Protein 3HQ2 (pdb70)

Nearest PDB structures (foldseek):
  3hq2-assembly1_B  TM=1.001E+00  e=7.309E-73  Bacillus subtilis
  7a03-assembly1_A  TM=9.175E-01  e=3.063E-41  Chitinophagaceae bacterium
  5wvu-assembly1_A  TM=9.139E-01  e=1.384E-40  Thermus thermophilus HB8
  1ka2-assembly1_A  TM=9.243E-01  e=6.573E-39  Pyrococcus furiosus
  5giv-assembly3_E  TM=9.239E-01  e=1.993E-38  Deinococcus radiodurans R1 = ATCC 13939 = DSM 20539

InterPro domains:
  IPR001333 Peptidase M32, carboxypeptidase Taq [PF02074] (12-495)
  IPR001333 Peptidase M32, carboxypeptidase Taq [PIRSF006615] (5-499)
  IPR001333 Peptidase M32, carboxypeptidase Taq [PR00998] (148-168)
  IPR001333 Peptidase M32, carboxypeptidase Taq [PR00998] (228-244)
  IPR001333 Peptidase M32, carboxypeptidase Taq [PR00998] (245-264)
  IPR001333 Peptidase M32, carboxypeptidase Taq [PR00998] (265-284)
  IPR001333 Peptidase M32, carboxypeptidase Taq [PR00998] (292-308)
  IPR001333 Peptidase M32, carboxypeptidase Taq [PR00998] (333-352)
  IPR001333 Peptidase M32, carboxypeptidase Taq [PR00998] (379-396)
  IPR001333 Peptidase M32, carboxypeptidase Taq [PR00998] (402-423)
  IPR001333 Peptidase M32, carboxypeptidase Taq [PR00998] (447-465)
  IPR001333 Peptidase M32, carboxypeptidase Taq [PS52034] (3-496)
  IPR001333 Peptidase M32, carboxypeptidase Taq [PTHR34217] (5-500)

B-factor: mean 33.8, std 14.16, range [1.0, 84.7]

Foldseek 3Di:
DLLVVQLVLFLVLLLLLLVLLCLLVCLFFDPDVVCQLVSLLSNLVSVLVSLCSLQPPSNVVSLVVCVVVPVVDDLVSNLQSVLSVVSNVLSNLPDSVLSSVLSSLLSNLLSQLVVCLVVLHVVSNLVSLQVLLVSVLVSLVSRDDDDASLQSQLCVFANPDDPVNVVVVVVVLLVLQQVLQVVLVPFPLQQDQPLQQDFFDQVLLVVVLVVVLVLQPFDPQQEEEGEGPQWAWADSFLSYIYTYAHADRRGSLRRNLSSQLRSQLRLQLNQAACVCTSGDQSAFLGLLLSLLRSCLRSPVQVLPLLLCLQPVVVSCVSPVVSCPPPDSVSVSLNSQRAAQDQALSRHHLSCNSLLLVLLVVLLSCSSVVNDHSVCSQVSFQVSSCVRRVGGDPTCSSTVSRDSCSSNSNRSSSVSNVSSLQLNLLLVVQLCVVPVCVSVCSNVSNCPSVSVLCSVLGRHRRNSAHPQRSSCVRRVDGGDSVSSSCVSSVVSVVSGD/DVLLCVQLVLLLVLLQLLLVLLVLLVCLFFDDDPVCLLVSLLSNLVSVLVSLCSLQPVSNVVSLVVCVVVVVVDDLVSNLQSVLSVCSNVLSNLDDSVLSSVLSSLLSVLLSQLLVCLVVLHLVSNLVSLQVLLVSLLVSLVSRDDDDASLVSQLCVFANPDDPVNVVVVLVVLLVQQQVLQVLLVPFPLQFDQPLQQAFQDPVLLVVVLVVVLVLQDQDVQQEDEGEGPQWAWADSFLSYIYTYAHDDRRHSLRRNLSSLLNSQLRLLLNQAAPVCTSGPQSAFLGLLQSLLRSCLRSPVQVLDLLLCQVPVVVVCVSPVVRCPPPDSVSVSLNQQRAAQDLALSRHHLSLNSLLLVLLLVLLSCSNNVNDDSVCSQVSFQVSSCVRRVDGDPTSSSTPSVDSCSSSSNRSNSVSNVSSLLLNLLLVVLVCVVVVCVSVCSNVSHNPVVSVLCSVLGRHCRNSDHQQCSSCVRNVDGRDNVRSSCVNSVVSVVSTD

CATH classification: 1.10.1370.30

Organism: Bacillus subtilis (strain 168) (NCBI:txid224308)

Radius of gyration: 31.44 Å; Cα contacts (8 Å, |Δi|>4): 1556; chains: 2; bounding box: 56×84×92 Å

Structure (mmCIF, N/CA/C/O backbone):
data_3HQ2
#
_entry.id   3HQ2
#
_cell.length_a   88.957
_cell.length_b   149.002
_cell.length_c   217.840
_cell.angle_alpha   90.00
_cell.angle_beta   90.00
_cell.angle_gamma   90.00
#
_symmetry.space_group_name_H-M   'I 2 2 2'
#
loop_
_entity.id
_entity.type
_entity.pdbx_description
1 polymer 'Bacillus subtilis M32 carboxypeptidase'
2 non-polymer 'ZINC ION'
3 non-polymer 'PHOSPHATE ION'
4 non-polymer 'CHLORIDE ION'
5 non-polymer 'FLUORIDE ION'
6 water water
#
loop_
_atom_site.group_PDB
_atom_site.id
_atom_site.type_symbol
_atom_site.label_atom_id
_atom_site.label_alt_id
_atom_site.label_comp_id
_atom_site.label_asym_id
_atom_site.label_entity_id
_atom_site.label_seq_id
_atom_site.pdbx_PDB_ins_code
_atom_site.Cartn_x
_atom_site.Cartn_y
_atom_site.Cartn_z
_atom_site.occupancy
_atom_site.B_iso_or_equiv
_atom_site.auth_seq_id
_atom_site.auth_comp_id
_atom_site.auth_asym_id
_atom_site.auth_atom_id
_atom_site.pdbx_PDB_model_num
ATOM 1 N N . THR A 1 5 ? -35.386 209.530 -64.452 1.00 48.67 5 THR A N 1
ATOM 2 C CA . THR A 1 5 ? -34.730 210.664 -63.744 1.00 50.52 5 THR A CA 1
ATOM 3 C C . THR A 1 5 ? -33.468 211.118 -64.474 1.00 50.32 5 THR A C 1
ATOM 4 O O . THR A 1 5 ? -32.995 212.230 -64.260 1.00 51.04 5 THR A O 1
ATOM 8 N N . TYR A 1 6 ? -32.914 210.270 -65.332 1.00 50.00 6 TYR A N 1
ATOM 9 C CA . TYR A 1 6 ? -31.713 210.664 -66.065 1.00 49.93 6 TYR A CA 1
ATOM 10 C C . TYR A 1 6 ? -32.029 211.790 -67.041 1.00 49.67 6 TYR A C 1
ATOM 11 O O . TYR A 1 6 ? -31.339 212.803 -67.073 1.00 50.46 6 TYR A O 1
ATOM 20 N N . GLU A 1 7 ? -33.070 211.607 -67.842 1.00 49.09 7 GLU A N 1
ATOM 21 C CA . GLU A 1 7 ? -33.451 212.611 -68.822 1.00 48.98 7 GLU A CA 1
ATOM 22 C C . GLU A 1 7 ? -33.746 213.950 -68.148 1.00 48.51 7 GLU A C 1
ATOM 23 O O . GLU A 1 7 ? -33.465 215.017 -68.706 1.00 48.75 7 GLU A O 1
ATOM 29 N N . LYS A 1 8 ? -34.310 213.893 -66.945 1.00 45.94 8 LYS A N 1
ATOM 30 C CA . LYS A 1 8 ? -34.644 215.107 -66.211 1.00 43.01 8 LYS A CA 1
ATOM 31 C C . LYS A 1 8 ? -33.383 215.831 -65.749 1.00 40.48 8 LYS A C 1
ATOM 32 O O . LYS A 1 8 ? -33.245 217.039 -65.926 1.00 40.28 8 LYS A O 1
ATOM 38 N N . GLU A 1 9 ? -32.470 215.079 -65.154 1.00 37.45 9 GLU A N 1
ATOM 39 C CA . GLU A 1 9 ? -31.220 215.629 -64.666 1.00 35.60 9 GLU A CA 1
ATOM 40 C C . GLU A 1 9 ? -30.444 216.232 -65.822 1.00 35.89 9 GLU A C 1
ATOM 41 O O . GLU A 1 9 ? -29.697 217.196 -65.652 1.00 36.84 9 GLU A O 1
ATOM 47 N N . PHE A 1 10 ? -30.618 215.650 -67.002 1.00 35.12 10 PHE A N 1
ATOM 48 C CA . PHE A 1 10 ? -29.923 216.121 -68.187 1.00 33.37 10 PHE A CA 1
ATOM 49 C C . PHE A 1 10 ? -30.418 217.497 -68.576 1.00 33.77 10 PHE A C 1
ATOM 50 O O . PHE A 1 10 ? -29.637 218.436 -68.683 1.00 33.59 10 PHE A O 1
ATOM 58 N N . PHE A 1 11 ? -31.721 217.620 -68.795 1.00 34.72 11 PHE A N 1
ATOM 59 C CA . PHE A 1 11 ? -32.295 218.906 -69.177 1.00 34.90 11 PHE A CA 1
ATOM 60 C C . PHE A 1 11 ? -32.100 219.965 -68.083 1.00 34.13 11 PHE A C 1
ATOM 61 O O . PHE A 1 11 ? -32.081 221.172 -68.367 1.00 33.61 11 PHE A O 1
ATOM 69 N N . ASP A 1 12 ? -31.911 219.501 -66.847 1.00 32.89 12 ASP A N 1
ATOM 70 C CA . ASP A 1 12 ? -31.708 220.387 -65.703 1.00 32.40 12 ASP A CA 1
ATOM 71 C C . ASP A 1 12 ? -30.331 221.058 -65.785 1.00 30.70 12 ASP A C 1
ATOM 72 O O . ASP A 1 12 ? -30.143 222.200 -65.347 1.00 32.34 12 ASP A O 1
ATOM 77 N N . LEU A 1 13 ? -29.381 220.343 -66.376 1.00 28.22 13 LEU A N 1
ATOM 78 C CA . LEU A 1 13 ? -28.042 220.863 -66.594 1.00 25.65 13 LEU A CA 1
ATOM 79 C C . LEU A 1 13 ? -28.125 221.875 -67.730 1.00 25.58 13 LEU A C 1
ATOM 80 O O . LEU A 1 13 ? -27.507 222.927 -67.670 1.00 26.13 13 LEU A O 1
ATOM 85 N N . LEU A 1 14 ? -28.928 221.577 -68.745 1.00 26.03 14 LEU A N 1
ATOM 86 C CA . LEU A 1 14 ? -29.068 222.496 -69.865 1.00 28.05 14 LEU A CA 1
ATOM 87 C C . LEU A 1 14 ? -29.734 223.791 -69.428 1.00 29.50 14 LEU A C 1
ATOM 88 O O . LEU A 1 14 ? -29.340 224.867 -69.874 1.00 29.64 14 LEU A O 1
ATOM 93 N N . LYS A 1 15 ? -30.741 223.698 -68.559 1.00 29.83 15 LYS A N 1
ATOM 94 C CA . LYS A 1 15 ? -31.421 224.902 -68.098 1.00 29.93 15 LYS A CA 1
ATOM 95 C C . LYS A 1 15 ? -30.471 225.697 -67.217 1.00 30.11 15 LYS A C 1
ATOM 96 O O . LYS A 1 15 ? -30.545 226.930 -67.146 1.00 30.83 15 LYS A O 1
ATOM 102 N N . ARG A 1 16 ? -29.572 224.981 -66.552 1.00 28.60 16 ARG A N 1
ATOM 103 C CA . ARG A 1 16 ? -28.595 225.617 -65.690 1.00 27.00 16 ARG A CA 1
ATOM 104 C C . ARG A 1 16 ? -27.636 226.402 -66.574 1.00 26.22 16 ARG A C 1
ATOM 105 O O . ARG A 1 16 ? -27.160 227.466 -66.195 1.00 25.62 16 ARG A O 1
ATOM 113 N N . ILE A 1 17 ? -27.366 225.876 -67.764 1.00 25.42 17 ILE A N 1
ATOM 114 C CA . ILE A 1 17 ? -26.481 226.547 -68.707 1.00 25.86 17 ILE A CA 1
ATOM 115 C C . ILE A 1 17 ? -27.197 227.758 -69.292 1.00 27.35 17 ILE A C 1
ATOM 116 O O . ILE A 1 17 ? -26.598 228.815 -69.503 1.00 27.25 17 ILE A O 1
ATOM 121 N N . SER A 1 18 ? -28.490 227.595 -69.539 1.00 28.36 18 SER A N 1
ATOM 122 C CA . SER A 1 18 ? -29.297 228.656 -70.109 1.00 29.08 18 SER A CA 1
ATOM 123 C C . SER A 1 18 ? -29.293 229.932 -69.270 1.00 27.57 18 SER A C 1
ATOM 124 O O . SER A 1 18 ? -29.345 231.034 -69.817 1.00 27.91 18 SER A O 1
ATOM 127 N N . HIS A 1 19 ? -29.237 229.795 -67.949 1.00 25.31 19 HIS A N 1
ATOM 128 C CA . HIS A 1 19 ? -29.216 230.972 -67.088 1.00 24.53 19 HIS A CA 1
ATOM 129 C C . HIS A 1 19 ? -27.846 231.642 -67.076 1.00 24.04 19 HIS A C 1
ATOM 130 O O . HIS A 1 19 ? -27.732 232.832 -66.798 1.00 23.23 19 HIS A O 1
ATOM 137 N N . TYR A 1 20 ? -26.807 230.869 -67.373 1.00 24.15 20 TYR A N 1
ATOM 138 C CA . TYR A 1 20 ? -25.450 231.399 -67.409 1.00 22.94 20 TYR A CA 1
ATOM 139 C C . TYR A 1 20 ? -25.286 232.160 -68.708 1.00 22.57 20 TYR A C 1
ATOM 140 O O . TYR A 1 20 ? -24.530 233.133 -68.788 1.00 22.66 20 TYR A O 1
ATOM 149 N N . SER A 1 21 ? -26.002 231.703 -69.730 1.00 21.02 21 SER A N 1
ATOM 150 C CA . SER A 1 21 ? -25.950 232.340 -71.032 1.00 19.84 21 SER A CA 1
ATOM 151 C C . SER A 1 21 ? -26.577 233.723 -70.978 1.00 18.75 21 SER A C 1
ATOM 152 O O . SER A 1 21 ? -26.065 234.666 -71.583 1.00 17.99 21 SER A O 1
ATOM 155 N N . GLU A 1 22 ? -27.689 233.843 -70.259 1.00 17.19 22 GLU A N 1
ATOM 156 C CA . GLU A 1 22 ? -28.345 235.130 -70.132 1.00 16.82 22 GLU A CA 1
ATOM 157 C C . GLU A 1 22 ? -27.352 236.080 -69.504 1.00 16.46 22 GLU A C 1
ATOM 158 O O . GLU A 1 22 ? -27.093 237.170 -70.019 1.00 17.23 22 GLU A O 1
ATOM 164 N N . ALA A 1 23 ? -26.783 235.651 -68.387 1.00 14.88 23 ALA A N 1
ATOM 165 C CA . ALA A 1 23 ? -25.811 236.462 -67.693 1.00 13.29 23 ALA A CA 1
ATOM 166 C C . ALA A 1 23 ? -24.711 236.880 -68.666 1.00 15.17 23 ALA A C 1
ATOM 167 O O . ALA A 1 23 ? -24.369 238.060 -68.755 1.00 18.16 23 ALA A O 1
ATOM 169 N N . VAL A 1 24 ? -24.170 235.928 -69.418 1.00 14.28 24 VAL A N 1
ATOM 170 C CA . VAL A 1 24 ? -23.106 236.260 -70.358 1.00 13.55 24 VAL A CA 1
ATOM 171 C C . VAL A 1 24 ? -23.577 237.222 -71.437 1.00 12.66 24 VAL A C 1
ATOM 172 O O . VAL A 1 24 ? -22.921 238.224 -71.715 1.00 12.68 24 VAL A O 1
ATOM 176 N N . ALA A 1 25 ? -24.712 236.905 -72.048 1.00 13.16 25 ALA A N 1
ATOM 177 C CA . ALA A 1 25 ? -25.270 237.737 -73.103 1.00 13.43 25 ALA A CA 1
ATOM 178 C C . ALA A 1 25 ? -25.423 239.170 -72.618 1.00 14.79 25 ALA A C 1
ATOM 179 O O . ALA A 1 25 ? -25.001 240.115 -73.294 1.00 15.48 25 ALA A O 1
ATOM 181 N N . LEU A 1 26 ? -26.026 239.323 -71.438 1.00 14.27 26 LEU A N 1
ATOM 182 C CA . LEU A 1 26 ? -26.231 240.640 -70.844 1.00 11.73 26 LEU A CA 1
ATOM 183 C C . LEU A 1 26 ? -24.908 241.367 -70.638 1.00 11.92 26 LEU A C 1
ATOM 184 O O . LEU A 1 26 ? -24.783 242.525 -71.008 1.00 12.97 26 LEU A O 1
ATOM 189 N N . MET A 1 27 ? -23.920 240.694 -70.054 1.00 13.11 27 MET A N 1
ATOM 190 C CA . MET A 1 27 ? -22.626 241.332 -69.835 1.00 15.36 27 MET A CA 1
ATOM 191 C C . MET A 1 27 ? -22.034 241.776 -71.159 1.00 16.40 27 MET A C 1
ATOM 192 O O . MET A 1 27 ? -21.365 242.809 -71.233 1.00 16.76 27 MET A O 1
ATOM 197 N N . HIS A 1 28 ? -22.283 241.007 -72.215 1.00 15.93 28 HIS A N 1
ATOM 198 C CA . HIS A 1 28 ? -21.768 241.412 -73.510 1.00 16.44 28 HIS A CA 1
ATOM 199 C C . HIS A 1 28 ? -22.554 242.628 -74.004 1.00 13.71 28 HIS A C 1
ATOM 200 O O . HIS A 1 28 ? -21.967 243.655 -74.311 1.00 11.88 28 HIS A O 1
ATOM 207 N N . TRP A 1 29 ? -23.875 242.510 -74.072 1.00 11.50 29 TRP A N 1
ATOM 208 C CA . TRP A 1 29 ? -24.717 243.615 -74.516 1.00 13.97 29 TRP A CA 1
ATOM 209 C C . TRP A 1 29 ? -24.411 244.906 -73.727 1.00 16.78 29 TRP A C 1
ATOM 210 O O . TRP A 1 29 ? -24.300 246.002 -74.305 1.00 17.78 29 TRP A O 1
ATOM 221 N N . ASP A 1 30 ? -24.280 244.778 -72.408 1.00 14.95 30 ASP A N 1
ATOM 222 C CA . ASP A 1 30 ? -24.016 245.939 -71.584 1.00 14.59 30 ASP A CA 1
ATOM 223 C C . ASP A 1 30 ? -22.694 246.618 -71.943 1.00 14.10 30 ASP A C 1
ATOM 224 O O . ASP A 1 30 ? -22.604 247.846 -71.942 1.00 14.34 30 ASP A O 1
ATOM 229 N N . SER A 1 31 ? -21.677 245.824 -72.257 1.00 12.37 31 SER A N 1
ATOM 230 C CA . SER A 1 31 ? -20.377 246.371 -72.613 1.00 11.37 31 SER A CA 1
ATOM 231 C C . SER A 1 31 ? -20.412 247.110 -73.936 1.00 12.61 31 SER A C 1
ATOM 232 O O . SER A 1 31 ? -19.468 247.827 -74.266 1.00 14.41 31 SER A O 1
ATOM 235 N N . ARG A 1 32 ? -21.490 246.940 -74.697 1.00 13.47 32 ARG A N 1
ATOM 236 C CA . ARG A 1 32 ? -21.602 247.602 -75.994 1.00 16.98 32 ARG A CA 1
ATOM 237 C C . ARG A 1 32 ? -22.601 248.755 -75.956 1.00 17.94 32 ARG A C 1
ATOM 238 O O . ARG A 1 32 ? -22.822 249.436 -76.961 1.00 18.36 32 ARG A O 1
ATOM 246 N N . THR A 1 33 ? -23.187 248.981 -74.789 1.00 17.55 33 THR A N 1
ATOM 247 C CA . THR A 1 33 ? -24.191 250.011 -74.649 1.00 18.04 33 THR A CA 1
ATOM 248 C C . THR A 1 33 ? -24.019 250.952 -73.462 1.00 19.68 33 THR A C 1
ATOM 249 O O . THR A 1 33 ? -25.001 251.490 -72.957 1.00 21.19 33 THR A O 1
ATOM 253 N N . GLY A 1 34 ? -22.793 251.156 -72.998 1.00 19.91 34 GLY A N 1
ATOM 254 C CA . GLY A 1 34 ? -22.623 252.070 -71.887 1.00 19.87 34 GLY A CA 1
ATOM 255 C C . GLY A 1 34 ? -21.638 251.725 -70.791 1.00 21.37 34 GLY A C 1
ATOM 256 O O . GLY A 1 34 ? -21.016 252.632 -70.247 1.00 24.49 34 GLY A O 1
ATOM 257 N N . ALA A 1 35 ? -21.492 250.445 -70.456 1.00 19.80 35 ALA A N 1
ATOM 258 C CA . ALA A 1 35 ? -20.578 250.031 -69.396 1.00 18.67 35 ALA A CA 1
ATOM 259 C C . ALA A 1 35 ? -19.349 250.936 -69.291 1.00 18.75 35 ALA A C 1
ATOM 260 O O . ALA A 1 35 ? -18.701 251.235 -70.295 1.00 17.96 35 ALA A O 1
ATOM 262 N N . PRO A 1 36 ? -19.024 251.395 -68.069 1.00 18.48 36 PRO A N 1
ATOM 263 C CA . PRO A 1 36 ? -17.878 252.269 -67.794 1.00 19.69 36 PRO A CA 1
ATOM 264 C C . PRO A 1 36 ? -16.562 251.604 -68.194 1.00 21.80 36 PRO A C 1
ATOM 265 O O . PRO A 1 36 ? -16.360 250.408 -67.952 1.00 21.76 36 PRO A O 1
ATOM 269 N N . LYS A 1 37 ? -15.658 252.382 -68.781 1.00 23.18 37 LYS A N 1
ATOM 270 C CA . LYS A 1 37 ? -14.385 251.832 -69.223 1.00 24.50 37 LYS A CA 1
ATOM 271 C C . LYS A 1 37 ? -13.456 251.371 -68.102 1.00 22.78 37 LYS A C 1
ATOM 272 O O . LYS A 1 37 ? -12.474 250.694 -68.366 1.00 25.16 37 LYS A O 1
ATOM 278 N N . ASN A 1 38 ? -13.747 251.725 -66.858 1.00 21.22 38 ASN A N 1
ATOM 279 C CA . ASN A 1 38 ? -12.879 251.302 -65.760 1.00 19.68 38 ASN A CA 1
ATOM 280 C C . ASN A 1 38 ? -13.246 249.949 -65.176 1.00 19.90 38 ASN A C 1
ATOM 281 O O . ASN A 1 38 ? -12.501 249.394 -64.375 1.00 20.43 38 ASN A O 1
ATOM 286 N N . GLY A 1 39 ? -14.402 249.427 -65.562 1.00 19.33 39 GLY A N 1
ATOM 287 C CA . GLY A 1 39 ? -14.826 248.142 -65.052 1.00 19.13 39 GLY A CA 1
ATOM 288 C C . GLY A 1 39 ? -14.562 247.172 -66.166 1.00 20.44 39 GLY A C 1
ATOM 289 O O . GLY A 1 39 ? -14.965 246.011 -66.126 1.00 21.99 39 GLY A O 1
ATOM 290 N N . SER A 1 40 ? -13.869 247.684 -67.173 1.00 20.37 40 SER A N 1
ATOM 291 C CA . SER A 1 40 ? -13.510 246.929 -68.359 1.00 20.06 40 SER A CA 1
ATOM 292 C C . SER A 1 40 ? -12.823 245.604 -68.057 1.00 20.43 40 SER A C 1
ATOM 293 O O . SER A 1 40 ? -13.267 244.556 -68.509 1.00 19.20 40 SER A O 1
ATOM 296 N N . GLU A 1 41 ? -11.749 245.656 -67.278 1.00 23.39 41 GLU A N 1
ATOM 297 C CA . GLU A 1 41 ? -10.983 244.462 -66.943 1.00 25.86 41 GLU A CA 1
ATOM 298 C C . GLU A 1 41 ? -11.761 243.390 -66.178 1.00 26.03 41 GLU A C 1
ATOM 299 O O . GLU A 1 41 ? -11.752 242.215 -66.553 1.00 24.53 41 GLU A O 1
ATOM 305 N N . ASP A 1 42 ? -12.420 243.787 -65.097 1.00 26.69 42 ASP A N 1
ATOM 306 C CA . ASP A 1 42 ? -13.184 242.832 -64.312 1.00 27.44 42 ASP A CA 1
ATOM 307 C C . ASP A 1 42 ? -14.367 242.301 -65.102 1.00 25.97 42 ASP A C 1
ATOM 308 O O . ASP A 1 42 ? -14.792 241.162 -64.915 1.00 25.38 42 ASP A O 1
ATOM 313 N N . ARG A 1 43 ? -14.902 243.132 -65.987 1.00 23.84 43 ARG A N 1
ATOM 314 C CA . ARG A 1 43 ? -16.020 242.710 -66.809 1.00 21.57 43 ARG A CA 1
ATOM 315 C C . ARG A 1 43 ? -15.550 241.509 -67.636 1.00 20.92 43 ARG A C 1
ATOM 316 O O . ARG A 1 43 ? -16.240 240.490 -67.717 1.00 20.86 43 ARG A O 1
ATOM 324 N N . ALA A 1 44 ? -14.362 241.621 -68.224 1.00 18.98 44 ALA A N 1
ATOM 325 C CA . ALA A 1 44 ? -13.809 240.535 -69.024 1.00 18.56 44 ALA A CA 1
ATOM 326 C C . ALA A 1 44 ? -13.720 239.250 -68.202 1.00 18.92 44 ALA A C 1
ATOM 327 O O . ALA A 1 44 ? -14.080 238.174 -68.670 1.00 18.82 44 ALA A O 1
ATOM 329 N N . GLU A 1 45 ? -13.239 239.379 -66.974 1.00 19.74 45 GLU A N 1
ATOM 330 C CA . GLU A 1 45 ? -13.095 238.254 -66.067 1.00 21.23 45 GLU A CA 1
ATOM 331 C C . GLU A 1 45 ? -14.427 237.564 -65.780 1.00 21.60 45 GLU A C 1
ATOM 332 O O . GLU A 1 45 ? -14.507 236.338 -65.789 1.00 23.26 45 GLU A O 1
ATOM 338 N N . SER A 1 46 ? -15.466 238.348 -65.503 1.00 20.02 46 SER A N 1
ATOM 339 C CA . SER A 1 46 ? -16.779 237.787 -65.194 1.00 19.43 46 SER A CA 1
ATOM 340 C C . SER A 1 46 ? -17.369 237.029 -66.374 1.00 19.57 46 SER A C 1
ATOM 341 O O . SER A 1 46 ? -18.012 235.996 -66.194 1.00 18.95 46 SER A O 1
ATOM 344 N N . ILE A 1 47 ? -17.174 237.560 -67.576 1.00 18.99 47 ILE A N 1
ATOM 345 C CA . ILE A 1 47 ? -17.658 236.895 -68.768 1.00 20.45 47 ILE A CA 1
ATOM 346 C C . ILE A 1 47 ? -16.883 235.576 -68.856 1.00 20.97 47 ILE A C 1
ATOM 347 O O . ILE A 1 47 ? -17.452 234.509 -69.123 1.00 21.30 47 ILE A O 1
ATOM 352 N N . GLY A 1 48 ? -15.582 235.658 -68.603 1.00 19.09 48 GLY A N 1
ATOM 353 C CA . GLY A 1 48 ? -14.746 234.477 -68.647 1.00 18.04 48 GLY A CA 1
ATOM 354 C C . GLY A 1 48 ? -15.186 233.429 -67.650 1.00 17.60 48 GLY A C 1
ATOM 355 O O . GLY A 1 48 ? -15.291 232.256 -67.987 1.00 17.59 48 GLY A O 1
ATOM 356 N N . GLN A 1 49 ? -15.441 233.842 -66.414 1.00 17.35 49 GLN A N 1
ATOM 357 C CA . GLN A 1 49 ? -15.868 232.900 -65.386 1.00 16.83 49 GLN A CA 1
ATOM 358 C C . GLN A 1 49 ? -17.190 232.277 -65.783 1.00 17.92 49 GLN A C 1
ATOM 359 O O . GLN A 1 49 ? -17.336 231.052 -65.787 1.00 18.37 49 GLN A O 1
ATOM 365 N N . LEU A 1 50 ? -18.152 233.124 -66.131 1.00 17.79 50 LEU A N 1
ATOM 366 C CA . LEU A 1 50 ? -19.453 232.627 -66.523 1.00 17.96 50 LEU A CA 1
ATOM 367 C C . LEU A 1 50 ? -19.425 231.779 -67.779 1.00 18.59 50 LEU A C 1
ATOM 368 O O . LEU A 1 50 ? -20.194 230.826 -67.896 1.00 17.62 50 LEU A O 1
ATOM 373 N N . SER A 1 51 ? -18.551 232.122 -68.720 1.00 19.36 51 SER A N 1
ATOM 374 C CA . SER A 1 51 ? -18.442 231.347 -69.952 1.00 19.28 51 SER A CA 1
ATOM 375 C C . SER A 1 51 ? -17.817 229.991 -69.649 1.00 19.98 51 SER A C 1
ATOM 376 O O . SER A 1 51 ? -18.251 228.965 -70.173 1.00 21.20 51 SER A O 1
ATOM 379 N N . THR A 1 52 ? -16.795 229.992 -68.799 1.00 19.59 52 THR A N 1
ATOM 380 C CA . THR A 1 52 ? -16.120 228.762 -68.432 1.00 19.68 52 THR A CA 1
ATOM 381 C C . THR A 1 52 ? -17.045 227.949 -67.544 1.00 20.93 52 THR A C 1
ATOM 382 O O . THR A 1 52 ? -16.923 226.732 -67.441 1.00 20.74 52 THR A O 1
ATOM 386 N N . ASP A 1 53 ? -17.981 228.626 -66.897 1.00 21.94 53 ASP A N 1
ATOM 387 C CA . ASP A 1 53 ? -18.926 227.917 -66.052 1.00 23.67 53 ASP A CA 1
ATOM 388 C C . ASP A 1 53 ? -19.842 227.060 -66.919 1.00 22.09 53 ASP A C 1
ATOM 389 O O . ASP A 1 53 ? -20.252 225.972 -66.514 1.00 21.72 53 ASP A O 1
ATOM 394 N N . ILE A 1 54 ? -20.145 227.558 -68.116 1.00 21.27 54 ILE A N 1
ATOM 395 C CA . ILE A 1 54 ? -21.010 226.862 -69.061 1.00 21.15 54 ILE A CA 1
ATOM 396 C C . ILE A 1 54 ? -20.227 225.734 -69.697 1.00 22.50 54 ILE A C 1
ATOM 397 O O . ILE A 1 54 ? -20.748 224.639 -69.924 1.00 22.32 54 ILE A O 1
ATOM 402 N N . PHE A 1 55 ? -18.963 226.023 -69.981 1.00 23.78 55 PHE A N 1
ATOM 403 C CA . PHE A 1 55 ? -18.052 225.070 -70.592 1.00 24.47 55 PHE A CA 1
ATOM 404 C C . PHE A 1 55 ? -17.921 223.843 -69.701 1.00 26.03 55 PHE A C 1
ATOM 405 O O . PHE A 1 55 ? -18.026 222.708 -70.162 1.00 26.44 55 PHE A O 1
ATOM 413 N N . ASN A 1 56 ? -17.701 224.083 -68.414 1.00 27.02 56 ASN A N 1
ATOM 414 C CA . ASN A 1 56 ? -17.539 223.007 -67.455 1.00 27.65 56 ASN A CA 1
ATOM 415 C C . ASN A 1 56 ? -18.734 222.100 -67.298 1.00 27.52 56 ASN A C 1
ATOM 416 O O . ASN A 1 56 ? -18.581 220.931 -66.967 1.00 29.25 56 ASN A O 1
ATOM 421 N N . ILE A 1 57 ? -19.927 222.618 -67.531 1.00 26.64 57 ILE A N 1
ATOM 422 C CA . ILE A 1 57 ? -21.096 221.774 -67.406 1.00 27.32 57 ILE A CA 1
ATOM 423 C C . ILE A 1 57 ? -21.167 220.894 -68.634 1.00 28.07 57 ILE A C 1
ATOM 424 O O . ILE A 1 57 ? -21.604 219.748 -68.571 1.00 28.76 57 ILE A O 1
ATOM 429 N N . GLN A 1 58 ? -20.718 221.434 -69.757 1.00 28.49 58 GLN A N 1
ATOM 430 C CA . GLN A 1 58 ? -20.746 220.693 -71.004 1.00 29.31 58 GLN A CA 1
ATOM 431 C C . GLN A 1 58 ? -19.614 219.670 -71.095 1.00 30.91 58 GLN A C 1
ATOM 432 O O . GLN A 1 58 ? -19.704 218.703 -71.852 1.00 31.45 58 GLN A O 1
ATOM 438 N N . THR A 1 59 ? -18.568 219.873 -70.301 1.00 31.83 59 THR A N 1
ATOM 439 C CA . THR A 1 59 ? -17.414 218.991 -70.313 1.00 33.30 59 THR A CA 1
ATOM 440 C C . THR A 1 59 ? -17.298 218.120 -69.064 1.00 34.96 59 THR A C 1
ATOM 441 O O . THR A 1 59 ? -16.407 217.271 -68.976 1.00 35.28 59 THR A O 1
ATOM 445 N N . SER A 1 60 ? -18.195 218.327 -68.101 1.00 36.37 60 SER A N 1
ATOM 446 C CA . SER A 1 60 ? -18.175 217.571 -66.847 1.00 36.42 60 SER A CA 1
ATOM 447 C C . SER A 1 60 ? -18.319 216.069 -67.063 1.00 37.00 60 SER A C 1
ATOM 448 O O . SER A 1 60 ? -18.894 215.628 -68.053 1.00 36.87 60 SER A O 1
ATOM 451 N N . ASP A 1 61 ? -17.802 215.281 -66.125 1.00 37.81 61 ASP A N 1
ATOM 452 C CA . ASP A 1 61 ? -17.890 213.838 -66.249 1.00 37.97 61 ASP A CA 1
ATOM 453 C C . ASP A 1 61 ? -19.312 213.339 -66.080 1.00 37.59 61 ASP A C 1
ATOM 454 O O . ASP A 1 61 ? -19.710 212.375 -66.730 1.00 38.36 61 ASP A O 1
ATOM 459 N N . ARG A 1 62 ? -20.083 213.991 -65.217 1.00 37.07 62 ARG A N 1
ATOM 460 C CA . ARG A 1 62 ? -21.468 213.582 -65.012 1.00 36.77 62 ARG A CA 1
ATOM 461 C C . ARG A 1 62 ? -22.294 213.817 -66.271 1.00 36.75 62 ARG A C 1
ATOM 462 O O . ARG A 1 62 ? -23.204 213.044 -66.578 1.00 36.62 62 ARG A O 1
ATOM 470 N N . MET A 1 63 ? -21.990 214.896 -66.990 1.00 36.12 63 MET A N 1
ATOM 471 C CA . MET A 1 63 ? -22.706 215.202 -68.221 1.00 35.21 63 MET A CA 1
ATOM 472 C C . MET A 1 63 ? -22.445 214.064 -69.201 1.00 35.60 63 MET A C 1
ATOM 473 O O . MET A 1 63 ? -23.375 213.541 -69.813 1.00 36.14 63 MET A O 1
ATOM 478 N N . LYS A 1 64 ? -21.182 213.668 -69.326 1.00 35.66 64 LYS A N 1
ATOM 479 C CA . LYS A 1 64 ? -20.812 212.587 -70.225 1.00 36.59 64 LYS A CA 1
ATOM 480 C C . LYS A 1 64 ? -21.518 211.291 -69.841 1.00 36.90 64 LYS A C 1
ATOM 481 O O . LYS A 1 64 ? -21.925 210.525 -70.712 1.00 36.49 64 LYS A O 1
ATOM 487 N N . GLU A 1 65 ? -21.669 211.047 -68.542 1.00 37.44 65 GLU A N 1
ATOM 488 C CA . GLU A 1 65 ? -22.354 209.843 -68.079 1.00 38.04 65 GLU A CA 1
ATOM 489 C C . GLU A 1 65 ? -23.805 209.902 -68.537 1.00 38.27 65 GLU A C 1
ATOM 490 O O . GLU A 1 65 ? -24.309 208.963 -69.142 1.00 39.63 65 GLU A O 1
ATOM 496 N N . LEU A 1 66 ? -24.473 211.014 -68.254 1.00 39.20 66 LEU A N 1
ATOM 497 C CA . LEU A 1 66 ? -25.866 211.194 -68.652 1.00 39.28 66 LEU A CA 1
ATOM 498 C C . LEU A 1 66 ? -26.009 211.028 -70.162 1.00 39.90 66 LEU A C 1
ATOM 499 O O . LEU A 1 66 ? -26.981 210.448 -70.645 1.00 39.32 66 LEU A O 1
ATOM 504 N N . ILE A 1 67 ? -25.026 211.539 -70.899 1.00 40.47 67 ILE A N 1
ATOM 505 C CA . ILE A 1 67 ? -25.017 211.453 -72.356 1.00 40.78 67 ILE A CA 1
ATOM 506 C C . ILE A 1 67 ? -25.118 209.998 -72.811 1.00 40.56 67 ILE A C 1
ATOM 507 O O . ILE A 1 67 ? -26.005 209.632 -73.583 1.00 39.61 67 ILE A O 1
ATOM 512 N N . ASP A 1 68 ? -24.192 209.180 -72.322 1.00 41.05 68 ASP A N 1
ATOM 513 C CA . ASP A 1 68 ? -24.127 207.760 -72.667 1.00 41.10 68 ASP A CA 1
ATOM 514 C C . ASP A 1 68 ? -25.356 206.956 -72.249 1.00 40.95 68 ASP A C 1
ATOM 515 O O . ASP A 1 68 ? -25.877 206.157 -73.030 1.00 40.74 68 ASP A O 1
ATOM 520 N N . VAL A 1 69 ? -25.815 207.167 -71.020 1.00 39.99 69 VAL A N 1
ATOM 521 C CA . VAL A 1 69 ? -26.980 206.461 -70.510 1.00 39.62 69 VAL A CA 1
ATOM 522 C C . VAL A 1 69 ? -28.238 206.742 -71.328 1.00 39.42 69 VAL A C 1
ATOM 523 O O . VAL A 1 69 ? -29.119 205.892 -71.437 1.00 39.38 69 VAL A O 1
ATOM 527 N N . LEU A 1 70 ? -28.323 207.932 -71.904 1.00 39.55 70 LEU A N 1
ATOM 528 C CA . LEU A 1 70 ? -29.482 208.275 -72.710 1.00 40.40 70 LEU A CA 1
ATOM 529 C C . LEU A 1 70 ? -29.354 207.743 -74.132 1.00 40.99 70 LEU A C 1
ATOM 530 O O . LEU A 1 70 ? -30.346 207.559 -74.831 1.00 37.91 70 LEU A O 1
ATOM 535 N N . TYR A 1 71 ? -28.124 207.496 -74.558 1.00 44.72 71 TYR A N 1
ATOM 536 C CA . TYR A 1 71 ? -27.902 206.962 -75.890 1.00 49.88 71 TYR A CA 1
ATOM 537 C C . TYR A 1 71 ? -28.300 205.489 -75.917 1.00 52.16 71 TYR A C 1
ATOM 538 O O . TYR A 1 71 ? -28.980 205.039 -76.840 1.00 52.49 71 TYR A O 1
ATOM 547 N N . GLU A 1 72 ? -27.881 204.738 -74.902 1.00 54.14 72 GLU A N 1
ATOM 548 C CA . GLU A 1 72 ? -28.238 203.329 -74.827 1.00 54.92 72 GLU A CA 1
ATOM 549 C C . GLU A 1 72 ? -29.754 203.317 -74.924 1.00 55.87 72 GLU A C 1
ATOM 550 O O . GLU A 1 72 ? -30.328 202.676 -75.798 1.00 57.37 72 GLU A O 1
ATOM 556 N N . ARG A 1 73 ? -30.387 204.070 -74.032 1.00 56.69 73 ARG A N 1
ATOM 557 C CA . ARG A 1 73 ? -31.842 204.170 -73.958 1.00 57.77 73 ARG A CA 1
ATOM 558 C C . ARG A 1 73 ? -32.444 205.007 -75.091 1.00 57.65 73 ARG A C 1
ATOM 559 O O . ARG A 1 73 ? -33.611 205.385 -75.032 1.00 57.52 73 ARG A O 1
ATOM 567 N N . PHE A 1 74 ? -31.658 205.268 -76.130 1.00 58.19 74 PHE A N 1
ATOM 568 C CA . PHE A 1 74 ? -32.094 206.096 -77.256 1.00 60.17 74 PHE A CA 1
ATOM 569 C C . PHE A 1 74 ? -33.530 205.960 -77.778 1.00 61.95 74 PHE A C 1
ATOM 570 O O . PHE A 1 74 ? -34.351 206.858 -77.594 1.00 62.66 74 PHE A O 1
ATOM 578 N N . ASP A 1 75 ? -33.826 204.851 -78.446 1.00 63.73 75 ASP A N 1
ATOM 579 C CA . ASP A 1 75 ? -35.151 204.624 -79.020 1.00 65.73 75 ASP A CA 1
ATOM 580 C C . ASP A 1 75 ? -36.359 205.011 -78.177 1.00 65.61 75 ASP A C 1
ATOM 581 O O . ASP A 1 75 ? -37.458 205.157 -78.713 1.00 66.16 75 ASP A O 1
ATOM 586 N N . ASP A 1 76 ? -36.177 205.169 -76.872 1.00 65.01 76 ASP A N 1
ATOM 587 C CA . ASP A 1 76 ? -37.298 205.539 -76.014 1.00 64.72 76 ASP A CA 1
ATOM 588 C C . ASP A 1 76 ? -37.381 207.027 -75.740 1.00 62.57 76 ASP A C 1
ATOM 589 O O . ASP A 1 76 ? -38.346 207.505 -75.144 1.00 63.19 76 ASP A O 1
ATOM 594 N N . LEU A 1 77 ? -36.370 207.761 -76.179 1.00 59.68 77 LEU A N 1
ATOM 595 C CA . LEU A 1 77 ? -36.348 209.198 -75.978 1.00 56.55 77 LEU A CA 1
ATOM 596 C C . LEU A 1 77 ? -37.190 209.881 -77.037 1.00 53.82 77 LEU A C 1
ATOM 597 O O . LEU A 1 77 ? -37.401 209.344 -78.124 1.00 53.05 77 LEU A O 1
ATOM 602 N N . SER A 1 78 ? -37.676 211.069 -76.709 1.00 50.81 78 SER A N 1
ATOM 603 C CA . SER A 1 78 ? -38.491 211.827 -77.638 1.00 47.64 78 SER A CA 1
ATOM 604 C C . SER A 1 78 ? -37.608 212.443 -78.715 1.00 44.98 78 SER A C 1
ATOM 605 O O . SER A 1 78 ? -36.384 212.475 -78.592 1.00 43.44 78 SER A O 1
ATOM 608 N N . GLU A 1 79 ? -38.235 212.924 -79.778 1.00 43.05 79 GLU A N 1
ATOM 609 C CA . GLU A 1 79 ? -37.500 213.546 -80.860 1.00 41.26 79 GLU A CA 1
ATOM 610 C C . GLU A 1 79 ? -36.632 214.672 -80.331 1.00 40.17 79 GLU A C 1
ATOM 611 O O . GLU A 1 79 ? -35.451 214.757 -80.663 1.00 39.02 79 GLU A O 1
ATOM 617 N N . ASP A 1 80 ? -37.218 215.535 -79.505 1.00 39.55 80 ASP A N 1
ATOM 618 C CA . ASP A 1 80 ? -36.476 216.647 -78.921 1.00 37.92 80 ASP A CA 1
ATOM 619 C C . ASP A 1 80 ? -35.300 216.122 -78.105 1.00 37.62 80 ASP A C 1
ATOM 620 O O . ASP A 1 80 ? -34.144 216.483 -78.357 1.00 38.00 80 ASP A O 1
ATOM 625 N N . THR A 1 81 ? -35.590 215.255 -77.142 1.00 36.16 81 THR A N 1
ATOM 626 C CA . THR A 1 81 ? -34.539 214.697 -76.304 1.00 35.63 81 THR A CA 1
ATOM 627 C C . THR A 1 81 ? -33.435 214.057 -77.142 1.00 35.41 81 THR A C 1
ATOM 628 O O . THR A 1 81 ? -32.258 214.261 -76.872 1.00 35.31 81 THR A O 1
ATOM 632 N N . LYS A 1 82 ? -33.801 213.284 -78.159 1.00 35.84 82 LYS A N 1
ATOM 633 C CA . LYS A 1 82 ? -32.784 212.662 -79.007 1.00 36.47 82 LYS A CA 1
ATOM 634 C C . LYS A 1 82 ? -31.810 213.727 -79.520 1.00 35.33 82 LYS A C 1
ATOM 635 O O . LYS A 1 82 ? -30.598 213.627 -79.314 1.00 35.09 82 LYS A O 1
ATOM 641 N N . LYS A 1 83 ? -32.360 214.741 -80.189 1.00 34.08 83 LYS A N 1
ATOM 642 C CA . LYS A 1 83 ? -31.575 215.826 -80.762 1.00 31.88 83 LYS A CA 1
ATOM 643 C C . LYS A 1 83 ? -30.856 216.618 -79.687 1.00 32.26 83 LYS A C 1
ATOM 644 O O . LYS A 1 83 ? -29.748 217.102 -79.908 1.00 34.02 83 LYS A O 1
ATOM 650 N N . ALA A 1 84 ? -31.477 216.758 -78.523 1.00 30.70 84 ALA A N 1
ATOM 651 C CA . ALA A 1 84 ? -30.842 217.491 -77.436 1.00 30.12 84 ALA A CA 1
ATOM 652 C C . ALA A 1 84 ? -29.546 216.792 -77.045 1.00 30.03 84 ALA A C 1
ATOM 653 O O . ALA A 1 84 ? -28.520 217.431 -76.841 1.00 30.36 84 ALA A O 1
ATOM 655 N N . VAL A 1 85 ? -29.603 215.469 -76.951 1.00 31.01 85 VAL A N 1
ATOM 656 C CA . VAL A 1 85 ? -28.446 214.670 -76.577 1.00 31.24 85 VAL A CA 1
ATOM 657 C C . VAL A 1 85 ? -27.392 214.612 -77.681 1.00 31.41 85 VAL A C 1
ATOM 658 O O . VAL A 1 85 ? -26.189 214.610 -77.397 1.00 30.01 85 VAL A O 1
ATOM 662 N N . GLU A 1 86 ? -27.831 214.565 -78.936 1.00 31.39 86 GLU A N 1
ATOM 663 C CA . GLU A 1 86 ? -26.879 214.522 -80.041 1.00 34.05 86 GLU A CA 1
ATOM 664 C C . GLU A 1 86 ? -26.044 215.787 -80.026 1.00 33.36 86 GLU A C 1
ATOM 665 O O . GLU A 1 86 ? -24.849 215.773 -80.334 1.00 33.23 86 GLU A O 1
ATOM 671 N N . LEU A 1 87 ? -26.694 216.887 -79.669 1.00 32.65 87 LEU A N 1
ATOM 672 C CA . LEU A 1 87 ? -26.044 218.183 -79.621 1.00 31.24 87 LEU A CA 1
ATOM 673 C C . LEU A 1 87 ? -25.122 218.263 -78.413 1.00 30.74 87 LEU A C 1
ATOM 674 O O . LEU A 1 87 ? -24.009 218.794 -78.496 1.00 29.56 87 LEU A O 1
ATOM 679 N N . ALA A 1 88 ? -25.592 217.719 -77.295 1.00 30.15 88 ALA A N 1
ATOM 680 C CA . ALA A 1 88 ? -24.822 217.703 -76.059 1.00 30.91 88 ALA A CA 1
ATOM 681 C C . ALA A 1 88 ? -23.562 216.870 -76.245 1.00 31.82 88 ALA A C 1
ATOM 682 O O . ALA A 1 88 ? -22.492 217.213 -75.731 1.00 30.87 88 ALA A O 1
ATOM 684 N N . LYS A 1 89 ? -23.702 215.773 -76.988 1.00 32.97 89 LYS A N 1
ATOM 685 C CA . LYS A 1 89 ? -22.589 214.879 -77.260 1.00 34.03 89 LYS A CA 1
ATOM 686 C C . LYS A 1 89 ? -21.587 215.536 -78.194 1.00 34.20 89 LYS A C 1
ATOM 687 O O . LYS A 1 89 ? -20.383 215.348 -78.048 1.00 32.98 89 LYS A O 1
ATOM 693 N N . LYS A 1 90 ? -22.076 216.312 -79.154 1.00 36.92 90 LYS A N 1
ATOM 694 C CA . LYS A 1 90 ? -21.177 216.989 -80.086 1.00 39.84 90 LYS A CA 1
ATOM 695 C C . LYS A 1 90 ? -20.338 218.019 -79.350 1.00 39.51 90 LYS A C 1
ATOM 696 O O . LYS A 1 90 ? -19.124 218.088 -79.535 1.00 39.28 90 LYS A O 1
ATOM 702 N N . GLU A 1 91 ? -20.994 218.819 -78.517 1.00 40.27 91 GLU A N 1
ATOM 703 C CA . GLU A 1 91 ? -20.299 219.845 -77.760 1.00 41.24 91 GLU A CA 1
ATOM 704 C C . GLU A 1 91 ? -19.403 219.226 -76.698 1.00 40.18 91 GLU A C 1
ATOM 705 O O . GLU A 1 91 ? -18.347 219.773 -76.383 1.00 40.35 91 GLU A O 1
ATOM 711 N N . TYR A 1 92 ? -19.797 218.080 -76.154 1.00 39.24 92 TYR A N 1
ATOM 712 C CA . TYR A 1 92 ? -18.946 217.439 -75.160 1.00 39.00 92 TYR A CA 1
ATOM 713 C C . TYR A 1 92 ? -17.658 217.014 -75.845 1.00 38.77 92 TYR A C 1
ATOM 714 O O . TYR A 1 92 ? -16.562 217.335 -75.393 1.00 38.49 92 TYR A O 1
ATOM 723 N N . GLU A 1 93 ? -17.804 216.277 -76.940 1.00 39.69 93 GLU A N 1
ATOM 724 C CA . GLU A 1 93 ? -16.660 215.794 -77.691 1.00 40.67 93 GLU A CA 1
ATOM 725 C C . GLU A 1 93 ? -15.803 216.927 -78.215 1.00 40.08 93 GLU A C 1
ATOM 726 O O . GLU A 1 93 ? -14.580 216.847 -78.191 1.00 40.39 93 GLU A O 1
ATOM 732 N N . GLU A 1 94 ? -16.447 217.987 -78.682 1.00 40.45 94 GLU A N 1
ATOM 733 C CA . GLU A 1 94 ? -15.732 219.133 -79.219 1.00 42.25 94 GLU A CA 1
ATOM 734 C C . GLU A 1 94 ? -14.972 219.914 -78.150 1.00 41.69 94 GLU A C 1
ATOM 735 O O . GLU A 1 94 ? -13.773 220.136 -78.275 1.00 41.09 94 GLU A O 1
ATOM 741 N N . ASN A 1 95 ? -15.666 220.332 -77.098 1.00 41.13 95 ASN A N 1
ATOM 742 C CA . ASN A 1 95 ? -15.029 221.100 -76.033 1.00 40.46 95 ASN A CA 1
ATOM 743 C C . ASN A 1 95 ? -14.021 220.306 -75.212 1.00 39.63 95 ASN A C 1
ATOM 744 O O . ASN A 1 95 ? -13.068 220.869 -74.667 1.00 39.94 95 ASN A O 1
ATOM 749 N N . LYS A 1 96 ? -14.228 218.999 -75.121 1.00 38.76 96 LYS A N 1
ATOM 750 C CA . LYS A 1 96 ? -13.329 218.153 -74.349 1.00 37.74 96 LYS A CA 1
ATOM 751 C C . LYS A 1 96 ? -11.914 218.196 -74.926 1.00 36.08 96 LYS A C 1
ATOM 752 O O . LYS A 1 96 ? -10.944 217.877 -74.238 1.00 33.98 96 LYS A O 1
ATOM 758 N N . LYS A 1 97 ? -11.799 218.592 -76.190 1.00 35.38 97 LYS A N 1
ATOM 759 C CA . LYS A 1 97 ? -10.490 218.676 -76.834 1.00 35.53 97 LYS A CA 1
ATOM 760 C C . LYS A 1 97 ? -9.755 219.952 -76.443 1.00 34.58 97 LYS A C 1
ATOM 761 O O . LYS A 1 97 ? -8.582 220.122 -76.772 1.00 34.21 97 LYS A O 1
ATOM 767 N N . ILE A 1 98 ? -10.440 220.853 -75.750 1.00 34.53 98 ILE A N 1
ATOM 768 C CA . ILE A 1 98 ? -9.813 222.103 -75.354 1.00 35.02 98 ILE A CA 1
ATOM 769 C C . ILE A 1 98 ? -9.587 222.203 -73.860 1.00 35.89 98 ILE A C 1
ATOM 770 O O . ILE A 1 98 ? -10.501 221.980 -73.062 1.00 36.83 98 ILE A O 1
ATOM 775 N N . PRO A 1 99 ? -8.348 222.532 -73.461 1.00 36.57 99 PRO A N 1
ATOM 776 C CA . PRO A 1 99 ? -7.951 222.674 -72.054 1.00 36.86 99 PRO A CA 1
ATOM 777 C C . PRO A 1 99 ? -8.741 223.804 -71.406 1.00 36.32 99 PRO A C 1
ATOM 778 O O . PRO A 1 99 ? -8.699 224.948 -71.869 1.00 36.53 99 PRO A O 1
ATOM 782 N N . GLU A 1 100 ? -9.459 223.490 -70.337 1.00 35.44 100 GLU A N 1
ATOM 783 C CA . GLU A 1 100 ? -10.254 224.503 -69.664 1.00 35.18 100 GLU A CA 1
ATOM 784 C C . GLU A 1 100 ? -9.497 225.800 -69.403 1.00 34.75 100 GLU A C 1
ATOM 785 O O . GLU A 1 100 ? -9.925 226.869 -69.826 1.00 34.63 100 GLU A O 1
ATOM 791 N N . ALA A 1 101 ? -8.371 225.717 -68.712 1.00 35.31 101 ALA A N 1
ATOM 792 C CA . ALA A 1 101 ? -7.607 226.921 -68.430 1.00 35.54 101 ALA A CA 1
ATOM 793 C C . ALA A 1 101 ? -7.468 227.776 -69.682 1.00 35.81 101 ALA A C 1
ATOM 794 O O . ALA A 1 101 ? -7.471 229.002 -69.599 1.00 36.38 101 ALA A O 1
ATOM 796 N N . GLU A 1 102 ? -7.359 227.131 -70.842 1.00 35.91 102 GLU A N 1
ATOM 797 C CA . GLU A 1 102 ? -7.201 227.859 -72.099 1.00 36.05 102 GLU A CA 1
ATOM 798 C C . GLU A 1 102 ? -8.467 228.499 -72.647 1.00 33.64 102 GLU A C 1
ATOM 799 O O . GLU A 1 102 ? -8.412 229.592 -73.202 1.00 33.57 102 GLU A O 1
ATOM 805 N N . TYR A 1 103 ? -9.601 227.822 -72.516 1.00 31.54 103 TYR A N 1
ATOM 806 C CA . TYR A 1 103 ? -10.857 228.389 -72.997 1.00 30.11 103 TYR A CA 1
ATOM 807 C C . TYR A 1 103 ? -11.172 229.622 -72.143 1.00 30.12 103 TYR A C 1
ATOM 808 O O . TYR A 1 103 ? -11.637 230.643 -72.644 1.00 29.29 103 TYR A O 1
ATOM 817 N N . LYS A 1 104 ? -10.883 229.521 -70.851 1.00 30.97 104 LYS A N 1
ATOM 818 C CA . LYS A 1 104 ? -11.130 230.611 -69.929 1.00 31.73 104 LYS A CA 1
ATOM 819 C C . LYS A 1 104 ? -10.327 231.846 -70.291 1.00 32.75 104 LYS A C 1
ATOM 820 O O . LYS A 1 104 ? -10.887 232.935 -70.398 1.00 33.78 104 LYS A O 1
ATOM 826 N N . GLU A 1 105 ? -9.019 231.697 -70.479 1.00 33.14 105 GLU A N 1
ATOM 827 C CA . GLU A 1 105 ? -8.221 232.865 -70.819 1.00 34.58 105 GLU A CA 1
ATOM 828 C C . GLU A 1 105 ? -8.553 233.358 -72.226 1.00 33.46 105 GLU A C 1
ATOM 829 O O . GLU A 1 105 ? -8.379 234.543 -72.545 1.00 33.48 105 GLU A O 1
ATOM 835 N N . TYR A 1 106 ? -9.071 232.458 -73.056 1.00 31.32 106 TYR A N 1
ATOM 836 C CA . TYR A 1 106 ? -9.452 232.837 -74.406 1.00 28.81 106 TYR A CA 1
ATOM 837 C C . TYR A 1 106 ? -10.711 233.709 -74.343 1.00 27.75 106 TYR A C 1
ATOM 838 O O . TYR A 1 106 ? -10.798 234.742 -75.011 1.00 26.37 106 TYR A O 1
ATOM 847 N N . VAL A 1 107 ? -11.688 233.294 -73.540 1.00 25.66 107 VAL A N 1
ATOM 848 C CA . VAL A 1 107 ? -12.911 234.072 -73.415 1.00 24.84 107 VAL A CA 1
ATOM 849 C C . VAL A 1 107 ? -12.581 235.468 -72.883 1.00 24.98 107 VAL A C 1
ATOM 850 O O . VAL A 1 107 ? -13.092 236.468 -73.396 1.00 25.49 107 VAL A O 1
ATOM 854 N N . ILE A 1 108 ? -11.719 235.528 -71.866 1.00 23.61 108 ILE A N 1
ATOM 855 C CA . ILE A 1 108 ? -11.317 236.800 -71.268 1.00 20.76 108 ILE A CA 1
ATOM 856 C C . ILE A 1 108 ? -10.616 237.668 -72.297 1.00 20.95 108 ILE A C 1
ATOM 857 O O . ILE A 1 108 ? -10.777 238.887 -72.308 1.00 20.51 108 ILE A O 1
ATOM 862 N N . LEU A 1 109 ? -9.839 237.036 -73.167 1.00 21.17 109 LEU A N 1
ATOM 863 C CA . LEU A 1 109 ? -9.132 237.777 -74.201 1.00 22.53 109 LEU A CA 1
ATOM 864 C C . LEU A 1 109 ? -10.093 238.421 -7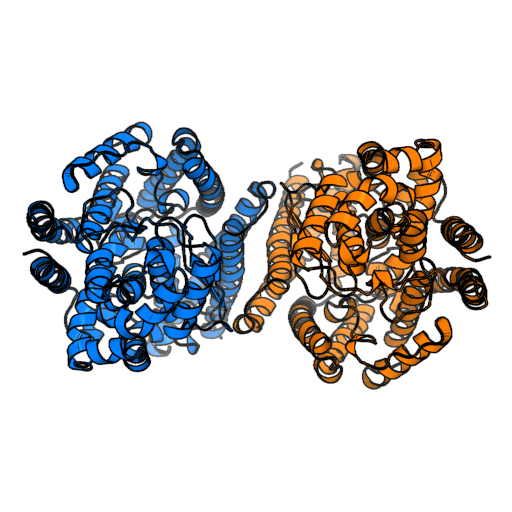5.198 1.00 22.91 109 LEU A C 1
ATOM 865 O O . LEU A 1 109 ? -9.877 239.548 -75.623 1.00 21.96 109 LEU A O 1
ATOM 870 N N . CYS A 1 110 ? -11.150 237.703 -75.572 1.00 24.52 110 CYS A N 1
ATOM 871 C CA . CYS A 1 110 ? -12.123 238.227 -76.534 1.00 25.28 110 CYS A CA 1
ATOM 872 C C . CYS A 1 110 ? -12.852 239.426 -75.958 1.00 24.85 110 CYS A C 1
ATOM 873 O O . CYS A 1 110 ? -13.111 240.406 -76.659 1.00 23.67 110 CYS A O 1
ATOM 876 N N . SER A 1 111 ? -13.182 239.337 -74.675 1.00 24.24 111 SER A N 1
ATOM 877 C CA . SER A 1 111 ? -13.887 240.406 -73.994 1.00 24.93 111 SER A CA 1
ATOM 878 C C . SER A 1 111 ? -13.031 241.665 -73.928 1.00 24.59 111 SER A C 1
ATOM 879 O O . SER A 1 111 ? -13.511 242.770 -74.186 1.00 24.55 111 SER A O 1
ATOM 882 N N . LYS A 1 112 ? -11.760 241.490 -73.585 1.00 24.83 112 LYS A N 1
ATOM 883 C CA . LYS A 1 112 ? -10.824 242.607 -73.500 1.00 24.83 112 LYS A CA 1
ATOM 884 C C . LYS A 1 112 ? -10.467 243.113 -74.891 1.00 23.91 112 LYS A C 1
ATOM 885 O O . LYS A 1 112 ? -10.325 244.314 -75.110 1.00 25.54 112 LYS A O 1
ATOM 891 N N . ALA A 1 113 ? -10.317 242.183 -75.826 1.00 22.62 113 ALA A N 1
ATOM 892 C CA . ALA A 1 113 ? -9.957 242.515 -77.193 1.00 21.58 113 ALA A CA 1
ATOM 893 C C . ALA A 1 113 ? -11.045 243.309 -77.897 1.00 22.03 113 ALA A C 1
ATOM 894 O O . ALA A 1 113 ? -10.757 244.220 -78.670 1.00 20.78 113 ALA A O 1
ATOM 896 N N . GLU A 1 114 ? -12.298 242.964 -77.638 1.00 23.05 114 GLU A N 1
ATOM 897 C CA . GLU A 1 114 ? -13.389 243.681 -78.270 1.00 23.88 114 GLU A CA 1
ATOM 898 C C . GLU A 1 114 ? -13.456 245.096 -77.734 1.00 24.54 114 GLU A C 1
ATOM 899 O O . GLU A 1 114 ? -13.803 246.024 -78.461 1.00 23.39 114 GLU A O 1
ATOM 905 N N . THR A 1 115 ? -13.136 245.257 -76.453 1.00 26.01 115 THR A N 1
ATOM 906 C CA . THR A 1 115 ? -13.149 246.578 -75.846 1.00 27.72 115 THR A CA 1
ATOM 907 C C . THR A 1 115 ? -12.060 247.393 -76.528 1.00 27.98 115 THR A C 1
ATOM 908 O O . THR A 1 115 ? -12.309 248.496 -77.007 1.00 29.16 115 THR A O 1
ATOM 912 N N . ALA A 1 116 ? -10.856 246.834 -76.588 1.00 28.44 116 ALA A N 1
ATOM 913 C CA . ALA A 1 116 ? -9.729 247.500 -77.238 1.00 29.74 116 ALA A CA 1
ATOM 914 C C . ALA A 1 116 ? -10.029 247.787 -78.708 1.00 31.06 116 ALA A C 1
ATOM 915 O O . ALA A 1 116 ? -9.528 248.756 -79.276 1.00 31.97 116 ALA A O 1
ATOM 917 N N . TRP A 1 117 ? -10.846 246.936 -79.323 1.00 31.99 117 TRP A N 1
ATOM 918 C CA . TRP A 1 117 ? -11.197 247.101 -80.724 1.00 31.35 117 TRP A CA 1
ATOM 919 C C . TRP A 1 117 ? -12.105 248.294 -80.976 1.00 32.42 117 TRP A C 1
ATOM 920 O O . TRP A 1 117 ? -11.902 249.027 -81.939 1.00 32.77 117 TRP A O 1
ATOM 931 N N . GLU A 1 118 ? -13.116 248.486 -80.135 1.00 33.38 118 GLU A N 1
ATOM 932 C CA . GLU A 1 118 ? -14.014 249.611 -80.330 1.00 35.46 118 GLU A CA 1
ATOM 933 C C . GLU A 1 118 ? -13.214 250.906 -80.345 1.00 37.43 118 GLU A C 1
ATOM 934 O O . GLU A 1 118 ? -13.468 251.793 -81.162 1.00 37.72 118 GLU A O 1
ATOM 940 N N . GLU A 1 119 ? -12.234 251.006 -79.452 1.00 38.91 119 GLU A N 1
ATOM 941 C CA . GLU A 1 119 ? -11.404 252.202 -79.370 1.00 40.66 119 GLU A CA 1
ATOM 942 C C . GLU A 1 119 ? -10.484 252.371 -80.577 1.00 40.43 119 GLU A C 1
ATOM 943 O O . GLU A 1 119 ? -10.317 253.480 -81.094 1.00 39.84 119 GLU A O 1
ATOM 949 N N . ALA A 1 120 ? -9.872 251.271 -81.003 1.00 39.48 120 ALA A N 1
ATOM 950 C CA . ALA A 1 120 ? -8.969 251.292 -82.144 1.00 39.53 120 ALA A CA 1
ATOM 951 C C . ALA A 1 120 ? -9.693 251.796 -83.388 1.00 41.07 120 ALA A C 1
ATOM 952 O O . ALA A 1 120 ? -9.176 252.635 -84.126 1.00 40.06 120 ALA A O 1
ATOM 954 N N . LYS A 1 121 ? -10.892 251.271 -83.621 1.00 43.19 121 LYS A N 1
ATOM 955 C CA . LYS A 1 121 ? -11.686 251.678 -84.771 1.00 44.50 121 LYS A CA 1
ATOM 956 C C . LYS A 1 121 ? -12.002 253.160 -84.629 1.00 45.87 121 LYS A C 1
ATOM 957 O O . LYS A 1 121 ? -11.879 253.919 -85.589 1.00 46.14 121 LYS A O 1
ATOM 963 N N . GLY A 1 122 ? -12.398 253.564 -83.421 1.00 46.72 122 GLY A N 1
ATOM 964 C CA . GLY A 1 122 ? -12.730 254.955 -83.160 1.00 47.72 122 GLY A CA 1
ATOM 965 C C . GLY A 1 122 ? -11.595 255.930 -83.425 1.00 49.25 122 GLY A C 1
ATOM 966 O O . GLY A 1 122 ? -11.817 257.034 -83.926 1.00 49.89 122 GLY A O 1
ATOM 967 N N . LYS A 1 123 ? -10.376 255.528 -83.083 1.00 49.92 123 LYS A N 1
ATOM 968 C CA . LYS A 1 123 ? -9.208 256.369 -83.296 1.00 50.92 123 LYS A CA 1
ATOM 969 C C . LYS A 1 123 ? -8.509 255.994 -84.595 1.00 51.52 123 LYS A C 1
ATOM 970 O O . LYS A 1 123 ? -7.430 256.499 -84.892 1.00 52.50 123 LYS A O 1
ATOM 976 N N . SER A 1 124 ? -9.131 255.102 -85.362 1.00 51.66 124 SER A N 1
ATOM 977 C CA . SER A 1 124 ? -8.582 254.632 -86.633 1.00 51.40 124 SER A CA 1
ATOM 978 C C . SER A 1 124 ? -7.118 254.232 -86.510 1.00 51.28 124 SER A C 1
ATOM 979 O O . SER A 1 124 ? -6.309 254.533 -87.382 1.00 51.63 124 SER A O 1
ATOM 982 N N . ASP A 1 125 ? -6.786 253.535 -85.432 1.00 51.61 125 ASP A N 1
ATOM 983 C CA . ASP A 1 125 ? -5.414 253.119 -85.191 1.00 51.90 125 ASP A CA 1
ATOM 984 C C . ASP A 1 125 ? -5.265 251.607 -85.025 1.00 50.67 125 ASP A C 1
ATOM 985 O O . ASP A 1 125 ? -5.629 251.042 -83.994 1.00 50.11 125 ASP A O 1
ATOM 990 N N . PHE A 1 126 ? -4.713 250.961 -86.048 1.00 49.54 126 PHE A N 1
ATOM 991 C CA . PHE A 1 126 ? -4.522 249.512 -86.039 1.00 49.06 126 PHE A CA 1
ATOM 992 C C . PHE A 1 126 ? -3.547 249.040 -84.965 1.00 49.11 126 PHE A C 1
ATOM 993 O O . PHE A 1 126 ? -3.724 247.969 -84.383 1.00 48.05 126 PHE A O 1
ATOM 1001 N N . SER A 1 127 ? -2.521 249.842 -84.702 1.00 50.39 127 SER A N 1
ATOM 1002 C CA . SER A 1 127 ? -1.505 249.473 -83.718 1.00 52.25 127 SER A CA 1
ATOM 1003 C C . SER A 1 127 ? -2.084 249.146 -82.348 1.00 52.34 127 SER A C 1
ATOM 1004 O O . SER A 1 127 ? -1.545 248.317 -81.613 1.00 52.33 127 SER A O 1
ATOM 1007 N N . LEU A 1 128 ? -3.188 249.798 -82.011 1.00 52.33 128 LEU A N 1
ATOM 1008 C CA . LEU A 1 128 ? -3.828 249.594 -80.722 1.00 52.32 128 LEU A CA 1
ATOM 1009 C C . LEU A 1 128 ? -4.503 248.226 -80.619 1.00 51.28 128 LEU A C 1
ATOM 1010 O O . LEU A 1 128 ? -4.497 247.598 -79.556 1.00 52.96 128 LEU A O 1
ATOM 1015 N N . PHE A 1 129 ? -5.072 247.768 -81.730 1.00 48.83 129 PHE A N 1
ATOM 1016 C CA . PHE A 1 129 ? -5.774 246.485 -81.789 1.00 45.53 129 PHE A CA 1
ATOM 1017 C C . PHE A 1 129 ? -4.850 245.330 -82.174 1.00 44.16 129 PHE A C 1
ATOM 1018 O O . PHE A 1 129 ? -5.146 244.162 -81.914 1.00 43.98 129 PHE A O 1
ATOM 1026 N N . SER A 1 130 ? -3.715 245.659 -82.771 1.00 42.82 130 SER A N 1
ATOM 1027 C CA . SER A 1 130 ? -2.788 244.634 -83.212 1.00 42.66 130 SER A CA 1
ATOM 1028 C C . SER A 1 130 ? -2.302 243.638 -82.145 1.00 41.69 130 SER A C 1
ATOM 1029 O O . SER A 1 130 ? -2.247 242.436 -82.397 1.00 40.97 130 SER A O 1
ATOM 1032 N N . PRO A 1 131 ? -1.935 244.121 -80.946 1.00 40.88 131 PRO A N 1
ATOM 1033 C CA . PRO A 1 131 ? -1.464 243.207 -79.897 1.00 39.83 131 PRO A CA 1
ATOM 1034 C C . PRO A 1 131 ? -2.482 242.122 -79.546 1.00 39.72 131 PRO A C 1
ATOM 1035 O O . PRO A 1 131 ? -2.120 241.028 -79.099 1.00 38.98 131 PRO A O 1
ATOM 1039 N N . TYR A 1 132 ? -3.758 242.436 -79.749 1.00 39.05 132 TYR A N 1
ATOM 1040 C CA . TYR A 1 132 ? -4.823 241.497 -79.438 1.00 38.22 132 TYR A CA 1
ATOM 1041 C C . TYR A 1 132 ? -5.063 240.545 -80.594 1.00 37.89 132 TYR A C 1
ATOM 1042 O O . TYR A 1 132 ? -5.114 239.328 -80.407 1.00 36.90 132 TYR A O 1
ATOM 1051 N N . LEU A 1 133 ? -5.201 241.108 -81.789 1.00 37.84 133 LEU A N 1
ATOM 1052 C CA . LEU A 1 133 ? -5.440 240.313 -82.985 1.00 38.72 133 LEU A CA 1
ATOM 1053 C C . LEU A 1 133 ? -4.362 239.247 -83.140 1.00 40.14 133 LEU A C 1
ATOM 1054 O O . LEU A 1 133 ? -4.552 238.239 -83.827 1.00 39.85 133 LEU A O 1
ATOM 1059 N N . GLU A 1 134 ? -3.231 239.486 -82.485 1.00 41.42 134 GLU A N 1
ATOM 1060 C CA . GLU A 1 134 ? -2.089 238.584 -82.511 1.00 41.73 134 GLU A CA 1
ATOM 1061 C C . GLU A 1 134 ? -2.369 237.373 -81.634 1.00 40.13 134 GLU A C 1
ATOM 1062 O O . GLU A 1 134 ? -2.085 236.236 -82.010 1.00 38.74 134 GLU A O 1
ATOM 1068 N N . GLN A 1 135 ? -2.928 237.637 -80.458 1.00 39.24 135 GLN A N 1
ATOM 1069 C CA . GLN A 1 135 ? -3.255 236.591 -79.499 1.00 39.07 135 GLN A CA 1
ATOM 1070 C C . GLN A 1 135 ? -4.479 235.790 -79.943 1.00 37.91 135 GLN A C 1
ATOM 1071 O O . GLN A 1 135 ? -4.494 234.562 -79.859 1.00 37.72 135 GLN A O 1
ATOM 1077 N N . LEU A 1 136 ? -5.507 236.487 -80.411 1.00 36.76 136 LEU A N 1
ATOM 1078 C CA . LEU A 1 136 ? -6.716 235.822 -80.874 1.00 34.81 136 LEU A CA 1
ATOM 1079 C C . LEU A 1 136 ? -6.352 234.781 -81.931 1.00 34.81 136 LEU A C 1
ATOM 1080 O O . LEU A 1 136 ? -6.681 233.603 -81.793 1.00 34.99 136 LEU A O 1
ATOM 1085 N N . ILE A 1 137 ? -5.657 235.223 -82.976 1.00 34.35 137 ILE A N 1
ATOM 1086 C CA . ILE A 1 137 ? -5.229 234.339 -84.060 1.00 32.57 137 ILE A CA 1
ATOM 1087 C C . ILE A 1 137 ? -4.416 233.160 -83.513 1.00 33.22 137 ILE A C 1
ATOM 1088 O O . ILE A 1 137 ? -4.620 232.009 -83.900 1.00 31.01 137 ILE A O 1
ATOM 1093 N N . GLU A 1 138 ? -3.506 233.452 -82.597 1.00 35.35 138 GLU A N 1
ATOM 1094 C CA . GLU A 1 138 ? -2.677 232.416 -82.017 1.00 38.58 138 GLU A CA 1
ATOM 1095 C C . GLU A 1 138 ? -3.514 231.331 -81.350 1.00 37.72 138 GLU A C 1
ATOM 1096 O O . GLU A 1 138 ? -3.354 230.135 -81.652 1.00 38.10 138 GLU A O 1
ATOM 1102 N N . PHE A 1 139 ? -4.398 231.735 -80.435 1.00 36.58 139 PHE A N 1
ATOM 1103 C CA . PHE A 1 139 ? -5.271 230.777 -79.729 1.00 34.95 139 PHE A CA 1
ATOM 1104 C C . PHE A 1 139 ? -5.982 229.835 -80.696 1.00 34.84 139 PHE A C 1
ATOM 1105 O O . PHE A 1 139 ? -6.026 228.639 -80.531 1.00 34.11 139 PHE A O 1
ATOM 1113 N N . ASN A 1 140 ? -6.612 230.436 -81.685 1.00 33.90 140 ASN A N 1
ATOM 1114 C CA . ASN A 1 140 ? -7.388 229.715 -82.705 1.00 32.31 140 ASN A CA 1
ATOM 1115 C C . ASN A 1 140 ? -6.519 228.780 -83.596 1.00 30.66 140 ASN A C 1
ATOM 1116 O O . ASN A 1 140 ? -6.924 227.667 -83.908 1.00 28.46 140 ASN A O 1
ATOM 1121 N N . LYS A 1 141 ? -5.316 229.197 -83.970 1.00 30.88 141 LYS A N 1
ATOM 1122 C CA . LYS A 1 141 ? -4.468 228.319 -84.766 1.00 30.92 141 LYS A CA 1
ATOM 1123 C C . LYS A 1 141 ? -4.295 227.101 -83.867 1.00 30.94 141 LYS A C 1
ATOM 1124 O O . LYS A 1 141 ? -4.424 225.962 -84.302 1.00 31.72 141 LYS A O 1
ATOM 1130 N N . ARG A 1 142 ? -4.031 227.370 -82.592 1.00 30.20 142 ARG A N 1
ATOM 1131 C CA . ARG A 1 142 ? -3.847 226.329 -81.589 1.00 30.83 142 ARG A CA 1
ATOM 1132 C C . ARG A 1 142 ? -5.121 225.495 -81.392 1.00 31.68 142 ARG A C 1
ATOM 1133 O O . ARG A 1 142 ? -5.041 224.295 -81.122 1.00 30.96 142 ARG A O 1
ATOM 1141 N N . PHE A 1 143 ? -6.292 226.124 -81.544 1.00 33.56 143 PHE A N 1
ATOM 1142 C CA . PHE A 1 143 ? -7.583 225.419 -81.395 1.00 34.16 143 PHE A CA 1
ATOM 1143 C C . PHE A 1 143 ? -7.815 224.469 -82.557 1.00 34.61 143 PHE A C 1
ATOM 1144 O O . PHE A 1 143 ? -8.383 223.381 -82.391 1.00 34.61 143 PHE A O 1
ATOM 1152 N N . ILE A 1 144 ? -7.391 224.900 -83.740 1.00 34.44 144 ILE A N 1
ATOM 1153 C CA . ILE A 1 144 ? -7.518 224.077 -84.930 1.00 34.83 144 ILE A CA 1
ATOM 1154 C C . ILE A 1 144 ? -6.750 222.790 -84.620 1.00 34.87 144 ILE A C 1
ATOM 1155 O O . ILE A 1 144 ? -7.203 221.687 -84.927 1.00 34.27 144 ILE A O 1
ATOM 1160 N N . THR A 1 145 ? -5.596 222.947 -83.981 1.00 34.86 145 THR A N 1
ATOM 1161 C CA . THR A 1 145 ? -4.766 221.813 -83.613 1.00 35.19 145 THR A CA 1
ATOM 1162 C C . THR A 1 145 ? -5.524 220.860 -82.706 1.00 36.26 145 THR A C 1
ATOM 1163 O O . THR A 1 145 ? -5.569 219.657 -82.956 1.00 36.90 145 THR A O 1
ATOM 1167 N N . TYR A 1 146 ? -6.110 221.401 -81.643 1.00 36.31 146 TYR A N 1
ATOM 1168 C CA . TYR A 1 146 ? -6.863 220.583 -80.701 1.00 36.61 146 TYR A CA 1
ATOM 1169 C C . TYR A 1 146 ? -8.028 219.852 -81.369 1.00 36.75 146 TYR A C 1
ATOM 1170 O O . TYR A 1 146 ? -8.135 218.634 -81.266 1.00 36.48 146 TYR A O 1
ATOM 1179 N N . TRP A 1 147 ? -8.898 220.595 -82.052 1.00 37.09 147 TRP A N 1
ATOM 1180 C CA . TRP A 1 147 ? -10.055 219.995 -82.717 1.00 38.55 147 TRP A CA 1
ATOM 1181 C C . TRP A 1 147 ? -9.662 219.057 -83.849 1.00 39.24 147 TRP A C 1
ATOM 1182 O O . TRP A 1 147 ? -10.237 217.977 -84.000 1.00 38.34 147 TRP A O 1
ATOM 1193 N N . GLY A 1 148 ? -8.688 219.489 -84.645 1.00 40.23 148 GLY A N 1
ATOM 1194 C CA . GLY A 1 148 ? -8.223 218.695 -85.765 1.00 40.53 148 GLY A CA 1
ATOM 1195 C C . GLY A 1 148 ? -9.013 218.979 -87.025 1.00 41.92 148 GLY A C 1
ATOM 1196 O O . GLY A 1 148 ? -10.094 219.562 -86.971 1.00 42.45 148 GLY A O 1
ATOM 1197 N N . TYR A 1 149 ? -8.472 218.564 -88.165 1.00 43.67 149 TYR A N 1
ATOM 1198 C CA . TYR A 1 149 ? -9.125 218.766 -89.449 1.00 44.57 149 TYR A CA 1
ATOM 1199 C C . TYR A 1 149 ? -8.675 217.718 -90.453 1.00 45.43 149 TYR A C 1
ATOM 1200 O O . TYR A 1 149 ? -7.803 216.905 -90.161 1.00 44.91 149 TYR A O 1
ATOM 1209 N N . GLN A 1 150 ? -9.275 217.749 -91.638 1.00 47.61 150 GLN A N 1
ATOM 1210 C CA . GLN A 1 150 ? -8.945 216.802 -92.696 1.00 48.55 150 GLN A CA 1
ATOM 1211 C C . GLN A 1 150 ? -8.164 217.454 -93.827 1.00 47.87 150 GLN A C 1
ATOM 1212 O O . GLN A 1 150 ? -6.966 217.219 -93.975 1.00 47.88 150 GLN A O 1
ATOM 1218 N N . GLU A 1 151 ? -8.850 218.275 -94.617 1.00 47.12 151 GLU A N 1
ATOM 1219 C CA . GLU A 1 151 ? -8.238 218.949 -95.755 1.00 47.07 151 GLU A CA 1
ATOM 1220 C C . GLU A 1 151 ? -7.480 220.225 -95.389 1.00 45.66 151 GLU A C 1
ATOM 1221 O O . GLU A 1 151 ? -6.255 220.225 -95.284 1.00 46.06 151 GLU A O 1
ATOM 1227 N N . HIS A 1 152 ? -8.213 221.317 -95.206 1.00 44.13 152 HIS A N 1
ATOM 1228 C CA . HIS A 1 152 ? -7.608 222.602 -94.865 1.00 40.71 152 HIS A CA 1
ATOM 1229 C C . HIS A 1 152 ? -7.732 222.875 -93.365 1.00 38.75 152 HIS A C 1
ATOM 1230 O O . HIS A 1 152 ? -8.744 222.538 -92.746 1.00 38.67 152 HIS A O 1
ATOM 1237 N N . PRO A 1 153 ? -6.698 223.478 -92.757 1.00 36.18 153 PRO A N 1
ATOM 1238 C CA . PRO A 1 153 ? -6.786 223.760 -91.326 1.00 35.83 153 PRO A CA 1
ATOM 1239 C C . PRO A 1 153 ? -7.963 224.683 -90.997 1.00 36.41 153 PRO A C 1
ATOM 1240 O O . PRO A 1 153 ? -8.571 224.563 -89.929 1.00 37.69 153 PRO A O 1
ATOM 1244 N N . TYR A 1 154 ? -8.288 225.587 -91.922 1.00 35.68 154 TYR A N 1
ATOM 1245 C CA . TYR A 1 154 ? -9.397 226.531 -91.746 1.00 34.51 154 TYR A CA 1
ATOM 1246 C C . TYR A 1 154 ? -10.737 225.805 -91.713 1.00 34.45 154 TYR A C 1
ATOM 1247 O O . TYR A 1 154 ? -11.751 226.383 -91.333 1.00 34.12 154 TYR A O 1
ATOM 1256 N N . ASP A 1 155 ? -10.743 224.540 -92.118 1.00 35.07 155 ASP A N 1
ATOM 1257 C CA . ASP A 1 155 ? -11.974 223.772 -92.126 1.00 36.08 155 ASP A CA 1
ATOM 1258 C C . ASP A 1 155 ? -12.503 223.549 -90.714 1.00 35.94 155 ASP A C 1
ATOM 1259 O O . ASP A 1 155 ? -13.717 223.459 -90.501 1.00 36.78 155 ASP A O 1
ATOM 1264 N N . ALA A 1 156 ? -11.590 223.484 -89.750 1.00 34.29 156 ALA A N 1
ATOM 1265 C CA . ALA A 1 156 ? -11.951 223.283 -88.350 1.00 32.63 156 ALA A CA 1
ATOM 1266 C C . ALA A 1 156 ? -12.741 224.474 -87.785 1.00 31.88 156 ALA A C 1
ATOM 1267 O O . ALA A 1 156 ? -13.632 224.304 -86.942 1.00 30.80 156 ALA A O 1
ATOM 1269 N N . LEU A 1 157 ? -12.405 225.675 -88.250 1.00 29.92 157 LEU A N 1
ATOM 1270 C CA . LEU A 1 157 ? -13.076 226.883 -87.800 1.00 29.40 157 LEU A CA 1
ATOM 1271 C C . LEU A 1 157 ? -14.386 227.076 -88.543 1.00 30.88 157 LEU A C 1
ATOM 1272 O O . LEU A 1 157 ? -15.372 227.535 -87.968 1.00 30.96 157 LEU A O 1
ATOM 1277 N N . LEU A 1 158 ? -14.391 226.733 -89.829 1.00 32.44 158 LEU A N 1
ATOM 1278 C CA . LEU A 1 158 ? -15.590 226.867 -90.647 1.00 32.84 158 LEU A CA 1
ATOM 1279 C C . LEU A 1 158 ? -16.660 225.917 -90.140 1.00 34.31 158 LEU A C 1
ATOM 1280 O O . LEU A 1 158 ? -17.856 226.184 -90.266 1.00 35.01 158 LEU A O 1
ATOM 1285 N N . ASP A 1 159 ? -16.217 224.810 -89.556 1.00 35.50 159 ASP A N 1
ATOM 1286 C CA . ASP A 1 159 ? -17.127 223.813 -89.017 1.00 37.67 159 ASP A CA 1
ATOM 1287 C C . ASP A 1 159 ? -17.832 224.292 -87.746 1.00 37.80 159 ASP A C 1
ATOM 1288 O O . ASP A 1 159 ? -18.893 223.784 -87.388 1.00 38.32 159 ASP A O 1
ATOM 1293 N N . LEU A 1 160 ? -17.236 225.267 -87.067 1.00 37.67 160 LEU A N 1
ATOM 1294 C CA . LEU A 1 160 ? -17.810 225.817 -85.841 1.00 37.53 160 LEU A CA 1
ATOM 1295 C C . LEU A 1 160 ? -19.136 226.523 -86.101 1.00 37.52 160 LEU A C 1
ATOM 1296 O O . LEU A 1 160 ? -20.005 226.579 -85.226 1.00 37.13 160 LEU A O 1
ATOM 1301 N N . PHE A 1 161 ? -19.291 227.050 -87.311 1.00 37.46 161 PHE A N 1
ATOM 1302 C CA . PHE A 1 161 ? -20.498 227.771 -87.670 1.00 38.02 161 PHE A CA 1
ATOM 1303 C C . PHE A 1 161 ? -21.366 227.066 -88.687 1.00 39.09 161 PHE A C 1
ATOM 1304 O O . PHE A 1 161 ? -22.587 227.062 -88.565 1.00 40.02 161 PHE A O 1
ATOM 1312 N N . GLU A 1 162 ? -20.743 226.477 -89.696 1.00 40.47 162 GLU A N 1
ATOM 1313 C CA . GLU A 1 162 ? -21.500 225.792 -90.727 1.00 42.22 162 GLU A CA 1
ATOM 1314 C C . GLU A 1 162 ? -21.064 224.356 -90.886 1.00 42.73 162 GLU A C 1
ATOM 1315 O O . GLU A 1 162 ? -20.411 224.006 -91.867 1.00 41.72 162 GLU A O 1
ATOM 1321 N N . PRO A 1 163 ? -21.422 223.500 -89.918 1.00 43.72 163 PRO A N 1
ATOM 1322 C CA . PRO A 1 163 ? -21.040 222.089 -89.993 1.00 44.30 163 PRO A CA 1
ATOM 1323 C C . PRO A 1 163 ? -21.311 221.545 -91.389 1.00 43.58 163 PRO A C 1
ATOM 1324 O O . PRO A 1 163 ? -22.437 221.632 -91.881 1.00 44.49 163 PRO A O 1
ATOM 1328 N N . GLY A 1 164 ? -20.271 221.010 -92.026 1.00 42.03 164 GLY A N 1
ATOM 1329 C CA . GLY A 1 164 ? -20.416 220.477 -93.367 1.00 40.90 164 GLY A CA 1
ATOM 1330 C C . GLY A 1 164 ? -19.789 221.357 -94.440 1.00 40.53 164 GLY A C 1
ATOM 1331 O O . GLY A 1 164 ? -19.641 220.933 -95.590 1.00 40.63 164 GLY A O 1
ATOM 1332 N N . VAL A 1 165 ? -19.421 222.582 -94.074 1.00 39.26 165 VAL A N 1
ATOM 1333 C CA . VAL A 1 165 ? -18.807 223.510 -95.021 1.00 37.59 165 VAL A CA 1
ATOM 1334 C C . VAL A 1 165 ? -17.293 223.540 -94.898 1.00 36.01 165 VAL A C 1
ATOM 1335 O O . VAL A 1 165 ? -16.749 223.693 -93.809 1.00 34.75 165 VAL A O 1
ATOM 1339 N N . THR A 1 166 ? -16.621 223.400 -96.035 1.00 35.52 166 THR A N 1
ATOM 1340 C CA . THR A 1 166 ? -15.167 223.373 -96.069 1.00 34.78 166 THR A CA 1
ATOM 1341 C C . THR A 1 166 ? -14.609 224.283 -97.142 1.00 35.19 166 THR A C 1
ATOM 1342 O O . THR A 1 166 ? -15.349 224.882 -97.921 1.00 35.84 166 THR A O 1
ATOM 1346 N N . VAL A 1 167 ? -13.286 224.361 -97.177 1.00 35.35 167 VAL A N 1
ATOM 1347 C CA . VAL A 1 167 ? -12.577 225.182 -98.137 1.00 35.12 167 VAL A CA 1
ATOM 1348 C C . VAL A 1 167 ? -12.874 224.704 -99.557 1.00 36.32 167 VAL A C 1
ATOM 1349 O O . VAL A 1 167 ? -13.097 225.509 -100.465 1.00 36.69 167 VAL A O 1
ATOM 1353 N N . LYS A 1 168 ? -12.885 223.390 -99.750 1.00 36.04 168 LYS A N 1
ATOM 1354 C CA . LYS A 1 168 ? -13.168 222.837 -101.064 1.00 35.80 168 LYS A CA 1
ATOM 1355 C C . LYS A 1 168 ? -14.524 223.359 -101.530 1.00 35.15 168 LYS A C 1
ATOM 1356 O O . LYS A 1 168 ? -14.644 223.920 -102.619 1.00 34.55 168 LYS A O 1
ATOM 1362 N N . VAL A 1 169 ? -15.532 223.183 -100.676 1.00 34.47 169 VAL A N 1
ATOM 1363 C CA . VAL A 1 169 ? -16.906 223.615 -100.940 1.00 32.24 169 VAL A CA 1
ATOM 1364 C C . VAL A 1 169 ? -17.032 225.112 -101.235 1.00 31.95 169 VAL A C 1
ATOM 1365 O O . VAL A 1 169 ? -17.622 225.506 -102.242 1.00 32.77 169 VAL A O 1
ATOM 1369 N N . LEU A 1 170 ? -16.485 225.944 -100.355 1.00 30.26 170 LEU A N 1
ATOM 1370 C CA . LEU A 1 170 ? -16.566 227.391 -100.533 1.00 30.70 170 LEU A CA 1
ATOM 1371 C C . LEU A 1 170 ? -15.783 227.946 -101.730 1.00 31.83 170 LEU A C 1
ATOM 1372 O O . LEU A 1 170 ? -16.247 228.868 -102.403 1.00 30.67 170 LEU A O 1
ATOM 1377 N N . ASP A 1 171 ? -14.600 227.403 -101.999 1.00 34.54 171 ASP A N 1
ATOM 1378 C CA . ASP A 1 171 ? -13.818 227.888 -103.135 1.00 37.79 171 ASP A CA 1
ATOM 1379 C C . ASP A 1 171 ? -14.650 227.814 -104.410 1.00 39.01 171 ASP A C 1
ATOM 1380 O O . ASP A 1 171 ? -14.763 228.789 -105.152 1.00 38.75 171 ASP A O 1
ATOM 1385 N N . GLN A 1 172 ? -15.222 226.640 -104.659 1.00 39.34 172 GLN A N 1
ATOM 1386 C CA . GLN A 1 172 ? -16.039 226.415 -105.841 1.00 40.69 172 GLN A CA 1
ATOM 1387 C C . GLN A 1 172 ? -17.238 227.339 -105.797 1.00 40.21 172 GLN A C 1
ATOM 1388 O O . GLN A 1 172 ? -17.571 228.017 -106.767 1.00 38.94 172 GLN A O 1
ATOM 1394 N N . LEU A 1 173 ? -17.872 227.348 -104.635 1.00 41.03 173 LEU A N 1
ATOM 1395 C CA . LEU A 1 173 ? -19.052 228.149 -104.367 1.00 40.03 173 LEU A CA 1
ATOM 1396 C C . LEU A 1 173 ? -18.844 229.644 -104.605 1.00 38.36 173 LEU A C 1
ATOM 1397 O O . LEU A 1 173 ? -19.692 230.304 -105.193 1.00 36.36 173 LEU A O 1
ATOM 1402 N N . PHE A 1 174 ? -17.720 230.178 -104.140 1.00 38.47 174 PHE A N 1
ATOM 1403 C CA . PHE A 1 174 ? -17.443 231.596 -104.312 1.00 40.00 174 PHE A CA 1
ATOM 1404 C C . PHE A 1 174 ? -16.961 231.864 -105.717 1.00 41.59 174 PHE A C 1
ATOM 1405 O O . PHE A 1 174 ? -17.181 232.942 -106.270 1.00 41.41 174 PHE A O 1
ATOM 1413 N N . ALA A 1 175 ? -16.302 230.863 -106.291 1.00 43.52 175 ALA A N 1
ATOM 1414 C CA . ALA A 1 175 ? -15.780 230.955 -107.646 1.00 43.47 175 ALA A CA 1
ATOM 1415 C C . ALA A 1 175 ? -16.897 231.378 -108.590 1.00 43.22 175 ALA A C 1
ATOM 1416 O O . ALA A 1 175 ? -16.734 232.297 -109.392 1.00 44.71 175 ALA A O 1
ATOM 1418 N N . GLU A 1 176 ? -18.036 230.705 -108.480 1.00 42.32 176 GLU A N 1
ATOM 1419 C CA . GLU A 1 176 ? -19.181 231.008 -109.322 1.00 42.03 176 GLU A CA 1
ATOM 1420 C C . GLU A 1 176 ? -19.684 232.420 -109.038 1.00 41.24 176 GLU A C 1
ATOM 1421 O O . GLU A 1 176 ? -20.165 233.108 -109.938 1.00 41.12 176 GLU A O 1
ATOM 1427 N N . LEU A 1 177 ? -19.561 232.861 -107.791 1.00 40.93 177 LEU A N 1
ATOM 1428 C CA . LEU A 1 177 ? -20.009 234.202 -107.441 1.00 41.62 177 LEU A CA 1
ATOM 1429 C C . LEU A 1 177 ? -19.165 235.267 -108.115 1.00 41.59 177 LEU A C 1
ATOM 1430 O O . LEU A 1 177 ? -19.695 236.115 -108.821 1.00 41.60 177 LEU A O 1
ATOM 1435 N N . LYS A 1 178 ? -17.854 235.227 -107.898 1.00 42.93 178 LYS A N 1
ATOM 1436 C CA . LYS A 1 178 ? -16.966 236.212 -108.508 1.00 45.03 178 LYS A CA 1
ATOM 1437 C C . LYS A 1 178 ? -17.301 236.339 -109.980 1.00 46.09 178 LYS A C 1
ATOM 1438 O O . LYS A 1 178 ? -17.505 237.441 -110.493 1.00 46.54 178 LYS A O 1
ATOM 1444 N N . GLU A 1 179 ? -17.359 235.189 -110.646 1.00 46.72 179 GLU A N 1
ATOM 1445 C CA . GLU A 1 179 ? -17.657 235.116 -112.067 1.00 47.70 179 GLU A CA 1
ATOM 1446 C C . GLU A 1 179 ? -18.955 235.799 -112.482 1.00 46.47 179 GLU A C 1
ATOM 1447 O O . GLU A 1 179 ? -19.024 236.388 -113.558 1.00 46.47 179 GLU A O 1
ATOM 1453 N N . ALA A 1 180 ? -19.979 235.727 -111.637 1.00 44.93 180 ALA A N 1
ATOM 1454 C CA . ALA A 1 180 ? -21.261 236.350 -111.954 1.00 43.81 180 ALA A CA 1
ATOM 1455 C C . ALA A 1 180 ? -21.331 237.821 -111.528 1.00 43.34 180 ALA A C 1
ATOM 1456 O O . ALA A 1 180 ? -21.922 238.647 -112.228 1.00 42.65 180 ALA A O 1
ATOM 1458 N N . ILE A 1 181 ? -20.717 238.150 -110.393 1.00 42.89 181 ILE A N 1
ATOM 1459 C CA . ILE A 1 181 ? -20.742 239.517 -109.881 1.00 42.77 181 ILE A CA 1
ATOM 1460 C C . ILE A 1 181 ? -19.770 240.453 -110.593 1.00 43.60 181 ILE A C 1
ATOM 1461 O O . ILE A 1 181 ? -20.177 241.430 -111.218 1.00 43.30 181 ILE A O 1
ATOM 1466 N N . ILE A 1 182 ? -18.482 240.151 -110.489 1.00 44.27 182 ILE A N 1
ATOM 1467 C CA . ILE A 1 182 ? -17.453 240.987 -111.089 1.00 45.76 182 ILE A CA 1
ATOM 1468 C C . ILE A 1 182 ? -17.768 241.573 -112.457 1.00 47.32 182 ILE A C 1
ATOM 1469 O O . ILE A 1 182 ? -17.581 242.767 -112.682 1.00 48.24 182 ILE A O 1
ATOM 1474 N N . PRO A 1 183 ? -18.233 240.748 -113.400 1.00 48.12 183 PRO A N 1
ATOM 1475 C CA . PRO A 1 183 ? -18.538 241.319 -114.712 1.00 48.29 183 PRO A CA 1
ATOM 1476 C C . PRO A 1 183 ? -19.804 242.162 -114.637 1.00 48.44 183 PRO A C 1
ATOM 1477 O O . PRO A 1 183 ? -19.926 243.195 -115.291 1.00 48.96 183 PRO A O 1
ATOM 1481 N N . LEU A 1 184 ? -20.737 241.710 -113.813 1.00 49.07 184 LEU A N 1
ATOM 1482 C CA . LEU A 1 184 ? -22.013 242.381 -113.637 1.00 50.00 184 LEU A CA 1
ATOM 1483 C C . LEU A 1 184 ? -21.829 243.771 -113.022 1.00 51.03 184 LEU A C 1
ATOM 1484 O O . LEU A 1 184 ? -22.604 244.686 -113.302 1.00 50.24 184 LEU A O 1
ATOM 1489 N N . VAL A 1 185 ? -20.803 243.935 -112.191 1.00 52.41 185 VAL A N 1
ATOM 1490 C CA . VAL A 1 185 ? -20.553 245.231 -111.571 1.00 53.89 185 VAL A CA 1
ATOM 1491 C C . VAL A 1 185 ? -19.898 246.151 -112.582 1.00 56.18 185 VAL A C 1
ATOM 1492 O O . VAL A 1 185 ? -20.254 247.322 -112.676 1.00 57.00 185 VAL A O 1
ATOM 1496 N N . LYS A 1 186 ? -18.937 245.620 -113.335 1.00 58.50 186 LYS A N 1
ATOM 1497 C CA . LYS A 1 186 ? -18.254 246.400 -114.365 1.00 60.75 186 LYS A CA 1
ATOM 1498 C C . LYS A 1 186 ? -19.329 247.132 -115.168 1.00 62.16 186 LYS A C 1
ATOM 1499 O O . LYS A 1 186 ? -19.252 248.344 -115.385 1.00 61.68 186 LYS A O 1
ATOM 1505 N N . GLN A 1 187 ? -20.334 246.374 -115.598 1.00 63.20 187 GLN A N 1
ATOM 1506 C CA . GLN A 1 187 ? -21.444 246.912 -116.370 1.00 64.97 187 GLN A CA 1
ATOM 1507 C C . GLN A 1 187 ? -22.121 248.057 -115.631 1.00 66.07 187 GLN A C 1
ATOM 1508 O O . GLN A 1 187 ? -22.279 249.147 -116.173 1.00 66.65 187 GLN A O 1
ATOM 1514 N N . VAL A 1 188 ? -22.526 247.799 -114.393 1.00 67.43 188 VAL A N 1
ATOM 1515 C CA . VAL A 1 188 ? -23.195 248.807 -113.579 1.00 68.13 188 VAL A CA 1
ATOM 1516 C C . VAL A 1 188 ? -22.304 250.021 -113.350 1.00 68.79 188 VAL A C 1
ATOM 1517 O O . VAL A 1 188 ? -22.790 251.149 -113.286 1.00 68.88 188 VAL A O 1
ATOM 1521 N N . THR A 1 189 ? -21.001 249.789 -113.225 1.00 69.43 189 THR A N 1
ATOM 1522 C CA . THR A 1 189 ? -20.059 250.879 -113.007 1.00 70.48 189 THR A CA 1
ATOM 1523 C C . THR A 1 189 ? -19.771 251.547 -114.345 1.00 71.57 189 THR A C 1
ATOM 1524 O O . THR A 1 189 ? -19.154 252.611 -114.408 1.00 72.30 189 THR A O 1
ATOM 1528 N N . ALA A 1 190 ? -20.234 250.915 -115.418 1.00 72.45 190 ALA A N 1
ATOM 1529 C CA . ALA A 1 190 ? -20.030 251.445 -116.757 1.00 73.40 190 ALA A CA 1
ATOM 1530 C C . ALA A 1 190 ? -21.359 251.669 -117.471 1.00 73.75 190 ALA A C 1
ATOM 1531 O O . ALA A 1 190 ? -21.742 250.896 -118.348 1.00 73.96 190 ALA A O 1
ATOM 1533 N N . SER A 1 191 ? -22.065 252.724 -117.082 1.00 74.20 191 SER A N 1
ATOM 1534 C CA . SER A 1 191 ? -23.344 253.054 -117.704 1.00 75.71 191 SER A CA 1
ATOM 1535 C C . SER A 1 191 ? -23.763 254.452 -117.275 1.00 76.76 191 SER A C 1
ATOM 1536 O O . SER A 1 191 ? -23.555 254.841 -116.128 1.00 77.18 191 SER A O 1
ATOM 1539 N N . GLY A 1 192 ? -24.346 255.207 -118.201 1.00 77.66 192 GLY A N 1
ATOM 1540 C CA . GLY A 1 192 ? -24.777 256.558 -117.889 1.00 78.71 192 GLY A CA 1
ATOM 1541 C C . GLY A 1 192 ? -26.134 256.543 -117.226 1.00 79.32 192 GLY A C 1
ATOM 1542 O O . GLY A 1 192 ? -26.882 257.521 -117.269 1.00 79.28 192 GLY A O 1
ATOM 1543 N N . ASN A 1 193 ? -26.446 255.417 -116.599 1.00 80.10 193 ASN A N 1
ATOM 1544 C CA . ASN A 1 193 ? -27.720 255.244 -115.927 1.00 80.81 193 ASN A CA 1
ATOM 1545 C C . ASN A 1 193 ? -27.622 255.525 -114.427 1.00 81.33 193 ASN A C 1
ATOM 1546 O O . ASN A 1 193 ? -28.609 255.383 -113.704 1.00 81.97 193 ASN A O 1
ATOM 1551 N N . LYS A 1 194 ? -26.437 255.921 -113.964 1.00 81.26 194 LYS A N 1
ATOM 1552 C CA . LYS A 1 194 ? -26.225 256.222 -112.548 1.00 80.78 194 LYS A CA 1
ATOM 1553 C C . LYS A 1 194 ? -27.368 257.052 -111.964 1.00 80.74 194 LYS A C 1
ATOM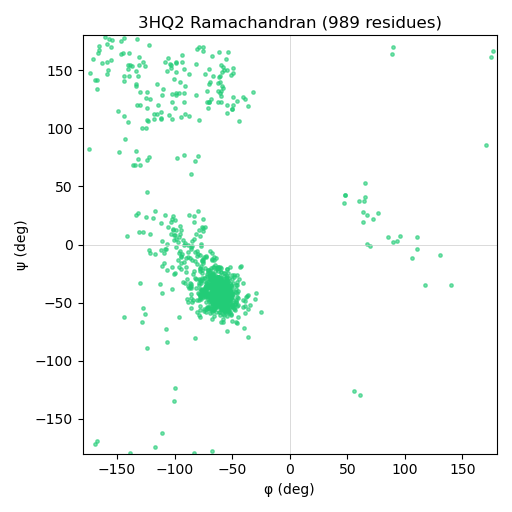 1554 O O . LYS A 1 194 ? -27.481 258.248 -112.238 1.00 81.04 194 LYS A O 1
ATOM 1560 N N . PRO A 1 195 ? -28.231 256.424 -111.149 1.00 79.92 195 PRO A N 1
ATOM 1561 C CA . PRO A 1 195 ? -29.354 257.144 -110.544 1.00 78.69 195 PRO A CA 1
ATOM 1562 C C . PRO A 1 195 ? -28.822 258.320 -109.741 1.00 77.75 195 PRO A C 1
ATOM 1563 O O . PRO A 1 195 ? -27.705 258.263 -109.225 1.00 77.95 195 PRO A O 1
ATOM 1567 N N . ASP A 1 196 ? -29.611 259.385 -109.639 1.00 76.44 196 ASP A N 1
ATOM 1568 C CA . ASP A 1 196 ? -29.197 260.554 -108.870 1.00 74.92 196 ASP A CA 1
ATOM 1569 C C . ASP A 1 196 ? -29.247 260.203 -107.381 1.00 73.79 196 ASP A C 1
ATOM 1570 O O . ASP A 1 196 ? -30.295 259.809 -106.864 1.00 74.03 196 ASP A O 1
ATOM 1575 N N . THR A 1 197 ? -28.117 260.339 -106.695 1.00 71.46 197 THR A N 1
ATOM 1576 C CA . THR A 1 197 ? -28.056 260.010 -105.277 1.00 69.12 197 THR A CA 1
ATOM 1577 C C . THR A 1 197 ? -27.560 261.178 -104.439 1.00 68.35 197 THR A C 1
ATOM 1578 O O . THR A 1 197 ? -26.715 261.008 -103.558 1.00 68.05 197 THR A O 1
ATOM 1582 N N . SER A 1 198 ? -28.100 262.362 -104.710 1.00 67.00 198 SER A N 1
ATOM 1583 C CA . SER A 1 198 ? -27.714 263.573 -103.992 1.00 64.93 198 SER A CA 1
ATOM 1584 C C . SER A 1 198 ? -28.466 263.736 -102.673 1.00 63.43 198 SER A C 1
ATOM 1585 O O . SER A 1 198 ? -27.868 264.014 -101.635 1.00 61.96 198 SER A O 1
ATOM 1588 N N . PHE A 1 199 ? -29.780 263.555 -102.728 1.00 62.59 199 PHE A N 1
ATOM 1589 C CA . PHE A 1 199 ? -30.632 263.694 -101.556 1.00 62.96 199 PHE A CA 1
ATOM 1590 C C . PHE A 1 199 ? -30.363 262.672 -100.456 1.00 62.59 199 PHE A C 1
ATOM 1591 O O . PHE A 1 199 ? -30.876 262.807 -99.347 1.00 62.45 199 PHE A O 1
ATOM 1599 N N . ILE A 1 200 ? -29.572 261.648 -100.758 1.00 62.03 200 ILE A N 1
ATOM 1600 C CA . ILE A 1 200 ? -29.268 260.615 -99.774 1.00 60.70 200 ILE A CA 1
ATOM 1601 C C . ILE A 1 200 ? -28.339 261.121 -98.689 1.00 59.72 200 ILE A C 1
ATOM 1602 O O . ILE A 1 200 ? -28.634 261.008 -97.501 1.00 60.80 200 ILE A O 1
ATOM 1607 N N . THR A 1 201 ? -27.212 261.678 -99.102 1.00 58.39 201 THR A N 1
ATOM 1608 C CA . THR A 1 201 ? -26.239 262.172 -98.150 1.00 58.23 201 THR A CA 1
ATOM 1609 C C . THR A 1 201 ? -26.613 263.488 -97.482 1.00 57.92 201 THR A C 1
ATOM 1610 O O . THR A 1 201 ? -25.779 264.105 -96.822 1.00 58.75 201 THR A O 1
ATOM 1614 N N . LYS A 1 202 ? -27.856 263.929 -97.643 1.00 57.41 202 LYS A N 1
ATOM 1615 C CA . LYS A 1 202 ? -28.276 265.171 -96.999 1.00 56.90 202 LYS A CA 1
ATOM 1616 C C . LYS A 1 202 ? -28.284 264.904 -95.502 1.00 55.96 202 LYS A C 1
ATOM 1617 O O . LYS A 1 202 ? -27.924 263.810 -95.058 1.00 56.22 202 LYS A O 1
ATOM 1623 N N . ALA A 1 203 ? -28.688 265.894 -94.721 1.00 54.14 203 ALA A N 1
ATOM 1624 C CA . ALA A 1 203 ? -28.720 265.715 -93.284 1.00 52.41 203 ALA A CA 1
ATOM 1625 C C . ALA A 1 203 ? -30.084 265.208 -92.848 1.00 51.20 203 ALA A C 1
ATOM 1626 O O . ALA A 1 203 ? -31.111 265.826 -93.129 1.00 51.39 203 ALA A O 1
ATOM 1628 N N . PHE A 1 204 ? -30.082 264.063 -92.175 1.00 49.51 204 PHE A N 1
ATOM 1629 C CA . PHE A 1 204 ? -31.305 263.453 -91.670 1.00 47.75 204 PHE A CA 1
ATOM 1630 C C . PHE A 1 204 ? -31.138 263.417 -90.150 1.00 46.98 204 PHE A C 1
ATOM 1631 O O . PHE A 1 204 ? -30.290 262.705 -89.618 1.00 45.90 204 PHE A O 1
ATOM 1639 N N . PRO A 1 205 ? -31.946 264.207 -89.435 1.00 47.08 205 PRO A N 1
ATOM 1640 C CA . PRO A 1 205 ? -31.908 264.300 -87.973 1.00 46.82 205 PRO A CA 1
ATOM 1641 C C . PRO A 1 205 ? -31.951 262.969 -87.231 1.00 46.35 205 PRO A C 1
ATOM 1642 O O . PRO A 1 205 ? -32.931 262.227 -87.303 1.00 45.82 205 PRO A O 1
ATOM 1646 N N . LYS A 1 206 ? -30.872 262.693 -86.503 1.00 46.23 206 LYS A N 1
ATOM 1647 C CA . LYS A 1 206 ? -30.722 261.468 -85.726 1.00 45.36 206 LYS A CA 1
ATOM 1648 C C . LYS A 1 206 ? -31.954 261.103 -84.920 1.00 44.49 206 LYS A C 1
ATOM 1649 O O . LYS A 1 206 ? -32.383 259.952 -84.906 1.00 43.94 206 LYS A O 1
ATOM 1655 N N . GLU A 1 207 ? -32.517 262.092 -84.243 1.00 44.46 207 GLU A N 1
ATOM 1656 C CA . GLU A 1 207 ? -33.676 261.859 -83.409 1.00 44.49 207 GLU A CA 1
ATOM 1657 C C . GLU A 1 207 ? -34.880 261.371 -84.194 1.00 43.33 207 GLU A C 1
ATOM 1658 O O . GLU A 1 207 ? -35.737 260.666 -83.659 1.00 43.06 207 GLU A O 1
ATOM 1664 N N . LYS A 1 208 ? -34.944 261.748 -85.465 1.00 42.60 208 LYS A N 1
ATOM 1665 C CA . LYS A 1 208 ? -36.049 261.331 -86.316 1.00 41.51 208 LYS A CA 1
ATOM 1666 C C . LYS A 1 208 ? -35.817 259.906 -86.795 1.00 40.76 208 LYS A C 1
ATOM 1667 O O . LYS A 1 208 ? -36.743 259.090 -86.826 1.00 40.58 208 LYS A O 1
ATOM 1673 N N . GLN A 1 209 ? -34.572 259.612 -87.162 1.00 39.08 209 GLN A N 1
ATOM 1674 C CA . GLN A 1 209 ? -34.214 258.281 -87.627 1.00 38.12 209 GLN A CA 1
ATOM 1675 C C . GLN A 1 209 ? -34.629 257.259 -86.580 1.00 36.99 209 GLN A C 1
ATOM 1676 O O . GLN A 1 209 ? -35.240 256.236 -86.894 1.00 37.65 209 GLN A O 1
ATOM 1682 N N . LYS A 1 210 ? -34.284 257.547 -85.331 1.00 35.51 210 LYS A N 1
ATOM 1683 C CA . LYS A 1 210 ? -34.599 256.661 -84.226 1.00 34.75 210 LYS A CA 1
ATOM 1684 C C . LYS A 1 210 ? -36.082 256.298 -84.219 1.00 34.55 210 LYS A C 1
ATOM 1685 O O . LYS A 1 210 ? -36.447 255.141 -83.994 1.00 33.83 210 LYS A O 1
ATOM 1691 N N . GLU A 1 211 ? -36.932 257.285 -84.478 1.00 34.32 211 GLU A N 1
ATOM 1692 C CA . GLU A 1 211 ? -38.368 257.058 -84.483 1.00 34.54 211 GLU A CA 1
ATOM 1693 C C . GLU A 1 211 ? -38.760 256.070 -85.556 1.00 33.70 211 GLU A C 1
ATOM 1694 O O . GLU A 1 211 ? -39.600 255.199 -85.328 1.00 33.34 211 GLU A O 1
ATOM 1700 N N . LEU A 1 212 ? -38.147 256.208 -86.728 1.00 33.52 212 LEU A N 1
ATOM 1701 C CA . LEU A 1 212 ? -38.436 255.316 -87.842 1.00 33.40 212 LEU A CA 1
ATOM 1702 C C . LEU A 1 212 ? -38.003 253.898 -87.539 1.00 31.86 212 LEU A C 1
ATOM 1703 O O . LEU A 1 212 ? -38.758 252.954 -87.756 1.00 31.62 212 LEU A O 1
ATOM 1708 N N . SER A 1 213 ? -36.783 253.747 -87.040 1.00 30.69 213 SER A N 1
ATOM 1709 C CA . SER A 1 213 ? -36.286 252.424 -86.710 1.00 29.53 213 SER A CA 1
ATOM 1710 C C . SER A 1 213 ? -37.233 251.736 -85.731 1.00 29.40 213 SER A C 1
ATOM 1711 O O . SER A 1 213 ? -37.493 250.540 -85.844 1.00 29.51 213 SER A O 1
ATOM 1714 N N . LEU A 1 214 ? -37.761 252.494 -84.777 1.00 29.11 214 LEU A N 1
ATOM 1715 C CA . LEU A 1 214 ? -38.693 251.926 -83.817 1.00 28.58 214 LEU A CA 1
ATOM 1716 C C . LEU A 1 214 ? -39.991 251.613 -84.544 1.00 29.88 214 LEU A C 1
ATOM 1717 O O . LEU A 1 214 ? -40.673 250.630 -84.240 1.00 30.56 214 LEU A O 1
ATOM 1722 N N . TYR A 1 215 ? -40.327 252.455 -85.516 1.00 30.62 215 TYR A N 1
ATOM 1723 C CA . TYR A 1 215 ? -41.546 252.265 -86.284 1.00 30.26 215 TYR A CA 1
ATOM 1724 C C . TYR A 1 215 ? -41.459 250.976 -87.103 1.00 29.02 215 TYR A C 1
ATOM 1725 O O . TYR A 1 215 ? -42.323 250.106 -86.998 1.00 27.02 215 TYR A O 1
ATOM 1734 N N . PHE A 1 216 ? -40.408 250.858 -87.909 1.00 27.53 216 PHE A N 1
ATOM 1735 C CA . PHE A 1 216 ? -40.204 249.677 -88.739 1.00 27.66 216 PHE A CA 1
ATOM 1736 C C . PHE A 1 216 ? -40.102 248.398 -87.917 1.00 27.30 216 PHE A C 1
ATOM 1737 O O . PHE A 1 216 ? -40.510 247.324 -88.369 1.00 27.26 216 PHE A O 1
ATOM 1745 N N . LEU A 1 217 ? -39.546 248.506 -86.716 1.00 25.60 217 LEU A N 1
ATOM 1746 C CA . LEU A 1 217 ? -39.418 247.343 -85.862 1.00 26.29 217 LEU A CA 1
ATOM 1747 C C . LEU A 1 217 ? -40.801 246.847 -85.479 1.00 27.42 217 LEU A C 1
ATOM 1748 O O . LEU A 1 217 ? -41.050 245.648 -85.453 1.00 27.61 217 LEU A O 1
ATOM 1753 N N . GLN A 1 218 ? -41.697 247.782 -85.185 1.00 29.41 218 GLN A N 1
ATOM 1754 C CA . GLN A 1 218 ? -43.065 247.456 -84.801 1.00 29.87 218 GLN A CA 1
ATOM 1755 C C . GLN A 1 218 ? -43.762 246.827 -86.006 1.00 29.41 218 GLN A C 1
ATOM 1756 O O . GLN A 1 218 ? -44.400 245.782 -85.898 1.00 29.39 218 GLN A O 1
ATOM 1762 N N . GLU A 1 219 ? -43.605 247.471 -87.158 1.00 29.24 219 GLU A N 1
ATOM 1763 C CA . GLU A 1 219 ? -44.204 247.030 -88.412 1.00 28.75 219 GLU A CA 1
ATOM 1764 C C . GLU A 1 219 ? -43.790 245.634 -88.841 1.00 27.60 219 GLU A C 1
ATOM 1765 O O . GLU A 1 219 ? -44.641 244.786 -89.116 1.00 27.81 219 GLU A O 1
ATOM 1771 N N . LEU A 1 220 ? -42.483 245.400 -88.905 1.00 25.84 220 LEU A N 1
ATOM 1772 C CA . LEU A 1 220 ? -41.966 244.109 -89.329 1.00 24.40 220 LEU A CA 1
ATOM 1773 C C . LEU A 1 220 ? -42.245 242.957 -88.366 1.00 26.13 220 LEU A C 1
ATOM 1774 O O . LEU A 1 220 ? -41.962 241.798 -88.691 1.00 28.76 220 LEU A O 1
ATOM 1779 N N . GLY A 1 221 ? -42.787 243.261 -87.187 1.00 24.26 221 GLY A N 1
ATOM 1780 C CA . GLY A 1 221 ? -43.117 242.196 -86.254 1.00 23.41 221 GLY A CA 1
ATOM 1781 C C . GLY A 1 221 ? -42.336 242.018 -84.965 1.00 23.14 221 GLY A C 1
ATOM 1782 O O . GLY A 1 221 ? -42.666 241.147 -84.166 1.00 24.26 221 GLY A O 1
ATOM 1783 N N . TYR A 1 222 ? -41.303 242.820 -84.756 1.00 23.01 222 TYR A N 1
ATOM 1784 C CA . TYR A 1 222 ? -40.501 242.724 -83.542 1.00 22.24 222 TYR A CA 1
ATOM 1785 C C . TYR A 1 222 ? -41.387 242.958 -82.323 1.00 22.16 222 TYR A C 1
ATOM 1786 O O . TYR A 1 222 ? -42.157 243.912 -82.287 1.00 22.31 222 TYR A O 1
ATOM 1795 N N . ASP A 1 223 ? -41.273 242.084 -81.326 1.00 22.30 223 ASP A N 1
ATOM 1796 C CA . ASP A 1 223 ? -42.066 242.179 -80.092 1.00 21.88 223 ASP A CA 1
ATOM 1797 C C . ASP A 1 223 ? -41.319 242.998 -79.043 1.00 21.83 223 ASP A C 1
ATOM 1798 O O . ASP A 1 223 ? -40.299 242.552 -78.520 1.00 21.93 223 ASP A O 1
ATOM 1803 N N . PHE A 1 224 ? -41.825 244.179 -78.706 1.00 21.95 224 PHE A N 1
ATOM 1804 C CA . PHE A 1 224 ? -41.144 245.001 -77.705 1.00 21.15 224 PHE A CA 1
ATOM 1805 C C . PHE A 1 224 ? -41.333 244.606 -76.248 1.00 21.97 224 PHE A C 1
ATOM 1806 O O . PHE A 1 224 ? -40.683 245.166 -75.368 1.00 24.10 224 PHE A O 1
ATOM 1814 N N . ASP A 1 225 ? -42.236 243.669 -75.985 1.00 21.60 225 ASP A N 1
ATOM 1815 C CA . ASP A 1 225 ? -42.446 243.206 -74.623 1.00 22.98 225 ASP A CA 1
ATOM 1816 C C . ASP A 1 225 ? -41.445 242.071 -74.436 1.00 22.40 225 ASP A C 1
ATOM 1817 O O . ASP A 1 225 ? -41.267 241.516 -73.345 1.00 20.86 225 ASP A O 1
ATOM 1822 N N . GLY A 1 226 ? -40.799 241.735 -75.544 1.00 21.99 226 GLY A N 1
ATOM 1823 C CA . GLY A 1 226 ? -39.812 240.678 -75.547 1.00 21.86 226 GLY A CA 1
ATOM 1824 C C . GLY A 1 226 ? -38.449 241.182 -76.003 1.00 22.11 226 GLY A C 1
ATOM 1825 O O . GLY A 1 226 ? -37.529 240.376 -76.210 1.00 21.90 226 GLY A O 1
ATOM 1826 N N . GLY A 1 227 ? -38.309 242.506 -76.150 1.00 19.52 227 GLY A N 1
ATOM 1827 C CA . GLY A 1 227 ? -37.042 243.086 -76.577 1.00 17.30 227 GLY A CA 1
ATOM 1828 C C . GLY A 1 227 ? -36.933 244.605 -76.465 1.00 17.64 227 GLY A C 1
ATOM 1829 O O . GLY A 1 227 ? -37.806 245.260 -75.900 1.00 18.81 227 GLY A O 1
ATOM 1830 N N . ARG A 1 228 ? -35.858 245.170 -77.010 1.00 16.10 228 ARG A N 1
ATOM 1831 C CA . ARG A 1 228 ? -35.629 246.611 -76.962 1.00 13.72 228 ARG A CA 1
ATOM 1832 C C . ARG A 1 228 ? -34.575 247.033 -77.981 1.00 13.73 228 ARG A C 1
ATOM 1833 O O . ARG A 1 228 ? -33.733 246.234 -78.388 1.00 15.78 228 ARG A O 1
ATOM 1841 N N . LEU A 1 229 ? -34.621 248.294 -78.386 1.00 12.58 229 LEU A N 1
ATOM 1842 C CA . LEU A 1 229 ? -33.675 248.825 -79.356 1.00 10.70 229 LEU A CA 1
ATOM 1843 C C . LEU A 1 229 ? -32.733 249.807 -78.667 1.00 11.83 229 LEU A C 1
ATOM 1844 O O . LEU A 1 229 ? -33.182 250.654 -77.902 1.00 13.18 229 LEU A O 1
ATOM 1849 N N . ASP A 1 230 ? -31.434 249.698 -78.930 1.00 11.76 230 ASP A N 1
ATOM 1850 C CA . ASP A 1 230 ? -30.454 250.599 -78.328 1.00 11.49 230 ASP A CA 1
ATOM 1851 C C . ASP A 1 230 ? -29.345 250.866 -79.351 1.00 12.75 230 ASP A C 1
ATOM 1852 O O . ASP A 1 230 ? -29.245 250.146 -80.342 1.00 13.56 230 ASP A O 1
ATOM 1857 N N . GLU A 1 231 ? -28.527 251.896 -79.123 1.00 14.64 231 GLU A N 1
ATOM 1858 C CA . GLU A 1 231 ? -27.436 252.250 -80.045 1.00 15.81 231 GLU A CA 1
ATOM 1859 C C . GLU A 1 231 ? -26.118 251.585 -79.691 1.00 16.85 231 GLU A C 1
ATOM 1860 O O . GLU A 1 231 ? -25.857 251.312 -78.519 1.00 15.32 231 GLU A O 1
ATOM 1866 N N . THR A 1 232 ? -25.293 251.343 -80.711 1.00 18.32 232 THR A N 1
ATOM 1867 C CA . THR A 1 232 ? -23.974 250.740 -80.541 1.00 21.75 232 THR A CA 1
ATOM 1868 C C . THR A 1 232 ? -23.090 251.138 -81.704 1.00 23.96 232 THR A C 1
ATOM 1869 O O . THR A 1 232 ? -23.552 251.723 -82.679 1.00 25.99 232 THR A O 1
ATOM 1873 N N . VAL A 1 233 ? -21.807 250.830 -81.584 1.00 26.37 233 VAL A N 1
ATOM 1874 C CA . VAL A 1 233 ? -20.842 251.120 -82.630 1.00 29.08 233 VAL A CA 1
ATOM 1875 C C . VAL A 1 233 ? -21.113 250.167 -83.794 1.00 29.74 233 VAL A C 1
ATOM 1876 O O . VAL A 1 233 ? -21.313 250.599 -84.932 1.00 29.61 233 VAL A O 1
ATOM 1880 N N . HIS A 1 234 ? -21.118 248.872 -83.486 1.00 29.32 234 HIS A N 1
ATOM 1881 C CA . HIS A 1 234 ? -21.359 247.828 -84.467 1.00 29.96 234 HIS A CA 1
ATOM 1882 C C . HIS A 1 234 ? -22.665 247.164 -84.062 1.00 28.34 234 HIS A C 1
ATOM 1883 O O . HIS A 1 234 ? -22.735 246.509 -83.019 1.00 28.88 234 HIS A O 1
ATOM 1890 N N . PRO A 1 235 ? -23.724 247.336 -84.877 1.00 26.86 235 PRO A N 1
ATOM 1891 C CA . PRO A 1 235 ? -25.055 246.763 -84.632 1.00 24.62 235 PRO A CA 1
ATOM 1892 C C . PRO A 1 235 ? -25.027 245.247 -84.535 1.00 22.78 235 PRO A C 1
ATOM 1893 O O . PRO A 1 235 ? -24.218 244.582 -85.180 1.00 23.11 235 PRO A O 1
ATOM 1897 N N . PHE A 1 236 ? -25.925 244.707 -83.727 1.00 20.15 236 PHE A N 1
ATOM 1898 C CA . PHE A 1 236 ? -26.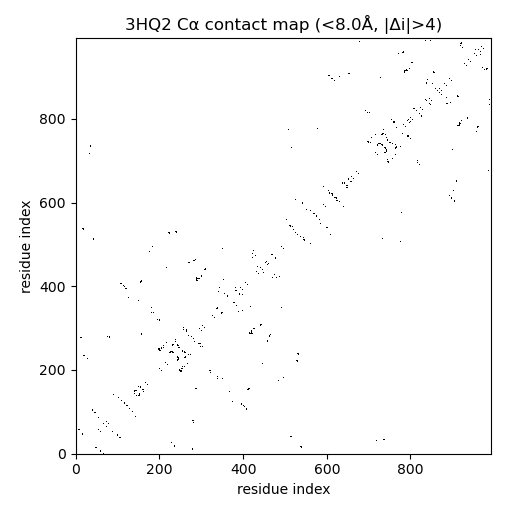000 243.274 -83.541 1.00 18.71 236 PHE A CA 1
ATOM 1899 C C . PHE A 1 236 ? -27.316 242.995 -82.861 1.00 17.75 236 PHE A C 1
ATOM 1900 O O . PHE A 1 236 ? -28.011 243.916 -82.453 1.00 19.16 236 PHE A O 1
ATOM 1908 N N . ALA A 1 237 ? -27.664 241.723 -82.762 1.00 16.30 237 ALA A N 1
ATOM 1909 C CA . ALA A 1 237 ? -28.888 241.315 -82.100 1.00 15.52 237 ALA A CA 1
ATOM 1910 C C . ALA A 1 237 ? -28.457 240.164 -81.207 1.00 15.36 237 ALA A C 1
ATOM 1911 O O . ALA A 1 237 ? -27.654 239.324 -81.613 1.00 17.61 237 ALA A O 1
ATOM 1913 N N . THR A 1 238 ? -28.973 240.127 -79.990 1.00 13.03 238 THR A N 1
ATOM 1914 C CA . THR A 1 238 ? -28.588 239.089 -79.065 1.00 12.47 238 THR A CA 1
ATOM 1915 C C . THR A 1 238 ? -29.770 238.562 -78.289 1.00 13.97 238 THR A C 1
ATOM 1916 O O . THR A 1 238 ? -30.761 239.258 -78.089 1.00 16.57 238 THR A O 1
ATOM 1920 N N . THR A 1 239 ? -29.652 237.321 -77.841 1.00 14.74 239 THR A N 1
ATOM 1921 C CA . THR A 1 239 ? -30.707 236.677 -77.084 1.00 14.11 239 THR A CA 1
ATOM 1922 C C . THR A 1 239 ? -30.260 236.463 -75.649 1.00 14.15 239 THR A C 1
ATOM 1923 O O . THR A 1 239 ? -29.390 235.630 -75.412 1.00 12.38 239 THR A O 1
ATOM 1927 N N . LEU A 1 240 ? -30.832 237.212 -74.701 1.00 14.40 240 LEU A N 1
ATOM 1928 C CA . LEU A 1 240 ? -30.484 237.029 -73.288 1.00 15.20 240 LEU A CA 1
ATOM 1929 C C . LEU A 1 240 ? -31.236 235.782 -72.834 1.00 15.15 240 LEU A C 1
ATOM 1930 O O . LEU A 1 240 ? -30.700 234.911 -72.156 1.00 14.08 240 LEU A O 1
ATOM 1935 N N . ASN A 1 241 ? -32.496 235.712 -73.224 1.00 16.07 241 ASN A N 1
ATOM 1936 C CA . ASN A 1 241 ? -33.321 234.549 -72.956 1.00 17.59 241 ASN A CA 1
ATOM 1937 C C . ASN A 1 241 ? -34.448 234.600 -73.980 1.00 18.09 241 ASN A C 1
ATOM 1938 O O . ASN A 1 241 ? -34.560 235.575 -74.726 1.00 18.72 241 ASN A O 1
ATOM 1943 N N . ARG A 1 242 ? -35.263 233.558 -74.047 1.00 17.99 242 ARG A N 1
ATOM 1944 C CA . ARG A 1 242 ? -36.326 233.509 -75.036 1.00 17.46 242 ARG A CA 1
ATOM 1945 C C . ARG A 1 242 ? -37.214 234.750 -75.065 1.00 17.94 242 ARG A C 1
ATOM 1946 O O . ARG A 1 242 ? -37.657 235.173 -76.131 1.00 18.09 242 ARG A O 1
ATOM 1954 N N . GLY A 1 243 ? -37.462 235.342 -73.901 1.00 18.30 243 GLY A N 1
ATOM 1955 C CA . GLY A 1 243 ? -38.296 236.530 -73.844 1.00 18.22 243 GLY A CA 1
ATOM 1956 C C . GLY A 1 243 ? -37.517 237.831 -73.752 1.00 18.56 243 GLY A C 1
ATOM 1957 O O . GLY A 1 243 ? -38.056 238.847 -73.318 1.00 18.70 243 GLY A O 1
ATOM 1958 N N . ASP A 1 244 ? -36.253 237.800 -74.167 1.00 18.58 244 ASP A N 1
ATOM 1959 C CA . ASP A 1 244 ? -35.387 238.972 -74.139 1.00 18.01 244 ASP A CA 1
ATOM 1960 C C . ASP A 1 244 ? -34.378 238.914 -75.292 1.00 16.75 244 ASP A C 1
ATOM 1961 O O . ASP A 1 244 ? -33.224 238.536 -75.096 1.00 17.75 244 ASP A O 1
ATOM 1966 N N . VAL A 1 245 ? -34.816 239.271 -76.493 1.00 14.38 245 VAL A N 1
ATOM 1967 C CA . VAL A 1 245 ? -33.934 239.282 -77.657 1.00 12.96 245 VAL A CA 1
ATOM 1968 C C . VAL A 1 245 ? -33.806 240.746 -77.985 1.00 13.41 245 VAL A C 1
ATOM 1969 O O . VAL A 1 245 ? -34.784 241.375 -78.370 1.00 14.73 245 VAL A O 1
ATOM 1973 N N . ARG A 1 246 ? -32.609 241.296 -77.839 1.00 13.99 246 ARG A N 1
ATOM 1974 C CA . ARG A 1 246 ? -32.406 242.719 -78.078 1.00 14.16 246 ARG A CA 1
ATOM 1975 C C . ARG A 1 246 ? -31.744 243.015 -79.403 1.00 14.66 246 ARG A C 1
ATOM 1976 O O . ARG A 1 246 ? -31.046 242.168 -79.946 1.00 16.38 246 ARG A O 1
ATOM 1984 N N . VAL A 1 247 ? -31.980 244.211 -79.932 1.00 14.66 247 VAL A N 1
ATOM 1985 C CA . VAL A 1 247 ? -31.355 244.620 -81.189 1.00 15.92 247 VAL A CA 1
ATOM 1986 C C . VAL A 1 247 ? -30.785 246.025 -81.043 1.00 18.58 247 VAL A C 1
ATOM 1987 O O . VAL A 1 247 ? -31.313 246.851 -80.287 1.00 20.70 247 VAL A O 1
ATOM 1991 N N . THR A 1 248 ? -29.707 246.299 -81.766 1.00 18.34 248 THR A N 1
ATOM 1992 C CA . THR A 1 248 ? -29.074 247.604 -81.695 1.00 18.46 248 THR A CA 1
ATOM 1993 C C . THR A 1 248 ? -28.850 248.116 -83.096 1.00 19.27 248 THR A C 1
ATOM 1994 O O . THR A 1 248 ? -28.858 247.347 -84.047 1.00 20.03 248 THR A O 1
ATOM 1998 N N . THR A 1 249 ? -28.645 249.418 -83.224 1.00 21.49 249 THR A N 1
ATOM 1999 C CA . THR A 1 249 ? -28.410 250.018 -84.532 1.00 22.62 249 THR A CA 1
ATOM 2000 C C . THR A 1 249 ? -27.453 251.201 -84.401 1.00 22.14 249 THR A C 1
ATOM 2001 O O . THR A 1 249 ? -27.064 251.563 -83.295 1.00 21.29 249 THR A O 1
ATOM 2005 N N . ARG A 1 250 ? -27.072 251.785 -85.530 1.00 23.66 250 ARG A N 1
ATOM 2006 C CA . ARG A 1 250 ? -26.155 252.923 -85.558 1.00 25.92 250 ARG A CA 1
ATOM 2007 C C . ARG A 1 250 ? -26.705 254.016 -86.471 1.00 26.84 250 ARG A C 1
ATOM 2008 O O . ARG A 1 250 ? -26.894 253.784 -87.664 1.00 27.52 250 ARG A O 1
ATOM 2016 N N . TYR A 1 251 ? -26.942 255.205 -85.915 1.00 28.26 251 TYR A N 1
ATOM 2017 C CA . TYR A 1 251 ? -27.487 256.335 -86.672 1.00 28.53 251 TYR A CA 1
ATOM 2018 C C . TYR A 1 251 ? -26.452 257.260 -87.281 1.00 31.05 251 TYR A C 1
ATOM 2019 O O . TYR A 1 251 ? -25.532 257.708 -86.606 1.00 31.90 251 TYR A O 1
ATOM 2028 N N . ASP A 1 252 ? -26.623 257.548 -88.567 1.00 34.42 252 ASP A N 1
ATOM 2029 C CA . ASP A 1 252 ? -25.745 258.456 -89.303 1.00 36.83 252 ASP A CA 1
ATOM 2030 C C . ASP A 1 252 ? -26.659 259.526 -89.890 1.00 38.13 252 ASP A C 1
ATOM 2031 O O . ASP A 1 252 ? -27.526 259.221 -90.697 1.00 38.45 252 ASP A O 1
ATOM 2036 N N . GLU A 1 253 ? -26.471 260.775 -89.488 1.00 40.91 253 GLU A N 1
ATOM 2037 C CA . GLU A 1 253 ? -27.321 261.851 -89.980 1.00 43.65 253 GLU A CA 1
ATOM 2038 C C . GLU A 1 253 ? -26.962 262.305 -91.384 1.00 44.10 253 GLU A C 1
ATOM 2039 O O . GLU A 1 253 ? -27.506 263.287 -91.881 1.00 44.81 253 GLU A O 1
ATOM 2045 N N . LYS A 1 254 ? -26.052 261.593 -92.030 1.00 44.90 254 LYS A N 1
ATOM 2046 C CA . LYS A 1 254 ? -25.645 261.964 -93.372 1.00 46.96 254 LYS A CA 1
ATOM 2047 C C . LYS A 1 254 ? -25.831 260.800 -94.334 1.00 45.94 254 LYS A C 1
ATOM 2048 O O . LYS A 1 254 ? -25.189 260.699 -95.387 1.00 45.72 254 LYS A O 1
ATOM 2054 N N . ASP A 1 255 ? -26.736 259.920 -93.926 1.00 43.89 255 ASP A N 1
ATOM 2055 C CA . ASP A 1 255 ? -27.110 258.745 -94.682 1.00 41.90 255 ASP A CA 1
ATOM 2056 C C . ASP A 1 255 ? -27.976 257.884 -93.791 1.00 39.87 255 ASP A C 1
ATOM 2057 O O . ASP A 1 255 ? -27.503 256.981 -93.103 1.00 39.28 255 ASP A O 1
ATOM 2062 N N . PHE A 1 256 ? -29.260 258.207 -93.812 1.00 37.96 256 PHE A N 1
ATOM 2063 C CA . PHE A 1 256 ? -30.269 257.518 -93.045 1.00 36.92 256 PHE A CA 1
ATOM 2064 C C . PHE A 1 256 ? -30.285 256.023 -93.352 1.00 37.42 256 PHE A C 1
ATOM 2065 O O . PHE A 1 256 ? -30.742 255.214 -92.538 1.00 38.24 256 PHE A O 1
ATOM 2073 N N . ARG A 1 257 ? -29.805 255.650 -94.537 1.00 36.49 257 ARG A N 1
ATOM 2074 C CA . ARG A 1 257 ? -29.789 254.239 -94.938 1.00 36.19 257 ARG A CA 1
ATOM 2075 C C . ARG A 1 257 ? -29.121 253.328 -93.914 1.00 36.01 257 ARG A C 1
ATOM 2076 O O . ARG A 1 257 ? -29.619 252.227 -93.643 1.00 36.76 257 ARG A O 1
ATOM 2084 N N . THR A 1 258 ? -28.003 253.787 -93.349 1.00 34.29 258 THR A N 1
ATOM 2085 C CA . THR A 1 258 ? -27.253 252.996 -92.382 1.00 32.02 258 THR A CA 1
ATOM 2086 C C . THR A 1 258 ? -28.061 252.487 -91.201 1.00 30.74 258 THR A C 1
ATOM 2087 O O . THR A 1 258 ? -27.911 251.337 -90.794 1.00 30.69 258 THR A O 1
ATOM 2091 N N . ALA A 1 259 ? -28.916 253.334 -90.650 1.00 29.25 259 ALA A N 1
ATOM 2092 C CA . ALA A 1 259 ? -29.716 252.924 -89.512 1.00 29.38 259 ALA A CA 1
ATOM 2093 C C . ALA A 1 259 ? -30.909 252.081 -89.939 1.00 30.40 259 ALA A C 1
ATOM 2094 O O . ALA A 1 259 ? -31.308 251.164 -89.226 1.00 32.05 259 ALA A O 1
ATOM 2096 N N . ILE A 1 260 ? -31.478 252.382 -91.102 1.00 31.51 260 ILE A N 1
ATOM 2097 C CA . ILE A 1 260 ? -32.643 251.644 -91.589 1.00 31.06 260 ILE A CA 1
ATOM 2098 C C . ILE A 1 260 ? -32.339 250.189 -91.900 1.00 31.10 260 ILE A C 1
ATOM 2099 O O . ILE A 1 260 ? -32.924 249.283 -91.305 1.00 30.13 260 ILE A O 1
ATOM 2104 N N . PHE A 1 261 ? -31.433 249.965 -92.846 1.00 30.55 261 PHE A N 1
ATOM 2105 C CA . PHE A 1 261 ? -31.086 248.605 -93.225 1.00 31.35 261 PHE A CA 1
ATOM 2106 C C . PHE A 1 261 ? -30.417 247.876 -92.075 1.00 31.41 261 PHE A C 1
ATOM 2107 O O . PHE A 1 261 ? -30.555 246.657 -91.939 1.00 32.43 261 PHE A O 1
ATOM 2115 N N . GLY A 1 262 ? -29.716 248.632 -91.234 1.00 30.33 262 GLY A N 1
ATOM 2116 C CA . GLY A 1 262 ? -29.073 248.038 -90.078 1.00 26.69 262 GLY A CA 1
ATOM 2117 C C . GLY A 1 262 ? -30.121 247.474 -89.131 1.00 24.10 262 GLY A C 1
ATOM 2118 O O . GLY A 1 262 ? -30.003 246.337 -88.690 1.00 24.68 262 GLY A O 1
ATOM 2119 N N . THR A 1 263 ? -31.151 248.257 -88.822 1.00 21.24 263 THR A N 1
ATOM 2120 C CA . THR A 1 263 ? -32.198 247.802 -87.923 1.00 20.29 263 THR A CA 1
ATOM 2121 C C . THR A 1 263 ? -32.965 246.647 -88.544 1.00 22.77 263 THR A C 1
ATOM 2122 O O . THR A 1 263 ? -33.086 245.583 -87.945 1.00 23.28 263 THR A O 1
ATOM 2126 N N . ILE A 1 264 ? -33.491 246.844 -89.746 1.00 24.81 264 ILE A N 1
ATOM 2127 C CA . ILE A 1 264 ? -34.230 245.768 -90.401 1.00 25.69 264 ILE A CA 1
ATOM 2128 C C . ILE A 1 264 ? -33.387 244.490 -90.427 1.00 26.65 264 ILE A C 1
ATOM 2129 O O . ILE A 1 264 ? -33.908 243.404 -90.175 1.00 28.67 264 ILE A O 1
ATOM 2134 N N . HIS A 1 265 ? -32.092 244.609 -90.719 1.00 25.15 265 HIS A N 1
ATOM 2135 C CA . HIS A 1 265 ? -31.237 243.429 -90.723 1.00 23.50 265 HIS A CA 1
ATOM 2136 C C . HIS A 1 265 ? -31.322 242.719 -89.375 1.00 23.23 265 HIS A C 1
ATOM 2137 O O . HIS A 1 265 ? -31.565 241.519 -89.317 1.00 24.52 265 HIS A O 1
ATOM 2144 N N . GLU A 1 266 ? -31.114 243.464 -88.294 1.00 21.79 266 GLU A N 1
ATOM 2145 C CA . GLU A 1 266 ? -31.154 242.886 -86.953 1.00 21.89 266 GLU A CA 1
ATOM 2146 C C . GLU A 1 266 ? -32.539 242.354 -86.614 1.00 22.03 266 GLU A C 1
ATOM 2147 O O . GLU A 1 266 ? -32.696 241.400 -85.839 1.00 21.59 266 GLU A O 1
ATOM 2153 N N . CYS A 1 267 ? -33.546 242.988 -87.199 1.00 22.03 267 CYS A N 1
ATOM 2154 C CA . CYS A 1 267 ? -34.922 242.599 -86.967 1.00 21.32 267 CYS A CA 1
ATOM 2155 C C . CYS A 1 267 ? -35.078 241.162 -87.418 1.00 21.35 267 CYS A C 1
ATOM 2156 O O . CYS A 1 267 ? -35.784 240.374 -86.792 1.00 20.77 267 CYS A O 1
ATOM 2159 N N . GLY A 1 268 ? -34.401 240.831 -88.513 1.00 21.09 268 GLY A N 1
ATOM 2160 C CA . GLY A 1 268 ? -34.450 239.482 -89.036 1.00 21.72 268 GLY A CA 1
ATOM 2161 C C . GLY A 1 268 ? -34.041 238.491 -87.964 1.00 21.63 268 GLY A C 1
ATOM 2162 O O . GLY A 1 268 ? -34.784 237.566 -87.640 1.00 22.89 268 GLY A O 1
ATOM 2163 N N . HIS A 1 269 ? -32.854 238.682 -87.406 1.00 21.01 269 HIS A N 1
ATOM 2164 C CA . HIS A 1 269 ? -32.379 237.798 -86.359 1.00 19.41 269 HIS A CA 1
ATOM 2165 C C . HIS A 1 269 ? -33.405 237.700 -85.250 1.00 18.44 269 HIS A C 1
ATOM 2166 O O . HIS A 1 269 ? -33.708 236.608 -84.774 1.00 16.91 269 HIS A O 1
ATOM 2173 N N . ALA A 1 270 ? -33.940 238.852 -84.855 1.00 17.91 270 ALA A N 1
ATOM 2174 C CA . ALA A 1 270 ? -34.921 238.931 -83.778 1.00 18.81 270 ALA A CA 1
ATOM 2175 C C . ALA A 1 270 ? -36.250 238.225 -84.075 1.00 18.88 270 ALA A C 1
ATOM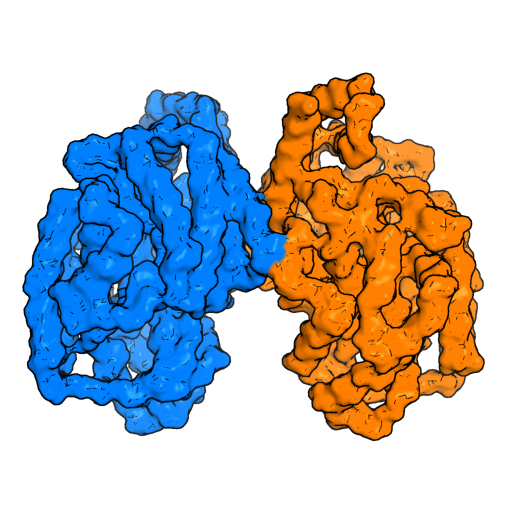 2176 O O . ALA A 1 270 ? -36.754 237.450 -83.255 1.00 18.31 270 ALA A O 1
ATOM 2178 N N . ILE A 1 271 ? -36.827 238.502 -85.236 1.00 18.21 271 ILE A N 1
ATOM 2179 C CA . ILE A 1 271 ? -38.086 237.875 -85.602 1.00 19.46 271 ILE A CA 1
ATOM 2180 C C . ILE A 1 271 ? -37.909 236.356 -85.536 1.00 20.83 271 ILE A C 1
ATOM 2181 O O . ILE A 1 271 ? -38.844 235.619 -85.204 1.00 22.28 271 ILE A O 1
ATOM 2186 N N . TYR A 1 272 ? -36.696 235.906 -85.849 1.00 19.02 272 TYR A N 1
ATOM 2187 C CA . TYR A 1 272 ? -36.331 234.495 -85.841 1.00 17.23 272 TYR A CA 1
ATOM 2188 C C . TYR A 1 272 ? -36.226 233.990 -84.396 1.00 18.35 272 TYR A C 1
ATOM 2189 O O . TYR A 1 272 ? -36.892 233.029 -84.009 1.00 18.77 272 TYR A O 1
ATOM 2198 N N . GLU A 1 273 ? -35.391 234.656 -83.603 1.00 19.28 273 GLU A N 1
ATOM 2199 C CA . GLU A 1 273 ? -35.184 234.287 -82.209 1.00 19.06 273 GLU A CA 1
ATOM 2200 C C . GLU A 1 273 ? -36.482 234.324 -81.421 1.00 19.35 273 GLU A C 1
ATOM 2201 O O . GLU A 1 273 ? -36.673 233.550 -80.484 1.00 20.99 273 GLU A O 1
ATOM 2207 N N . GLN A 1 274 ? -37.372 235.229 -81.804 1.00 18.55 274 GLN A N 1
ATOM 2208 C CA . GLN A 1 274 ? -38.639 235.385 -81.114 1.00 19.39 274 GLN A CA 1
ATOM 2209 C C . GLN A 1 274 ? -39.703 234.395 -81.574 1.00 19.70 274 GLN A C 1
ATOM 2210 O O . GLN A 1 274 ? -40.855 234.450 -81.131 1.00 19.56 274 GLN A O 1
ATOM 2216 N N . ASN A 1 275 ? -39.326 233.477 -82.452 1.00 19.91 275 ASN A N 1
ATOM 2217 C CA . ASN A 1 275 ? -40.303 232.532 -82.949 1.00 20.56 275 ASN A CA 1
ATOM 2218 C C . ASN A 1 275 ? -39.877 231.092 -82.906 1.00 20.84 275 ASN A C 1
ATOM 2219 O O . ASN A 1 275 ? -40.544 230.224 -83.469 1.00 22.17 275 ASN A O 1
ATOM 2224 N N . ILE A 1 276 ? -38.764 230.839 -82.230 1.00 20.33 276 ILE A N 1
ATOM 2225 C CA . ILE A 1 276 ? -38.284 229.481 -82.055 1.00 19.68 276 ILE A CA 1
ATOM 2226 C C . ILE A 1 276 ? -39.241 228.815 -81.058 1.00 20.71 276 ILE A C 1
ATOM 2227 O O . ILE A 1 276 ? -39.553 229.392 -80.014 1.00 19.74 276 ILE A O 1
ATOM 2232 N N . ASP A 1 277 ? -39.707 227.610 -81.376 1.00 21.34 277 ASP A N 1
ATOM 2233 C CA . ASP A 1 277 ? -40.637 226.898 -80.499 1.00 22.99 277 ASP A CA 1
ATOM 2234 C C . ASP A 1 277 ? -40.336 227.119 -79.018 1.00 23.56 277 ASP A C 1
ATOM 2235 O O . ASP A 1 277 ? -39.265 226.771 -78.528 1.00 23.32 277 ASP A O 1
ATOM 2240 N N . GLU A 1 278 ? -41.295 227.693 -78.306 1.00 24.69 278 GLU A N 1
ATOM 2241 C CA . GLU A 1 278 ? -41.124 227.947 -76.889 1.00 27.14 278 GLU A CA 1
ATOM 2242 C C . GLU A 1 278 ? -40.769 226.676 -76.113 1.00 27.05 278 GLU A C 1
ATOM 2243 O O . GLU A 1 278 ? -40.033 226.729 -75.137 1.00 28.70 278 GLU A O 1
ATOM 2249 N N . ALA A 1 279 ? -41.287 225.533 -76.547 1.00 26.23 279 ALA A N 1
ATOM 2250 C CA . ALA A 1 279 ? -41.006 224.264 -75.879 1.00 25.59 279 ALA A CA 1
ATOM 2251 C C . ALA A 1 279 ? -39.508 224.020 -75.739 1.00 26.05 279 ALA A C 1
ATOM 2252 O O . ALA A 1 279 ? -39.063 223.377 -74.787 1.00 26.43 279 ALA A O 1
ATOM 2254 N N . LEU A 1 280 ? -38.736 224.531 -76.694 1.00 24.86 280 LEU A N 1
ATOM 2255 C CA . LEU A 1 280 ? -37.288 224.367 -76.690 1.00 24.17 280 LEU A CA 1
ATOM 2256 C C . LEU A 1 280 ? -36.628 225.405 -75.775 1.00 24.92 280 LEU A C 1
ATOM 2257 O O . LEU A 1 280 ? -35.418 225.370 -75.545 1.00 24.40 280 LEU A O 1
ATOM 2262 N N . SER A 1 281 ? -37.429 226.330 -75.257 1.00 24.89 281 SER A N 1
ATOM 2263 C CA . SER A 1 281 ? -36.917 227.367 -74.371 1.00 23.96 281 SER A CA 1
ATOM 2264 C C . SER A 1 281 ? -36.163 226.735 -73.214 1.00 23.22 281 SER A C 1
ATOM 2265 O O . SER A 1 281 ? -36.462 225.623 -72.793 1.00 21.86 281 SER A O 1
ATOM 2268 N N . GLY A 1 282 ? -35.171 227.446 -72.703 1.00 23.61 282 GLY A N 1
ATOM 2269 C CA . GLY A 1 282 ? -34.411 226.912 -71.596 1.00 24.79 282 GLY A CA 1
ATOM 2270 C C . GLY A 1 282 ? -33.528 225.733 -71.965 1.00 25.81 282 GLY A C 1
ATOM 2271 O O . GLY A 1 282 ? -32.812 225.196 -71.113 1.00 26.13 282 GLY A O 1
ATOM 2272 N N . THR A 1 283 ? -33.566 225.302 -73.220 1.00 26.26 283 THR A N 1
ATOM 2273 C CA . THR A 1 283 ? -32.719 224.182 -73.580 1.00 28.08 283 THR A CA 1
ATOM 2274 C C . THR A 1 283 ? -31.560 224.466 -74.504 1.00 29.53 283 THR A C 1
ATOM 2275 O O . THR A 1 283 ? -31.115 225.594 -74.724 1.00 32.35 283 THR A O 1
ATOM 2279 N N . ASN A 1 284 ? -31.118 223.345 -75.036 1.00 29.60 284 ASN A N 1
ATOM 2280 C CA . ASN A 1 284 ? -30.019 223.137 -75.930 1.00 28.05 284 ASN A CA 1
ATOM 2281 C C . ASN A 1 284 ? -30.448 223.437 -77.369 1.00 27.67 284 ASN A C 1
ATOM 2282 O O . ASN A 1 284 ? -29.646 223.862 -78.200 1.00 26.04 284 ASN A O 1
ATOM 2287 N N . LEU A 1 285 ? -31.728 223.231 -77.649 1.00 27.01 285 LEU A N 1
ATOM 2288 C CA . LEU A 1 285 ? -32.253 223.414 -78.993 1.00 27.32 285 LEU A CA 1
ATOM 2289 C C . LEU A 1 285 ? -32.848 224.784 -79.314 1.00 27.66 285 LEU A C 1
ATOM 2290 O O . LEU A 1 285 ? -33.160 225.053 -80.474 1.00 26.96 285 LEU A O 1
ATOM 2295 N N . SER A 1 286 ? -32.997 225.643 -78.305 1.00 27.42 286 SER A N 1
ATOM 2296 C CA . SER A 1 286 ? -33.582 226.967 -78.515 1.00 26.49 286 SER A CA 1
ATOM 2297 C C . SER A 1 286 ? -32.576 227.991 -79.029 1.00 26.71 286 SER A C 1
ATOM 2298 O O . SER A 1 286 ? -32.175 228.919 -78.319 1.00 26.83 286 SER A O 1
ATOM 2301 N N . ASP A 1 287 ? -32.191 227.823 -80.286 1.00 27.10 287 ASP A N 1
ATOM 2302 C CA . ASP A 1 287 ? -31.230 228.712 -80.911 1.00 27.50 287 ASP A CA 1
ATOM 2303 C C . ASP A 1 287 ? -31.320 228.604 -82.441 1.00 25.41 287 ASP A C 1
ATOM 2304 O O . ASP A 1 287 ? -32.121 227.834 -82.966 1.00 25.59 287 ASP A O 1
ATOM 2309 N N . GLY A 1 288 ? -30.515 229.384 -83.152 1.00 22.81 288 GLY A N 1
ATOM 2310 C CA . GLY A 1 288 ? -30.539 229.326 -84.602 1.00 21.89 288 GLY A CA 1
ATOM 2311 C C . GLY A 1 288 ? -29.951 228.016 -85.092 1.00 20.45 288 GLY A C 1
ATOM 2312 O O . GLY A 1 288 ? -29.085 227.449 -84.433 1.00 20.85 288 GLY A O 1
ATOM 2313 N N . ALA A 1 289 ? -30.404 227.538 -86.246 1.00 19.31 289 ALA A N 1
ATOM 2314 C CA . ALA A 1 289 ? -29.919 226.279 -86.783 1.00 18.42 289 ALA A CA 1
ATOM 2315 C C . ALA A 1 289 ? -28.428 226.334 -87.089 1.00 19.55 289 ALA A C 1
ATOM 2316 O O . ALA A 1 289 ? -27.744 225.313 -87.053 1.00 20.35 289 ALA A O 1
ATOM 2318 N N . SER A 1 290 ? -27.934 227.532 -87.388 1.00 20.28 290 SER A N 1
ATOM 2319 C CA . SER A 1 290 ? -26.520 227.773 -87.697 1.00 19.90 290 SER A CA 1
ATOM 2320 C C . SER A 1 290 ? -26.393 229.243 -88.074 1.00 20.27 290 SER A C 1
ATOM 2321 O O . SER A 1 290 ? -27.401 229.905 -88.307 1.00 20.22 290 SER A O 1
ATOM 2324 N N . MET A 1 291 ? -25.174 229.767 -88.138 1.00 21.15 291 MET A N 1
ATOM 2325 C CA . MET A 1 291 ? -25.025 231.176 -88.484 1.00 23.07 291 MET A CA 1
ATOM 2326 C C . MET A 1 291 ? -25.591 231.505 -89.853 1.00 22.30 291 MET A C 1
ATOM 2327 O O . MET A 1 291 ? -26.183 232.566 -90.039 1.00 22.12 291 MET A O 1
ATOM 2332 N N . GLY A 1 292 ? -25.411 230.593 -90.806 1.00 21.00 292 GLY A N 1
ATOM 2333 C CA . GLY A 1 292 ? -25.918 230.815 -92.145 1.00 19.00 292 GLY A CA 1
ATOM 2334 C C . GLY A 1 292 ? -27.428 230.943 -92.163 1.00 18.66 292 GLY A C 1
ATOM 2335 O O . GLY A 1 292 ? -27.972 231.861 -92.780 1.00 18.96 292 GLY A O 1
ATOM 2336 N N . ILE A 1 293 ? -28.108 230.020 -91.487 1.00 17.60 293 ILE A N 1
ATOM 2337 C CA . ILE A 1 293 ? -29.562 230.031 -91.424 1.00 17.13 293 ILE A CA 1
ATOM 2338 C C . ILE A 1 293 ? -30.038 231.316 -90.746 1.00 18.15 293 ILE A C 1
ATOM 2339 O O . ILE A 1 293 ? -31.072 231.868 -91.102 1.00 18.42 293 ILE A O 1
ATOM 2344 N N . HIS A 1 294 ? -29.279 231.794 -89.769 1.00 18.17 294 HIS A N 1
ATOM 2345 C CA . HIS A 1 294 ? -29.643 233.019 -89.079 1.00 18.12 294 HIS A CA 1
ATOM 2346 C C . HIS A 1 294 ? -29.461 234.198 -90.034 1.00 18.11 294 HIS A C 1
ATOM 2347 O O . HIS A 1 294 ? -30.346 235.038 -90.171 1.00 17.06 294 HIS A O 1
ATOM 2354 N N . GLU A 1 295 ? -28.312 234.261 -90.696 1.00 18.47 295 GLU A N 1
ATOM 2355 C CA . GLU A 1 295 ? -28.059 235.343 -91.637 1.00 20.64 295 GLU A CA 1
ATOM 2356 C C . GLU A 1 295 ? -29.023 235.271 -92.825 1.00 21.17 295 GLU A C 1
ATOM 2357 O O . GLU A 1 295 ? -29.200 236.254 -93.563 1.00 21.52 295 GLU A O 1
ATOM 2363 N N . SER A 1 296 ? -29.648 234.112 -93.010 1.00 19.09 296 SER A N 1
ATOM 2364 C CA . SER A 1 296 ? -30.599 233.960 -94.097 1.00 18.63 296 SER A CA 1
ATOM 2365 C C . SER A 1 296 ? -31.847 234.766 -93.742 1.00 18.12 296 SER A C 1
ATOM 2366 O O . SER A 1 296 ? -32.468 235.374 -94.608 1.00 20.04 296 SER A O 1
ATOM 2369 N N . GLN A 1 297 ? -32.199 234.775 -92.460 1.00 16.90 297 GLN A N 1
ATOM 2370 C CA . GLN A 1 297 ? -33.364 235.513 -91.984 1.00 16.52 297 GLN A CA 1
ATOM 2371 C C . GLN A 1 297 ? -33.112 237.012 -91.905 1.00 16.03 297 GLN A C 1
ATOM 2372 O O . GLN A 1 297 ? -33.974 237.822 -92.236 1.00 15.85 297 GLN A O 1
ATOM 2378 N N . SER A 1 298 ? -31.930 237.391 -91.455 1.00 15.48 298 SER A N 1
ATOM 2379 C CA . SER A 1 298 ? -31.622 238.801 -91.367 1.00 14.74 298 SER A CA 1
ATOM 2380 C C . SER A 1 298 ? -31.536 239.380 -92.772 1.00 15.40 298 SER A C 1
ATOM 2381 O O . SER A 1 298 ? -32.043 240.472 -93.037 1.00 14.95 298 SER A O 1
ATOM 2384 N N . LEU A 1 299 ? -30.906 238.640 -93.679 1.00 15.91 299 LEU A N 1
ATOM 2385 C CA . LEU A 1 299 ? -30.754 239.115 -95.046 1.00 16.07 299 LEU A CA 1
ATOM 2386 C C . LEU A 1 299 ? -32.050 239.091 -95.821 1.00 16.01 299 LEU A C 1
ATOM 2387 O O . LEU A 1 299 ? -32.240 239.881 -96.751 1.00 15.25 299 LEU A O 1
ATOM 2392 N N . PHE A 1 300 ? -32.949 238.191 -95.437 1.00 16.52 300 PHE A N 1
ATOM 2393 C CA . PHE A 1 300 ? -34.235 238.110 -96.104 1.00 16.24 300 PHE A CA 1
ATOM 2394 C C . PHE A 1 300 ? -34.986 239.381 -95.737 1.00 17.60 300 PHE A C 1
ATOM 2395 O O . PHE A 1 300 ? -35.582 240.036 -96.596 1.00 19.74 300 PHE A O 1
ATOM 2403 N N . TYR A 1 301 ? -34.952 239.735 -94.455 1.00 16.67 301 TYR A N 1
ATOM 2404 C CA . TYR A 1 301 ? -35.614 240.946 -94.009 1.00 15.66 301 TYR A CA 1
ATOM 2405 C C . TYR A 1 301 ? -34.931 242.187 -94.560 1.00 16.65 301 TYR A C 1
ATOM 2406 O O . TYR A 1 301 ? -35.588 243.045 -95.138 1.00 18.09 301 TYR A O 1
ATOM 2415 N N . GLU A 1 302 ? -33.614 242.279 -94.412 1.00 17.00 302 GLU A N 1
ATOM 2416 C CA . GLU A 1 302 ? -32.903 243.449 -94.907 1.00 18.44 302 GLU A CA 1
ATOM 2417 C C . GLU A 1 302 ? -33.024 243.642 -96.415 1.00 20.34 302 GLU A C 1
ATOM 2418 O O . GLU A 1 302 ? -33.501 244.681 -96.867 1.00 20.84 302 GLU A O 1
ATOM 2424 N N . ASN A 1 303 ? -32.601 242.643 -97.188 1.00 22.23 303 ASN A N 1
ATOM 2425 C CA . ASN A 1 303 ? -32.637 242.737 -98.643 1.00 23.50 303 ASN A CA 1
ATOM 2426 C C . ASN A 1 303 ? -33.939 242.352 -99.333 1.00 24.63 303 ASN A C 1
ATOM 2427 O O . ASN A 1 303 ? -34.485 243.146 -100.098 1.00 26.18 303 ASN A O 1
ATOM 2432 N N . PHE A 1 304 ? -34.441 241.146 -99.078 1.00 23.73 304 PHE A N 1
ATOM 2433 C CA . PHE A 1 304 ? -35.660 240.708 -99.752 1.00 22.20 304 PHE A CA 1
ATOM 2434 C C . PHE A 1 304 ? -36.939 241.418 -99.356 1.00 21.64 304 PHE A C 1
ATOM 2435 O O . PHE A 1 304 ? -37.991 241.197 -99.952 1.00 22.41 304 PHE A O 1
ATOM 2443 N N . ILE A 1 305 ? -36.856 242.285 -98.361 1.00 20.32 305 ILE A N 1
ATOM 2444 C CA . ILE A 1 305 ? -38.027 243.050 -97.978 1.00 20.63 305 ILE A CA 1
ATOM 2445 C C . ILE A 1 305 ? -37.620 244.512 -97.980 1.00 22.21 305 ILE A C 1
ATOM 2446 O O . ILE A 1 305 ? -38.223 245.331 -98.663 1.00 22.91 305 ILE A O 1
ATOM 2451 N N . GLY A 1 306 ? -36.567 244.823 -97.234 1.00 23.05 306 GLY A N 1
ATOM 2452 C CA . GLY A 1 306 ? -36.094 246.189 -97.160 1.00 23.03 306 GLY A CA 1
ATOM 2453 C C . GLY A 1 306 ? -35.673 246.764 -98.494 1.00 22.98 306 GLY A C 1
ATOM 2454 O O . GLY A 1 306 ? -35.923 247.932 -98.768 1.00 23.40 306 GLY A O 1
ATOM 2455 N N . ARG A 1 307 ? -35.041 245.958 -99.335 1.00 22.94 307 ARG A N 1
ATOM 2456 C CA . ARG A 1 307 ? -34.598 246.465 -100.621 1.00 25.03 307 ARG A CA 1
ATOM 2457 C C . ARG A 1 307 ? -35.481 246.144 -101.821 1.00 26.48 307 ARG A C 1
ATOM 2458 O O . ARG A 1 307 ? -35.096 246.396 -102.960 1.00 26.70 307 ARG A O 1
ATOM 2466 N N . ASN A 1 308 ? -36.655 245.575 -101.572 1.00 27.52 308 ASN A N 1
ATOM 2467 C CA . ASN A 1 308 ? -37.595 245.295 -102.648 1.00 28.52 308 ASN A CA 1
ATOM 2468 C C . ASN A 1 308 ? -38.348 246.624 -102.719 1.00 30.37 308 ASN A C 1
ATOM 2469 O O . ASN A 1 308 ? -39.096 246.962 -101.799 1.00 31.22 308 ASN A O 1
ATOM 2474 N N . LYS A 1 309 ? -38.144 247.384 -103.791 1.00 31.97 309 LYS A N 1
ATOM 2475 C CA . LYS A 1 309 ? -38.768 248.703 -103.910 1.00 34.35 309 LYS A CA 1
ATOM 2476 C C . LYS A 1 309 ? -40.227 248.823 -103.495 1.00 35.29 309 LYS A C 1
ATOM 2477 O O . LYS A 1 309 ? -40.703 249.922 -103.212 1.00 35.42 309 LYS A O 1
ATOM 2483 N N . HIS A 1 310 ? -40.937 247.705 -103.441 1.00 36.52 310 HIS A N 1
ATOM 2484 C CA . HIS A 1 310 ? -42.340 247.739 -103.052 1.00 38.25 310 HIS A CA 1
ATOM 2485 C C . HIS A 1 310 ? -42.487 248.062 -101.572 1.00 37.51 310 HIS A C 1
ATOM 2486 O O . HIS A 1 310 ? -43.472 248.668 -101.149 1.00 37.52 310 HIS A O 1
ATOM 2493 N N . PHE A 1 311 ? -41.490 247.662 -100.793 1.00 36.16 311 PHE A N 1
ATOM 2494 C CA . PHE A 1 311 ? -41.490 247.899 -99.358 1.00 35.04 311 PHE A CA 1
ATOM 2495 C C . PHE A 1 311 ? -41.675 249.371 -99.021 1.00 34.39 311 PHE A C 1
ATOM 2496 O O . PHE A 1 311 ? -42.351 249.722 -98.056 1.00 34.26 311 PHE A O 1
ATOM 2504 N N . TRP A 1 312 ? -41.071 250.230 -99.827 1.00 33.91 312 TRP A N 1
ATOM 2505 C CA . TRP A 1 312 ? -41.133 251.653 -99.584 1.00 34.63 312 TRP A CA 1
ATOM 2506 C C . TRP A 1 312 ? -42.394 252.352 -100.027 1.00 36.35 312 TRP A C 1
ATOM 2507 O O . TRP A 1 312 ? -42.571 253.539 -99.771 1.00 37.44 312 TRP A O 1
ATOM 2518 N N . THR A 1 313 ? -43.275 251.623 -100.690 1.00 37.85 313 THR A N 1
ATOM 2519 C CA . THR A 1 313 ? -44.515 252.210 -101.159 1.00 38.53 313 THR A CA 1
ATOM 2520 C C . THR A 1 313 ? -45.382 252.698 -99.995 1.00 38.46 313 THR A C 1
ATOM 2521 O O . THR A 1 313 ? -45.826 253.853 -99.978 1.00 37.60 313 THR A O 1
ATOM 2525 N N . PRO A 1 314 ? -45.632 251.827 -99.002 1.00 38.04 314 PRO A N 1
ATOM 2526 C CA . PRO A 1 314 ? -46.457 252.244 -97.867 1.00 38.21 314 PRO A CA 1
ATOM 2527 C C . PRO A 1 314 ? -45.770 253.169 -96.868 1.00 39.20 314 PRO A C 1
ATOM 2528 O O . PRO A 1 314 ? -46.435 253.829 -96.069 1.00 39.15 314 PRO A O 1
ATOM 2532 N N . TYR A 1 315 ? -44.445 253.249 -96.928 1.00 40.35 315 TYR A N 1
ATOM 2533 C CA . TYR A 1 315 ? -43.718 254.071 -95.964 1.00 40.86 315 TYR A CA 1
ATOM 2534 C C . TYR A 1 315 ? -43.043 255.336 -96.476 1.00 41.35 315 TYR A C 1
ATOM 2535 O O . TYR A 1 315 ? -42.724 256.225 -95.687 1.00 41.45 315 TYR A O 1
ATOM 2544 N N . TYR A 1 316 ? -42.827 255.433 -97.781 1.00 42.69 316 TYR A N 1
ATOM 2545 C CA . TYR A 1 316 ? -42.159 256.609 -98.311 1.00 44.73 316 TYR A CA 1
ATOM 2546 C C . TYR A 1 316 ? -42.749 257.918 -97.794 1.00 46.05 316 TYR A C 1
ATOM 2547 O O . TYR A 1 316 ? -42.050 258.923 -97.699 1.00 44.89 316 TYR A O 1
ATOM 2556 N N . LYS A 1 317 ? -44.032 257.902 -97.452 1.00 49.19 317 LYS A N 1
ATOM 2557 C CA . LYS A 1 317 ? -44.687 259.099 -96.940 1.00 52.96 317 LYS A CA 1
ATOM 2558 C C . LYS A 1 317 ? -44.010 259.529 -95.647 1.00 53.80 317 LYS A C 1
ATOM 2559 O O . LYS A 1 317 ? -43.724 260.710 -95.446 1.00 54.42 317 LYS A O 1
ATOM 2565 N N . LYS A 1 318 ? -43.749 258.563 -94.774 1.00 54.64 318 LYS A N 1
ATOM 2566 C CA . LYS A 1 318 ? -43.113 258.856 -93.499 1.00 55.13 318 LYS A CA 1
ATOM 2567 C C . LYS A 1 318 ? -41.676 259.341 -93.619 1.00 55.43 318 LYS A C 1
ATOM 2568 O O . LYS A 1 318 ? -41.262 260.223 -92.871 1.00 55.84 318 LYS A O 1
ATOM 2574 N N . ILE A 1 319 ? -40.912 258.778 -94.548 1.00 55.89 319 ILE A N 1
ATOM 2575 C CA . ILE A 1 319 ? -39.528 259.209 -94.706 1.00 57.45 319 ILE A CA 1
ATOM 2576 C C . ILE A 1 319 ? -39.472 260.685 -95.106 1.00 59.51 319 ILE A C 1
ATOM 2577 O O . ILE A 1 319 ? -38.587 261.426 -94.670 1.00 60.75 319 ILE A O 1
ATOM 2582 N N . GLN A 1 320 ? -40.425 261.113 -95.930 1.00 60.68 320 GLN A N 1
ATOM 2583 C CA . GLN A 1 320 ? -40.473 262.500 -96.380 1.00 61.40 320 GLN A CA 1
ATOM 2584 C C . GLN A 1 320 ? -40.790 263.456 -95.234 1.00 61.65 320 GLN A C 1
ATOM 2585 O O . GLN A 1 320 ? -40.144 264.490 -95.076 1.00 61.59 320 GLN A O 1
ATOM 2591 N N . GLU A 1 321 ? -41.785 263.098 -94.434 1.00 61.78 321 GLU A N 1
ATOM 2592 C CA . GLU A 1 321 ? -42.203 263.923 -93.312 1.00 62.73 321 GLU A CA 1
ATOM 2593 C C . GLU A 1 321 ? -41.165 264.004 -92.188 1.00 62.77 321 GLU A C 1
ATOM 2594 O O . GLU A 1 321 ? -41.138 264.975 -91.432 1.00 62.91 321 GLU A O 1
ATOM 2600 N N . ALA A 1 322 ? -40.308 262.994 -92.082 1.00 62.09 322 ALA A N 1
ATOM 2601 C CA . ALA A 1 322 ? -39.280 262.990 -91.050 1.00 61.37 322 ALA A CA 1
ATOM 2602 C C . ALA A 1 322 ? -38.192 263.993 -91.401 1.00 61.97 322 ALA A C 1
ATOM 2603 O O . ALA A 1 322 ? -37.702 264.716 -90.535 1.00 63.06 322 ALA A O 1
ATOM 2605 N N . SER A 1 323 ? -37.813 264.031 -92.673 1.00 61.79 323 SER A N 1
ATOM 2606 C CA . SER A 1 323 ? -36.782 264.954 -93.138 1.00 62.07 323 SER A CA 1
ATOM 2607 C C . SER A 1 323 ? -37.295 265.580 -94.426 1.00 62.76 323 SER A C 1
ATOM 2608 O O . SER A 1 323 ? -36.768 265.322 -95.506 1.00 64.39 323 SER A O 1
ATOM 2611 N N . PRO A 1 324 ? -38.340 266.418 -94.324 1.00 62.79 324 PRO A N 1
ATOM 2612 C CA . PRO A 1 324 ? -38.972 267.105 -95.458 1.00 62.47 324 PRO A CA 1
ATOM 2613 C C . PRO A 1 324 ? -38.052 267.868 -96.417 1.00 62.46 324 PRO A C 1
ATOM 2614 O O . PRO A 1 324 ? -38.187 267.749 -97.636 1.00 62.68 324 PRO A O 1
ATOM 2618 N N . VAL A 1 325 ? -37.121 268.644 -95.873 1.00 62.27 325 VAL A N 1
ATOM 2619 C CA . VAL A 1 325 ? -36.197 269.415 -96.700 1.00 61.89 325 VAL A CA 1
ATOM 2620 C C . VAL A 1 325 ? -35.438 268.492 -97.656 1.00 62.87 325 VAL A C 1
ATOM 2621 O O . VAL A 1 325 ? -35.321 268.768 -98.850 1.00 62.28 325 VAL A O 1
ATOM 2625 N N . GLN A 1 326 ? -34.943 267.388 -97.099 1.00 64.15 326 GLN A N 1
ATOM 2626 C CA . GLN A 1 326 ? -34.150 266.381 -97.806 1.00 64.67 326 GLN A CA 1
ATOM 2627 C C . GLN A 1 326 ? -34.842 265.639 -98.948 1.00 64.85 326 GLN A C 1
ATOM 2628 O O . GLN A 1 326 ? -34.259 265.455 -100.016 1.00 64.57 326 GLN A O 1
ATOM 2634 N N . PHE A 1 327 ? -36.074 265.204 -98.725 1.00 65.18 327 PHE A N 1
ATOM 2635 C CA . PHE A 1 327 ? -36.797 264.476 -99.756 1.00 66.52 327 PHE A CA 1
ATOM 2636 C C . PHE A 1 327 ? -37.923 265.294 -100.375 1.00 67.42 327 PHE A C 1
ATOM 2637 O O . PHE A 1 327 ? -38.901 264.737 -100.886 1.00 67.13 327 PHE A O 1
ATOM 2645 N N . LYS A 1 328 ? -37.785 266.615 -100.331 1.00 68.17 328 LYS A N 1
ATOM 2646 C CA . LYS A 1 328 ? -38.798 267.497 -100.894 1.00 68.56 328 LYS A CA 1
ATOM 2647 C C . LYS A 1 328 ? -38.784 267.435 -102.421 1.00 68.74 328 LYS A C 1
ATOM 2648 O O . LYS A 1 328 ? -37.790 267.775 -103.067 1.00 68.24 328 LYS A O 1
ATOM 2654 N N . ASP A 1 329 ? -39.900 266.991 -102.987 1.00 69.02 329 ASP A N 1
ATOM 2655 C CA . ASP A 1 329 ? -40.049 266.861 -104.430 1.00 70.26 329 ASP A CA 1
ATOM 2656 C C . ASP A 1 329 ? -39.127 265.824 -105.064 1.00 69.81 329 ASP A C 1
ATOM 2657 O O . ASP A 1 329 ? -38.568 266.047 -106.137 1.00 69.35 329 ASP A O 1
ATOM 2662 N N . ILE A 1 330 ? -38.968 264.694 -104.382 1.00 69.65 330 ILE A N 1
ATOM 2663 C CA . ILE A 1 330 ? -38.163 263.580 -104.878 1.00 68.94 330 ILE A CA 1
ATOM 2664 C C . ILE A 1 330 ? -39.166 262.451 -105.109 1.00 68.73 330 ILE A C 1
ATOM 2665 O O . ILE A 1 330 ? -39.846 262.023 -104.180 1.00 69.02 330 ILE A O 1
ATOM 2670 N N . SER A 1 331 ? -39.271 261.982 -106.346 1.00 68.23 331 SER A N 1
ATOM 2671 C CA . SER A 1 331 ? -40.228 260.927 -106.665 1.00 68.06 331 SER A CA 1
ATOM 2672 C C . SER A 1 331 ? -39.960 259.628 -105.915 1.00 67.18 331 SER A C 1
ATOM 2673 O O . SER A 1 331 ? -38.809 259.258 -105.673 1.00 67.01 331 SER A O 1
ATOM 2676 N N . LEU A 1 332 ? -41.034 258.943 -105.538 1.00 65.52 332 LEU A N 1
ATOM 2677 C CA . LEU A 1 332 ? -40.899 257.674 -104.844 1.00 64.47 332 LEU A CA 1
ATOM 2678 C C . LEU A 1 332 ? -40.014 256.810 -105.723 1.00 64.94 332 LEU A C 1
ATOM 2679 O O . LEU A 1 332 ? -39.137 256.097 -105.240 1.00 65.44 332 LEU A O 1
ATOM 2684 N N . ASP A 1 333 ? -40.249 256.897 -107.027 1.00 65.38 333 ASP A N 1
ATOM 2685 C CA . ASP A 1 333 ? -39.486 256.137 -108.002 1.00 65.22 333 ASP A CA 1
ATOM 2686 C C . ASP A 1 333 ? -37.989 256.387 -107.830 1.00 63.81 333 ASP A C 1
ATOM 2687 O O . ASP A 1 333 ? -37.223 255.469 -107.545 1.00 63.24 333 ASP A O 1
ATOM 2692 N N . ASP A 1 334 ? -37.578 257.636 -108.000 1.00 62.58 334 ASP A N 1
ATOM 2693 C CA . ASP A 1 334 ? -36.171 257.989 -107.879 1.00 61.89 334 ASP A CA 1
ATOM 2694 C C . ASP A 1 334 ? -35.608 257.571 -106.529 1.00 60.08 334 ASP A C 1
ATOM 2695 O O . ASP A 1 334 ? -34.425 257.254 -106.416 1.00 60.09 334 ASP A O 1
ATOM 2700 N N . PHE A 1 335 ? -36.459 257.577 -105.506 1.00 57.78 335 PHE A N 1
ATOM 2701 C CA . PHE A 1 335 ? -36.043 257.191 -104.165 1.00 53.92 335 PHE A CA 1
ATOM 2702 C C . PHE A 1 335 ? -35.496 255.767 -104.186 1.00 52.09 335 PHE A C 1
ATOM 2703 O O . PHE A 1 335 ? -34.305 255.552 -103.966 1.00 51.74 335 PHE A O 1
ATOM 2711 N N . VAL A 1 336 ? -36.364 254.796 -104.460 1.00 49.91 336 VAL A N 1
ATOM 2712 C CA . VAL A 1 336 ? -35.940 253.400 -104.500 1.00 49.44 336 VAL A CA 1
ATOM 2713 C C . VAL A 1 336 ? -34.786 253.162 -105.468 1.00 49.90 336 VAL A C 1
ATOM 2714 O O . VAL A 1 336 ? -33.982 252.256 -105.271 1.00 50.23 336 VAL A O 1
ATOM 2718 N N . ARG A 1 337 ? -34.698 253.973 -106.514 1.00 50.81 337 ARG A N 1
ATOM 2719 C CA . ARG A 1 337 ? -33.624 253.822 -107.483 1.00 50.93 337 ARG A CA 1
ATOM 2720 C C . ARG A 1 337 ? -32.284 254.216 -106.878 1.00 49.48 337 ARG A C 1
ATOM 2721 O O . ARG A 1 337 ? -31.240 253.733 -107.308 1.00 50.08 337 ARG A O 1
ATOM 2729 N N . ALA A 1 338 ? -32.318 255.104 -105.890 1.00 47.87 338 ALA A N 1
ATOM 2730 C CA . ALA A 1 338 ? -31.104 255.568 -105.236 1.00 47.39 338 ALA A CA 1
ATOM 2731 C C . ALA A 1 338 ? -30.735 254.647 -104.091 1.00 47.48 338 ALA A C 1
ATOM 2732 O O . ALA A 1 338 ? -29.561 254.377 -103.838 1.00 47.31 338 ALA A O 1
ATOM 2734 N N . ILE A 1 339 ? -31.752 254.168 -103.392 1.00 47.48 339 ILE A N 1
ATOM 2735 C CA . ILE A 1 339 ? -31.542 253.266 -102.272 1.00 47.57 339 ILE A CA 1
ATOM 2736 C C . ILE A 1 339 ? -30.795 252.021 -102.715 1.00 47.56 339 ILE A C 1
ATOM 2737 O O . ILE A 1 339 ? -29.826 251.613 -102.079 1.00 48.46 339 ILE A O 1
ATOM 2742 N N . ASN A 1 340 ? -31.256 251.420 -103.806 1.00 46.55 340 ASN A N 1
ATOM 2743 C CA . ASN A 1 340 ? -30.634 250.214 -104.313 1.00 46.30 340 ASN A CA 1
ATOM 2744 C C . ASN A 1 340 ? -29.485 250.444 -105.265 1.00 45.62 340 ASN A C 1
ATOM 2745 O O . ASN A 1 340 ? -29.168 249.594 -106.084 1.00 46.46 340 ASN A O 1
ATOM 2750 N N . GLU A 1 341 ? -28.855 251.602 -105.137 1.00 44.71 341 GLU A N 1
ATOM 2751 C CA . GLU A 1 341 ? -27.720 251.976 -105.965 1.00 45.12 341 GLU A CA 1
ATOM 2752 C C . GLU A 1 341 ? -26.639 250.904 -105.857 1.00 45.21 341 GLU A C 1
ATOM 2753 O O . GLU A 1 341 ? -26.630 250.115 -104.916 1.00 46.46 341 GLU A O 1
ATOM 2759 N N . SER A 1 342 ? -25.739 250.852 -106.827 1.00 44.34 342 SER A N 1
ATOM 2760 C CA . SER A 1 342 ? -24.685 249.865 -106.773 1.00 43.38 342 SER A CA 1
ATOM 2761 C C . SER A 1 342 ? -23.388 250.464 -107.249 1.00 42.39 342 SER A C 1
ATOM 2762 O O . SER A 1 342 ? -23.175 250.685 -108.439 1.00 43.03 342 SER A O 1
ATOM 2765 N N . LYS A 1 343 ? -22.521 250.727 -106.289 1.00 41.19 343 LYS A N 1
ATOM 2766 C CA . LYS A 1 343 ? -21.222 251.306 -106.553 1.00 39.68 343 LYS A CA 1
ATOM 2767 C C . LYS A 1 343 ? -20.294 250.655 -105.558 1.00 38.72 343 LYS A C 1
ATOM 2768 O O . LYS A 1 343 ? -20.672 250.442 -104.407 1.00 39.14 343 LYS A O 1
ATOM 2774 N N . PRO A 1 344 ? -19.070 250.328 -105.976 1.00 38.18 344 PRO A N 1
ATOM 2775 C CA . PRO A 1 344 ? -18.126 249.698 -105.046 1.00 38.10 344 PRO A CA 1
ATOM 2776 C C . PRO A 1 344 ? -17.798 250.636 -103.873 1.00 37.16 344 PRO A C 1
ATOM 2777 O O . PRO A 1 344 ? -17.637 251.839 -104.064 1.00 37.09 344 PRO A O 1
ATOM 2781 N N . SER A 1 345 ? -17.728 250.089 -102.662 1.00 36.55 345 SER A N 1
ATOM 2782 C CA . SER A 1 345 ? -17.445 250.897 -101.478 1.00 35.24 345 SER A CA 1
ATOM 2783 C C . SER A 1 345 ? -16.590 250.147 -100.472 1.00 35.84 345 SER A C 1
ATOM 2784 O O . SER A 1 345 ? -16.279 248.966 -100.657 1.00 35.96 345 SER A O 1
ATOM 2787 N N . PHE A 1 346 ? -16.240 250.834 -99.389 1.00 35.11 346 PHE A N 1
ATOM 2788 C CA . PHE A 1 346 ? -15.385 250.261 -98.353 1.00 35.01 346 PHE A CA 1
ATOM 2789 C C . PHE A 1 346 ? -16.031 249.493 -97.205 1.00 34.71 346 PHE A C 1
ATOM 2790 O O . PHE A 1 346 ? -15.417 248.584 -96.651 1.00 33.01 346 PHE A O 1
ATOM 2798 N N . ILE A 1 347 ? -17.258 249.849 -96.844 1.00 35.24 347 ILE A N 1
ATOM 2799 C CA . ILE A 1 347 ? -17.906 249.195 -95.714 1.00 35.64 347 ILE A CA 1
ATOM 2800 C C . ILE A 1 347 ? -18.949 248.134 -96.019 1.00 35.18 347 ILE A C 1
ATOM 2801 O O . ILE A 1 347 ? -20.060 248.440 -96.447 1.00 36.17 347 ILE A O 1
ATOM 2806 N N . ARG A 1 348 ? -18.576 246.884 -95.765 1.00 33.77 348 ARG A N 1
ATOM 2807 C CA . ARG A 1 348 ? -19.440 245.734 -95.975 1.00 31.02 348 ARG A CA 1
ATOM 2808 C C . ARG A 1 348 ? -20.840 245.998 -95.444 1.00 29.96 348 ARG A C 1
ATOM 2809 O O . ARG A 1 348 ? -21.808 246.016 -96.196 1.00 32.24 348 ARG A O 1
ATOM 2817 N N . VAL A 1 349 ? -20.942 246.215 -94.142 1.00 27.99 349 VAL A N 1
ATOM 2818 C CA . VAL A 1 349 ? -22.227 246.466 -93.507 1.00 27.29 349 VAL A CA 1
ATOM 2819 C C . VAL A 1 349 ? -23.113 247.476 -94.237 1.00 25.98 349 VAL A C 1
ATOM 2820 O O . VAL A 1 349 ? -24.332 247.429 -94.119 1.00 25.83 349 VAL A O 1
ATOM 2824 N N . GLU A 1 350 ? -22.513 248.382 -94.997 1.00 25.95 350 GLU A N 1
ATOM 2825 C CA . GLU A 1 350 ? -23.297 249.392 -95.707 1.00 26.57 350 GLU A CA 1
ATOM 2826 C C . GLU A 1 350 ? -23.322 249.168 -97.215 1.00 25.32 350 GLU A C 1
ATOM 2827 O O . GLU A 1 350 ? -24.050 249.845 -97.938 1.00 25.66 350 GLU A O 1
ATOM 2833 N N . ALA A 1 351 ? -22.526 248.213 -97.679 1.00 24.88 351 ALA A N 1
ATOM 2834 C CA . ALA A 1 351 ? -22.425 247.905 -99.099 1.00 24.57 351 ALA A CA 1
ATOM 2835 C C . ALA A 1 351 ? -23.762 247.520 -99.693 1.00 25.28 351 ALA A C 1
ATOM 2836 O O . ALA A 1 351 ? -24.632 247.012 -98.987 1.00 27.14 351 ALA A O 1
ATOM 2838 N N . ASP A 1 352 ? -23.917 247.763 -100.993 1.00 25.40 352 ASP A N 1
ATOM 2839 C CA . ASP A 1 352 ? -25.149 247.428 -101.699 1.00 25.92 352 ASP A CA 1
ATOM 2840 C C . ASP A 1 352 ? -25.245 245.925 -101.945 1.00 25.87 352 ASP A C 1
ATOM 2841 O O . ASP A 1 352 ? -24.282 245.180 -101.738 1.00 24.07 352 ASP A O 1
ATOM 2846 N N . GLU A 1 353 ? -26.415 245.491 -102.400 1.00 26.56 353 GLU A N 1
ATOM 2847 C CA . GLU A 1 353 ? -26.652 244.081 -102.672 1.00 26.29 353 GLU A CA 1
ATOM 2848 C C . GLU A 1 353 ? -25.677 243.452 -103.648 1.00 27.34 353 GLU A C 1
ATOM 2849 O O . GLU A 1 353 ? -25.115 242.401 -103.358 1.00 29.74 353 GLU A O 1
ATOM 2855 N N . LEU A 1 354 ? -25.468 244.085 -104.799 1.00 26.36 354 LEU A N 1
ATOM 2856 C CA . LEU A 1 354 ? -24.575 243.512 -105.791 1.00 25.50 354 LEU A CA 1
ATOM 2857 C C . LEU A 1 354 ? -23.145 243.301 -105.322 1.00 25.78 354 LEU A C 1
ATOM 2858 O O . LEU A 1 354 ? -22.576 242.231 -105.544 1.00 24.90 354 LEU A O 1
ATOM 2863 N N . THR A 1 355 ? -22.570 244.308 -104.670 1.00 26.11 355 THR A N 1
ATOM 2864 C CA . THR A 1 355 ? -21.183 244.229 -104.204 1.00 25.44 355 THR A CA 1
ATOM 2865 C C . THR A 1 355 ? -20.975 243.561 -102.859 1.00 24.84 355 THR A C 1
ATOM 2866 O O . THR A 1 355 ? -19.843 243.235 -102.504 1.00 25.08 355 THR A O 1
ATOM 2870 N N . TYR A 1 356 ? -22.054 243.361 -102.109 1.00 23.94 356 TYR A N 1
ATOM 2871 C CA . TYR A 1 356 ? -21.953 242.741 -100.796 1.00 23.14 356 TYR A CA 1
ATOM 2872 C C . TYR A 1 356 ? -21.129 241.454 -100.763 1.00 23.18 356 TYR A C 1
ATOM 2873 O O . TYR A 1 356 ? -20.193 241.330 -99.980 1.00 24.24 356 TYR A O 1
ATOM 2882 N N . PRO A 1 357 ? -21.467 240.474 -101.610 1.00 22.19 357 PRO A N 1
ATOM 2883 C CA . PRO A 1 357 ? -20.710 239.220 -101.610 1.00 22.25 357 PRO A CA 1
ATOM 2884 C C . PRO A 1 357 ? -19.195 239.367 -101.732 1.00 21.72 357 PRO A C 1
ATOM 2885 O O . PRO A 1 357 ? -18.438 238.659 -101.067 1.00 20.76 357 PRO A O 1
ATOM 2889 N N . LEU A 1 358 ? -18.752 240.286 -102.576 1.00 21.47 358 LEU A N 1
ATOM 2890 C CA . LEU A 1 358 ? -17.324 240.485 -102.769 1.00 22.09 358 LEU A CA 1
ATOM 2891 C C . LEU A 1 358 ? -16.644 240.768 -101.441 1.00 22.81 358 LEU A C 1
ATOM 2892 O O . LEU A 1 358 ? -15.527 240.320 -101.193 1.00 21.95 358 LEU A O 1
ATOM 2897 N N . HIS A 1 359 ? -17.335 241.508 -100.583 1.00 24.73 359 HIS A N 1
ATOM 2898 C CA . HIS A 1 359 ? -16.811 241.843 -99.265 1.00 25.19 359 HIS A CA 1
ATOM 2899 C C . HIS A 1 359 ? -16.580 240.564 -98.455 1.00 26.21 359 HIS A C 1
ATOM 2900 O O . HIS A 1 359 ? -15.540 240.398 -97.817 1.00 26.65 359 HIS A O 1
ATOM 2907 N N . ILE A 1 360 ? -17.555 239.660 -98.481 1.00 25.91 360 ILE A N 1
ATOM 2908 C CA . ILE A 1 360 ? -17.433 238.416 -97.735 1.00 24.44 360 ILE A CA 1
ATOM 2909 C C . ILE A 1 360 ? -16.283 237.591 -98.260 1.00 24.00 360 ILE A C 1
ATOM 2910 O O . ILE A 1 360 ? -15.508 237.046 -97.489 1.00 24.98 360 ILE A O 1
ATOM 2915 N N . ILE A 1 361 ? -16.172 237.500 -99.576 1.00 24.35 361 ILE A N 1
ATOM 2916 C CA . ILE A 1 361 ? -15.111 236.711 -100.184 1.00 25.20 361 ILE A CA 1
ATOM 2917 C C . ILE A 1 361 ? -13.734 237.197 -99.766 1.00 24.14 361 ILE A C 1
ATOM 2918 O O . ILE A 1 361 ? -12.848 236.395 -99.458 1.00 23.81 361 ILE A O 1
ATOM 2923 N N . ILE A 1 362 ? -13.559 238.513 -99.755 1.00 22.94 362 ILE A N 1
ATOM 2924 C CA . ILE A 1 362 ? -12.287 239.103 -99.381 1.00 21.94 362 ILE A CA 1
ATOM 2925 C C . ILE A 1 362 ? -11.859 238.629 -97.997 1.00 22.60 362 ILE A C 1
ATOM 2926 O O . ILE A 1 362 ? -10.689 238.316 -97.773 1.00 23.68 362 ILE A O 1
ATOM 2931 N N . ARG A 1 363 ? -12.816 238.567 -97.077 1.00 23.33 363 ARG A N 1
ATOM 2932 C CA . ARG A 1 363 ? -12.555 238.136 -95.706 1.00 22.33 363 ARG A CA 1
ATOM 2933 C C . ARG A 1 363 ? -12.308 236.631 -95.662 1.00 23.10 363 ARG A C 1
ATOM 2934 O O . ARG A 1 363 ? -11.477 236.147 -94.892 1.00 22.92 363 ARG A O 1
ATOM 2942 N N . TYR A 1 364 ? -13.026 235.897 -96.502 1.00 23.74 364 TYR A N 1
ATOM 2943 C CA . TYR A 1 364 ? -12.864 234.456 -96.574 1.00 25.65 364 TYR A CA 1
ATOM 2944 C C . TYR A 1 364 ? -11.424 234.108 -96.924 1.00 27.55 364 TYR A C 1
ATOM 2945 O O . TYR A 1 364 ? -10.780 233.327 -96.223 1.00 29.17 364 TYR A O 1
ATOM 2954 N N . GLU A 1 365 ? -10.925 234.686 -98.013 1.00 28.06 365 GLU A N 1
ATOM 2955 C CA . GLU A 1 365 ? -9.563 234.418 -98.457 1.00 29.11 365 GLU A CA 1
ATOM 2956 C C . GLU A 1 365 ? -8.527 234.883 -97.461 1.00 27.14 365 GLU A C 1
ATOM 2957 O O . GLU A 1 365 ? -7.561 234.166 -97.189 1.00 26.60 365 GLU A O 1
ATOM 2963 N N . ILE A 1 366 ? -8.732 236.076 -96.911 1.00 25.31 366 ILE A N 1
ATOM 2964 C CA . ILE A 1 366 ? -7.806 236.608 -95.928 1.00 24.56 366 ILE A CA 1
ATOM 2965 C C . ILE A 1 366 ? -7.698 235.643 -94.751 1.00 25.49 366 ILE A C 1
ATOM 2966 O O . ILE A 1 366 ? -6.600 235.296 -94.327 1.00 24.79 366 ILE A O 1
ATOM 2971 N N . GLU A 1 367 ? -8.838 235.205 -94.228 1.00 26.56 367 GLU A N 1
ATOM 2972 C CA . GLU A 1 367 ? -8.835 234.271 -93.111 1.00 27.11 367 GLU A CA 1
ATOM 2973 C C . GLU A 1 367 ? -8.201 232.944 -93.504 1.00 28.24 367 GLU A C 1
ATOM 2974 O O . GLU A 1 367 ? -7.485 232.330 -92.712 1.00 29.32 367 GLU A O 1
ATOM 2980 N N . LYS A 1 368 ? -8.460 232.503 -94.731 1.00 29.93 368 LYS A N 1
ATOM 2981 C CA . LYS A 1 368 ? -7.906 231.241 -95.220 1.00 29.22 368 LYS A CA 1
ATOM 2982 C C . LYS A 1 368 ? -6.381 231.358 -95.217 1.00 28.37 368 LYS A C 1
ATOM 2983 O O . LYS A 1 368 ? -5.677 230.439 -94.810 1.00 25.85 368 LYS A O 1
ATOM 2989 N N . ALA A 1 369 ? -5.879 232.507 -95.656 1.00 28.59 369 ALA A N 1
ATOM 2990 C CA . ALA A 1 369 ? -4.445 232.742 -95.673 1.00 29.88 369 ALA A CA 1
ATOM 2991 C C . ALA A 1 369 ? -3.923 232.789 -94.236 1.00 31.76 369 ALA A C 1
ATOM 2992 O O . ALA A 1 369 ? -2.850 232.262 -93.940 1.00 32.66 369 ALA A O 1
ATOM 2994 N N . ILE A 1 370 ? -4.685 233.414 -93.342 1.00 31.87 370 ILE A N 1
ATOM 2995 C CA . ILE A 1 370 ? -4.278 233.522 -91.947 1.00 31.18 370 ILE A CA 1
ATOM 2996 C C . ILE A 1 370 ? -3.986 232.179 -91.299 1.00 33.83 370 ILE A C 1
ATOM 2997 O O . ILE A 1 370 ? -2.913 231.998 -90.715 1.00 35.67 370 ILE A O 1
ATOM 3002 N N . PHE A 1 371 ? -4.917 231.235 -91.411 1.00 34.58 371 PHE A N 1
ATOM 3003 C CA . PHE A 1 371 ? -4.737 229.941 -90.766 1.00 37.82 371 PHE A CA 1
ATOM 3004 C C . PHE A 1 371 ? -3.946 228.861 -91.487 1.00 40.30 371 PHE A C 1
ATOM 3005 O O . PHE A 1 371 ? -3.820 227.737 -91.001 1.00 40.20 371 PHE A O 1
ATOM 3013 N N . SER A 1 372 ? -3.419 229.205 -92.652 1.00 43.71 372 SER A N 1
ATOM 3014 C CA . SER A 1 372 ? -2.579 228.290 -93.409 1.00 46.40 372 SER A CA 1
ATOM 3015 C C . SER A 1 372 ? -1.204 228.960 -93.331 1.00 47.51 372 SER A C 1
ATOM 3016 O O . SER A 1 372 ? -0.294 228.686 -94.114 1.00 48.00 372 SER A O 1
ATOM 3019 N N . ASN A 1 373 ? -1.097 229.858 -92.350 1.00 48.65 373 ASN A N 1
ATOM 3020 C CA . ASN A 1 373 ? 0.111 230.619 -92.042 1.00 48.77 373 ASN A CA 1
ATOM 3021 C C . ASN A 1 373 ? 0.779 231.275 -93.239 1.00 47.72 373 ASN A C 1
ATOM 3022 O O . ASN A 1 373 ? 1.994 231.256 -93.342 1.00 47.29 373 ASN A O 1
ATOM 3027 N N . GLU A 1 374 ? -0.017 231.874 -94.124 1.00 48.86 374 GLU A N 1
ATOM 3028 C CA . GLU A 1 374 ? 0.506 232.538 -95.325 1.00 49.19 374 GLU A CA 1
ATOM 3029 C C . GLU A 1 374 ? 0.518 234.060 -95.197 1.00 48.48 374 GLU A C 1
ATOM 3030 O O . GLU A 1 374 ? 0.560 234.779 -96.199 1.00 47.95 374 GLU A O 1
ATOM 3036 N N . VAL A 1 375 ? 0.462 234.551 -93.969 1.00 47.71 375 VAL A N 1
ATOM 3037 C CA . VAL A 1 375 ? 0.482 235.985 -93.742 1.00 48.79 375 VAL A CA 1
ATOM 3038 C C . VAL A 1 375 ? 0.568 236.251 -92.251 1.00 50.48 375 VAL A C 1
ATOM 3039 O O . VAL A 1 375 ? 0.058 235.472 -91.445 1.00 50.92 375 VAL A O 1
ATOM 3043 N N . SER A 1 376 ? 1.231 237.343 -91.887 1.00 51.72 376 SER A N 1
ATOM 3044 C CA . SER A 1 376 ? 1.384 237.703 -90.486 1.00 52.50 376 SER A CA 1
ATOM 3045 C C . SER A 1 376 ? 0.473 238.878 -90.164 1.00 52.94 376 SER A C 1
ATOM 3046 O O . SER A 1 376 ? 0.045 239.602 -91.065 1.00 51.90 376 SER A O 1
ATOM 3049 N N . VAL A 1 377 ? 0.187 239.059 -88.875 1.00 53.80 377 VAL A N 1
ATOM 3050 C CA . VAL A 1 377 ? -0.666 240.149 -88.406 1.00 54.22 377 VAL A CA 1
ATOM 3051 C C . VAL A 1 377 ? -0.190 241.459 -89.011 1.00 55.27 377 VAL A C 1
ATOM 3052 O O . VAL A 1 377 ? -0.964 242.206 -89.606 1.00 55.82 377 VAL A O 1
ATOM 3056 N N . GLU A 1 378 ? 1.101 241.715 -88.858 1.00 56.68 378 GLU A N 1
ATOM 3057 C CA . GLU A 1 378 ? 1.736 242.919 -89.373 1.00 58.33 378 GLU A CA 1
ATOM 3058 C C . GLU A 1 378 ? 1.406 243.221 -90.843 1.00 56.99 378 GLU A C 1
ATOM 3059 O O . GLU A 1 378 ? 1.301 244.385 -91.239 1.00 56.89 378 GLU A O 1
ATOM 3065 N N . ASP A 1 379 ? 1.224 242.177 -91.644 1.00 55.71 379 ASP A N 1
ATOM 3066 C CA . ASP A 1 379 ? 0.950 242.352 -93.068 1.00 54.37 379 ASP A CA 1
ATOM 3067 C C . ASP A 1 379 ? -0.522 242.345 -93.481 1.00 52.48 379 ASP A C 1
ATOM 3068 O O . ASP A 1 379 ? -0.839 242.591 -94.649 1.00 51.65 379 ASP A O 1
ATOM 3073 N N . LEU A 1 380 ? -1.416 242.073 -92.532 1.00 49.94 380 LEU A N 1
ATOM 3074 C CA . LEU A 1 380 ? -2.848 242.023 -92.825 1.00 46.89 380 LEU A CA 1
ATOM 3075 C C . LEU A 1 380 ? -3.430 243.308 -93.403 1.00 45.41 380 LEU A C 1
ATOM 3076 O O . LEU A 1 380 ? -4.145 243.268 -94.402 1.00 45.16 380 LEU A O 1
ATOM 3081 N N . PRO A 1 381 ? -3.139 244.466 -92.790 1.00 43.97 381 PRO A N 1
ATOM 3082 C CA . PRO A 1 381 ? -3.708 245.697 -93.351 1.00 43.82 381 PRO A CA 1
ATOM 3083 C C . PRO A 1 381 ? -3.366 245.848 -94.833 1.00 44.12 381 PRO A C 1
ATOM 3084 O O . PRO A 1 381 ? -4.169 246.339 -95.633 1.00 44.46 381 PRO A O 1
ATOM 3088 N N . SER A 1 382 ? -2.169 245.403 -95.194 1.00 43.73 382 SER A N 1
ATOM 3089 C CA . SER A 1 382 ? -1.720 245.488 -96.566 1.00 42.51 382 SER A CA 1
ATOM 3090 C C . SER A 1 382 ? -2.563 244.554 -97.420 1.00 41.70 382 SER A C 1
ATOM 3091 O O . SER A 1 382 ? -3.299 244.997 -98.300 1.00 42.47 382 SER A O 1
ATOM 3094 N N . LEU A 1 383 ? -2.455 243.259 -97.149 1.00 39.92 383 LEU A N 1
ATOM 3095 C CA . LEU A 1 383 ? -3.217 242.255 -97.879 1.00 38.27 383 LEU A CA 1
ATOM 3096 C C . LEU A 1 383 ? -4.685 242.652 -97.996 1.00 38.79 383 LEU A C 1
ATOM 3097 O O . LEU A 1 383 ? -5.305 242.474 -99.046 1.00 38.53 383 LEU A O 1
ATOM 3102 N N . TRP A 1 384 ? -5.236 243.190 -96.911 1.00 38.72 384 TRP A N 1
ATOM 3103 C CA . TRP A 1 384 ? -6.633 243.598 -96.885 1.00 37.98 384 TRP A CA 1
ATOM 3104 C C . TRP A 1 384 ? -6.899 244.648 -97.940 1.00 39.80 384 TRP A C 1
ATOM 3105 O O . TRP A 1 384 ? -7.790 244.487 -98.777 1.00 40.65 384 TRP A O 1
ATOM 3116 N N . ASN A 1 385 ? -6.124 245.723 -97.905 1.00 41.15 385 ASN A N 1
ATOM 3117 C CA . ASN A 1 385 ? -6.293 246.801 -98.871 1.00 42.72 385 ASN A CA 1
ATOM 3118 C C . ASN A 1 385 ? -6.080 246.306 -100.305 1.00 42.57 385 ASN A C 1
ATOM 3119 O O . ASN A 1 385 ? -6.669 246.834 -101.250 1.00 41.22 385 ASN A O 1
ATOM 3124 N N . GLN A 1 386 ? -5.245 245.283 -100.456 1.00 43.09 386 GLN A N 1
ATOM 3125 C CA . GLN A 1 386 ? -4.980 244.723 -101.769 1.00 44.30 386 GLN A CA 1
ATOM 3126 C C . GLN A 1 386 ? -6.228 244.048 -102.320 1.00 44.73 386 GLN A C 1
ATOM 3127 O O . GLN A 1 386 ? -6.653 244.353 -103.432 1.00 44.93 386 GLN A O 1
ATOM 3133 N N . LYS A 1 387 ? -6.811 243.134 -101.542 1.00 44.97 387 LYS A N 1
ATOM 3134 C CA . LYS A 1 387 ? -8.022 242.423 -101.958 1.00 43.71 387 LYS A CA 1
ATOM 3135 C C . LYS A 1 387 ? -9.131 243.413 -102.310 1.00 44.09 387 LYS A C 1
ATOM 3136 O O . LYS A 1 387 ? -9.846 243.228 -103.297 1.00 43.76 387 LYS A O 1
ATOM 3142 N N . TYR A 1 388 ? -9.278 244.466 -101.507 1.00 43.94 388 TYR A N 1
ATOM 3143 C CA . TYR A 1 388 ? -10.310 245.453 -101.780 1.00 43.72 388 TYR A CA 1
ATOM 3144 C C . TYR A 1 388 ? -10.068 246.134 -103.111 1.00 44.67 388 TYR A C 1
ATOM 3145 O O . TYR A 1 388 ? -10.977 246.723 -103.693 1.00 44.94 388 TYR A O 1
ATOM 3154 N N . GLN A 1 389 ? -8.838 246.046 -103.596 1.00 45.89 389 GLN A N 1
ATOM 3155 C CA . GLN A 1 389 ? -8.500 246.623 -104.885 1.00 47.09 389 GLN A CA 1
ATOM 3156 C C . GLN A 1 389 ? -8.793 245.525 -105.901 1.00 47.82 389 GLN A C 1
ATOM 3157 O O . GLN A 1 389 ? -9.477 245.745 -106.897 1.00 48.67 389 GLN A O 1
ATOM 3163 N N . ASP A 1 390 ? -8.284 244.332 -105.614 1.00 48.27 390 ASP A N 1
ATOM 3164 C CA . ASP A 1 390 ? -8.468 243.166 -106.468 1.00 48.50 390 ASP A CA 1
ATOM 3165 C C . ASP A 1 390 ? -9.923 242.930 -106.856 1.00 47.99 390 ASP A C 1
ATOM 3166 O O . ASP A 1 390 ? -10.212 242.584 -107.999 1.00 49.16 390 ASP A O 1
ATOM 3171 N N . TYR A 1 391 ? -10.844 243.110 -105.915 1.00 45.84 391 TYR A N 1
ATOM 3172 C CA . TYR A 1 391 ? -12.243 242.862 -106.221 1.00 43.43 391 TYR A CA 1
ATOM 3173 C C . TYR A 1 391 ? -13.132 244.078 -106.380 1.00 42.46 391 TYR A C 1
ATOM 3174 O O . TYR A 1 391 ? -14.181 243.993 -107.009 1.00 42.62 391 TYR A O 1
ATOM 3183 N N . LEU A 1 392 ? -12.734 245.210 -105.822 1.00 41.45 392 LEU A N 1
ATOM 3184 C CA . LEU A 1 392 ? -13.585 246.386 -105.913 1.00 41.53 392 LEU A CA 1
ATOM 3185 C C . LEU A 1 392 ? -12.932 247.583 -106.582 1.00 42.21 392 LEU A C 1
ATOM 3186 O O . LEU A 1 392 ? -13.586 248.596 -106.838 1.00 40.35 392 LEU A O 1
ATOM 3191 N N . GLY A 1 393 ? -11.639 247.460 -106.862 1.00 43.57 393 GLY A N 1
ATOM 3192 C CA . GLY A 1 393 ? -10.919 248.528 -107.529 1.00 45.78 393 GLY A CA 1
ATOM 3193 C C . GLY A 1 393 ? -10.736 249.807 -106.743 1.00 47.38 393 GLY A C 1
ATOM 3194 O O . GLY A 1 393 ? -10.590 250.887 -107.319 1.00 48.58 393 GLY A O 1
ATOM 3195 N N . ILE A 1 394 ? -10.749 249.694 -105.423 1.00 47.90 394 ILE A N 1
ATOM 3196 C CA . ILE A 1 394 ? -10.557 250.855 -104.573 1.00 48.09 394 ILE A CA 1
ATOM 3197 C C . ILE A 1 394 ? -9.685 250.418 -103.409 1.00 49.76 394 ILE A C 1
ATOM 3198 O O . ILE A 1 394 ? -9.650 249.232 -103.065 1.00 49.93 394 ILE A O 1
ATOM 3203 N N . THR A 1 395 ? -8.967 251.369 -102.819 1.00 50.72 395 THR A N 1
ATOM 3204 C CA . THR A 1 395 ? -8.083 251.068 -101.696 1.00 50.65 395 THR A CA 1
ATOM 3205 C C . THR A 1 395 ? -8.429 251.925 -100.486 1.00 49.63 395 THR A C 1
ATOM 3206 O O . THR A 1 395 ? -8.576 253.142 -100.605 1.00 49.54 395 THR A O 1
ATOM 3210 N N . PRO A 1 396 ? -8.572 251.296 -99.304 1.00 49.41 396 PRO A N 1
ATOM 3211 C CA . PRO A 1 396 ? -8.902 252.003 -98.059 1.00 49.83 396 PRO A CA 1
ATOM 3212 C C . PRO A 1 396 ? -7.870 253.091 -97.723 1.00 50.11 396 PRO A C 1
ATOM 3213 O O . PRO A 1 396 ? -6.660 252.863 -97.812 1.00 50.08 396 PRO A O 1
ATOM 3217 N N . GLN A 1 397 ? -8.345 254.271 -97.339 1.00 49.55 397 GLN A N 1
ATOM 3218 C CA . GLN A 1 397 ? -7.437 255.360 -97.005 1.00 49.73 397 GLN A CA 1
ATOM 3219 C C . GLN A 1 397 ? -7.146 255.431 -95.516 1.00 48.96 397 GLN A C 1
ATOM 3220 O O . GLN A 1 397 ? -6.193 256.079 -95.088 1.00 48.60 397 GLN A O 1
ATOM 3226 N N . THR A 1 398 ? -7.971 254.744 -94.735 1.00 48.32 398 THR A N 1
ATOM 3227 C CA . THR A 1 398 ? -7.826 254.706 -93.286 1.00 47.14 398 THR A CA 1
ATOM 3228 C C . THR A 1 398 ? -8.101 253.281 -92.835 1.00 45.48 398 THR A C 1
ATOM 3229 O O . THR A 1 398 ? -8.937 252.604 -93.422 1.00 45.50 398 THR A O 1
ATOM 3233 N N . ASP A 1 399 ? -7.402 252.814 -91.807 1.00 43.81 399 ASP A N 1
ATOM 3234 C CA . ASP A 1 399 ? -7.643 251.457 -91.333 1.00 43.67 399 ASP A CA 1
ATOM 3235 C C . ASP A 1 399 ? -9.069 251.324 -90.803 1.00 43.26 399 ASP A C 1
ATOM 3236 O O . ASP A 1 399 ? -9.608 250.220 -90.711 1.00 42.29 399 ASP A O 1
ATOM 3241 N N . ALA A 1 400 ? -9.670 252.458 -90.450 1.00 42.93 400 ALA A N 1
ATOM 3242 C CA . ALA A 1 400 ? -11.030 252.470 -89.933 1.00 40.81 400 ALA A CA 1
ATOM 3243 C C . ALA A 1 400 ? -11.957 251.886 -90.980 1.00 40.44 400 ALA A C 1
ATOM 3244 O O . ALA A 1 400 ? -12.776 251.030 -90.670 1.00 40.92 400 ALA A O 1
ATOM 3246 N N . GLU A 1 401 ? -11.829 252.343 -92.221 1.00 40.59 401 GLU A N 1
ATOM 3247 C CA . GLU A 1 401 ? -12.672 251.830 -93.297 1.00 41.76 401 GLU A CA 1
ATOM 3248 C C . GLU A 1 401 ? -12.053 250.575 -93.890 1.00 39.67 401 GLU A C 1
ATOM 3249 O O . GLU A 1 401 ? -12.620 249.942 -94.773 1.00 39.45 401 GLU A O 1
ATOM 3255 N N . GLY A 1 402 ? -10.884 250.214 -93.381 1.00 39.05 402 GLY A N 1
ATOM 3256 C CA . GLY A 1 402 ? -10.199 249.035 -93.867 1.00 37.48 402 GLY A CA 1
ATOM 3257 C C . GLY A 1 402 ? -10.396 247.826 -92.972 1.00 36.84 402 GLY A C 1
ATOM 3258 O O . GLY A 1 402 ? -11.521 247.427 -92.689 1.00 36.74 402 GLY A O 1
ATOM 3259 N N . ILE A 1 403 ? -9.292 247.258 -92.503 1.00 35.42 403 ILE A N 1
ATOM 3260 C CA . ILE A 1 403 ? -9.337 246.067 -91.670 1.00 33.35 403 ILE A CA 1
ATOM 3261 C C . ILE A 1 403 ? -9.966 246.226 -90.276 1.00 33.61 403 ILE A C 1
ATOM 3262 O O . ILE A 1 403 ? -10.364 245.237 -89.662 1.00 33.70 403 ILE A O 1
ATOM 3267 N N . LEU A 1 404 ? -10.064 247.450 -89.766 1.00 33.33 404 LEU A N 1
ATOM 3268 C CA . LEU A 1 404 ? -10.675 247.652 -88.448 1.00 32.17 404 LEU A CA 1
ATOM 3269 C C . LEU A 1 404 ? -12.196 247.696 -88.565 1.00 31.43 404 LEU A C 1
ATOM 3270 O O . LEU A 1 404 ? -12.918 247.597 -87.574 1.00 31.79 404 LEU A O 1
ATOM 3275 N N . GLN A 1 405 ? -12.664 247.849 -89.796 1.00 30.60 405 GLN A N 1
ATOM 3276 C CA . GLN A 1 405 ? -14.083 247.918 -90.134 1.00 29.62 405 GLN A CA 1
ATOM 3277 C C . GLN A 1 405 ? -15.066 247.042 -89.337 1.00 28.28 405 GLN A C 1
ATOM 3278 O O . GLN A 1 405 ? -16.026 247.566 -88.772 1.00 27.99 405 GLN A O 1
ATOM 3284 N N . ASP A 1 406 ? -14.842 245.725 -89.302 1.00 26.74 406 ASP A N 1
ATOM 3285 C CA . ASP A 1 406 ? -15.733 244.807 -88.579 1.00 25.58 406 ASP A CA 1
ATOM 3286 C C . ASP A 1 406 ? -15.182 244.306 -87.249 1.00 25.61 406 ASP A C 1
ATOM 3287 O O . ASP A 1 406 ? -13.977 244.242 -87.045 1.00 26.38 406 ASP A O 1
ATOM 3292 N N . VAL A 1 407 ? -16.091 243.921 -86.360 1.00 26.54 407 VAL A N 1
ATOM 3293 C CA . VAL A 1 407 ? -15.754 243.457 -85.013 1.00 26.20 407 VAL A CA 1
ATOM 3294 C C . VAL A 1 407 ? -15.409 241.976 -84.873 1.00 27.14 407 VAL A C 1
ATOM 3295 O O . VAL A 1 407 ? -14.572 241.595 -84.049 1.00 27.68 407 VAL A O 1
ATOM 3299 N N . HIS A 1 408 ? -16.060 241.144 -85.671 1.00 26.69 408 HIS A N 1
ATOM 3300 C CA . HIS A 1 408 ? -15.857 239.706 -85.600 1.00 26.37 408 HIS A CA 1
ATOM 3301 C C . HIS A 1 408 ? -14.523 239.236 -85.049 1.00 26.54 408 HIS A C 1
ATOM 3302 O O . HIS A 1 408 ? -14.489 238.514 -84.052 1.00 27.99 408 HIS A O 1
ATOM 3309 N N . TRP A 1 409 ? -13.422 239.642 -85.663 1.00 25.81 409 TRP A N 1
ATOM 3310 C CA . TRP A 1 409 ? -12.129 239.193 -85.164 1.00 26.56 409 TRP A CA 1
ATOM 3311 C C . TRP A 1 409 ? -11.866 239.536 -83.694 1.00 25.59 409 TRP A C 1
ATOM 3312 O O . TRP A 1 409 ? -11.448 238.678 -82.911 1.00 24.61 409 TRP A O 1
ATOM 3323 N N . ALA A 1 410 ? -12.116 240.780 -83.313 1.00 24.22 410 ALA A N 1
ATOM 3324 C CA . ALA A 1 410 ? -11.899 241.179 -81.933 1.00 23.80 410 ALA A CA 1
ATOM 3325 C C . ALA A 1 410 ? -12.690 240.269 -81.016 1.00 23.19 410 ALA A C 1
ATOM 3326 O O . ALA A 1 410 ? -12.288 240.007 -79.889 1.00 22.01 410 ALA A O 1
ATOM 3328 N N . GLY A 1 411 ? -13.824 239.792 -81.518 1.00 23.88 411 GLY A N 1
ATOM 3329 C CA . GLY A 1 411 ? -14.674 238.917 -80.737 1.00 23.85 411 GLY A CA 1
ATOM 3330 C C . GLY A 1 411 ? -14.247 237.472 -80.831 1.00 24.33 411 GLY A C 1
ATOM 3331 O O . GLY A 1 411 ? -14.849 236.601 -80.214 1.00 24.13 411 GLY A O 1
ATOM 3332 N N . GLY A 1 412 ? -13.202 237.214 -81.606 1.00 26.19 412 GLY A N 1
ATOM 3333 C CA . GLY A 1 412 ? -12.716 235.849 -81.755 1.00 29.99 412 GLY A CA 1
ATOM 3334 C C . GLY A 1 412 ? -13.573 234.983 -82.669 1.00 31.06 412 GLY A C 1
ATOM 3335 O O . GLY A 1 412 ? -13.607 233.753 -82.533 1.00 29.94 412 GLY A O 1
ATOM 3336 N N . ASP A 1 413 ? -14.256 235.633 -83.610 1.00 31.30 413 ASP A N 1
ATOM 3337 C CA . ASP A 1 413 ? -15.131 234.948 -84.551 1.00 31.27 413 ASP A CA 1
ATOM 3338 C C . ASP A 1 413 ? -14.466 234.692 -85.899 1.00 29.88 413 ASP A C 1
ATOM 3339 O O . ASP A 1 413 ? -14.765 235.353 -86.892 1.00 28.91 413 ASP A O 1
ATOM 3344 N N . PHE A 1 414 ? -13.562 233.724 -85.934 1.00 28.80 414 PHE A N 1
ATOM 3345 C CA . PHE A 1 414 ? -12.880 233.394 -87.176 1.00 27.72 414 PHE A CA 1
ATOM 3346 C C . PHE A 1 414 ? -13.600 232.225 -87.818 1.00 27.72 414 PHE A C 1
ATOM 3347 O O . PHE A 1 414 ? -13.869 231.219 -87.160 1.00 28.85 414 PHE A O 1
ATOM 3355 N N . GLY A 1 415 ? -13.916 232.363 -89.100 1.00 25.98 415 GLY A N 1
ATOM 3356 C CA . GLY A 1 415 ? -14.599 231.299 -89.808 1.00 23.82 415 GLY A CA 1
ATOM 3357 C C . GLY A 1 415 ? -16.082 231.557 -89.813 1.00 22.35 415 GLY A C 1
ATOM 3358 O O . GLY A 1 415 ? -16.877 230.732 -90.247 1.00 24.25 415 GLY A O 1
ATOM 3359 N N . TYR A 1 416 ? -16.448 232.732 -89.336 1.00 20.23 416 TYR A N 1
ATOM 3360 C CA . TYR A 1 416 ? -17.836 233.132 -89.254 1.00 18.19 416 TYR A CA 1
ATOM 3361 C C . TYR A 1 416 ? -18.277 233.824 -90.523 1.00 17.69 416 TYR A C 1
ATOM 3362 O O . TYR A 1 416 ? -19.322 233.499 -91.058 1.00 18.82 416 TYR A O 1
ATOM 3371 N N . PHE A 1 417 ? -17.479 234.763 -91.020 1.00 17.59 417 PHE A N 1
ATOM 3372 C CA . PHE A 1 417 ? -17.860 235.522 -92.213 1.00 18.48 417 PHE A CA 1
ATOM 3373 C C . PHE A 1 417 ? -18.527 234.796 -93.369 1.00 19.26 417 PHE A C 1
ATOM 3374 O O . PHE A 1 417 ? -19.540 235.267 -93.882 1.00 19.23 417 PHE A O 1
ATOM 3382 N N . PRO A 1 418 ? -17.976 233.653 -93.808 1.00 20.48 418 PRO A N 1
ATOM 3383 C CA . PRO A 1 418 ? -18.613 232.944 -94.924 1.00 20.75 418 PRO A CA 1
ATOM 3384 C C . PRO A 1 418 ? -20.129 232.804 -94.748 1.00 21.59 418 PRO A C 1
ATOM 3385 O O . PRO A 1 418 ? -20.885 232.927 -95.717 1.00 21.83 418 PRO A O 1
ATOM 3389 N N . SER A 1 419 ? -20.566 232.570 -93.508 1.00 21.03 419 SER A N 1
ATOM 3390 C CA . SER A 1 419 ? -21.989 232.419 -93.192 1.00 19.76 419 SER A CA 1
ATOM 3391 C C . SER A 1 419 ? -22.884 233.538 -93.705 1.00 19.74 419 SER A C 1
ATOM 3392 O O . SER A 1 419 ? -24.097 233.368 -93.796 1.00 20.29 419 SER A O 1
ATOM 3395 N N . TYR A 1 420 ? -22.310 234.689 -94.025 1.00 19.80 420 TYR A N 1
ATOM 3396 C CA . TYR A 1 420 ? -23.133 235.766 -94.545 1.00 21.64 420 TYR A CA 1
ATOM 3397 C C . TYR A 1 420 ? -23.504 235.454 -95.988 1.00 21.68 420 TYR A C 1
ATOM 3398 O O . TYR A 1 420 ? -24.649 235.661 -96.400 1.00 20.91 420 TYR A O 1
ATOM 3407 N N . ALA A 1 421 ? -22.534 234.954 -96.753 1.00 20.70 421 ALA A N 1
ATOM 3408 C CA . ALA A 1 421 ? -22.779 234.591 -98.143 1.00 19.73 421 ALA A CA 1
ATOM 3409 C C . ALA A 1 421 ? -23.772 233.425 -98.174 1.00 20.33 421 ALA A C 1
ATOM 3410 O O . ALA A 1 421 ? -24.759 233.458 -98.911 1.00 21.16 421 ALA A O 1
ATOM 3412 N N . LEU A 1 422 ? -23.522 232.397 -97.368 1.00 18.95 422 LEU A N 1
ATOM 3413 C CA . LEU A 1 422 ? -24.431 231.261 -97.332 1.00 18.14 422 LEU A CA 1
ATOM 3414 C C . LEU A 1 422 ? -25.837 231.721 -96.949 1.00 18.13 422 LEU A C 1
ATOM 3415 O O . LEU A 1 422 ? -26.825 231.225 -97.484 1.00 18.85 422 LEU A O 1
ATOM 3420 N N . GLY A 1 423 ? -25.923 232.676 -96.028 1.00 17.09 423 GLY A N 1
ATOM 3421 C CA . GLY A 1 423 ? -27.219 233.177 -95.614 1.00 15.13 423 GLY A CA 1
ATOM 3422 C C . GLY A 1 423 ? -27.885 233.936 -96.743 1.00 14.50 423 GLY A C 1
ATOM 3423 O O . GLY A 1 423 ? -29.097 233.836 -96.947 1.00 12.57 423 GLY A O 1
ATOM 3424 N N . TYR A 1 424 ? -27.083 234.695 -97.481 1.00 14.84 424 TYR A N 1
ATOM 3425 C CA . TYR A 1 424 ? -27.583 235.478 -98.603 1.00 16.38 424 TYR A CA 1
ATOM 3426 C C . TYR A 1 424 ? -28.096 234.521 -99.686 1.00 17.81 424 TYR A C 1
ATOM 3427 O O . TYR A 1 424 ? -29.091 234.803 -100.350 1.00 18.94 424 TYR A O 1
ATOM 3436 N N . MET A 1 425 ? -27.424 233.384 -99.849 1.00 17.84 425 MET A N 1
ATOM 3437 C CA . MET A 1 425 ? -27.840 232.386 -100.826 1.00 18.62 425 MET A CA 1
ATOM 3438 C C . MET A 1 425 ? -29.111 231.708 -100.347 1.00 19.48 425 MET A C 1
ATOM 3439 O O . MET A 1 425 ? -30.035 231.465 -101.126 1.00 20.80 425 MET A O 1
ATOM 3444 N N . TYR A 1 426 ? -29.139 231.384 -99.058 1.00 20.06 426 TYR A N 1
ATOM 3445 C CA . TYR A 1 426 ? -30.293 230.743 -98.438 1.00 20.23 426 TYR A CA 1
ATOM 3446 C C . TYR A 1 426 ? -31.500 231.655 -98.592 1.00 20.41 426 TYR A C 1
ATOM 3447 O O . TYR A 1 426 ? -32.613 231.202 -98.864 1.00 19.25 426 TYR A O 1
ATOM 3456 N N . ALA A 1 427 ? -31.273 232.948 -98.407 1.00 21.64 427 ALA A N 1
ATOM 3457 C CA . ALA A 1 427 ? -32.349 233.922 -98.524 1.00 23.84 427 ALA A CA 1
ATOM 3458 C C . ALA A 1 427 ? -32.904 233.934 -99.951 1.00 23.92 427 ALA A C 1
ATOM 3459 O O . ALA A 1 427 ? -34.120 233.875 -100.161 1.00 24.32 427 ALA A O 1
ATOM 3461 N N . ALA A 1 428 ? -32.005 234.001 -100.925 1.00 22.89 428 ALA A N 1
ATOM 3462 C CA . ALA A 1 428 ? -32.400 234.023 -102.323 1.00 23.87 428 ALA A CA 1
ATOM 3463 C C . ALA A 1 428 ? -33.246 232.801 -102.673 1.00 24.55 428 ALA A C 1
ATOM 3464 O O . ALA A 1 428 ? -34.244 232.904 -103.395 1.00 22.35 428 ALA A O 1
ATOM 3466 N N . GLN A 1 429 ? -32.841 231.647 -102.154 1.00 25.16 429 GLN A N 1
ATOM 3467 C CA . GLN A 1 429 ? -33.559 230.413 -102.424 1.00 27.17 429 GLN A CA 1
ATOM 3468 C C . GLN A 1 429 ? -34.904 230.378 -101.710 1.00 28.06 429 GLN A C 1
ATOM 3469 O O . GLN A 1 429 ? -35.907 229.975 -102.295 1.00 29.75 429 GLN A O 1
ATOM 3475 N N . LEU A 1 430 ? -34.927 230.794 -100.448 1.00 27.83 430 LEU A N 1
ATOM 3476 C CA . LEU A 1 430 ? -36.173 230.816 -99.696 1.00 27.11 430 LEU A CA 1
ATOM 3477 C C . LEU A 1 430 ? -37.164 231.731 -100.393 1.00 27.25 430 LEU A C 1
ATOM 3478 O O . LEU A 1 430 ? -38.356 231.436 -100.481 1.00 27.14 430 LEU A O 1
ATOM 3483 N N . LYS A 1 431 ? -36.652 232.849 -100.889 1.00 27.82 431 LYS A N 1
ATOM 3484 C CA . LYS A 1 431 ? -37.466 233.843 -101.569 1.00 28.46 431 LYS A CA 1
ATOM 3485 C C . LYS A 1 431 ? -38.216 233.314 -102.778 1.00 28.54 431 LYS A C 1
ATOM 3486 O O . LYS A 1 431 ? -39.441 233.291 -102.786 1.00 28.00 431 LYS A O 1
ATOM 3492 N N . GLN A 1 432 ? -37.476 232.893 -103.797 1.00 30.42 432 GLN A N 1
ATOM 3493 C CA . GLN A 1 432 ? -38.069 232.382 -105.026 1.00 31.40 432 GLN A CA 1
ATOM 3494 C C . GLN A 1 432 ? -39.064 231.265 -104.760 1.00 31.75 432 GLN A C 1
ATOM 3495 O O . GLN A 1 432 ? -40.085 231.176 -105.438 1.00 32.95 432 GLN A O 1
ATOM 3501 N N . LYS A 1 433 ? -38.769 230.416 -103.781 1.00 32.03 433 LYS A N 1
ATOM 3502 C CA . LYS A 1 433 ? -39.661 229.309 -103.419 1.00 32.43 433 LYS A CA 1
ATOM 3503 C C . LYS A 1 433 ? -40.897 229.826 -102.695 1.00 32.51 433 LYS A C 1
ATOM 3504 O O . LYS A 1 433 ? -41.977 229.252 -102.809 1.00 32.22 433 LYS A O 1
ATOM 3510 N N . MET A 1 434 ? -40.718 230.901 -101.932 1.00 32.21 434 MET A N 1
ATOM 3511 C CA . MET A 1 434 ? -41.811 231.510 -101.190 1.00 31.54 434 MET A CA 1
ATOM 3512 C C . MET A 1 434 ? -42.812 232.096 -102.186 1.00 30.96 434 MET A C 1
ATOM 3513 O O . MET A 1 434 ? -44.012 232.142 -101.919 1.00 30.04 434 MET A O 1
ATOM 3518 N N . LEU A 1 435 ? -42.311 232.535 -103.338 1.00 31.41 435 LEU A N 1
ATOM 3519 C CA . LEU A 1 435 ? -43.160 233.112 -104.378 1.00 32.36 435 LEU A CA 1
ATOM 3520 C C . LEU A 1 435 ? -44.217 232.129 -104.860 1.00 34.08 435 LEU A C 1
ATOM 3521 O O . LEU A 1 435 ? -45.252 232.532 -105.393 1.00 32.81 435 LEU A O 1
ATOM 3526 N N . GLU A 1 436 ? -43.949 230.839 -104.677 1.00 36.98 436 GLU A N 1
ATOM 3527 C CA . GLU A 1 436 ? -44.886 229.800 -105.086 1.00 40.13 436 GLU A CA 1
ATOM 3528 C C . GLU A 1 436 ? -46.153 229.816 -104.242 1.00 40.98 436 GLU A C 1
ATOM 3529 O O . GLU A 1 436 ? -47.257 229.683 -104.763 1.00 42.52 436 GLU A O 1
ATOM 3535 N N . ASP A 1 437 ? -45.997 229.982 -102.937 1.00 41.70 437 ASP A N 1
ATOM 3536 C CA . ASP A 1 437 ? -47.152 230.023 -102.059 1.00 42.60 437 ASP A CA 1
ATOM 3537 C C . ASP A 1 437 ? -47.614 231.468 -101.877 1.00 41.40 437 ASP A C 1
ATOM 3538 O O . ASP A 1 437 ? -48.728 231.717 -101.425 1.00 41.45 437 ASP A O 1
ATOM 3543 N N . LEU A 1 438 ? -46.761 232.415 -102.253 1.00 40.57 438 LEU A N 1
ATOM 3544 C CA . LEU A 1 438 ? -47.077 233.834 -102.113 1.00 40.57 438 LEU A CA 1
ATOM 3545 C C . LEU A 1 438 ? -46.708 234.687 -103.323 1.00 39.91 438 LEU A C 1
ATOM 3546 O O . LEU A 1 438 ? -45.807 235.514 -103.244 1.00 39.34 438 LEU A O 1
ATOM 3551 N N . PRO A 1 439 ? -47.408 234.511 -104.455 1.00 40.09 439 PRO A N 1
ATOM 3552 C CA . PRO A 1 439 ? -47.089 235.308 -105.646 1.00 39.78 439 PRO A CA 1
ATOM 3553 C C . PRO A 1 439 ? -47.346 236.795 -105.425 1.00 39.58 439 PRO A C 1
ATOM 3554 O O . PRO A 1 439 ? -46.673 237.651 -105.997 1.00 40.31 439 PRO A O 1
ATOM 3558 N N . GLU A 1 440 ? -48.326 237.091 -104.584 1.00 39.32 440 GLU A N 1
ATOM 3559 C CA . GLU A 1 440 ? -48.705 238.460 -104.281 1.00 40.81 440 GLU A CA 1
ATOM 3560 C C . GLU A 1 440 ? -47.721 239.133 -103.325 1.00 39.42 440 GLU A C 1
ATOM 3561 O O . GLU A 1 440 ? -48.018 240.186 -102.753 1.00 39.58 440 GLU A O 1
ATOM 3567 N N . PHE A 1 441 ? -46.549 238.523 -103.168 1.00 37.08 441 PHE A N 1
ATOM 3568 C CA . PHE A 1 441 ? -45.499 239.036 -102.291 1.00 33.93 441 PHE A CA 1
ATOM 3569 C C . PHE A 1 441 ? -45.265 240.540 -102.450 1.00 33.78 441 PHE A C 1
ATOM 3570 O O . PHE A 1 441 ? -45.278 241.280 -101.469 1.00 33.85 441 PHE A O 1
ATOM 3578 N N . ASP A 1 442 ? -45.037 240.987 -103.681 1.00 33.87 442 ASP A N 1
ATOM 3579 C CA . ASP A 1 442 ? -44.792 242.404 -103.939 1.00 34.26 442 ASP A CA 1
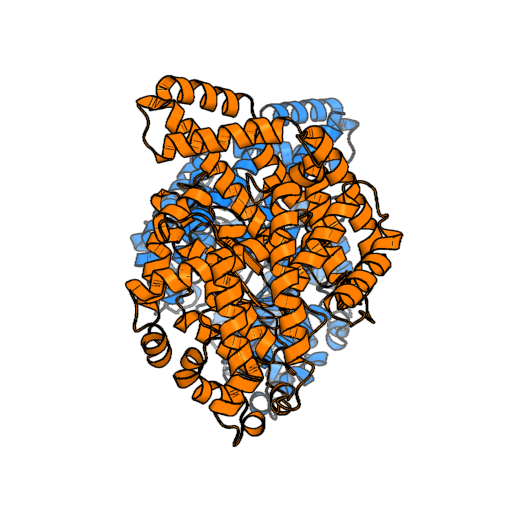ATOM 3580 C C . ASP A 1 442 ? -46.026 243.222 -103.611 1.00 34.49 442 ASP A C 1
ATOM 3581 O O . ASP A 1 442 ? -45.935 244.407 -103.303 1.00 34.48 442 ASP A O 1
ATOM 3586 N N . ALA A 1 443 ? -47.186 242.582 -103.692 1.00 35.02 443 ALA A N 1
ATOM 3587 C CA . ALA A 1 443 ? -48.442 243.255 -103.402 1.00 35.13 443 ALA A CA 1
ATOM 3588 C C . ALA A 1 443 ? -48.549 243.449 -101.895 1.00 35.76 443 ALA A C 1
ATOM 3589 O O . ALA A 1 443 ? -49.027 244.480 -101.415 1.00 35.96 443 ALA A O 1
ATOM 3591 N N . LEU A 1 444 ? -48.097 242.449 -101.149 1.00 34.98 444 LEU A N 1
ATOM 3592 C CA . LEU A 1 444 ? -48.130 242.522 -99.700 1.00 34.21 444 LEU A CA 1
ATOM 3593 C C . LEU A 1 444 ? -47.258 243.674 -99.205 1.00 35.72 444 LEU A C 1
ATOM 3594 O O . LEU A 1 444 ? -47.683 244.472 -98.362 1.00 36.27 444 LEU A O 1
ATOM 3599 N N . LEU A 1 445 ? -46.043 243.773 -99.737 1.00 35.73 445 LEU A N 1
ATOM 3600 C CA . LEU A 1 445 ? -45.145 244.830 -99.310 1.00 36.29 445 LEU A CA 1
ATOM 3601 C C . LEU A 1 445 ? -45.730 246.206 -99.558 1.00 38.56 445 LEU A C 1
ATOM 3602 O O . LEU A 1 445 ? -45.528 247.113 -98.759 1.00 41.14 445 LEU A O 1
ATOM 3607 N N . GLU A 1 446 ? -46.468 246.369 -100.651 1.00 40.60 446 GLU A N 1
ATOM 3608 C CA . GLU A 1 446 ? -47.064 247.667 -100.956 1.00 42.26 446 GLU A CA 1
ATOM 3609 C C . GLU A 1 446 ? -48.078 248.065 -99.892 1.00 42.55 446 GLU A C 1
ATOM 3610 O O . GLU A 1 446 ? -48.290 249.251 -99.638 1.00 41.84 446 GLU A O 1
ATOM 3616 N N . ARG A 1 447 ? -48.701 247.062 -99.279 1.00 43.78 447 ARG A N 1
ATOM 3617 C CA . ARG A 1 447 ? -49.690 247.279 -98.224 1.00 45.45 447 ARG A CA 1
ATOM 3618 C C . ARG A 1 447 ? -49.045 247.213 -96.839 1.00 44.60 447 ARG A C 1
ATOM 3619 O O . ARG A 1 447 ? -49.674 247.544 -95.832 1.00 43.92 447 ARG A O 1
ATOM 3627 N N . GLY A 1 448 ? -47.794 246.776 -96.789 1.00 43.16 448 GLY A N 1
ATOM 3628 C CA . GLY A 1 448 ? -47.124 246.681 -95.510 1.00 42.41 448 GLY A CA 1
ATOM 3629 C C . GLY A 1 448 ? -47.665 245.528 -94.692 1.00 41.83 448 GLY A C 1
ATOM 3630 O O . GLY A 1 448 ? -47.550 245.513 -93.471 1.00 41.05 448 GLY A O 1
ATOM 3631 N N . GLU A 1 449 ? -48.274 244.566 -95.370 1.00 42.14 449 GLU A N 1
ATOM 3632 C CA . GLU A 1 449 ? -48.812 243.389 -94.708 1.00 43.16 449 GLU A CA 1
ATOM 3633 C C . GLU A 1 449 ? -47.722 242.314 -94.786 1.00 42.84 449 GLU A C 1
ATOM 3634 O O . GLU A 1 449 ? -47.435 241.780 -95.860 1.00 42.20 449 GLU A O 1
ATOM 3640 N N . PHE A 1 450 ? -47.112 242.005 -93.642 1.00 41.51 450 PHE A N 1
ATOM 3641 C CA . PHE A 1 450 ? -46.032 241.027 -93.595 1.00 39.12 450 PHE A CA 1
ATOM 3642 C C . PHE A 1 450 ? -46.354 239.705 -92.924 1.00 39.32 450 PHE A C 1
ATOM 3643 O O . PHE A 1 450 ? -45.620 238.733 -93.093 1.00 39.57 450 PHE A O 1
ATOM 3651 N N . HIS A 1 451 ? -47.443 239.660 -92.167 1.00 40.12 451 HIS A N 1
ATOM 3652 C CA . HIS A 1 451 ? -47.820 238.434 -91.477 1.00 39.80 451 HIS A CA 1
ATOM 3653 C C . HIS A 1 451 ? -47.726 237.197 -92.363 1.00 38.19 451 HIS A C 1
ATOM 3654 O O . HIS A 1 451 ? -47.247 236.155 -91.917 1.00 38.34 451 HIS A O 1
ATOM 3661 N N . PRO A 1 452 ? -48.174 237.293 -93.632 1.00 36.95 452 PRO A N 1
ATOM 3662 C CA . PRO A 1 452 ? -48.119 236.146 -94.550 1.00 34.74 452 PRO A CA 1
ATOM 3663 C C . PRO A 1 452 ? -46.690 235.654 -94.727 1.00 33.90 452 PRO A C 1
ATOM 3664 O O . PRO A 1 452 ? -46.430 234.448 -94.729 1.00 34.44 452 PRO A O 1
ATOM 3668 N N . ILE A 1 453 ? -45.775 236.610 -94.878 1.00 30.88 453 ILE A N 1
ATOM 3669 C CA . ILE A 1 453 ? -44.363 236.329 -95.074 1.00 29.05 453 ILE A CA 1
ATOM 3670 C C . ILE A 1 453 ? -43.704 235.801 -93.801 1.00 28.66 453 ILE A C 1
ATOM 3671 O O . ILE A 1 453 ? -42.965 234.817 -93.837 1.00 27.62 453 ILE A O 1
ATOM 3676 N N . LYS A 1 454 ? -43.962 236.457 -92.675 1.00 28.99 454 LYS A N 1
ATOM 3677 C CA . LYS A 1 454 ? -43.386 236.019 -91.417 1.00 29.00 454 LYS A CA 1
ATOM 3678 C C . LYS A 1 454 ? -43.808 234.589 -91.112 1.00 29.89 454 LYS A C 1
ATOM 3679 O O . LYS A 1 454 ? -42.970 233.718 -90.880 1.00 28.94 454 LYS A O 1
ATOM 3685 N N . GLN A 1 455 ? -45.113 234.344 -91.121 1.00 30.80 455 GLN A N 1
ATOM 3686 C CA . GLN A 1 455 ? -45.623 233.010 -90.835 1.00 32.47 455 GLN A CA 1
ATOM 3687 C C . GLN A 1 455 ? -44.999 231.944 -91.737 1.00 31.10 455 GLN A C 1
ATOM 3688 O O . GLN A 1 455 ? -44.794 230.806 -91.313 1.00 31.03 455 GLN A O 1
ATOM 3694 N N . TRP A 1 456 ? -44.701 232.309 -92.978 1.00 29.66 456 TRP A N 1
ATOM 3695 C CA . TRP A 1 456 ? -44.076 231.369 -93.896 1.00 29.33 456 TRP A CA 1
ATOM 3696 C C . TRP A 1 456 ? -42.695 231.043 -93.333 1.00 29.24 456 TRP A C 1
ATOM 3697 O O . TRP A 1 456 ? -42.356 229.871 -93.123 1.00 29.96 456 TRP A O 1
ATOM 3708 N N . LEU A 1 457 ? -41.907 232.091 -93.083 1.00 27.07 457 LEU A N 1
ATOM 3709 C CA . LEU A 1 457 ? -40.560 231.934 -92.548 1.00 25.25 457 LEU A CA 1
ATOM 3710 C C . LEU A 1 457 ? -40.556 231.205 -91.206 1.00 26.00 457 LEU A C 1
ATOM 3711 O O . LEU A 1 457 ? -39.654 230.421 -90.925 1.00 25.12 457 LEU A O 1
ATOM 3716 N N . THR A 1 458 ? -41.570 231.462 -90.385 1.00 27.66 458 THR A N 1
ATOM 3717 C CA . THR A 1 458 ? -41.687 230.829 -89.072 1.00 28.80 458 THR A CA 1
ATOM 3718 C C . THR A 1 458 ? -41.934 229.327 -89.141 1.00 29.74 458 THR A C 1
ATOM 3719 O O . THR A 1 458 ? -41.381 228.571 -88.343 1.00 28.80 458 THR A O 1
ATOM 3723 N N . GLU A 1 459 ? -42.777 228.895 -90.077 1.00 31.63 459 GLU A N 1
ATOM 3724 C CA . GLU A 1 459 ? -43.066 227.474 -90.211 1.00 32.77 459 GLU A CA 1
ATOM 3725 C C . GLU A 1 459 ? -41.901 226.776 -90.908 1.00 32.39 459 GLU A C 1
ATOM 3726 O O . GLU A 1 459 ? -41.473 225.690 -90.508 1.00 31.78 459 GLU A O 1
ATOM 3732 N N . LYS A 1 460 ? -41.370 227.410 -91.943 1.00 31.28 460 LYS A N 1
ATOM 3733 C CA . LYS A 1 460 ? -40.269 226.813 -92.676 1.00 30.40 460 LYS A CA 1
ATOM 3734 C C . LYS A 1 460 ? -38.918 226.909 -91.982 1.00 28.87 460 LYS A C 1
ATOM 3735 O O . LYS A 1 460 ? -38.086 226.016 -92.135 1.00 29.52 460 LYS A O 1
ATOM 3741 N N . VAL A 1 461 ? -38.696 227.970 -91.210 1.00 26.52 461 VAL A N 1
ATOM 3742 C CA . VAL A 1 461 ? -37.398 228.155 -90.559 1.00 23.21 461 VAL A CA 1
ATOM 3743 C C . VAL A 1 461 ? -37.329 228.371 -89.038 1.00 23.11 461 VAL A C 1
ATOM 3744 O O . VAL A 1 461 ? -36.693 227.580 -88.345 1.00 23.14 461 VAL A O 1
ATOM 3748 N N . HIS A 1 462 ? -37.966 229.428 -88.524 1.00 22.33 462 HIS A N 1
ATOM 3749 C CA . HIS A 1 462 ? -37.914 229.761 -87.093 1.00 20.29 462 HIS A CA 1
ATOM 3750 C C . HIS A 1 462 ? -38.322 228.655 -86.124 1.00 21.26 462 HIS A C 1
ATOM 3751 O O . HIS A 1 462 ? -37.486 228.070 -85.434 1.00 22.38 462 HIS A O 1
ATOM 3758 N N . ILE A 1 463 ? -39.623 228.400 -86.058 1.00 20.94 463 ILE A N 1
ATOM 3759 C CA . ILE A 1 463 ? -40.192 227.398 -85.170 1.00 20.36 463 ILE A CA 1
ATOM 3760 C C . ILE A 1 463 ? -39.281 226.212 -84.834 1.00 21.49 463 ILE A C 1
ATOM 3761 O O . ILE A 1 463 ? -39.222 225.776 -83.685 1.00 21.27 463 ILE A O 1
ATOM 3766 N N . HIS A 1 464 ? -38.565 225.700 -85.828 1.00 21.95 464 HIS A N 1
ATOM 3767 C CA . HIS A 1 464 ? -37.705 224.537 -85.620 1.00 23.96 464 HIS A CA 1
ATOM 3768 C C . HIS A 1 464 ? -36.559 224.687 -84.631 1.00 23.54 464 HIS A C 1
ATOM 3769 O O . HIS A 1 464 ? -36.149 223.702 -84.018 1.00 24.05 464 HIS A O 1
ATOM 3776 N N . GLY A 1 465 ? -36.045 225.901 -84.459 1.00 22.76 465 GLY A N 1
ATOM 3777 C CA . GLY A 1 465 ? -34.927 226.077 -83.547 1.00 21.12 465 GLY A CA 1
ATOM 3778 C C . GLY A 1 465 ? -33.794 225.225 -84.086 1.00 21.23 465 GLY A C 1
ATOM 3779 O O . GLY A 1 465 ? -33.477 225.311 -85.271 1.00 20.70 465 GLY A O 1
ATOM 3780 N N . LYS A 1 466 ? -33.188 224.391 -83.246 1.00 21.35 466 LYS A N 1
ATOM 3781 C CA . LYS A 1 466 ? -32.103 223.529 -83.718 1.00 21.41 466 LYS A CA 1
ATOM 3782 C C . LYS A 1 466 ? -32.526 222.079 -83.974 1.00 21.45 466 LYS A C 1
ATOM 3783 O O . LYS A 1 466 ? -31.681 221.195 -84.129 1.00 22.13 466 LYS A O 1
ATOM 3789 N N . ARG A 1 467 ? -33.832 221.837 -84.018 1.00 20.60 467 ARG A N 1
ATOM 3790 C CA . ARG A 1 467 ? -34.350 220.500 -84.282 1.00 21.45 467 ARG A CA 1
ATOM 3791 C C . ARG A 1 467 ? -33.879 219.984 -85.640 1.00 23.28 467 ARG A C 1
ATOM 3792 O O . ARG A 1 467 ? -33.589 218.805 -85.794 1.00 25.93 467 ARG A O 1
ATOM 3800 N N . LYS A 1 468 ? -33.826 220.866 -86.629 1.00 25.29 468 LYS A N 1
ATOM 3801 C CA . LYS A 1 468 ? -33.384 220.493 -87.968 1.00 26.99 468 LYS A CA 1
ATOM 3802 C C . LYS A 1 468 ? -32.010 221.084 -88.234 1.00 27.66 468 LYS A C 1
ATOM 3803 O O . LYS A 1 468 ? -31.615 222.061 -87.606 1.00 28.06 468 LYS A O 1
ATOM 3809 N N . LYS A 1 469 ? -31.275 220.489 -89.162 1.00 29.14 469 LYS A N 1
ATOM 3810 C CA . LYS A 1 469 ? -29.965 221.014 -89.515 1.00 30.54 469 LYS A CA 1
ATOM 3811 C C . LYS A 1 469 ? -30.144 221.956 -90.707 1.00 30.95 469 LYS A C 1
ATOM 3812 O O . LYS A 1 469 ? -31.181 221.936 -91.368 1.00 30.86 469 LYS A O 1
ATOM 3818 N N . PRO A 1 470 ? -29.150 222.810 -90.988 1.00 31.54 470 PRO A N 1
ATOM 3819 C CA . PRO A 1 470 ? -29.325 223.710 -92.130 1.00 32.17 470 PRO A CA 1
ATOM 3820 C C . PRO A 1 470 ? -29.686 222.961 -93.411 1.00 32.85 470 PRO A C 1
ATOM 3821 O O . PRO A 1 470 ? -30.601 223.356 -94.137 1.00 32.31 470 PRO A O 1
ATOM 3825 N N . LEU A 1 471 ? -28.973 221.874 -93.680 1.00 33.97 471 LEU A N 1
ATOM 3826 C CA . LEU A 1 471 ? -29.255 221.069 -94.860 1.00 35.61 471 LEU A CA 1
ATOM 3827 C C . LEU A 1 471 ? -30.719 220.608 -94.836 1.00 36.07 471 LEU A C 1
ATOM 3828 O O . LEU A 1 471 ? -31.393 220.586 -95.866 1.00 34.89 471 LEU A O 1
ATOM 3833 N N . ASP A 1 472 ? -31.201 220.245 -93.648 1.00 37.24 472 ASP A N 1
ATOM 3834 C CA . ASP A 1 472 ? -32.577 219.793 -93.466 1.00 37.58 472 ASP A CA 1
ATOM 3835 C C . ASP A 1 472 ? -33.543 220.948 -93.635 1.00 36.04 472 ASP A C 1
ATOM 3836 O O . ASP A 1 472 ? -34.585 220.796 -94.261 1.00 37.04 472 ASP A O 1
ATOM 3841 N N . ILE A 1 473 ? -33.205 222.098 -93.059 1.00 34.06 473 ILE A N 1
ATOM 3842 C CA . ILE A 1 473 ? -34.062 223.271 -93.153 1.00 32.38 473 ILE A CA 1
ATOM 3843 C C . ILE A 1 473 ? -34.323 223.627 -94.603 1.00 32.55 473 ILE A C 1
ATOM 3844 O O . ILE A 1 473 ? -35.470 223.702 -95.046 1.00 33.45 473 ILE A O 1
ATOM 3849 N N . ILE A 1 474 ? -33.242 223.839 -95.342 1.00 31.57 474 ILE A N 1
ATOM 3850 C CA . ILE A 1 474 ? -33.349 224.228 -96.734 1.00 30.74 474 ILE A CA 1
ATOM 3851 C C . ILE A 1 474 ? -34.025 223.195 -97.630 1.00 31.93 474 ILE A C 1
ATOM 3852 O O . ILE A 1 474 ? -34.859 223.549 -98.470 1.00 32.89 474 ILE A O 1
ATOM 3857 N N . LYS A 1 475 ? -33.689 221.921 -97.458 1.00 32.91 475 LYS A N 1
ATOM 3858 C CA . LYS A 1 475 ? -34.296 220.890 -98.291 1.00 34.69 475 LYS A CA 1
ATOM 3859 C C . LYS A 1 475 ? -35.799 220.828 -98.030 1.00 34.59 475 LYS A C 1
ATOM 3860 O O . LYS A 1 475 ? -36.600 220.859 -98.966 1.00 34.85 475 LYS A O 1
ATOM 3866 N N . ASP A 1 476 ? -36.166 220.756 -96.753 1.00 34.02 476 ASP A N 1
ATOM 3867 C CA . ASP A 1 476 ? -37.564 220.700 -96.328 1.00 35.74 476 ASP A CA 1
ATOM 3868 C C . ASP A 1 476 ? -38.367 221.923 -96.770 1.00 36.32 476 ASP A C 1
ATOM 3869 O O . ASP A 1 476 ? -39.579 221.838 -97.024 1.00 35.89 476 ASP A O 1
ATOM 3874 N N . ALA A 1 477 ? -37.684 223.063 -96.841 1.00 36.10 477 ALA A N 1
ATOM 3875 C CA . ALA A 1 477 ? -38.325 224.324 -97.199 1.00 36.00 477 ALA A CA 1
ATOM 3876 C C . ALA A 1 477 ? -38.441 224.625 -98.692 1.00 37.15 477 ALA A C 1
ATOM 3877 O O . ALA A 1 477 ? -39.503 225.029 -99.161 1.00 38.34 477 ALA A O 1
ATOM 3879 N N . THR A 1 478 ? -37.357 224.422 -99.436 1.00 37.31 478 THR A N 1
ATOM 3880 C CA . THR A 1 478 ? -37.331 224.700 -100.877 1.00 37.07 478 THR A CA 1
ATOM 3881 C C . THR A 1 478 ? -37.451 223.465 -101.790 1.00 37.33 478 THR A C 1
ATOM 3882 O O . THR A 1 478 ? -37.740 223.588 -102.990 1.00 36.24 478 THR A O 1
ATOM 3886 N N . GLY A 1 479 ? -37.172 222.289 -101.233 1.00 36.83 479 GLY A N 1
ATOM 3887 C CA . GLY A 1 479 ? -37.256 221.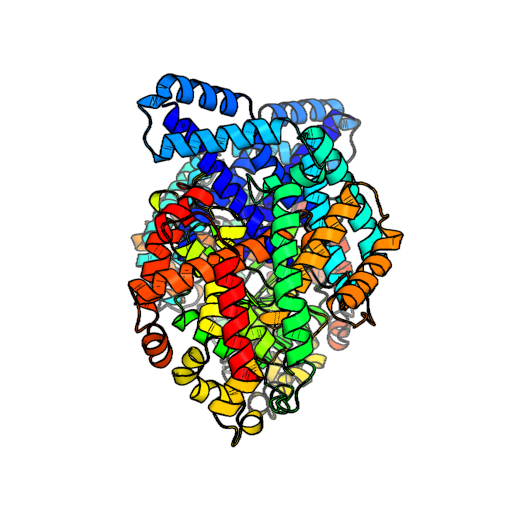063 -102.005 1.00 36.98 479 GLY A CA 1
ATOM 3888 C C . GLY A 1 479 ? -35.946 220.636 -102.642 1.00 37.05 479 GLY A C 1
ATOM 3889 O O . GLY A 1 479 ? -35.896 219.640 -103.373 1.00 36.88 479 GLY A O 1
ATOM 3890 N N . GLU A 1 480 ? -34.882 221.382 -102.380 1.00 36.55 480 GLU A N 1
ATOM 3891 C CA . GLU A 1 480 ? -33.607 221.042 -102.957 1.00 34.99 480 GLU A CA 1
ATOM 3892 C C . GLU A 1 480 ? -32.518 221.673 -102.126 1.00 33.90 480 GLU A C 1
ATOM 3893 O O . GLU A 1 480 ? -32.693 222.755 -101.579 1.00 33.17 480 GLU A O 1
ATOM 3899 N N . GLU A 1 481 ? -31.393 220.979 -102.039 1.00 33.36 481 GLU A N 1
ATOM 3900 C CA . GLU A 1 481 ? -30.247 221.456 -101.290 1.00 33.04 481 GLU A CA 1
ATOM 3901 C C . GLU A 1 481 ? -29.891 222.852 -101.777 1.00 31.96 481 GLU A C 1
ATOM 3902 O O . GLU A 1 481 ? -30.370 223.289 -102.820 1.00 30.49 481 GLU A O 1
ATOM 3908 N N . LEU A 1 482 ? -29.056 223.546 -101.013 1.00 33.27 482 LEU A N 1
ATOM 3909 C CA . LEU A 1 482 ? -28.644 224.909 -101.337 1.00 33.96 482 LEU A CA 1
ATOM 3910 C C . LEU A 1 482 ? -28.117 225.058 -102.767 1.00 33.83 482 LEU A C 1
ATOM 3911 O O . LEU A 1 482 ? -27.465 224.155 -103.289 1.00 35.02 482 LEU A O 1
ATOM 3916 N N . ASN A 1 483 ? -28.378 226.212 -103.382 1.00 32.48 483 ASN A N 1
ATOM 3917 C CA . ASN A 1 483 ? -27.961 226.465 -104.763 1.00 32.68 483 ASN A CA 1
ATOM 3918 C C . ASN A 1 483 ? -27.657 227.940 -105.054 1.00 33.08 483 ASN A C 1
ATOM 3919 O O . ASN A 1 483 ? -28.562 228.777 -105.025 1.00 33.96 483 ASN A O 1
ATOM 3924 N N . VAL A 1 484 ? -26.398 228.255 -105.357 1.00 32.58 484 VAL A N 1
ATOM 3925 C CA . VAL A 1 484 ? -26.010 229.635 -105.648 1.00 32.72 484 VAL A CA 1
ATOM 3926 C C . VAL A 1 484 ? -26.834 230.249 -106.767 1.00 33.41 484 VAL A C 1
ATOM 3927 O O . VAL A 1 484 ? -27.023 231.466 -106.817 1.00 33.38 484 VAL A O 1
ATOM 3931 N N . ARG A 1 485 ? -27.318 229.404 -107.669 1.00 34.85 485 ARG A N 1
ATOM 3932 C CA . ARG A 1 485 ? -28.090 229.883 -108.800 1.00 36.22 485 ARG A CA 1
ATOM 3933 C C . ARG A 1 485 ? -29.149 230.904 -108.416 1.00 35.54 485 ARG A C 1
ATOM 3934 O O . ARG A 1 485 ? -29.283 231.928 -109.081 1.00 36.36 485 ARG A O 1
ATOM 3942 N N . TYR A 1 486 ? -29.896 230.644 -107.349 1.00 33.00 486 TYR A N 1
ATOM 3943 C CA . TYR A 1 486 ? -30.940 231.573 -106.955 1.00 30.88 486 TYR A CA 1
ATOM 3944 C C . TYR A 1 486 ? -30.422 232.956 -106.636 1.00 30.52 486 TYR A C 1
ATOM 3945 O O . TYR A 1 486 ? -31.015 233.948 -107.062 1.00 31.94 486 TYR A O 1
ATOM 3954 N N . LEU A 1 487 ? -29.315 233.041 -105.907 1.00 28.79 487 LEU A N 1
ATOM 3955 C CA . LEU A 1 487 ? -28.769 234.349 -105.573 1.00 27.71 487 LEU A CA 1
ATOM 3956 C C . LEU A 1 487 ? -28.209 235.044 -106.811 1.00 28.20 487 LEU A C 1
ATOM 3957 O O . LEU A 1 487 ? -28.444 236.236 -107.019 1.00 28.77 487 LEU A O 1
ATOM 3962 N N . ILE A 1 488 ? -27.468 234.300 -107.628 1.00 28.18 488 ILE A N 1
ATOM 3963 C CA . ILE A 1 488 ? -26.894 234.853 -108.850 1.00 27.79 488 ILE A CA 1
ATOM 3964 C C . ILE A 1 488 ? -27.994 235.373 -109.764 1.00 30.01 488 ILE A C 1
ATOM 3965 O O . ILE A 1 488 ? -27.884 236.467 -110.312 1.00 30.46 488 ILE A O 1
ATOM 3970 N N . ASP A 1 489 ? -29.052 234.587 -109.936 1.00 31.78 489 ASP A N 1
ATOM 3971 C CA . ASP A 1 489 ? -30.154 235.020 -110.781 1.00 32.97 489 ASP A CA 1
ATOM 3972 C C . ASP A 1 489 ? -30.787 236.273 -110.188 1.00 33.72 489 ASP A C 1
ATOM 3973 O O . ASP A 1 489 ? -30.924 237.283 -110.877 1.00 35.05 489 ASP A O 1
ATOM 3978 N N . TYR A 1 490 ? -31.158 236.216 -108.910 1.00 32.93 490 TYR A N 1
ATOM 3979 C CA . TYR A 1 490 ? -31.774 237.362 -108.246 1.00 32.24 490 TYR A CA 1
ATOM 3980 C C . TYR A 1 490 ? -30.990 238.663 -108.463 1.00 33.40 490 TYR A C 1
ATOM 3981 O O . TYR A 1 490 ? -31.554 239.679 -108.885 1.00 33.13 490 TYR A O 1
ATOM 3990 N N . LEU A 1 491 ? -29.695 238.633 -108.158 1.00 33.40 491 LEU A N 1
ATOM 3991 C CA . LEU A 1 491 ? -28.856 239.806 -108.326 1.00 33.95 491 LEU A CA 1
ATOM 3992 C C . LEU A 1 491 ? -28.682 240.104 -109.800 1.00 35.19 491 LEU A C 1
ATOM 3993 O O . LEU A 1 491 ? -28.743 241.256 -110.223 1.00 34.91 491 LEU A O 1
ATOM 3998 N N . SER A 1 492 ? -28.459 239.054 -110.581 1.00 37.81 492 SER A N 1
ATOM 3999 C CA . SER A 1 492 ? -28.272 239.198 -112.018 1.00 40.36 492 SER A CA 1
ATOM 4000 C C . SER A 1 492 ? -29.433 239.961 -112.632 1.00 41.31 492 SER A C 1
ATOM 4001 O O . SER A 1 492 ? -29.261 240.992 -113.278 1.00 42.05 492 SER A O 1
ATOM 4004 N N . ASN A 1 493 ? -30.627 239.446 -112.412 1.00 42.60 493 ASN A N 1
ATOM 4005 C CA . ASN A 1 493 ? -31.806 240.065 -112.956 1.00 45.16 493 ASN A CA 1
ATOM 4006 C C . ASN A 1 493 ? -32.058 241.454 -112.388 1.00 45.31 493 ASN A C 1
ATOM 4007 O O . ASN A 1 493 ? -32.102 242.431 -113.130 1.00 45.43 493 ASN A O 1
ATOM 4012 N N . LYS A 1 494 ? -32.200 241.545 -111.071 1.00 46.15 494 LYS A N 1
ATOM 4013 C CA . LYS A 1 494 ? -32.486 242.821 -110.423 1.00 46.75 494 LYS A CA 1
ATOM 4014 C C . LYS A 1 494 ? -31.611 244.013 -110.772 1.00 47.94 494 LYS A C 1
ATOM 4015 O O . LYS A 1 494 ? -32.125 245.120 -110.939 1.00 48.09 494 LYS A O 1
ATOM 4021 N N . TYR A 1 495 ? -30.301 243.811 -110.863 1.00 49.72 495 TYR A N 1
ATOM 4022 C CA . TYR A 1 495 ? -29.422 244.928 -111.171 1.00 53.48 495 TYR A CA 1
ATOM 4023 C C . TYR A 1 495 ? -29.157 245.147 -112.653 1.00 56.82 495 TYR A C 1
ATOM 4024 O O . TYR A 1 495 ? -28.407 246.049 -113.027 1.00 57.86 495 TYR A O 1
ATOM 4033 N N . SER A 1 496 ? -29.777 244.325 -113.497 1.00 60.70 496 SER A N 1
ATOM 4034 C CA . SER A 1 496 ? -29.639 244.486 -114.944 1.00 63.98 496 SER A CA 1
ATOM 4035 C C . SER A 1 496 ? -30.798 245.373 -115.386 1.00 66.51 496 SER A C 1
ATOM 4036 O O . SER A 1 496 ? -30.676 246.155 -116.330 1.00 67.41 496 SER A O 1
ATOM 4039 N N . ASN A 1 497 ? -31.918 245.247 -114.678 1.00 68.68 497 ASN A N 1
ATOM 4040 C CA . ASN A 1 497 ? -33.114 246.024 -114.969 1.00 70.88 497 ASN A CA 1
ATOM 4041 C C . ASN A 1 497 ? -32.994 247.439 -114.436 1.00 72.36 497 ASN A C 1
ATOM 4042 O O . ASN A 1 497 ? -33.674 248.346 -114.912 1.00 73.40 497 ASN A O 1
ATOM 4047 N N . LEU A 1 498 ? -32.132 247.631 -113.445 1.00 73.54 498 LEU A N 1
ATOM 4048 C CA . LEU A 1 498 ? -31.950 248.953 -112.870 1.00 74.78 498 LEU A CA 1
ATOM 4049 C C . LEU A 1 498 ? -31.083 249.826 -113.758 1.00 75.41 498 LEU A C 1
ATOM 4050 O O . LEU A 1 498 ? -31.472 250.935 -114.117 1.00 75.76 498 LEU A O 1
ATOM 4055 N N . TYR A 1 499 ? -29.912 249.316 -114.121 1.00 76.35 499 TYR A N 1
ATOM 4056 C CA . TYR A 1 499 ? -28.987 250.062 -114.960 1.00 77.89 499 TYR A CA 1
ATOM 4057 C C . TYR A 1 499 ? -29.105 249.689 -116.436 1.00 79.21 499 TYR A C 1
ATOM 4058 O O . TYR A 1 499 ? -29.444 250.531 -117.268 1.00 80.12 499 TYR A O 1
ATOM 4067 N N . LEU A 1 500 ? -28.830 248.428 -116.756 1.00 79.97 500 LEU A N 1
ATOM 4068 C CA . LEU A 1 500 ? -28.898 247.947 -118.135 1.00 79.58 500 LEU A CA 1
ATOM 4069 C C . LEU A 1 500 ? -30.323 247.985 -118.683 1.00 79.30 500 LEU A C 1
ATOM 4070 O O . LEU A 1 500 ? -30.870 246.896 -118.952 1.00 79.69 500 LEU A O 1
ATOM 4075 N N . HIS B 1 4 ? 1.769 232.289 -49.015 1.00 75.87 4 HIS B N 1
ATOM 4076 C CA . HIS B 1 4 ? 0.869 231.268 -48.406 1.00 76.14 4 HIS B CA 1
ATOM 4077 C C . HIS B 1 4 ? -0.109 230.724 -49.455 1.00 74.73 4 HIS B C 1
ATOM 4078 O O . HIS B 1 4 ? -0.843 231.484 -50.087 1.00 74.18 4 HIS B O 1
ATOM 4085 N N . THR B 1 5 ? -0.117 229.407 -49.632 1.00 73.34 5 THR B N 1
ATOM 4086 C CA . THR B 1 5 ? -0.998 228.764 -50.605 1.00 71.79 5 THR B CA 1
ATOM 4087 C C . THR B 1 5 ? -2.461 228.834 -50.200 1.00 69.72 5 THR B C 1
ATOM 4088 O O . THR B 1 5 ? -3.308 229.231 -50.994 1.00 70.40 5 THR B O 1
ATOM 4092 N N . TYR B 1 6 ? -2.758 228.430 -48.970 1.00 67.06 6 TYR B N 1
ATOM 4093 C CA . TYR B 1 6 ? -4.127 228.441 -48.475 1.00 64.10 6 TYR B CA 1
ATOM 4094 C C . TYR B 1 6 ? -4.757 229.821 -48.576 1.00 61.32 6 TYR B C 1
ATOM 4095 O O . TYR B 1 6 ? -5.965 229.956 -48.771 1.00 59.67 6 TYR B O 1
ATOM 4104 N N . GLU B 1 7 ? -3.928 230.848 -48.448 1.00 58.59 7 GLU B N 1
ATOM 4105 C CA . GLU B 1 7 ? -4.405 232.214 -48.532 1.00 56.06 7 GLU B CA 1
ATOM 4106 C C . GLU B 1 7 ? -4.908 232.488 -49.937 1.00 55.03 7 GLU B C 1
ATOM 4107 O O . GLU B 1 7 ? -6.060 232.881 -50.126 1.00 55.56 7 GLU B O 1
ATOM 4113 N N . LYS B 1 8 ? -4.041 232.274 -50.923 1.00 52.93 8 LYS B N 1
ATOM 4114 C CA . LYS B 1 8 ? -4.406 232.480 -52.321 1.00 50.19 8 LYS B CA 1
ATOM 4115 C C . LYS B 1 8 ? -5.654 231.667 -52.695 1.00 47.58 8 LYS B C 1
ATOM 4116 O O . LYS B 1 8 ? -6.486 232.139 -53.458 1.00 46.65 8 LYS B O 1
ATOM 4122 N N . GLU B 1 9 ? -5.798 230.454 -52.165 1.00 45.17 9 GLU B N 1
ATOM 4123 C CA . GLU B 1 9 ? -6.979 229.666 -52.496 1.00 43.73 9 GLU B CA 1
ATOM 4124 C C . GLU B 1 9 ? -8.192 230.342 -51.887 1.00 43.14 9 GLU B C 1
ATOM 4125 O O . GLU B 1 9 ? -9.301 230.230 -52.405 1.00 44.05 9 GLU B O 1
ATOM 4131 N N . PHE B 1 10 ? -7.979 231.046 -50.782 1.00 41.62 10 PHE B N 1
ATOM 4132 C CA . PHE B 1 10 ? -9.068 231.746 -50.120 1.00 39.34 10 PHE B CA 1
ATOM 4133 C C . PHE B 1 10 ? -9.482 232.973 -50.938 1.00 39.00 10 PHE B C 1
ATOM 4134 O O . PHE B 1 10 ? -10.634 233.090 -51.351 1.00 38.43 10 PHE B O 1
ATOM 4142 N N . PHE B 1 11 ? -8.548 233.884 -51.179 1.00 38.56 11 PHE B N 1
ATOM 4143 C CA . PHE B 1 11 ? -8.871 235.074 -51.955 1.00 39.62 11 PHE B CA 1
ATOM 4144 C C . PHE B 1 11 ? -9.362 234.736 -53.358 1.00 38.88 11 PHE B C 1
ATOM 4145 O O . PHE B 1 11 ? -10.188 235.453 -53.919 1.00 38.44 11 PHE B O 1
ATOM 4153 N N . ASP B 1 12 ? -8.856 233.644 -53.923 1.00 38.15 12 ASP B N 1
ATOM 4154 C CA . ASP B 1 12 ? -9.275 233.225 -55.254 1.00 36.39 12 ASP B CA 1
ATOM 4155 C C . ASP B 1 12 ? -10.779 233.010 -55.235 1.00 34.24 12 ASP B C 1
ATOM 4156 O O . ASP B 1 12 ? -11.482 233.496 -56.111 1.00 34.85 12 ASP B O 1
ATOM 4161 N N . LEU B 1 13 ? -11.267 232.303 -54.220 1.00 31.98 13 LEU B N 1
ATOM 4162 C CA . LEU B 1 13 ? -12.697 232.039 -54.066 1.00 29.87 13 LEU B CA 1
ATOM 4163 C C . LEU B 1 13 ? -13.524 233.317 -53.921 1.00 29.36 13 LEU B C 1
ATOM 4164 O O . LEU B 1 13 ? -14.597 233.450 -54.518 1.00 28.72 13 LEU B O 1
ATOM 4169 N N . LEU B 1 14 ? -13.037 234.248 -53.107 1.00 27.88 14 LEU B N 1
ATOM 4170 C CA . LEU B 1 14 ? -13.751 235.493 -52.903 1.00 27.47 14 LEU B CA 1
ATOM 4171 C C . LEU B 1 14 ? -13.849 236.231 -54.224 1.00 28.10 14 LEU B C 1
ATOM 4172 O O . LEU B 1 14 ? -14.921 236.694 -54.603 1.00 29.45 14 LEU B O 1
ATOM 4177 N N . LYS B 1 15 ? -12.723 236.330 -54.922 1.00 28.06 15 LYS B N 1
ATOM 4178 C CA . LYS B 1 15 ? -12.664 237.006 -56.209 1.00 27.50 15 LYS B CA 1
ATOM 4179 C C . LYS B 1 15 ? -13.602 236.335 -57.196 1.00 26.10 15 LYS B C 1
ATOM 4180 O O . LYS B 1 15 ? -14.048 236.946 -58.168 1.00 26.48 15 LYS B O 1
ATOM 4186 N N . ARG B 1 16 ? -13.901 235.072 -56.931 1.00 24.86 16 ARG B N 1
ATOM 4187 C CA . ARG B 1 16 ? -14.796 234.288 -57.775 1.00 23.73 16 ARG B CA 1
ATOM 4188 C C . ARG B 1 16 ? -16.207 234.749 -57.453 1.00 22.18 16 ARG B C 1
ATOM 4189 O O . ARG B 1 16 ? -17.059 234.887 -58.337 1.00 20.55 16 ARG B O 1
ATOM 4197 N N . ILE B 1 17 ? -16.436 234.987 -56.167 1.00 21.12 17 ILE B N 1
ATOM 4198 C CA . ILE B 1 17 ? -17.720 235.469 -55.692 1.00 20.43 17 ILE B CA 1
ATOM 4199 C C . ILE B 1 17 ? -17.915 236.862 -56.258 1.00 19.16 17 ILE B C 1
ATOM 4200 O O . ILE B 1 17 ? -18.991 237.222 -56.720 1.00 20.10 17 ILE B O 1
ATOM 4205 N N . SER B 1 18 ? -16.837 237.631 -56.216 1.00 18.29 18 SER B N 1
ATOM 4206 C CA . SER B 1 18 ? -16.797 238.995 -56.711 1.00 17.35 18 SER B CA 1
ATOM 4207 C C . SER B 1 18 ? -17.361 239.080 -58.121 1.00 17.75 18 SER B C 1
ATOM 4208 O O . SER B 1 18 ? -18.124 239.985 -58.440 1.00 18.21 18 SER B O 1
ATOM 4211 N N . HIS B 1 19 ? -16.979 238.134 -58.968 1.00 18.59 19 HIS B N 1
ATOM 4212 C CA . HIS B 1 19 ? -17.449 238.126 -60.338 1.00 18.66 19 HIS B CA 1
ATOM 4213 C C . HIS B 1 19 ? -18.916 237.743 -60.442 1.00 18.52 19 HIS B C 1
ATOM 4214 O O . HIS B 1 19 ? -19.639 238.280 -61.270 1.00 18.28 19 HIS B O 1
ATOM 4221 N N . TYR B 1 20 ? -19.373 236.822 -59.607 1.00 18.88 20 TYR B N 1
ATOM 4222 C CA . TYR B 1 20 ? -20.778 236.459 -59.662 1.00 19.28 20 TYR B CA 1
ATOM 4223 C C . TYR B 1 20 ? -21.581 237.686 -59.265 1.00 21.19 20 TYR B C 1
ATOM 4224 O O . TYR B 1 20 ? -22.654 237.943 -59.813 1.00 22.66 20 TYR B O 1
ATOM 4233 N N . SER B 1 21 ? -21.042 238.448 -58.316 1.00 21.24 21 SER B N 1
ATOM 4234 C CA . SER B 1 21 ? -21.687 239.662 -57.832 1.00 20.81 21 SER B CA 1
ATOM 4235 C C . SER B 1 21 ? -21.909 240.674 -58.945 1.00 20.42 21 SER B C 1
ATOM 4236 O O . SER B 1 21 ? -22.986 241.263 -59.032 1.00 20.95 21 SER B O 1
ATOM 4239 N N . GLU B 1 22 ? -20.896 240.890 -59.786 1.00 18.55 22 GLU B N 1
ATOM 4240 C CA . GLU B 1 22 ? -21.045 241.842 -60.877 1.00 16.97 22 GLU B CA 1
ATOM 4241 C C . GLU B 1 22 ? -22.193 241.389 -61.756 1.00 15.84 22 GLU B C 1
ATOM 4242 O O . GLU B 1 22 ? -23.097 242.166 -62.063 1.00 15.18 22 GLU B O 1
ATOM 4248 N N . ALA B 1 23 ? -22.163 240.122 -62.154 1.00 14.96 23 ALA B N 1
ATOM 4249 C CA . ALA B 1 23 ? -23.219 239.572 -62.991 1.00 14.50 23 ALA B CA 1
ATOM 4250 C C . ALA B 1 23 ? -24.559 239.801 -62.292 1.00 14.06 23 ALA B C 1
ATOM 4251 O O . ALA B 1 23 ? -25.525 240.221 -62.917 1.00 14.12 23 ALA B O 1
ATOM 4253 N N . VAL B 1 24 ? -24.607 239.542 -60.989 1.00 12.31 24 VAL B N 1
ATOM 4254 C CA . VAL B 1 24 ? -25.838 239.727 -60.231 1.00 12.49 24 VAL B CA 1
ATOM 4255 C C . VAL B 1 24 ? -26.293 241.196 -60.204 1.00 11.97 24 VAL B C 1
ATOM 4256 O O . VAL B 1 24 ? -27.438 241.506 -60.519 1.00 12.35 24 VAL B O 1
ATOM 4260 N N . ALA B 1 25 ? -25.399 242.099 -59.827 1.00 11.88 25 ALA B N 1
ATOM 4261 C CA . ALA B 1 25 ? -25.735 243.515 -59.781 1.00 11.28 25 ALA B CA 1
ATOM 4262 C C . ALA B 1 25 ? -26.130 244.055 -61.160 1.00 11.91 25 ALA B C 1
ATOM 4263 O O . ALA B 1 25 ? -27.003 244.913 -61.266 1.00 12.51 25 ALA B O 1
ATOM 4265 N N . LEU B 1 26 ? -25.490 243.575 -62.221 1.00 12.27 26 LEU B N 1
ATOM 4266 C CA . LEU B 1 26 ? -25.853 244.051 -63.550 1.00 12.69 26 LEU B CA 1
ATOM 4267 C C . LEU B 1 26 ? -27.285 243.635 -63.844 1.00 13.41 26 LEU B C 1
ATOM 4268 O O . LEU B 1 26 ? -28.091 244.450 -64.271 1.00 15.01 26 LEU B O 1
ATOM 4273 N N . MET B 1 27 ? -27.601 242.368 -63.602 1.00 14.52 27 MET B N 1
ATOM 4274 C CA . MET B 1 27 ? -28.944 241.872 -63.846 1.00 17.43 27 MET B CA 1
ATOM 4275 C C . MET B 1 27 ? -29.974 242.702 -63.083 1.00 18.67 27 MET B C 1
ATOM 4276 O O . MET B 1 27 ? -31.027 243.039 -63.623 1.00 19.64 27 MET B O 1
ATOM 4281 N N . HIS B 1 28 ? -29.674 243.045 -61.836 1.00 18.97 28 HIS B N 1
ATOM 4282 C CA . HIS B 1 28 ? -30.597 243.861 -61.062 1.00 18.98 28 HIS B CA 1
ATOM 4283 C C . HIS B 1 28 ? -30.727 245.243 -61.710 1.00 18.60 28 HIS B C 1
ATOM 4284 O O . HIS B 1 28 ? -31.837 245.740 -61.922 1.00 19.11 28 HIS B O 1
ATOM 4291 N N . TRP B 1 29 ? -29.588 245.856 -62.026 1.00 16.53 29 TRP B N 1
ATOM 4292 C CA . TRP B 1 29 ? -29.568 247.169 -62.663 1.00 14.91 29 TRP B CA 1
ATOM 4293 C C . TRP B 1 29 ? -30.289 247.095 -64.010 1.00 14.29 29 TRP B C 1
ATOM 4294 O O . TRP B 1 29 ? -31.082 247.968 -64.356 1.00 13.10 29 TRP B O 1
ATOM 4305 N N . ASP B 1 30 ? -30.009 246.050 -64.777 1.00 13.77 30 ASP B N 1
ATOM 4306 C CA . ASP B 1 30 ? -30.657 245.919 -66.067 1.00 15.37 30 ASP B CA 1
ATOM 4307 C C . ASP B 1 30 ? -32.164 245.800 -65.903 1.00 15.14 30 ASP B C 1
ATOM 4308 O O . ASP B 1 30 ? -32.917 246.324 -66.715 1.00 14.66 30 ASP B O 1
ATOM 4313 N N . SER B 1 31 ? -32.603 245.121 -64.850 1.00 15.64 31 SER B N 1
ATOM 4314 C CA . SER B 1 31 ? -34.032 244.953 -64.617 1.00 17.54 31 SER B CA 1
ATOM 4315 C C . SER B 1 31 ? -34.723 246.255 -64.230 1.00 18.40 31 SER B C 1
ATOM 4316 O O . SER B 1 31 ? -35.937 246.395 -64.397 1.00 18.55 31 SER B O 1
ATOM 4319 N N . ARG B 1 32 ? -33.948 247.209 -63.727 1.00 18.34 32 ARG B N 1
ATOM 4320 C CA . ARG B 1 32 ? -34.501 248.490 -63.324 1.00 18.31 32 ARG B CA 1
ATOM 4321 C C . ARG B 1 32 ? -34.317 249.568 -64.385 1.00 17.94 32 ARG B C 1
ATOM 4322 O O . ARG B 1 32 ? -34.678 250.721 -64.156 1.00 20.56 32 ARG B O 1
ATOM 4330 N N . THR B 1 33 ? -33.776 249.199 -65.544 1.00 15.46 33 THR B N 1
ATOM 4331 C CA . THR B 1 33 ? -33.522 250.173 -66.600 1.00 13.43 33 THR B CA 1
ATOM 4332 C C . THR B 1 33 ? -33.968 249.781 -67.999 1.00 12.96 33 THR B C 1
ATOM 4333 O O . THR B 1 33 ? -33.409 250.262 -68.987 1.00 11.37 33 THR B O 1
ATOM 4337 N N . GLY B 1 34 ? -34.963 248.909 -68.101 1.00 13.21 34 GLY B N 1
ATOM 4338 C CA . GLY B 1 34 ? -35.432 248.540 -69.424 1.00 14.69 34 GLY B CA 1
ATOM 4339 C C . GLY B 1 34 ? -35.589 247.075 -69.765 1.00 15.49 34 GLY B C 1
ATOM 4340 O O . GLY B 1 34 ? -36.132 246.741 -70.816 1.00 15.21 34 GLY B O 1
ATOM 4341 N N . ALA B 1 35 ? -35.119 246.193 -68.894 1.00 17.02 35 ALA B N 1
ATOM 4342 C CA . ALA B 1 35 ? -35.238 244.771 -69.156 1.00 18.67 35 ALA B CA 1
ATOM 4343 C C . ALA B 1 35 ? -36.669 244.481 -69.550 1.00 20.67 35 ALA B C 1
ATOM 4344 O O . ALA B 1 35 ? -37.595 244.877 -68.844 1.00 22.19 35 ALA B O 1
ATOM 4346 N N . PRO B 1 36 ? -36.867 243.811 -70.699 1.00 21.68 36 PRO B N 1
ATOM 4347 C CA . PRO B 1 36 ? -38.169 243.427 -71.253 1.00 21.54 36 PRO B CA 1
ATOM 4348 C C . PRO B 1 36 ? -38.923 242.543 -70.276 1.00 20.63 36 PRO B C 1
ATOM 4349 O O . PRO B 1 36 ? -38.350 241.623 -69.700 1.00 20.87 36 PRO B O 1
ATOM 4353 N N . LYS B 1 37 ? -40.211 242.806 -70.103 1.00 21.80 37 LYS B N 1
ATOM 4354 C CA . LYS B 1 37 ? -40.997 242.031 -69.154 1.00 25.24 37 LYS B CA 1
ATOM 4355 C C . LYS B 1 37 ? -41.121 240.541 -69.485 1.00 25.68 37 LYS B C 1
ATOM 4356 O O . LYS B 1 37 ? -41.195 239.706 -68.583 1.00 26.76 37 LYS B O 1
ATOM 4362 N N . ASN B 1 38 ? -41.134 240.197 -70.767 1.00 25.31 38 ASN B N 1
ATOM 4363 C CA . ASN B 1 38 ? -41.242 238.796 -71.144 1.00 24.00 38 ASN B CA 1
ATOM 4364 C C . ASN B 1 38 ? -40.093 237.974 -70.586 1.00 24.16 38 ASN B C 1
ATOM 4365 O O . ASN B 1 38 ? -40.262 236.791 -70.317 1.00 25.29 38 ASN B O 1
ATOM 4370 N N . GLY B 1 39 ? -38.935 238.605 -70.396 1.00 23.69 39 GLY B N 1
ATOM 4371 C CA . GLY B 1 39 ? -37.772 237.899 -69.879 1.00 21.96 39 GLY B CA 1
ATOM 4372 C C . GLY B 1 39 ? -37.709 237.833 -68.368 1.00 21.98 39 GLY B C 1
ATOM 4373 O O . GLY B 1 39 ? -36.829 237.196 -67.796 1.00 21.05 39 GLY B O 1
ATOM 4374 N N . SER B 1 40 ? -38.667 238.484 -67.724 1.00 23.01 40 SER B N 1
ATOM 4375 C CA . SER B 1 40 ? -38.750 238.548 -66.267 1.00 22.31 40 SER B CA 1
ATOM 4376 C C . SER B 1 40 ? -38.542 237.246 -65.503 1.00 21.21 40 SER B C 1
ATOM 4377 O O . SER B 1 40 ? -37.732 237.188 -64.584 1.00 19.01 40 SER B O 1
ATOM 4380 N N . GLU B 1 41 ? -39.285 236.212 -65.880 1.00 23.44 41 GLU B N 1
ATOM 4381 C CA . GLU B 1 41 ? -39.217 234.916 -65.211 1.00 25.08 41 GLU B CA 1
ATOM 4382 C C . GLU B 1 41 ? -37.845 234.249 -65.264 1.00 24.15 41 GLU B C 1
ATOM 4383 O O . GLU B 1 41 ? -37.353 233.747 -64.251 1.00 22.07 41 GLU B O 1
ATOM 4389 N N . ASP B 1 42 ? -37.235 234.228 -66.446 1.00 24.07 42 ASP B N 1
ATOM 4390 C CA . ASP B 1 42 ? -35.912 233.638 -66.594 1.00 23.33 42 ASP B CA 1
ATOM 4391 C C . ASP B 1 42 ? -34.867 234.545 -65.975 1.00 21.08 42 ASP B C 1
ATOM 4392 O O . ASP B 1 42 ? -33.830 234.082 -65.519 1.00 21.12 42 ASP B O 1
ATOM 4397 N N . ARG B 1 43 ? -35.136 235.844 -65.964 1.00 18.58 43 ARG B N 1
ATOM 4398 C CA . ARG B 1 43 ? -34.210 236.791 -65.365 1.00 16.63 43 ARG B CA 1
ATOM 4399 C C . ARG B 1 43 ? -34.160 236.533 -63.867 1.00 16.57 43 ARG B C 1
ATOM 4400 O O . ARG B 1 43 ? -33.099 236.568 -63.257 1.00 17.40 43 ARG B O 1
ATOM 4408 N N . ALA B 1 44 ? -35.315 236.266 -63.276 1.00 16.52 44 ALA B N 1
ATOM 4409 C CA . ALA B 1 44 ? -35.382 236.007 -61.847 1.00 17.95 44 ALA B CA 1
ATOM 4410 C C . ALA B 1 44 ? -34.693 234.693 -61.518 1.00 19.77 44 ALA B C 1
ATOM 4411 O O . ALA B 1 44 ? -34.106 234.541 -60.447 1.00 19.87 44 ALA B O 1
ATOM 4413 N N . GLU B 1 45 ? -34.785 233.744 -62.447 1.00 22.27 45 GLU B N 1
ATOM 4414 C CA . GLU B 1 45 ? -34.172 232.428 -62.300 1.00 23.36 45 GLU B CA 1
ATOM 4415 C C . GLU B 1 45 ? -32.644 232.529 -62.280 1.00 23.69 45 GLU B C 1
ATOM 4416 O O . GLU B 1 45 ? -31.980 231.932 -61.431 1.00 23.12 45 GLU B O 1
ATOM 4422 N N . SER B 1 46 ? -32.096 233.287 -63.228 1.00 23.06 46 SER B N 1
ATOM 4423 C CA . SER B 1 46 ? -30.656 233.472 -63.347 1.00 22.99 46 SER B CA 1
ATOM 4424 C C . SER B 1 46 ? -30.067 234.225 -62.171 1.00 23.02 46 SER B C 1
ATOM 4425 O O . SER B 1 46 ? -28.978 233.899 -61.711 1.00 24.02 46 SER B O 1
ATOM 4428 N N . ILE B 1 47 ? -30.772 235.246 -61.698 1.00 22.47 47 ILE B N 1
ATOM 4429 C CA . ILE B 1 47 ? -30.306 236.017 -60.555 1.00 22.55 47 ILE B CA 1
ATOM 4430 C C . ILE B 1 47 ? -30.268 235.060 -59.364 1.00 22.11 47 ILE B C 1
ATOM 4431 O O . ILE B 1 47 ? -29.365 235.123 -58.525 1.00 21.94 47 ILE B O 1
ATOM 4436 N N . GLY B 1 48 ? -31.243 234.157 -59.310 1.00 20.74 48 GLY B N 1
ATOM 4437 C CA . GLY B 1 48 ? -31.292 233.196 -58.225 1.00 21.87 48 GLY B CA 1
ATOM 4438 C C . GLY B 1 48 ? -30.162 232.181 -58.299 1.00 22.33 48 GLY B C 1
ATOM 4439 O O . GLY B 1 48 ? -29.612 231.753 -57.284 1.00 20.71 48 GLY B O 1
ATOM 4440 N N . GLN B 1 49 ? -29.817 231.790 -59.518 1.00 22.96 49 GLN B N 1
ATOM 4441 C CA . GLN B 1 49 ? -28.754 230.833 -59.725 1.00 23.21 49 GLN B CA 1
ATOM 4442 C C . GLN B 1 49 ? -27.405 231.413 -59.320 1.00 24.63 49 GLN B C 1
ATOM 4443 O O . GLN B 1 49 ? -26.693 230.831 -58.508 1.00 26.39 49 GLN B O 1
ATOM 4449 N N . LEU B 1 50 ? -27.060 232.566 -59.880 1.00 25.75 50 LEU B N 1
ATOM 4450 C CA . LEU B 1 50 ? -25.789 233.207 -59.571 1.00 25.77 50 LEU B CA 1
ATOM 4451 C C . LEU B 1 50 ? -25.682 233.650 -58.120 1.00 25.61 50 LEU B C 1
ATOM 4452 O O . LEU B 1 50 ? -24.584 233.821 -57.598 1.00 24.46 50 LEU B O 1
ATOM 4457 N N . SER B 1 51 ? -26.820 233.846 -57.467 1.00 25.88 51 SER B N 1
ATOM 4458 C CA . SER B 1 51 ? -26.793 234.251 -56.073 1.00 26.35 51 SER B CA 1
ATOM 4459 C C . SER B 1 51 ? -26.488 233.027 -55.233 1.00 26.93 51 SER B C 1
ATOM 4460 O O . SER B 1 51 ? -25.671 233.079 -54.316 1.00 28.03 51 SER B O 1
ATOM 4463 N N . THR B 1 52 ? -27.139 231.917 -55.560 1.00 26.09 52 THR B N 1
ATOM 4464 C CA . THR B 1 52 ? -26.927 230.680 -54.828 1.00 24.54 52 THR B CA 1
ATOM 4465 C C . THR B 1 52 ? -25.520 230.170 -55.062 1.00 24.23 52 THR B C 1
ATOM 4466 O O . THR B 1 52 ? -24.962 229.439 -54.237 1.00 22.86 52 THR B O 1
ATOM 4470 N N . ASP B 1 53 ? -24.951 230.556 -56.195 1.00 24.10 53 ASP B N 1
ATOM 4471 C CA . ASP B 1 53 ? -23.595 230.159 -56.517 1.00 25.45 53 ASP B CA 1
ATOM 4472 C C . ASP B 1 53 ? -22.710 230.807 -55.471 1.00 24.95 53 ASP B C 1
ATOM 4473 O O . ASP B 1 53 ? -21.894 230.141 -54.826 1.00 27.19 53 ASP B O 1
ATOM 4478 N N . ILE B 1 54 ? -22.888 232.111 -55.292 1.00 23.10 54 ILE B N 1
ATOM 4479 C CA . ILE B 1 54 ? -22.124 232.854 -54.301 1.00 20.78 54 ILE B CA 1
ATOM 4480 C C . ILE B 1 54 ? -22.337 232.186 -52.947 1.00 21.00 54 ILE B C 1
ATOM 4481 O O . ILE B 1 54 ? -21.389 231.912 -52.214 1.00 19.20 54 ILE B O 1
ATOM 4486 N N . PHE B 1 55 ? -23.601 231.915 -52.645 1.00 22.82 55 PHE B N 1
ATOM 4487 C CA . PHE B 1 55 ? -24.015 231.272 -51.404 1.00 23.53 55 PHE B CA 1
ATOM 4488 C C . PHE B 1 55 ? -23.250 229.976 -51.185 1.00 24.44 55 PHE B C 1
ATOM 4489 O O . PHE B 1 55 ? -22.730 229.732 -50.098 1.00 24.56 55 PHE B O 1
ATOM 4497 N N . ASN B 1 56 ? -23.189 229.146 -52.225 1.00 24.77 56 ASN B N 1
ATOM 4498 C CA . ASN B 1 56 ? -22.488 227.867 -52.145 1.00 24.70 56 ASN B CA 1
ATOM 4499 C C . ASN B 1 56 ? -20.992 228.023 -51.897 1.00 23.83 56 ASN B C 1
ATOM 4500 O O . ASN B 1 56 ? -20.421 227.325 -51.066 1.00 23.15 56 ASN B O 1
ATOM 4505 N N . ILE B 1 57 ? -20.356 228.940 -52.612 1.00 23.65 57 ILE B N 1
ATOM 4506 C CA . ILE B 1 57 ? -18.932 229.155 -52.432 1.00 24.66 57 ILE B CA 1
ATOM 4507 C C . ILE B 1 57 ? -18.635 229.630 -51.015 1.00 27.26 57 ILE B C 1
ATOM 4508 O O . ILE B 1 57 ? -17.504 229.522 -50.545 1.00 28.68 57 ILE B O 1
ATOM 4513 N N . GLN B 1 58 ? -19.655 230.151 -50.337 1.00 29.80 58 GLN B N 1
ATOM 4514 C CA . GLN B 1 58 ? -19.500 230.649 -48.970 1.00 31.00 58 GLN B CA 1
ATOM 4515 C C . GLN B 1 58 ? -19.901 229.603 -47.930 1.00 33.32 58 GLN B C 1
ATOM 4516 O O . GLN B 1 58 ? -19.519 229.702 -46.764 1.00 33.17 58 GLN B O 1
ATOM 4522 N N . THR B 1 59 ? -20.677 228.610 -48.353 1.00 35.83 59 THR B N 1
ATOM 4523 C CA . THR B 1 59 ? -21.139 227.562 -47.449 1.00 38.25 59 THR B CA 1
ATOM 4524 C C . THR B 1 59 ? -20.427 226.236 -47.711 1.00 38.83 59 THR B C 1
ATOM 4525 O O . THR B 1 59 ? -20.624 225.254 -46.995 1.00 39.15 59 THR B O 1
ATOM 4529 N N . SER B 1 60 ? -19.581 226.224 -48.734 1.00 39.61 60 SER B N 1
ATOM 4530 C CA . SER B 1 60 ? -18.834 225.032 -49.106 1.00 39.50 60 SER B CA 1
ATOM 4531 C C . SER B 1 60 ? -17.933 224.551 -47.979 1.00 40.93 60 SER B C 1
ATOM 4532 O O . SER B 1 60 ? -17.372 225.352 -47.229 1.00 40.63 60 SER B O 1
ATOM 4535 N N . ASP B 1 61 ? -17.794 223.234 -47.873 1.00 43.06 61 ASP B N 1
ATOM 4536 C CA . ASP B 1 61 ? -16.939 222.635 -46.856 1.00 44.39 61 ASP B CA 1
ATOM 4537 C C . ASP B 1 61 ? -15.517 223.150 -47.041 1.00 44.61 61 ASP B C 1
ATOM 4538 O O . ASP B 1 61 ? -14.807 223.409 -46.065 1.00 44.80 61 ASP B O 1
ATOM 4543 N N . ARG B 1 62 ? -15.106 223.298 -48.299 1.00 43.43 62 ARG B N 1
ATOM 4544 C CA . ARG B 1 62 ? -13.769 223.783 -48.600 1.00 42.07 62 ARG B CA 1
ATOM 4545 C C . ARG B 1 62 ? -13.540 225.176 -48.023 1.00 42.18 62 ARG B C 1
ATOM 4546 O O . ARG B 1 62 ? -12.513 225.436 -47.389 1.00 42.00 62 ARG B O 1
ATOM 4554 N N . MET B 1 63 ? -14.494 226.074 -48.246 1.00 42.19 63 MET B N 1
ATOM 4555 C CA . MET B 1 63 ? -14.377 227.430 -47.733 1.00 42.26 63 MET B CA 1
ATOM 4556 C C . MET B 1 63 ? -14.124 227.323 -46.236 1.00 43.78 63 MET B C 1
ATOM 4557 O O . MET B 1 63 ? -13.204 227.943 -45.708 1.00 43.38 63 MET B O 1
ATOM 4562 N N . LYS B 1 64 ? -14.932 226.504 -45.567 1.00 46.44 64 LYS B N 1
ATOM 4563 C CA . LYS B 1 64 ? -14.807 226.287 -44.128 1.00 49.10 64 LYS B CA 1
ATOM 4564 C C . LYS B 1 64 ? -13.427 225.765 -43.729 1.00 50.02 64 LYS B C 1
ATOM 4565 O O . LYS B 1 64 ? -12.884 226.168 -42.700 1.00 50.05 64 LYS B O 1
ATOM 4571 N N . GLU B 1 65 ? -12.864 224.869 -44.536 1.00 50.83 65 GLU B N 1
ATOM 4572 C CA . GLU B 1 65 ? -11.543 224.319 -44.245 1.00 51.89 65 GLU B CA 1
ATOM 4573 C C . GLU B 1 65 ? -10.497 225.416 -44.392 1.00 51.63 65 GLU B C 1
ATOM 4574 O O . GLU B 1 65 ? -9.605 225.543 -43.563 1.00 51.96 65 GLU B O 1
ATOM 4580 N N . LEU B 1 66 ? -10.609 226.209 -45.448 1.00 51.91 66 LEU B N 1
ATOM 4581 C CA . LEU B 1 66 ? -9.669 227.297 -45.670 1.00 52.64 66 LEU B CA 1
ATOM 4582 C C . LEU B 1 66 ? -9.726 228.313 -44.529 1.00 52.61 66 LEU B C 1
ATOM 4583 O O . LEU B 1 66 ? -8.699 228.848 -44.113 1.00 51.74 66 LEU B O 1
ATOM 4588 N N . ILE B 1 67 ? -10.929 228.585 -44.026 1.00 53.00 67 ILE B N 1
ATOM 4589 C CA . ILE B 1 67 ? -11.090 229.526 -42.915 1.00 53.15 67 ILE B CA 1
ATOM 4590 C C . ILE B 1 67 ? -10.270 228.970 -41.750 1.00 53.69 67 ILE B C 1
ATOM 4591 O O . ILE B 1 67 ? -9.265 229.555 -41.343 1.00 53.01 67 ILE B O 1
ATOM 4596 N N . ASP B 1 68 ? -10.717 227.821 -41.242 1.00 54.08 68 ASP B N 1
ATOM 4597 C CA . ASP B 1 68 ? -10.076 227.115 -40.132 1.00 54.75 68 ASP B CA 1
ATOM 4598 C C . ASP B 1 68 ? -8.547 227.162 -40.192 1.00 55.00 68 ASP B C 1
ATOM 4599 O O . ASP B 1 68 ? -7.888 227.650 -39.268 1.00 55.03 68 ASP B O 1
ATOM 4604 N N . VAL B 1 69 ? -7.991 226.645 -41.282 1.00 54.78 69 VAL B N 1
ATOM 4605 C CA . VAL B 1 69 ? -6.545 226.630 -41.482 1.00 55.55 69 VAL B CA 1
ATOM 4606 C C . VAL B 1 69 ? -5.942 228.013 -41.251 1.00 57.26 69 VAL B C 1
ATOM 4607 O O . VAL B 1 69 ? -5.016 228.163 -40.454 1.00 57.40 69 VAL B O 1
ATOM 4611 N N . LEU B 1 70 ? -6.479 229.012 -41.952 1.00 59.20 70 LEU B N 1
ATOM 4612 C CA . LEU B 1 70 ? -6.012 230.390 -41.857 1.00 60.07 70 LEU B CA 1
ATOM 4613 C C . LEU B 1 70 ? -6.186 231.029 -40.494 1.00 61.92 70 LEU B C 1
ATOM 4614 O O . LEU B 1 70 ? -5.523 232.023 -40.185 1.00 61.31 70 LEU B O 1
ATOM 4619 N N . TYR B 1 71 ? -7.081 230.485 -39.679 1.00 64.88 71 TYR B N 1
ATOM 4620 C CA . TYR B 1 71 ? -7.286 231.049 -38.354 1.00 68.55 71 TYR B CA 1
ATOM 4621 C C . TYR B 1 71 ? -6.151 230.629 -37.436 1.00 69.82 71 TYR B C 1
ATOM 4622 O O . TYR B 1 71 ? -5.677 231.424 -36.633 1.00 70.22 71 TYR B O 1
ATOM 4631 N N . GLU B 1 72 ? -5.707 229.385 -37.565 1.00 70.36 72 GLU B N 1
ATOM 4632 C CA . GLU B 1 72 ? -4.629 228.896 -36.727 1.00 71.45 72 GLU B CA 1
ATOM 4633 C C . GLU B 1 72 ? -3.324 229.620 -37.024 1.00 71.43 72 GLU B C 1
ATOM 4634 O O . GLU B 1 72 ? -2.506 229.823 -36.136 1.00 72.40 72 GLU B O 1
ATOM 4640 N N . ARG B 1 73 ? -3.143 230.011 -38.280 1.00 71.27 73 ARG B N 1
ATOM 4641 C CA . ARG B 1 73 ? -1.936 230.705 -38.731 1.00 71.68 73 ARG B CA 1
ATOM 4642 C C . ARG B 1 73 ? -2.188 232.217 -38.692 1.00 70.61 73 ARG B C 1
ATOM 4643 O O . ARG B 1 73 ? -1.408 233.011 -39.230 1.00 70.51 73 ARG B O 1
ATOM 4651 N N . PHE B 1 74 ? -3.283 232.594 -38.036 1.00 68.88 74 PHE B N 1
ATOM 4652 C CA . PHE B 1 74 ? -3.707 233.984 -37.924 1.00 67.07 74 PHE B CA 1
ATOM 4653 C C . PHE B 1 74 ? -2.597 235.017 -37.762 1.00 66.06 74 PHE B C 1
ATOM 4654 O O . PHE B 1 74 ? -2.612 236.066 -38.406 1.00 66.51 74 PHE B O 1
ATOM 4662 N N . ASP B 1 75 ? -1.635 234.724 -36.900 1.00 64.82 75 ASP B N 1
ATOM 4663 C CA . ASP B 1 75 ? -0.545 235.652 -36.636 1.00 63.72 75 ASP B CA 1
ATOM 4664 C C . ASP B 1 75 ? 0.402 235.935 -37.789 1.00 61.97 75 ASP B C 1
ATOM 4665 O O . ASP B 1 75 ? 0.876 237.056 -37.938 1.00 61.53 75 ASP B O 1
ATOM 4670 N N . ASP B 1 76 ? 0.679 234.931 -38.607 1.00 60.89 76 ASP B N 1
ATOM 4671 C CA . ASP B 1 76 ? 1.588 235.115 -39.735 1.00 59.92 76 ASP B CA 1
ATOM 4672 C C . ASP B 1 76 ? 0.937 235.851 -40.898 1.00 57.51 76 ASP B C 1
ATOM 4673 O O . ASP B 1 76 ? 1.580 236.094 -41.918 1.00 56.72 76 ASP B O 1
ATOM 4678 N N . LEU B 1 77 ? -0.332 236.214 -40.727 1.00 55.56 77 LEU B N 1
ATOM 4679 C CA . LEU B 1 77 ? -1.105 236.900 -41.763 1.00 52.92 77 LEU B CA 1
ATOM 4680 C C . LEU B 1 77 ? -1.198 238.411 -41.592 1.00 51.46 77 LEU B C 1
ATOM 4681 O O . LEU B 1 77 ? -1.061 238.936 -40.489 1.00 50.88 77 LEU B O 1
ATOM 4686 N N . SER B 1 78 ? -1.447 239.103 -42.701 1.00 50.15 78 SER B N 1
ATOM 4687 C CA . SER B 1 78 ? -1.570 240.552 -42.687 1.00 48.22 78 SER B CA 1
ATOM 4688 C C . SER B 1 78 ? -2.962 240.948 -42.209 1.00 47.50 78 SER B C 1
ATOM 4689 O O . SER B 1 78 ? -3.856 240.106 -42.098 1.00 45.73 78 SER B O 1
ATOM 4692 N N . GLU B 1 79 ? -3.128 242.237 -41.922 1.00 47.38 79 GLU B N 1
ATOM 4693 C CA . GLU B 1 79 ? -4.392 242.782 -41.442 1.00 46.28 79 GLU B CA 1
ATOM 4694 C C . GLU B 1 79 ? -5.599 242.452 -42.306 1.00 45.10 79 GLU B C 1
ATOM 4695 O O . GLU B 1 79 ? -6.563 241.856 -41.826 1.00 43.86 79 GLU B O 1
ATOM 4701 N N . ASP B 1 80 ? -5.551 242.848 -43.576 1.00 43.36 80 ASP B N 1
ATOM 4702 C CA . ASP B 1 80 ? -6.661 242.595 -44.483 1.00 41.78 80 ASP B CA 1
ATOM 4703 C C . ASP B 1 80 ? -7.067 241.128 -44.502 1.00 41.06 80 ASP B C 1
ATOM 4704 O O . ASP B 1 80 ? -8.256 240.808 -44.490 1.00 41.95 80 ASP B O 1
ATOM 4709 N N . THR B 1 81 ? -6.081 240.237 -44.523 1.00 39.84 81 THR B N 1
ATOM 4710 C CA . THR B 1 81 ? -6.351 238.803 -44.543 1.00 38.03 81 THR B CA 1
ATOM 4711 C C . THR B 1 81 ? -7.073 238.356 -43.272 1.00 37.18 81 THR B C 1
ATOM 4712 O O . THR B 1 81 ? -7.980 237.527 -43.319 1.00 35.01 81 THR B O 1
ATOM 4716 N N . LYS B 1 82 ? -6.664 238.908 -42.137 1.00 37.59 82 LYS B N 1
ATOM 4717 C CA . LYS B 1 82 ? -7.290 238.573 -40.866 1.00 38.05 82 LYS B CA 1
ATOM 4718 C C . LYS B 1 82 ? -8.753 238.993 -40.913 1.00 37.94 82 LYS B C 1
ATOM 4719 O O . LYS B 1 82 ? -9.657 238.193 -40.657 1.00 39.02 82 LYS B O 1
ATOM 4725 N N . LYS B 1 83 ? -8.976 240.261 -41.242 1.00 36.75 83 LYS B N 1
ATOM 4726 C CA . LYS B 1 83 ? -10.321 240.813 -41.307 1.00 35.20 83 LYS B CA 1
ATOM 4727 C C . LYS B 1 83 ? -11.176 240.072 -42.325 1.00 33.20 83 LYS B C 1
ATOM 4728 O O . LYS B 1 83 ? -12.344 239.780 -42.069 1.00 32.54 83 LYS B O 1
ATOM 4734 N N . ALA B 1 84 ? -10.582 239.761 -43.473 1.00 30.98 84 ALA B N 1
ATOM 4735 C CA . ALA B 1 84 ? -11.279 239.047 -44.536 1.00 29.12 84 ALA B CA 1
ATOM 4736 C C . ALA B 1 84 ? -11.740 237.661 -44.095 1.00 28.39 84 ALA B C 1
ATOM 4737 O O . ALA B 1 84 ? -12.862 237.258 -44.385 1.00 28.73 84 ALA B O 1
ATOM 4739 N N . VAL B 1 85 ? -10.879 236.930 -43.395 1.00 28.22 85 VAL B N 1
ATOM 4740 C CA . VAL B 1 85 ? -11.228 235.591 -42.944 1.00 27.81 85 VAL B CA 1
ATOM 4741 C C . VAL B 1 85 ? -12.250 235.629 -41.815 1.00 29.09 85 VAL B C 1
ATOM 4742 O O . VAL B 1 85 ? -13.122 234.756 -41.724 1.00 28.15 85 VAL B O 1
ATOM 4746 N N . GLU B 1 86 ? -12.147 236.635 -40.953 1.00 29.81 86 GLU B N 1
ATOM 4747 C CA . GLU B 1 86 ? -13.098 236.758 -39.858 1.00 32.97 86 GLU B CA 1
ATOM 4748 C C . GLU B 1 86 ? -14.457 237.090 -40.453 1.00 32.68 86 GLU B C 1
ATOM 4749 O O . GLU B 1 86 ? -15.502 236.650 -39.965 1.00 33.38 86 GLU B O 1
ATOM 4755 N N . LEU B 1 87 ? -14.431 237.882 -41.516 1.00 31.69 87 LEU B N 1
ATOM 4756 C CA . LEU B 1 87 ? -15.653 238.279 -42.180 1.00 30.83 87 LEU B CA 1
ATOM 4757 C C . LEU B 1 87 ? -16.256 237.072 -42.883 1.00 31.00 87 LEU B C 1
ATOM 4758 O O . LEU B 1 87 ? -17.461 236.839 -42.802 1.00 31.73 87 LEU B O 1
ATOM 4763 N N . ALA B 1 88 ? -15.414 236.295 -43.560 1.00 30.23 88 ALA B N 1
ATOM 4764 C CA . ALA B 1 88 ? -15.880 235.105 -44.259 1.00 29.87 88 ALA B CA 1
ATOM 4765 C C . ALA B 1 88 ? -16.382 234.074 -43.256 1.00 31.23 88 ALA B C 1
ATOM 4766 O O . ALA B 1 88 ? -17.333 233.344 -43.531 1.00 30.78 88 ALA B O 1
ATOM 4768 N N . LYS B 1 89 ? -15.747 234.023 -42.087 1.00 33.21 89 LYS B N 1
ATOM 4769 C CA . LYS B 1 89 ? -16.144 233.078 -41.049 1.00 35.69 89 LYS B CA 1
ATOM 4770 C C . LYS B 1 89 ? -17.569 233.348 -40.581 1.00 37.58 89 LYS B C 1
ATOM 4771 O O . LYS B 1 89 ? -18.347 232.415 -40.368 1.00 36.87 89 LYS B O 1
ATOM 4777 N N . LYS B 1 90 ? -17.909 234.624 -40.414 1.00 40.38 90 LYS B N 1
ATOM 4778 C CA . LYS B 1 90 ? -19.253 234.984 -39.977 1.00 43.24 90 LYS B CA 1
ATOM 4779 C C . LYS B 1 90 ? -20.254 234.662 -41.070 1.00 44.16 90 LYS B C 1
ATOM 4780 O O . LYS B 1 90 ? -21.329 234.122 -40.801 1.00 44.88 90 LYS B O 1
ATOM 4786 N N . GLU B 1 91 ? -19.898 235.003 -42.305 1.00 44.40 91 GLU B N 1
ATOM 4787 C CA . GLU B 1 91 ? -20.783 234.752 -43.428 1.00 45.86 91 GLU B CA 1
ATOM 4788 C C . GLU B 1 91 ? -20.990 233.255 -43.601 1.00 44.39 91 GLU B C 1
ATOM 4789 O O . GLU B 1 91 ? -22.050 232.828 -44.053 1.00 43.67 91 GLU B O 1
ATOM 4795 N N . TYR B 1 92 ? -19.993 232.457 -43.217 1.00 43.73 92 TYR B N 1
ATOM 4796 C CA . TYR B 1 92 ? -20.109 231.002 -43.316 1.00 43.20 92 TYR B CA 1
ATOM 4797 C C . TYR B 1 92 ? -21.124 230.514 -42.297 1.00 43.63 92 TYR B C 1
ATOM 4798 O O . TYR B 1 92 ? -22.125 229.886 -42.633 1.00 42.09 92 TYR B O 1
ATOM 4807 N N . GLU B 1 93 ? -20.837 230.805 -41.036 1.00 45.40 93 GLU B N 1
ATOM 4808 C CA . GLU B 1 93 ? -21.702 230.407 -39.940 1.00 47.84 93 GLU B CA 1
ATOM 4809 C C . GLU B 1 93 ? -23.113 230.920 -40.128 1.00 47.23 93 GLU B C 1
ATOM 4810 O O . GLU B 1 93 ? -24.083 230.250 -39.775 1.00 46.96 93 GLU B O 1
ATOM 4816 N N . GLU B 1 94 ? -23.218 232.116 -40.691 1.00 47.38 94 GLU B N 1
ATOM 4817 C CA . GLU B 1 94 ? -24.509 232.742 -40.905 1.00 48.04 94 GLU B CA 1
ATOM 4818 C C . GLU B 1 94 ? -25.349 232.066 -41.994 1.00 47.43 94 GLU B C 1
ATOM 4819 O O . GLU B 1 94 ? -26.487 231.666 -41.741 1.00 46.67 94 GLU B O 1
ATOM 4825 N N . ASN B 1 95 ? -24.796 231.934 -43.198 1.00 46.63 95 ASN B N 1
ATOM 4826 C CA . ASN B 1 95 ? -25.517 231.294 -44.296 1.00 46.03 95 ASN B CA 1
ATOM 4827 C C . ASN B 1 95 ? -25.759 229.826 -43.999 1.00 45.60 95 ASN B C 1
ATOM 4828 O O . ASN B 1 95 ? -26.808 229.270 -44.332 1.00 45.54 95 ASN B O 1
ATOM 4833 N N . LYS B 1 96 ? -24.768 229.207 -43.371 1.00 44.74 96 LYS B N 1
ATOM 4834 C CA . LYS B 1 96 ? -24.821 227.798 -43.021 1.00 43.67 96 LYS B CA 1
ATOM 4835 C C . LYS B 1 96 ? -26.118 227.448 -42.298 1.00 42.60 96 LYS B C 1
ATOM 4836 O O . LYS B 1 96 ? -26.604 226.327 -42.404 1.00 43.50 96 LYS B O 1
ATOM 4842 N N . LYS B 1 97 ? -26.683 228.410 -41.573 1.00 41.11 97 LYS B N 1
ATOM 4843 C CA . LYS B 1 97 ? -27.925 228.174 -40.835 1.00 39.31 97 LYS B CA 1
ATOM 4844 C C . LYS B 1 97 ? -29.158 228.182 -41.736 1.00 38.06 97 LYS B C 1
ATOM 4845 O O . LYS B 1 97 ? -30.277 227.974 -41.262 1.00 37.88 97 LYS B O 1
ATOM 4851 N N . ILE B 1 98 ? -28.960 228.419 -43.029 1.00 36.55 98 ILE B N 1
ATOM 4852 C CA . ILE B 1 98 ? -30.085 228.472 -43.951 1.00 35.48 98 ILE B CA 1
ATOM 4853 C C . ILE B 1 98 ? -30.028 227.467 -45.100 1.00 35.25 98 ILE B C 1
ATOM 4854 O O . ILE B 1 98 ? -29.052 227.415 -45.848 1.00 34.71 98 ILE B O 1
ATOM 4859 N N . PRO B 1 99 ? -31.085 226.647 -45.246 1.00 34.96 99 PRO B N 1
ATOM 4860 C CA . PRO B 1 99 ? -31.162 225.640 -46.304 1.00 35.16 99 PRO B CA 1
ATOM 4861 C C . PRO B 1 99 ? -30.944 226.289 -47.657 1.00 36.54 99 PRO B C 1
ATOM 4862 O O . PRO B 1 99 ? -31.693 227.184 -48.054 1.00 36.67 99 PRO B O 1
ATOM 4866 N N . GLU B 1 100 ? -29.915 225.841 -48.364 1.00 37.29 100 GLU B N 1
ATOM 4867 C CA . GLU B 1 100 ? -29.624 226.399 -49.669 1.00 38.10 100 GLU B CA 1
ATOM 4868 C C . GLU B 1 100 ? -30.847 226.438 -50.571 1.00 37.25 100 GLU B C 1
ATOM 4869 O O . GLU B 1 100 ? -31.008 227.364 -51.351 1.00 37.85 100 GLU B O 1
ATOM 4875 N N . ALA B 1 101 ? -31.704 225.434 -50.480 1.00 37.01 101 ALA B N 1
ATOM 4876 C CA . ALA B 1 101 ? -32.889 225.413 -51.326 1.00 37.27 101 ALA B CA 1
ATOM 4877 C C . ALA B 1 101 ? -33.820 226.584 -51.006 1.00 37.97 101 ALA B C 1
ATOM 4878 O O . ALA B 1 101 ? -34.539 227.075 -51.882 1.00 39.11 101 ALA B O 1
ATOM 4880 N N . GLU B 1 102 ? -33.803 227.040 -49.757 1.00 36.88 102 GLU B N 1
ATOM 4881 C CA . GLU B 1 102 ? -34.655 228.153 -49.363 1.00 36.56 102 GLU B CA 1
ATOM 4882 C C . GLU B 1 102 ? -34.097 229.491 -49.810 1.00 34.85 102 GLU B C 1
ATOM 4883 O O . GLU B 1 102 ? -34.826 230.326 -50.340 1.00 35.39 102 GLU B O 1
ATOM 4889 N N . TYR B 1 103 ? -32.803 229.694 -49.594 1.00 32.70 103 TYR B N 1
ATOM 4890 C CA . TYR B 1 103 ? -32.154 230.933 -50.003 1.00 31.47 103 TYR B CA 1
ATOM 4891 C C . TYR B 1 103 ? -32.421 231.175 -51.489 1.00 30.39 103 TYR B C 1
ATOM 4892 O O . TYR B 1 103 ? -32.778 232.274 -51.906 1.00 28.43 103 TYR B O 1
ATOM 4901 N N . LYS B 1 104 ? -32.252 230.122 -52.277 1.00 30.04 104 LYS B N 1
ATOM 4902 C CA . LYS B 1 104 ? -32.446 230.205 -53.707 1.00 28.78 104 LYS B CA 1
ATOM 4903 C C . LYS B 1 104 ? -33.825 230.673 -54.099 1.00 28.92 104 LYS B C 1
ATOM 4904 O O . LYS B 1 104 ? -33.950 231.619 -54.874 1.00 28.47 104 LYS B O 1
ATOM 4910 N N . GLU B 1 105 ? -34.871 230.033 -53.584 1.00 29.85 105 GLU B N 1
ATOM 4911 C CA . GLU B 1 105 ? -36.199 230.478 -53.975 1.00 31.59 105 GLU B CA 1
ATOM 4912 C C . GLU B 1 105 ? -36.517 231.856 -53.387 1.00 29.33 105 GLU B C 1
ATOM 4913 O O . GLU B 1 105 ? -37.295 232.610 -53.969 1.00 30.92 105 GLU B O 1
ATOM 4919 N N . TYR B 1 106 ? -35.900 232.206 -52.262 1.00 25.43 106 TYR B N 1
ATOM 4920 C CA . TYR B 1 106 ? -36.127 233.526 -51.685 1.00 22.93 106 TYR B CA 1
ATOM 4921 C C . TYR B 1 106 ? -35.575 234.583 -52.660 1.00 21.66 106 TYR B C 1
ATOM 4922 O O . TYR B 1 106 ? -36.271 235.518 -53.044 1.00 20.58 106 TYR B O 1
ATOM 4931 N N . VAL B 1 107 ? -34.318 234.416 -53.059 1.00 20.92 107 VAL B N 1
ATOM 4932 C CA . VAL B 1 107 ? -33.664 235.325 -53.993 1.00 18.82 107 VAL B CA 1
ATOM 4933 C C . VAL B 1 107 ? -34.516 235.475 -55.248 1.00 20.07 107 VAL B C 1
ATOM 4934 O O . VAL B 1 107 ? -34.654 236.581 -55.786 1.00 20.21 107 VAL B O 1
ATOM 4938 N N . ILE B 1 108 ? -35.074 234.362 -55.722 1.00 18.54 108 ILE B N 1
ATOM 4939 C CA . ILE B 1 108 ? -35.896 234.393 -56.919 1.00 19.15 108 ILE B CA 1
ATOM 4940 C C . ILE B 1 108 ? -37.151 235.197 -56.655 1.00 19.55 108 ILE B C 1
ATOM 4941 O O . ILE B 1 108 ? -37.601 235.968 -57.503 1.00 19.50 108 ILE B O 1
ATOM 4946 N N . LEU B 1 109 ? -37.707 235.018 -55.464 1.00 19.64 109 LEU B N 1
ATOM 4947 C CA . LEU B 1 109 ? -38.910 235.733 -55.071 1.00 19.70 109 LEU B CA 1
ATOM 4948 C C . LEU B 1 109 ? -38.673 237.247 -55.027 1.00 20.04 109 LEU B C 1
ATOM 4949 O O . LEU B 1 109 ? -39.543 238.031 -55.422 1.00 20.25 109 LEU B O 1
ATOM 4954 N N . CYS B 1 110 ? -37.495 237.649 -54.551 1.00 18.69 110 CYS B N 1
ATOM 4955 C CA . CYS B 1 110 ? -37.140 239.064 -54.466 1.00 18.68 110 CYS B CA 1
ATOM 4956 C C . CYS B 1 110 ? -37.069 239.714 -55.842 1.00 18.92 110 CYS B C 1
ATOM 4957 O O . CYS B 1 110 ? -37.548 240.824 -56.040 1.00 18.33 110 CYS B O 1
ATOM 4960 N N . SER B 1 111 ? -36.457 239.020 -56.790 1.00 20.17 111 SER B N 1
ATOM 4961 C CA . SER B 1 111 ? -36.344 239.541 -58.137 1.00 21.13 111 SER B CA 1
ATOM 4962 C C . SER B 1 111 ? -37.726 239.749 -58.730 1.00 21.66 111 SER B C 1
ATOM 4963 O O . SER B 1 111 ? -37.958 240.717 -59.464 1.00 22.29 111 SER B O 1
ATOM 4966 N N . LYS B 1 112 ? -38.631 238.827 -58.415 1.00 20.38 112 LYS B N 1
ATOM 4967 C CA . LYS B 1 112 ? -39.995 238.887 -58.919 1.00 20.57 112 LYS B CA 1
ATOM 4968 C C . LYS B 1 112 ? -40.815 239.927 -58.182 1.00 19.98 112 LYS B C 1
ATOM 4969 O O . LYS B 1 112 ? -41.585 240.674 -58.788 1.00 19.88 112 LYS B O 1
ATOM 4975 N N . ALA B 1 113 ? -40.646 239.963 -56.866 1.00 19.35 113 ALA B N 1
ATOM 4976 C CA . ALA B 1 113 ? -41.375 240.905 -56.033 1.00 18.54 113 ALA B CA 1
ATOM 4977 C C . ALA B 1 113 ? -41.061 242.336 -56.430 1.00 17.47 113 ALA B C 1
ATOM 4978 O O . ALA B 1 113 ? -41.946 243.178 -56.484 1.00 17.48 113 ALA B O 1
ATOM 4980 N N . GLU B 1 114 ? -39.801 242.615 -56.721 1.00 17.15 114 GLU B N 1
ATOM 4981 C CA . GLU B 1 114 ? -39.442 243.966 -57.088 1.00 18.41 114 GLU B CA 1
ATOM 4982 C C . GLU B 1 114 ? -40.023 244.387 -58.436 1.00 18.54 114 GLU B C 1
ATOM 4983 O O . GLU B 1 114 ? -40.403 245.543 -58.617 1.00 17.23 114 GLU B O 1
ATOM 4989 N N . THR B 1 115 ? -40.095 243.470 -59.393 1.00 19.14 115 THR B N 1
ATOM 4990 C CA . THR B 1 115 ? -40.669 243.847 -60.676 1.00 20.13 115 THR B CA 1
ATOM 4991 C C . THR B 1 115 ? -42.158 244.047 -60.418 1.00 20.86 115 THR B C 1
ATOM 4992 O O . THR B 1 115 ? -42.772 244.994 -60.927 1.00 21.76 115 THR B O 1
ATOM 4996 N N . ALA B 1 116 ? -42.727 243.164 -59.602 1.00 19.83 116 ALA B N 1
ATOM 4997 C CA . ALA B 1 116 ? -44.135 243.257 -59.247 1.00 20.32 116 ALA B CA 1
ATOM 4998 C C . ALA B 1 116 ? -44.367 244.606 -58.568 1.00 21.60 116 ALA B C 1
ATOM 4999 O O . ALA B 1 116 ? -45.287 245.348 -58.911 1.00 21.19 116 ALA B O 1
ATOM 5001 N N . TRP B 1 117 ? -43.512 244.922 -57.603 1.00 22.86 117 TRP B N 1
ATOM 5002 C CA . TRP B 1 117 ? -43.626 246.170 -56.878 1.00 23.12 117 TRP B CA 1
ATOM 5003 C C . TRP B 1 117 ? -43.608 247.369 -57.822 1.00 24.70 117 TRP B C 1
ATOM 5004 O O . TRP B 1 117 ? -44.514 248.194 -57.793 1.00 24.44 117 TRP B O 1
ATOM 5015 N N . GLU B 1 118 ? -42.579 247.467 -58.660 1.00 26.75 118 GLU B N 1
ATOM 5016 C CA . GLU B 1 118 ? -42.486 248.589 -59.584 1.00 27.36 118 GLU B CA 1
ATOM 5017 C C . GLU B 1 118 ? -43.801 248.839 -60.295 1.00 27.52 118 GLU B C 1
ATOM 5018 O O . GLU B 1 118 ? -44.149 249.987 -60.569 1.00 26.93 118 GLU B O 1
ATOM 5024 N N . GLU B 1 119 ? -44.533 247.766 -60.586 1.00 27.58 119 GLU B N 1
ATOM 5025 C CA . GLU B 1 119 ? -45.812 247.891 -61.274 1.00 27.78 119 GLU B CA 1
ATOM 5026 C C . GLU B 1 119 ? -46.892 248.357 -60.315 1.00 26.53 119 GLU B C 1
ATOM 5027 O O . GLU B 1 119 ? -47.677 249.246 -60.641 1.00 27.54 119 GLU B O 1
ATOM 5033 N N . ALA B 1 120 ? -46.926 247.754 -59.131 1.00 24.42 120 ALA B N 1
ATOM 5034 C CA . ALA B 1 120 ? -47.909 248.102 -58.116 1.00 21.68 120 ALA B CA 1
ATOM 5035 C C . ALA B 1 120 ? -47.873 249.591 -57.816 1.00 22.48 120 ALA B C 1
ATOM 5036 O O . ALA B 1 120 ? -48.902 250.257 -57.830 1.00 22.36 120 ALA B O 1
ATOM 5038 N N . LYS B 1 121 ? -46.680 250.107 -57.538 1.00 23.07 121 LYS B N 1
ATOM 5039 C CA . LYS B 1 121 ? -46.506 251.516 -57.229 1.00 23.18 121 LYS B CA 1
ATOM 5040 C C . LYS B 1 121 ? -46.919 252.408 -58.398 1.00 23.60 121 LYS B C 1
ATOM 5041 O O . LYS B 1 121 ? -47.653 253.376 -58.217 1.00 24.40 121 LYS B O 1
ATOM 5047 N N . GLY B 1 122 ? -46.447 252.082 -59.595 1.00 23.09 122 GLY B N 1
ATOM 5048 C CA . GLY B 1 122 ? -46.791 252.873 -60.761 1.00 23.42 122 GLY B CA 1
ATOM 5049 C C . GLY B 1 122 ? -48.289 253.004 -60.956 1.00 24.79 122 GLY B C 1
ATOM 5050 O O . GLY B 1 122 ? -48.776 254.008 -61.474 1.00 25.03 122 GLY B O 1
ATOM 5051 N N . LYS B 1 123 ? -49.025 251.980 -60.542 1.00 25.28 123 LYS B N 1
ATOM 5052 C CA . LYS B 1 123 ? -50.472 251.978 -60.666 1.00 25.62 123 LYS B CA 1
ATOM 5053 C C . LYS B 1 123 ? -51.088 252.412 -59.351 1.00 25.68 123 LYS B C 1
ATOM 5054 O O . LYS B 1 123 ? -52.272 252.726 -59.293 1.00 27.18 123 LYS B O 1
ATOM 5060 N N . SER B 1 124 ? -50.282 252.433 -58.296 1.00 24.96 124 SER B N 1
ATOM 5061 C CA . SER B 1 124 ? -50.783 252.773 -56.971 1.00 25.94 124 SER B CA 1
ATOM 5062 C C . SER B 1 124 ? -51.747 251.641 -56.612 1.00 27.83 124 SER B C 1
ATOM 5063 O O . SER B 1 124 ? -52.906 251.878 -56.265 1.00 29.53 124 SER B O 1
ATOM 5066 N N . ASP B 1 125 ? -51.255 250.406 -56.706 1.00 28.77 125 ASP B N 1
ATOM 5067 C CA . ASP B 1 125 ? -52.056 249.215 -56.433 1.00 28.22 125 ASP B CA 1
ATOM 5068 C C . ASP B 1 125 ? -51.434 248.316 -55.372 1.00 25.79 125 ASP B C 1
ATOM 5069 O O . ASP B 1 125 ? -50.544 247.528 -55.664 1.00 24.09 125 ASP B O 1
ATOM 5074 N N . PHE B 1 126 ? -51.923 248.411 -54.143 1.00 24.63 126 PHE B N 1
ATOM 5075 C CA . PHE B 1 126 ? -51.382 247.591 -53.074 1.00 23.59 126 PHE B CA 1
ATOM 5076 C C . PHE B 1 126 ? -51.632 246.101 -53.293 1.00 22.97 126 PHE B C 1
ATOM 5077 O O . PHE B 1 126 ? -50.754 245.278 -53.067 1.00 23.03 126 PHE B O 1
ATOM 5085 N N . SER B 1 127 ? -52.835 245.755 -53.732 1.00 23.98 127 SER B N 1
ATOM 5086 C CA . SER B 1 127 ? -53.195 244.355 -53.949 1.00 23.51 127 SER B CA 1
ATOM 5087 C C . SER B 1 127 ? -52.285 243.608 -54.925 1.00 23.38 127 SER B C 1
ATOM 5088 O O . SER B 1 127 ? -52.177 242.383 -54.863 1.00 23.16 127 SER B O 1
ATOM 5091 N N . LEU B 1 128 ? -51.630 244.336 -55.823 1.00 22.43 128 LEU B N 1
ATOM 5092 C CA . LEU B 1 128 ? -50.756 243.690 -56.787 1.00 22.35 128 LEU B CA 1
ATOM 5093 C C . LEU B 1 128 ? -49.480 243.235 -56.094 1.00 22.50 128 LEU B C 1
ATOM 5094 O O . LEU B 1 128 ? -48.951 242.168 -56.399 1.00 23.44 128 LEU B O 1
ATOM 5099 N N . PHE B 1 129 ? -49.007 244.042 -55.146 1.00 21.74 129 PHE B N 1
ATOM 5100 C CA . PHE B 1 129 ? -47.782 243.761 -54.398 1.00 21.02 129 PHE B CA 1
ATOM 5101 C C . PHE B 1 129 ? -48.021 242.871 -53.181 1.00 21.34 129 PHE B C 1
ATOM 5102 O O . PHE B 1 129 ? -47.208 242.004 -52.853 1.00 21.15 129 PHE B O 1
ATOM 5110 N N . SER B 1 130 ? -49.152 243.101 -52.526 1.00 22.38 130 SER B N 1
ATOM 5111 C CA . SER B 1 130 ? -49.575 242.372 -51.332 1.00 22.54 130 SER B CA 1
ATOM 5112 C C . SER B 1 130 ? -49.195 240.885 -51.266 1.00 21.95 130 SER B C 1
ATOM 5113 O O . SER B 1 130 ? -48.613 240.426 -50.280 1.00 18.97 130 SER B O 1
ATOM 5116 N N . PRO B 1 131 ? -49.525 240.113 -52.315 1.00 23.64 131 PRO B N 1
ATOM 5117 C CA . PRO B 1 131 ? -49.224 238.675 -52.378 1.00 24.30 131 PRO B CA 1
ATOM 5118 C C . PRO B 1 131 ? -47.744 238.374 -52.134 1.00 25.13 131 PRO B C 1
ATOM 5119 O O . PRO B 1 131 ? -47.398 237.438 -51.409 1.00 25.34 131 PRO B O 1
ATOM 5123 N N . TYR B 1 132 ? -46.875 239.165 -52.762 1.00 24.63 132 TYR B N 1
ATOM 5124 C CA . TYR B 1 132 ? -45.439 238.992 -52.608 1.00 23.14 132 TYR B CA 1
ATOM 5125 C C . TYR B 1 132 ? -44.991 239.472 -51.229 1.00 23.41 132 TYR B C 1
ATOM 5126 O O . TYR B 1 132 ? -44.138 238.859 -50.595 1.00 22.91 132 TYR B O 1
ATOM 5135 N N . LEU B 1 133 ? -45.556 240.578 -50.766 1.00 23.82 133 LEU B N 1
ATOM 5136 C CA . LEU B 1 133 ? -45.172 241.092 -49.468 1.00 25.37 133 LEU B CA 1
ATOM 5137 C C . LEU B 1 133 ? -45.372 240.021 -48.403 1.00 26.60 133 LEU B C 1
ATOM 5138 O O . LEU B 1 133 ? -44.562 239.892 -47.484 1.00 26.69 133 LEU B O 1
ATOM 5143 N N . GLU B 1 134 ? -46.446 239.248 -48.538 1.00 27.65 134 GLU B N 1
ATOM 5144 C CA . GLU B 1 134 ? -46.754 238.189 -47.581 1.00 29.95 134 GLU B CA 1
ATOM 5145 C C . GLU B 1 134 ? -45.693 237.098 -47.528 1.00 30.26 134 GLU B C 1
ATOM 5146 O O . GLU B 1 134 ? -45.369 236.564 -46.461 1.00 29.80 134 GLU B O 1
ATOM 5152 N N . GLN B 1 135 ? -45.165 236.764 -48.697 1.00 30.62 135 GLN B N 1
ATOM 5153 C CA . GLN B 1 135 ? -44.140 235.742 -48.818 1.00 30.77 135 GLN B CA 1
ATOM 5154 C C . GLN B 1 135 ? -42.796 236.294 -48.370 1.00 30.07 135 GLN B C 1
ATOM 5155 O O . GLN B 1 135 ? -42.068 235.646 -47.624 1.00 31.00 135 GLN B O 1
ATOM 5161 N N . LEU B 1 136 ? -42.463 237.489 -48.846 1.00 29.49 136 LEU B N 1
ATOM 5162 C CA . LEU B 1 136 ? -41.202 238.118 -48.487 1.00 28.45 136 LEU B CA 1
ATOM 5163 C C . LEU B 1 136 ? -41.061 238.126 -46.973 1.00 28.56 136 LEU B C 1
ATOM 5164 O O . LEU B 1 136 ? -39.982 237.878 -46.442 1.00 28.21 136 LEU B O 1
ATOM 5169 N N . ILE B 1 137 ? -42.162 238.394 -46.281 1.00 28.79 137 ILE B N 1
ATOM 5170 C CA . ILE B 1 137 ? -42.152 238.420 -44.828 1.00 29.52 137 ILE B CA 1
ATOM 5171 C C . ILE B 1 137 ? -42.096 236.999 -44.297 1.00 31.90 137 ILE B C 1
ATOM 5172 O O . ILE B 1 137 ? -41.213 236.649 -43.518 1.00 33.12 137 ILE B O 1
ATOM 5177 N N . GLU B 1 138 ? -43.048 236.181 -44.720 1.00 34.09 138 GLU B N 1
ATOM 5178 C CA . GLU B 1 138 ? -43.091 234.800 -44.277 1.00 36.07 138 GLU B CA 1
ATOM 5179 C C . GLU B 1 138 ? -41.689 234.169 -44.334 1.00 34.01 138 GLU B C 1
ATOM 5180 O O . GLU B 1 138 ? -41.289 233.435 -43.431 1.00 33.85 138 GLU B O 1
ATOM 5186 N N . PHE B 1 139 ? -40.928 234.482 -45.378 1.00 31.66 139 PHE B N 1
ATOM 5187 C CA . PHE B 1 139 ? -39.564 233.968 -45.514 1.00 29.99 139 PHE B CA 1
ATOM 5188 C C . PHE B 1 139 ? -38.666 234.505 -44.409 1.00 30.44 139 PHE B C 1
ATOM 5189 O O . PHE B 1 139 ? -37.945 233.751 -43.762 1.00 30.78 139 PHE B O 1
ATOM 5197 N N . ASN B 1 140 ? -38.706 235.819 -44.214 1.00 29.23 140 ASN B N 1
ATOM 5198 C CA . ASN B 1 140 ? -37.883 236.473 -43.217 1.00 29.54 140 ASN B CA 1
ATOM 5199 C C . ASN B 1 140 ? -38.143 236.071 -41.785 1.00 30.25 140 ASN B C 1
ATOM 5200 O O . ASN B 1 140 ? -37.211 235.978 -40.987 1.00 30.02 140 ASN B O 1
ATOM 5205 N N . LYS B 1 141 ? -39.407 235.833 -41.467 1.00 31.79 141 LYS B N 1
ATOM 5206 C CA . LYS B 1 141 ? -39.796 235.381 -40.140 1.00 34.03 141 LYS B CA 1
ATOM 5207 C C . LYS B 1 141 ? -39.064 234.054 -39.915 1.00 35.40 141 LYS B C 1
ATOM 5208 O O . LYS B 1 141 ? -38.431 233.821 -38.875 1.00 35.50 141 LYS B O 1
ATOM 5214 N N . ARG B 1 142 ? -39.166 233.198 -40.928 1.00 35.97 142 ARG B N 1
ATOM 5215 C CA . ARG B 1 142 ? -38.544 231.887 -40.946 1.00 36.02 142 ARG B CA 1
ATOM 5216 C C . ARG B 1 142 ? -37.033 232.046 -40.820 1.00 36.42 142 ARG B C 1
ATOM 5217 O O . ARG B 1 142 ? -36.400 231.346 -40.036 1.00 37.46 142 ARG B O 1
ATOM 5225 N N . PHE B 1 143 ? -36.449 232.980 -41.568 1.00 36.22 143 PHE B N 1
ATOM 5226 C CA . PHE B 1 143 ? -35.008 233.196 -41.493 1.00 35.56 143 PHE B CA 1
ATOM 5227 C C . PHE B 1 143 ? -34.594 233.616 -40.091 1.00 36.28 143 PHE B C 1
ATOM 5228 O O . PHE B 1 143 ? -33.575 233.157 -39.583 1.00 35.45 143 PHE B O 1
ATOM 5236 N N . ILE B 1 144 ? -35.383 234.498 -39.476 1.00 37.37 144 ILE B N 1
ATOM 5237 C CA . ILE B 1 144 ? -35.108 234.969 -38.116 1.00 37.30 144 ILE B CA 1
ATOM 5238 C C . ILE B 1 144 ? -34.962 233.763 -37.192 1.00 37.64 144 ILE B C 1
ATOM 5239 O O . ILE B 1 144 ? -34.163 233.771 -36.257 1.00 36.65 144 ILE B O 1
ATOM 5244 N N . THR B 1 145 ? -35.740 232.725 -37.470 1.00 37.83 145 THR B N 1
ATOM 5245 C CA . THR B 1 145 ? -35.686 231.502 -36.689 1.00 39.33 145 THR B CA 1
ATOM 5246 C C . THR B 1 145 ? -34.342 230.812 -36.899 1.00 40.16 145 THR B C 1
ATOM 5247 O O . THR B 1 145 ? -33.637 230.501 -35.937 1.00 39.40 145 THR B O 1
ATOM 5251 N N . TYR B 1 146 ? -33.998 230.585 -38.165 1.00 40.53 146 TYR B N 1
ATOM 5252 C CA . TYR B 1 146 ? -32.747 229.931 -38.541 1.00 40.52 146 TYR B CA 1
ATOM 5253 C C . TYR B 1 146 ? -31.499 230.605 -37.961 1.00 41.36 146 TYR B C 1
ATOM 5254 O O . TYR B 1 146 ? -30.596 229.921 -37.478 1.00 42.67 146 TYR B O 1
ATOM 5263 N N . TRP B 1 147 ? -31.433 231.935 -38.018 1.00 41.02 147 TRP B N 1
ATOM 5264 C CA . TRP B 1 147 ? -30.267 232.646 -37.498 1.00 40.48 147 TRP B CA 1
ATOM 5265 C C . TRP B 1 147 ? -30.292 232.673 -35.983 1.00 41.92 147 TRP B C 1
ATOM 5266 O O . TRP B 1 147 ? -29.265 232.476 -35.329 1.00 42.09 147 TRP B O 1
ATOM 5277 N N . GLY B 1 148 ? -31.480 232.917 -35.438 1.00 42.83 148 GLY B N 1
ATOM 5278 C CA . GLY B 1 148 ? -31.639 232.990 -34.002 1.00 44.38 148 GLY B CA 1
ATOM 5279 C C . GLY B 1 148 ? -31.414 234.406 -33.518 1.00 46.29 148 GLY B C 1
ATOM 5280 O O . GLY B 1 148 ? -30.973 235.275 -34.276 1.00 45.27 148 GLY B O 1
ATOM 5281 N N . TYR B 1 149 ? -31.726 234.654 -32.254 1.00 48.50 149 TYR B N 1
ATOM 5282 C CA . TYR B 1 149 ? -31.533 235.987 -31.699 1.00 49.99 149 TYR B CA 1
ATOM 5283 C C . TYR B 1 149 ? -31.411 235.931 -30.193 1.00 52.57 149 TYR B C 1
ATOM 5284 O O . TYR B 1 149 ? -31.528 234.857 -29.593 1.00 52.54 149 TYR B O 1
ATOM 5293 N N . GLN B 1 150 ? -31.170 237.092 -29.590 1.00 55.13 150 GLN B N 1
ATOM 5294 C CA . GLN B 1 150 ? -31.019 237.171 -28.150 1.00 57.33 150 GLN B CA 1
ATOM 5295 C C . GLN B 1 150 ? -32.123 237.933 -27.430 1.00 56.52 150 GLN B C 1
ATOM 5296 O O . GLN B 1 150 ? -32.480 237.590 -26.309 1.00 57.09 150 GLN B O 1
ATOM 5302 N N . GLU B 1 151 ? -32.668 238.969 -28.050 1.00 55.22 151 GLU B N 1
ATOM 5303 C CA . GLU B 1 151 ? -33.716 239.730 -27.384 1.00 53.11 151 GLU B CA 1
ATOM 5304 C C . GLU B 1 151 ? -34.952 239.753 -28.258 1.00 50.54 151 GLU B C 1
ATOM 5305 O O . GLU B 1 151 ? -35.804 238.878 -28.140 1.00 51.50 151 GLU B O 1
ATOM 5311 N N . HIS B 1 152 ? -35.042 240.749 -29.134 1.00 46.68 152 HIS B N 1
ATOM 5312 C CA . HIS B 1 152 ? -36.175 240.867 -30.039 1.00 43.00 152 HIS B CA 1
ATOM 5313 C C . HIS B 1 152 ? -35.858 240.130 -31.324 1.00 41.56 152 HIS B C 1
ATOM 5314 O O . HIS B 1 152 ? -34.757 240.239 -31.848 1.00 42.44 152 HIS B O 1
ATOM 5321 N N . PRO B 1 153 ? -36.823 239.359 -31.850 1.00 39.76 153 PRO B N 1
ATOM 5322 C CA . PRO B 1 153 ? -36.572 238.631 -33.099 1.00 39.15 153 PRO B CA 1
ATOM 5323 C C . PRO B 1 153 ? -36.241 239.551 -34.288 1.00 38.87 153 PRO B C 1
ATOM 5324 O O . PRO B 1 153 ? -35.674 239.111 -35.292 1.00 38.87 153 PRO B O 1
ATOM 5328 N N . TYR B 1 154 ? -36.599 240.826 -34.175 1.00 37.54 154 TYR B N 1
ATOM 5329 C CA . TYR B 1 154 ? -36.329 241.791 -35.237 1.00 37.19 154 TYR B CA 1
ATOM 5330 C C . TYR B 1 154 ? -34.838 242.141 -35.253 1.00 37.95 154 TYR B C 1
ATOM 5331 O O . TYR B 1 154 ? -34.309 242.627 -36.259 1.00 38.19 154 TYR B O 1
ATOM 5340 N N . ASP B 1 155 ? -34.158 241.893 -34.136 1.00 36.33 155 ASP B N 1
ATOM 5341 C CA . ASP B 1 155 ? -32.733 242.181 -34.060 1.00 35.62 155 ASP B CA 1
ATOM 5342 C C . ASP B 1 155 ? -31.999 241.297 -35.049 1.00 34.67 155 ASP B C 1
ATOM 5343 O O . ASP B 1 155 ? -30.959 241.677 -35.586 1.00 35.76 155 ASP B O 1
ATOM 5348 N N . ALA B 1 156 ? -32.541 240.108 -35.282 1.00 32.79 156 ALA B N 1
ATOM 5349 C CA . ALA B 1 156 ? -31.935 239.172 -36.216 1.00 33.12 156 ALA B CA 1
ATOM 5350 C C . ALA B 1 156 ? -31.792 239.818 -37.595 1.00 33.50 156 ALA B C 1
ATOM 5351 O O . ALA B 1 156 ? -30.818 239.569 -38.313 1.00 34.45 156 ALA B O 1
ATOM 5353 N N . LEU B 1 157 ? -32.767 240.649 -37.957 1.00 32.02 157 LEU B N 1
ATOM 5354 C CA . LEU B 1 157 ? -32.750 241.331 -39.239 1.00 30.70 157 LEU B CA 1
ATOM 5355 C C . LEU B 1 157 ? -31.957 242.637 -39.163 1.00 31.42 157 LEU B C 1
ATOM 5356 O O . LEU B 1 157 ? -31.326 243.050 -40.139 1.00 29.13 157 LEU B O 1
ATOM 5361 N N . LEU B 1 158 ? -32.007 243.292 -38.007 1.00 32.58 158 LEU B N 1
ATOM 5362 C CA . LEU B 1 158 ? -31.288 244.544 -37.816 1.00 33.45 158 LEU B CA 1
ATOM 5363 C C . LEU B 1 158 ? -29.810 244.260 -37.959 1.00 35.82 158 LEU B C 1
ATOM 5364 O O . LEU B 1 158 ? -29.067 245.055 -38.546 1.00 36.97 158 LEU B O 1
ATOM 5369 N N . ASP B 1 159 ? -29.399 243.112 -37.423 1.00 37.04 159 ASP B N 1
ATOM 5370 C CA . ASP B 1 159 ? -28.004 242.696 -37.438 1.00 39.07 159 ASP B CA 1
ATOM 5371 C C . ASP B 1 159 ? -27.452 242.489 -38.840 1.00 38.23 159 ASP B C 1
ATOM 5372 O O . ASP B 1 159 ? -26.239 242.498 -39.051 1.00 38.64 159 ASP B O 1
ATOM 5377 N N . LEU B 1 160 ? -28.351 242.306 -39.795 1.00 37.62 160 LEU B N 1
ATOM 5378 C CA . LEU B 1 160 ? -27.961 242.107 -41.181 1.00 37.44 160 LEU B CA 1
ATOM 5379 C C . LEU B 1 160 ? -27.446 243.386 -41.848 1.00 37.79 160 LEU B C 1
ATOM 5380 O O . LEU B 1 160 ? -26.912 243.328 -42.957 1.00 38.00 160 LEU B O 1
ATOM 5385 N N . PHE B 1 161 ? -27.600 244.535 -41.187 1.00 37.54 161 PHE B N 1
ATOM 5386 C CA . PHE B 1 161 ? -27.144 245.798 -41.773 1.00 38.30 161 PHE B CA 1
ATOM 5387 C C . PHE B 1 161 ? -26.287 246.638 -40.830 1.00 40.65 161 PHE B C 1
ATOM 5388 O O . PHE B 1 161 ? -25.387 247.363 -41.266 1.00 41.28 161 PHE B O 1
ATOM 5396 N N . GLU B 1 162 ? -26.579 246.553 -39.540 1.00 42.63 162 GLU B N 1
ATOM 5397 C CA . GLU B 1 162 ? -25.831 247.302 -38.542 1.00 44.97 162 GLU B CA 1
ATOM 5398 C C . GLU B 1 162 ? -25.489 246.368 -37.393 1.00 46.24 162 GLU B C 1
ATOM 5399 O O . GLU B 1 162 ? -26.167 246.369 -36.369 1.00 47.36 162 GLU B O 1
ATOM 5405 N N . PRO B 1 163 ? -24.441 245.544 -37.549 1.00 47.02 163 PRO B N 1
ATOM 5406 C CA . PRO B 1 163 ? -24.059 244.618 -36.477 1.00 46.91 163 PRO B CA 1
ATOM 5407 C C . PRO B 1 163 ? -23.944 245.341 -35.138 1.00 46.64 163 PRO B C 1
ATOM 5408 O O . PRO B 1 163 ? -23.103 246.226 -34.975 1.00 47.38 163 PRO B O 1
ATOM 5412 N N . GLY B 1 164 ? -24.800 244.970 -34.189 1.00 45.10 164 GLY B N 1
ATOM 5413 C CA . GLY B 1 164 ? -24.774 245.611 -32.887 1.00 44.71 164 GLY B CA 1
ATOM 5414 C C . GLY B 1 164 ? -26.064 246.350 -32.559 1.00 44.57 164 GLY B C 1
ATOM 5415 O O . GLY B 1 164 ? -26.484 246.394 -31.401 1.00 44.37 164 GLY B O 1
ATOM 5416 N N . VAL B 1 165 ? -26.691 246.934 -33.578 1.00 43.41 165 VAL B N 1
ATOM 5417 C CA . VAL B 1 165 ? -27.936 247.669 -33.398 1.00 40.92 165 VAL B CA 1
ATOM 5418 C C . VAL B 1 165 ? -29.076 246.720 -33.078 1.00 40.90 165 VAL B C 1
ATOM 5419 O O . VAL B 1 165 ? -29.379 245.802 -33.844 1.00 40.78 165 VAL B O 1
ATOM 5423 N N . THR B 1 166 ? -29.713 246.957 -31.940 1.00 40.26 166 THR B N 1
ATOM 5424 C CA . THR B 1 166 ? -30.810 246.122 -31.491 1.00 39.77 166 THR B CA 1
ATOM 5425 C C . THR B 1 166 ? -32.054 246.962 -31.287 1.00 39.57 166 THR B C 1
ATOM 5426 O O . THR B 1 166 ? -31.998 248.190 -31.334 1.00 39.34 166 THR B O 1
ATOM 5430 N N . VAL B 1 167 ? -33.174 246.290 -31.048 1.00 38.66 167 VAL B N 1
ATOM 5431 C CA . VAL B 1 167 ? -34.430 246.981 -30.823 1.00 38.42 167 VAL B CA 1
ATOM 5432 C C . VAL B 1 167 ? -34.321 247.822 -29.560 1.00 37.95 167 VAL B C 1
ATOM 5433 O O . VAL B 1 167 ? -34.862 248.920 -29.488 1.00 37.29 167 VAL B O 1
ATOM 5437 N N . LYS B 1 168 ? -33.605 247.314 -28.567 1.00 38.52 168 LYS B N 1
ATOM 5438 C CA . LYS B 1 168 ? -33.457 248.056 -27.326 1.00 40.12 168 LYS B CA 1
ATOM 5439 C C . LYS B 1 168 ? -32.687 249.359 -27.557 1.00 39.78 168 LYS B C 1
ATOM 5440 O O . LYS B 1 168 ? -33.111 250.425 -27.109 1.00 38.78 168 LYS B O 1
ATOM 5446 N N . VAL B 1 169 ? -31.572 249.263 -28.277 1.00 40.31 169 VAL B N 1
ATOM 5447 C CA . VAL B 1 169 ? -30.726 250.417 -28.581 1.00 40.83 169 VAL B CA 1
ATOM 5448 C C . VAL B 1 169 ? -31.433 251.470 -29.434 1.00 40.93 169 VAL B C 1
ATOM 5449 O O . VAL B 1 169 ? -31.248 252.673 -29.218 1.00 41.01 169 VAL B O 1
ATOM 5453 N N . LEU B 1 170 ? -32.240 251.018 -30.395 1.00 41.45 170 LEU B N 1
ATOM 5454 C CA . LEU B 1 170 ? -32.982 251.929 -31.274 1.00 41.43 170 LEU B CA 1
ATOM 5455 C C . LEU B 1 170 ? -34.146 252.665 -30.577 1.00 41.47 170 LEU B C 1
ATOM 5456 O O . LEU B 1 170 ? -34.341 253.867 -30.792 1.00 41.23 170 LEU B O 1
ATOM 5461 N N . ASP B 1 171 ? -34.903 251.951 -29.738 1.00 41.95 171 ASP B N 1
ATOM 5462 C CA . ASP B 1 171 ? -36.044 252.537 -29.008 1.00 43.23 171 ASP B CA 1
ATOM 5463 C C . ASP B 1 171 ? -35.611 253.789 -28.242 1.00 44.39 171 ASP B C 1
ATOM 5464 O O . ASP B 1 171 ? -36.236 254.855 -28.332 1.00 44.15 171 ASP B O 1
ATOM 5469 N N . GLN B 1 172 ? -34.547 253.620 -27.463 1.00 44.86 172 GLN B N 1
ATOM 5470 C CA . GLN B 1 172 ? -33.958 254.683 -26.655 1.00 46.62 172 GLN B CA 1
ATOM 5471 C C . GLN B 1 172 ? -33.459 255.887 -27.460 1.00 45.76 172 GLN B C 1
ATOM 5472 O O . GLN B 1 172 ? -33.433 257.022 -26.968 1.00 46.54 172 GLN B O 1
ATOM 5478 N N . LEU B 1 173 ? -33.040 255.622 -28.687 1.00 44.15 173 LEU B N 1
ATOM 5479 C CA . LEU B 1 173 ? -32.479 256.640 -29.569 1.00 42.87 173 LEU B CA 1
ATOM 5480 C C . LEU B 1 173 ? -33.536 257.366 -30.402 1.00 42.29 173 LEU B C 1
ATOM 5481 O O . LEU B 1 173 ? -33.414 258.558 -30.659 1.00 42.32 173 LEU B O 1
ATOM 5486 N N . PHE B 1 174 ? -34.568 256.638 -30.814 1.00 41.25 174 PHE B N 1
ATOM 5487 C CA . PHE B 1 174 ? -35.647 257.198 -31.616 1.00 41.25 174 PHE B CA 1
ATOM 5488 C C . PHE B 1 174 ? -36.572 257.996 -30.706 1.00 41.87 174 PHE B C 1
ATOM 5489 O O . PHE B 1 174 ? -37.343 258.861 -31.139 1.00 40.93 174 PHE B O 1
ATOM 5497 N N . ALA B 1 175 ? -36.443 257.698 -29.421 1.00 43.04 175 ALA B N 1
ATOM 5498 C CA . ALA B 1 175 ? -37.184 258.365 -28.366 1.00 42.52 175 ALA B CA 1
ATOM 5499 C C . ALA B 1 175 ? -36.648 259.788 -28.354 1.00 41.93 175 ALA B C 1
ATOM 5500 O O . ALA B 1 175 ? -37.387 260.738 -28.561 1.00 42.09 175 ALA B O 1
ATOM 5502 N N . GLU B 1 176 ? -35.343 259.930 -28.159 1.00 41.57 176 GLU B N 1
ATOM 5503 C CA . GLU B 1 176 ? -34.743 261.259 -28.135 1.00 43.14 176 GLU B CA 1
ATOM 5504 C C . GLU B 1 176 ? -35.017 262.059 -29.405 1.00 44.45 176 GLU B C 1
ATOM 5505 O O . GLU B 1 176 ? -35.229 263.280 -29.351 1.00 45.58 176 GLU B O 1
ATOM 5511 N N . LEU B 1 177 ? -34.999 261.380 -30.549 1.00 44.51 177 LEU B N 1
ATOM 5512 C CA . LEU B 1 177 ? -35.252 262.064 -31.810 1.00 44.28 177 LEU B CA 1
ATOM 5513 C C . LEU B 1 177 ? -36.662 262.624 -31.812 1.00 44.07 177 LEU B C 1
ATOM 5514 O O . LEU B 1 177 ? -36.877 263.772 -32.200 1.00 43.37 177 LEU B O 1
ATOM 5519 N N . LYS B 1 178 ? -37.624 261.815 -31.378 1.00 44.48 178 LYS B N 1
ATOM 5520 C CA . LYS B 1 178 ? -39.006 262.275 -31.312 1.00 45.81 178 LYS B CA 1
ATOM 5521 C C . LYS B 1 178 ? -39.017 263.506 -30.412 1.00 46.15 178 LYS B C 1
ATOM 5522 O O . LYS B 1 178 ? -39.398 264.599 -30.835 1.00 45.74 178 LYS B O 1
ATOM 5528 N N . GLU B 1 179 ? -38.581 263.298 -29.170 1.00 46.35 179 GLU B N 1
ATOM 5529 C CA . GLU B 1 179 ? -38.500 264.336 -28.145 1.00 46.58 179 GLU B CA 1
ATOM 5530 C C . GLU B 1 179 ? -37.915 265.656 -28.639 1.00 46.36 179 GLU B C 1
ATOM 5531 O O . GLU B 1 179 ? -38.258 266.718 -28.120 1.00 47.74 179 GLU B O 1
ATOM 5537 N N . ALA B 1 180 ? -37.031 265.594 -29.631 1.00 44.48 180 ALA B N 1
ATOM 5538 C CA . ALA B 1 180 ? -36.402 266.800 -30.156 1.00 41.11 180 ALA B CA 1
ATOM 5539 C C . ALA B 1 180 ? -36.987 267.288 -31.476 1.00 39.80 180 ALA B C 1
ATOM 5540 O O . ALA B 1 180 ? -37.122 268.489 -31.690 1.00 38.91 180 ALA B O 1
ATOM 5542 N N . ILE B 1 181 ? -37.342 266.363 -32.359 1.00 40.14 181 ILE B N 1
ATOM 5543 C CA . ILE B 1 181 ? -37.875 266.741 -33.662 1.00 40.57 181 ILE B CA 1
ATOM 5544 C C . ILE B 1 181 ? -39.334 267.182 -33.649 1.00 41.47 181 ILE B C 1
ATOM 5545 O O . ILE B 1 181 ? -39.656 268.284 -34.085 1.00 42.31 181 ILE B O 1
ATOM 5550 N N . ILE B 1 182 ? -40.215 266.320 -33.150 1.00 41.93 182 ILE B N 1
ATOM 5551 C CA . ILE B 1 182 ? -41.644 266.612 -33.118 1.00 41.85 182 ILE B CA 1
ATOM 5552 C C . ILE B 1 182 ? -42.027 267.987 -32.577 1.00 42.03 182 ILE B C 1
ATOM 5553 O O . ILE B 1 182 ? -42.784 268.718 -33.219 1.00 42.52 182 ILE B O 1
ATOM 5558 N N . PRO B 1 183 ? -41.522 268.362 -31.391 1.00 41.72 183 PRO B N 1
ATOM 5559 C CA . PRO B 1 183 ? -41.877 269.683 -30.862 1.00 41.76 183 PRO B CA 1
ATOM 5560 C C . PRO B 1 183 ? -41.301 270.770 -31.760 1.00 41.50 183 PRO B C 1
ATOM 5561 O O . PRO B 1 183 ? -41.909 271.819 -31.980 1.00 41.81 183 PRO B O 1
ATOM 5565 N N . LEU B 1 184 ? -40.119 270.491 -32.289 1.00 41.08 184 LEU B N 1
ATOM 5566 C CA . LEU B 1 184 ? -39.430 271.412 -33.172 1.00 40.52 184 LEU B CA 1
ATOM 5567 C C . LEU B 1 184 ? -40.274 271.586 -34.441 1.00 40.48 184 LEU B C 1
ATOM 5568 O O . LEU B 1 184 ? -40.422 272.695 -34.950 1.00 39.30 184 LEU B O 1
ATOM 5573 N N . VAL B 1 185 ? -40.852 270.491 -34.929 1.00 40.68 185 VAL B N 1
ATOM 5574 C CA . VAL B 1 185 ? -41.670 270.546 -36.135 1.00 42.38 185 VAL B CA 1
ATOM 5575 C C . VAL B 1 185 ? -43.006 271.244 -35.872 1.00 44.08 185 VAL B C 1
ATOM 5576 O O . VAL B 1 185 ? -43.613 271.793 -36.790 1.00 43.57 185 VAL B O 1
ATOM 5580 N N . LYS B 1 186 ? -43.465 271.219 -34.622 1.00 46.74 186 LYS B N 1
ATOM 5581 C CA . LYS B 1 186 ? -44.719 271.887 -34.255 1.00 49.69 186 LYS B CA 1
ATOM 5582 C C . LYS B 1 186 ? -44.501 273.394 -34.374 1.00 50.99 186 LYS B C 1
ATOM 5583 O O . LYS B 1 186 ? -45.323 274.112 -34.949 1.00 50.90 186 LYS B O 1
ATOM 5589 N N . GLN B 1 187 ? -43.385 273.859 -33.812 1.00 51.76 187 GLN B N 1
ATOM 5590 C CA . GLN B 1 187 ? -43.011 275.269 -33.852 1.00 52.56 187 GLN B CA 1
ATOM 5591 C C . GLN B 1 187 ? -42.914 275.740 -35.305 1.00 53.07 187 GLN B C 1
ATOM 5592 O O . GLN B 1 187 ? -43.350 276.841 -35.646 1.00 53.44 187 GLN B O 1
ATOM 5598 N N . VAL B 1 188 ? -42.329 274.905 -36.155 1.00 52.96 188 VAL B N 1
ATOM 5599 C CA . VAL B 1 188 ? -42.188 275.241 -37.563 1.00 53.19 188 VAL B CA 1
ATOM 5600 C C . VAL B 1 188 ? -43.578 275.386 -38.165 1.00 54.89 188 VAL B C 1
ATOM 5601 O O . VAL B 1 188 ? -43.810 276.241 -39.020 1.00 55.86 188 VAL B O 1
ATOM 5605 N N . THR B 1 189 ? -44.504 274.551 -37.705 1.00 55.84 189 THR B N 1
ATOM 5606 C CA . THR B 1 189 ? -45.874 274.583 -38.199 1.00 57.84 189 THR B CA 1
ATOM 5607 C C . THR B 1 189 ? -46.638 275.788 -37.658 1.00 59.08 189 THR B C 1
ATOM 5608 O O . THR B 1 189 ? -47.428 276.402 -38.369 1.00 58.60 189 THR B O 1
ATOM 5612 N N . ALA B 1 190 ? -46.390 276.128 -36.400 1.00 61.46 190 ALA B N 1
ATOM 5613 C CA . ALA B 1 190 ? -47.065 277.250 -35.756 1.00 63.86 190 ALA B CA 1
ATOM 5614 C C . ALA B 1 190 ? -46.389 278.601 -36.009 1.00 65.83 190 ALA B C 1
ATOM 5615 O O . ALA B 1 190 ? -45.960 279.278 -35.070 1.00 65.64 190 ALA B O 1
ATOM 5617 N N . SER B 1 191 ? -46.303 278.998 -37.274 1.00 67.87 191 SER B N 1
ATOM 5618 C CA . SER B 1 191 ? -45.684 280.272 -37.614 1.00 69.30 191 SER B CA 1
ATOM 5619 C C . SER B 1 191 ? -46.146 280.797 -38.971 1.00 70.53 191 SER B C 1
ATOM 5620 O O . SER B 1 191 ? -46.487 280.024 -39.866 1.00 71.32 191 SER B O 1
ATOM 5623 N N . GLY B 1 192 ? -46.164 282.119 -39.111 1.00 71.42 192 GLY B N 1
ATOM 5624 C CA . GLY B 1 192 ? -46.562 282.726 -40.369 1.00 72.49 192 GLY B CA 1
ATOM 5625 C C . GLY B 1 192 ? -45.319 283.021 -41.184 1.00 73.08 192 GLY B C 1
ATOM 5626 O O . GLY B 1 192 ? -45.349 283.787 -42.149 1.00 72.43 192 GLY B O 1
ATOM 5627 N N . ASN B 1 193 ? -44.216 282.400 -40.777 1.00 74.49 193 ASN B N 1
ATOM 5628 C CA . ASN B 1 193 ? -42.930 282.571 -41.441 1.00 75.65 193 ASN B CA 1
ATOM 5629 C C . ASN B 1 193 ? -42.818 281.686 -42.674 1.00 75.08 193 ASN B C 1
ATOM 5630 O O . ASN B 1 193 ? -41.739 281.558 -43.254 1.00 74.99 193 ASN B O 1
ATOM 5635 N N . LYS B 1 194 ? -43.928 281.067 -43.063 1.00 73.95 194 LYS B N 1
ATOM 5636 C CA . LYS B 1 194 ? -43.938 280.212 -44.240 1.00 72.92 194 LYS B CA 1
ATOM 5637 C C . LYS B 1 194 ? -43.417 280.991 -45.446 1.00 72.12 194 LYS B C 1
ATOM 5638 O O . LYS B 1 194 ? -44.053 281.947 -45.902 1.00 71.96 194 LYS B O 1
ATOM 5644 N N . PRO B 1 195 ? -42.242 280.593 -45.971 1.00 70.86 195 PRO B N 1
ATOM 5645 C CA . PRO B 1 195 ? -41.610 281.239 -47.128 1.00 69.53 195 PRO B CA 1
ATOM 5646 C C . PRO B 1 195 ? -42.336 280.880 -48.421 1.00 68.73 195 PRO B C 1
ATOM 5647 O O . PRO B 1 195 ? -42.847 279.770 -48.561 1.00 69.85 195 PRO B O 1
ATOM 5651 N N . ASP B 1 196 ? -42.381 281.811 -49.367 1.00 67.33 196 ASP B N 1
ATOM 5652 C CA . ASP B 1 196 ? -43.043 281.544 -50.640 1.00 65.43 196 ASP B CA 1
ATOM 5653 C C . ASP B 1 196 ? -42.363 280.373 -51.333 1.00 63.35 196 ASP B C 1
ATOM 5654 O O . ASP B 1 196 ? -41.143 280.343 -51.470 1.00 63.97 196 ASP B O 1
ATOM 5659 N N . THR B 1 197 ? -43.150 279.404 -51.772 1.00 60.55 197 THR B N 1
ATOM 5660 C CA . THR B 1 197 ? -42.580 278.251 -52.442 1.00 58.35 197 THR B CA 1
ATOM 5661 C C . THR B 1 197 ? -43.265 278.024 -53.788 1.00 57.77 197 THR B C 1
ATOM 5662 O O . THR B 1 197 ? -43.067 277.004 -54.447 1.00 57.93 197 THR B O 1
ATOM 5666 N N . SER B 1 198 ? -44.054 279.008 -54.198 1.00 57.21 198 SER B N 1
ATOM 5667 C CA . SER B 1 198 ? -44.796 278.957 -55.452 1.00 56.54 198 SER B CA 1
ATOM 5668 C C . SER B 1 198 ? -43.960 278.642 -56.700 1.00 56.19 198 SER B C 1
ATOM 5669 O O . SER B 1 198 ? -44.418 277.921 -57.587 1.00 56.50 198 SER B O 1
ATOM 5672 N N . PHE B 1 199 ? -42.746 279.181 -56.771 1.00 55.19 199 PHE B N 1
ATOM 5673 C CA . PHE B 1 199 ? -41.873 278.966 -57.927 1.00 54.08 199 PHE B CA 1
ATOM 5674 C C . PHE B 1 199 ? -41.223 277.591 -57.978 1.00 53.35 199 PHE B C 1
ATOM 5675 O O . PHE B 1 199 ? -40.676 277.199 -59.009 1.00 53.57 199 PHE B O 1
ATOM 5683 N N . ILE B 1 200 ? -41.272 276.868 -56.866 1.00 51.78 200 ILE B N 1
ATOM 5684 C CA . ILE B 1 200 ? -40.692 275.536 -56.793 1.00 49.15 200 ILE B CA 1
ATOM 5685 C C . ILE B 1 200 ? -41.476 274.507 -57.604 1.00 47.80 200 ILE B C 1
ATOM 5686 O O . ILE B 1 200 ? -40.888 273.712 -58.328 1.00 47.40 200 ILE B O 1
ATOM 5691 N N . THR B 1 201 ? -42.803 274.535 -57.480 1.00 47.16 201 THR B N 1
ATOM 5692 C CA . THR B 1 201 ? -43.688 273.592 -58.171 1.00 45.30 201 THR B CA 1
ATOM 5693 C C . THR B 1 201 ? -44.044 273.930 -59.615 1.00 43.14 201 THR B C 1
ATOM 5694 O O . THR B 1 201 ? -45.030 273.420 -60.140 1.00 43.33 201 THR B O 1
ATOM 5698 N N . LYS B 1 202 ? -43.263 274.783 -60.262 1.00 41.74 202 LYS B N 1
ATOM 5699 C CA . LYS B 1 202 ? -43.554 275.134 -61.651 1.00 41.77 202 LYS B CA 1
ATOM 5700 C C . LYS B 1 202 ? -42.965 274.062 -62.570 1.00 41.28 202 LYS B C 1
ATOM 5701 O O . LYS B 1 202 ? -42.380 273.082 -62.103 1.00 41.24 202 LYS B O 1
ATOM 5707 N N . ALA B 1 203 ? -43.126 274.242 -63.875 1.00 39.93 203 ALA B N 1
ATOM 5708 C CA . ALA B 1 203 ? -42.591 273.284 -64.826 1.00 38.89 203 ALA B CA 1
ATOM 5709 C C . ALA B 1 203 ? -41.109 273.551 -65.047 1.00 39.50 203 ALA B C 1
ATOM 5710 O O . ALA B 1 203 ? -40.700 274.681 -65.327 1.00 40.09 203 ALA B O 1
ATOM 5712 N N . PHE B 1 204 ? -40.310 272.499 -64.900 1.00 38.42 204 PHE B N 1
ATOM 5713 C CA . PHE B 1 204 ? -38.870 272.571 -65.093 1.00 36.88 204 PHE B CA 1
ATOM 5714 C C . PHE B 1 204 ? -38.597 271.431 -66.063 1.00 37.05 204 PHE B C 1
ATOM 5715 O O . PHE B 1 204 ? -38.531 270.268 -65.668 1.00 36.50 204 PHE B O 1
ATOM 5723 N N . PRO B 1 205 ? -38.442 271.761 -67.356 1.00 37.75 205 PRO B N 1
ATOM 5724 C CA . PRO B 1 205 ? -38.187 270.795 -68.435 1.00 37.46 205 PRO B CA 1
ATOM 5725 C C . PRO B 1 205 ? -37.244 269.654 -68.078 1.00 36.40 205 PRO B C 1
ATOM 5726 O O . PRO B 1 205 ? -36.116 269.867 -67.637 1.00 35.37 205 PRO B O 1
ATOM 5730 N N . LYS B 1 206 ? -37.732 268.437 -68.280 1.00 36.08 206 LYS B N 1
ATOM 5731 C CA . LYS B 1 206 ? -36.969 267.237 -67.983 1.00 35.65 206 LYS B CA 1
ATOM 5732 C C . LYS B 1 206 ? -35.574 267.262 -68.586 1.00 35.41 206 LYS B C 1
ATOM 5733 O O . LYS B 1 206 ? -34.583 267.049 -67.893 1.00 35.25 206 LYS B O 1
ATOM 5739 N N . GLU B 1 207 ? -35.499 267.528 -69.880 1.00 35.46 207 GLU B N 1
ATOM 5740 C CA . GLU B 1 207 ? -34.221 267.559 -70.555 1.00 35.72 207 GLU B CA 1
ATOM 5741 C C . GLU B 1 207 ? -33.225 268.458 -69.838 1.00 35.25 207 GLU B C 1
ATOM 5742 O O . GLU B 1 207 ? -32.026 268.192 -69.838 1.00 35.56 207 GLU B O 1
ATOM 5748 N N . LYS B 1 208 ? -33.716 269.522 -69.218 1.00 35.18 208 LYS B N 1
ATOM 5749 C CA . LYS B 1 208 ? -32.831 270.428 -68.500 1.00 35.34 208 LYS B CA 1
ATOM 5750 C C . LYS B 1 208 ? -32.441 269.878 -67.130 1.00 34.88 208 LYS B C 1
ATOM 5751 O O . LYS B 1 208 ? -31.337 270.119 -66.654 1.00 36.34 208 LYS B O 1
ATOM 5757 N N . GLN B 1 209 ? -33.345 269.145 -66.491 1.00 33.60 209 GLN B N 1
ATOM 5758 C CA . GLN B 1 209 ? -33.041 268.575 -65.190 1.00 33.32 209 GLN B CA 1
ATOM 5759 C C . GLN B 1 209 ? -31.961 267.531 -65.377 1.00 32.99 209 GLN B C 1
ATOM 5760 O O . GLN B 1 209 ? -31.108 267.341 -64.515 1.00 34.29 209 GLN B O 1
ATOM 5766 N N . LYS B 1 210 ? -32.015 266.844 -66.510 1.00 32.45 210 LYS B N 1
ATOM 5767 C CA . LYS B 1 210 ? -31.041 265.814 -66.807 1.00 31.82 210 LYS B CA 1
ATOM 5768 C C . LYS B 1 210 ? -29.675 266.456 -66.913 1.00 31.11 210 LYS B C 1
ATOM 5769 O O . LYS B 1 210 ? -28.706 265.924 -66.387 1.00 31.24 210 LYS B O 1
ATOM 5775 N N . GLU B 1 211 ? -29.606 267.606 -67.582 1.00 31.09 211 GLU B N 1
ATOM 5776 C CA . GLU B 1 211 ? -28.344 268.327 -67.738 1.00 32.16 211 GLU B CA 1
ATOM 5777 C C . GLU B 1 211 ? -27.750 268.698 -66.389 1.00 31.89 211 GLU B C 1
ATOM 5778 O O . GLU B 1 211 ? -26.544 268.584 -66.191 1.00 33.96 211 GLU B O 1
ATOM 5784 N N . LEU B 1 212 ? -28.591 269.167 -65.471 1.00 30.10 212 LEU B N 1
ATOM 5785 C CA . LEU B 1 212 ? -28.123 269.556 -64.151 1.00 29.83 212 LEU B CA 1
ATOM 5786 C C . LEU B 1 212 ? -27.597 268.385 -63.341 1.00 30.32 212 LEU B C 1
ATOM 5787 O O . LEU B 1 212 ? -26.503 268.464 -62.775 1.00 31.35 212 LEU B O 1
ATOM 5792 N N . SER B 1 213 ? -28.374 267.307 -63.268 1.00 29.19 213 SER B N 1
ATOM 5793 C CA . SER B 1 213 ? -27.949 266.131 -62.515 1.00 27.53 213 SER B CA 1
ATOM 5794 C C . SER B 1 213 ? -26.582 265.652 -62.977 1.00 25.82 213 SER B C 1
ATOM 5795 O O . SER B 1 213 ? -25.715 265.347 -62.154 1.00 25.31 213 SER B O 1
ATOM 5798 N N . LEU B 1 214 ? -26.390 265.583 -64.289 1.00 22.45 214 LEU B N 1
ATOM 5799 C CA . LEU B 1 214 ? -25.116 265.148 -64.827 1.00 22.58 214 LEU B CA 1
ATOM 5800 C C . LEU B 1 214 ? -24.051 266.151 -64.415 1.00 23.87 214 LEU B C 1
ATOM 5801 O O . LEU B 1 214 ? -22.947 265.778 -63.997 1.00 24.04 214 LEU B O 1
ATOM 5806 N N . TYR B 1 215 ? -24.397 267.429 -64.528 1.00 24.28 215 TYR B N 1
ATOM 5807 C CA . TYR B 1 215 ? -23.494 268.518 -64.171 1.00 23.20 215 TYR B CA 1
ATOM 5808 C C . TYR B 1 215 ? -23.072 268.425 -62.704 1.00 22.21 215 TYR B C 1
ATOM 5809 O O . TYR B 1 215 ? -21.881 268.389 -62.403 1.00 21.90 215 TYR B O 1
ATOM 5818 N N . PHE B 1 216 ? -24.048 268.382 -61.800 1.00 19.81 216 PHE B N 1
ATOM 5819 C CA . PHE B 1 216 ? -23.753 268.297 -60.378 1.00 20.52 216 PHE B CA 1
ATOM 5820 C C . PHE B 1 216 ? -22.897 267.086 -60.051 1.00 20.18 216 PHE B C 1
ATOM 5821 O O . PHE B 1 216 ? -22.053 267.132 -59.150 1.00 18.83 216 PHE B O 1
ATOM 5829 N N . LEU B 1 217 ? -23.118 265.998 -60.779 1.00 20.18 217 LEU B N 1
ATOM 5830 C CA . LEU B 1 217 ? -22.337 264.796 -60.553 1.00 20.51 217 LEU B CA 1
ATOM 5831 C C . LEU B 1 217 ? -20.879 265.121 -60.835 1.00 21.10 217 LEU B C 1
ATOM 5832 O O . LEU B 1 217 ? -20.014 264.861 -60.001 1.00 21.50 217 LEU B O 1
ATOM 5837 N N . GLN B 1 218 ? -20.616 265.708 -62.000 1.00 21.55 218 GLN B N 1
ATOM 5838 C CA . GLN B 1 218 ? -19.255 266.074 -62.388 1.00 22.99 218 GLN B CA 1
ATOM 5839 C C . GLN B 1 218 ? -18.632 267.000 -61.340 1.00 24.69 218 GLN B C 1
ATOM 5840 O O . GLN B 1 218 ? -17.508 266.779 -60.875 1.00 25.63 218 GLN B O 1
ATOM 5846 N N . GLU B 1 219 ? -19.389 268.029 -60.968 1.00 25.18 219 GLU B N 1
ATOM 5847 C CA . GLU B 1 219 ? -18.971 269.019 -59.985 1.00 23.87 219 GLU B CA 1
ATOM 5848 C C . GLU B 1 219 ? -18.611 268.415 -58.643 1.00 23.73 219 GLU B C 1
ATOM 5849 O O . GLU B 1 219 ? -17.590 268.760 -58.054 1.00 24.91 219 GLU B O 1
ATOM 5855 N N . LEU B 1 220 ? -19.458 267.517 -58.161 1.00 22.63 220 LEU B N 1
ATOM 5856 C CA . LEU B 1 220 ? -19.243 266.885 -56.872 1.00 22.15 220 LEU B CA 1
ATOM 5857 C C . LEU B 1 220 ? -18.175 265.804 -56.817 1.00 22.06 220 LEU B C 1
ATOM 5858 O O . LEU B 1 220 ? -17.794 265.381 -55.734 1.00 24.50 220 LEU B O 1
ATOM 5863 N N . GLY B 1 221 ? -17.694 265.337 -57.961 1.00 21.76 221 GLY B N 1
ATOM 5864 C CA . GLY B 1 221 ? -16.651 264.323 -57.924 1.00 20.90 221 GLY B CA 1
ATOM 5865 C C . GLY B 1 221 ? -16.983 262.908 -58.363 1.00 20.57 221 GLY B C 1
ATOM 5866 O O . GLY B 1 221 ? -16.156 262.012 -58.216 1.00 21.48 221 GLY B O 1
ATOM 5867 N N . TYR B 1 222 ? -18.185 262.689 -58.887 1.00 20.10 222 TYR B N 1
ATOM 5868 C CA . TYR B 1 222 ? -18.573 261.368 -59.358 1.00 17.33 222 TYR B CA 1
ATOM 5869 C C . TYR B 1 222 ? -17.755 261.092 -60.616 1.00 16.47 222 TYR B C 1
ATOM 5870 O O . TYR B 1 222 ? -17.802 261.856 -61.566 1.00 14.73 222 TYR B O 1
ATOM 5879 N N . ASP B 1 223 ? -16.993 260.003 -60.611 1.00 18.85 223 ASP B N 1
ATOM 5880 C CA . ASP B 1 223 ? -16.144 259.628 -61.750 1.00 19.77 223 ASP B CA 1
ATOM 5881 C C . ASP B 1 223 ? -16.956 258.968 -62.859 1.00 19.87 223 ASP B C 1
ATOM 5882 O O . ASP B 1 223 ? -17.372 257.825 -62.706 1.00 22.43 223 ASP B O 1
ATOM 5887 N N . PHE B 1 224 ? -17.180 259.662 -63.972 1.00 17.63 224 PHE B N 1
ATOM 5888 C CA . PHE B 1 224 ? -17.949 259.057 -65.053 1.00 17.08 224 PHE B CA 1
ATOM 5889 C C . PHE B 1 224 ? -17.201 257.967 -65.823 1.00 17.08 224 PHE B C 1
ATOM 5890 O O . PHE B 1 224 ? -17.794 257.240 -66.620 1.00 16.99 224 PHE B O 1
ATOM 5898 N N . ASP B 1 225 ? -15.901 257.849 -65.589 1.00 16.64 225 ASP B N 1
ATOM 5899 C CA . ASP B 1 225 ? -15.132 256.811 -66.250 1.00 17.00 225 ASP B CA 1
ATOM 5900 C C . ASP B 1 225 ? -15.396 255.499 -65.537 1.00 16.60 225 ASP B C 1
ATOM 5901 O O . ASP B 1 225 ? -15.174 254.423 -66.098 1.00 17.12 225 ASP B O 1
ATOM 5906 N N . GLY B 1 226 ? -15.864 255.603 -64.294 1.00 15.66 226 GLY B N 1
ATOM 5907 C CA . GLY B 1 226 ? -16.163 254.429 -63.495 1.00 14.50 226 GLY B CA 1
ATOM 5908 C C . GLY B 1 226 ? -17.628 254.358 -63.111 1.00 13.90 226 GLY B C 1
ATOM 5909 O O . GLY B 1 226 ? -17.997 253.717 -62.130 1.00 13.50 226 GLY B O 1
ATOM 5910 N N . GLY B 1 227 ? -18.474 255.020 -63.888 1.00 13.73 227 GLY B N 1
ATOM 5911 C CA . GLY B 1 227 ? -19.891 255.009 -63.589 1.00 14.36 227 GLY B CA 1
ATOM 5912 C C . GLY B 1 227 ? -20.737 255.554 -64.719 1.00 14.54 227 GLY B C 1
ATOM 5913 O O . GLY B 1 227 ? -20.245 255.757 -65.832 1.00 15.16 227 GLY B O 1
ATOM 5914 N N . ARG B 1 228 ? -22.017 255.776 -64.427 1.00 14.69 228 ARG B N 1
ATOM 5915 C CA . ARG B 1 228 ? -22.975 256.315 -65.390 1.00 13.01 228 ARG B CA 1
ATOM 5916 C C . ARG B 1 228 ? -24.290 256.654 -64.698 1.00 12.84 228 ARG B C 1
ATOM 5917 O O . ARG B 1 228 ? -24.571 256.159 -63.602 1.00 9.86 228 ARG B O 1
ATOM 5925 N N . LEU B 1 229 ? -25.079 257.519 -65.334 1.00 14.42 229 LEU B N 1
ATOM 5926 C CA . LEU B 1 229 ? -26.379 257.930 -64.797 1.00 15.27 229 LEU B CA 1
ATOM 5927 C C . LEU B 1 229 ? -27.478 257.443 -65.725 1.00 15.97 229 LEU B C 1
ATOM 5928 O O . LEU B 1 229 ? -27.342 257.529 -66.941 1.00 16.27 229 LEU B O 1
ATOM 5933 N N . ASP B 1 230 ? -28.560 256.930 -65.149 1.00 18.19 230 ASP B N 1
ATOM 5934 C CA . ASP B 1 230 ? -29.695 256.440 -65.931 1.00 21.03 230 ASP B CA 1
ATOM 5935 C C . ASP B 1 230 ? -30.998 256.695 -65.162 1.00 22.09 230 ASP B C 1
ATOM 5936 O O . ASP B 1 230 ? -30.959 256.976 -63.968 1.00 21.14 230 ASP B O 1
ATOM 5941 N N . GLU B 1 231 ? -32.144 256.616 -65.841 1.00 24.73 231 GLU B N 1
ATOM 5942 C CA . GLU B 1 231 ? -33.441 256.828 -65.180 1.00 26.27 231 GLU B CA 1
ATOM 5943 C C . GLU B 1 231 ? -34.029 255.564 -64.561 1.00 25.40 231 GLU B C 1
ATOM 5944 O O . GLU B 1 231 ? -33.857 254.467 -65.085 1.00 23.80 231 GLU B O 1
ATOM 5950 N N . THR B 1 232 ? -34.730 255.735 -63.446 1.00 26.28 232 THR B N 1
ATOM 5951 C CA . THR B 1 232 ? -35.357 254.624 -62.743 1.00 27.70 232 THR B CA 1
ATOM 5952 C C . THR B 1 232 ? -36.543 255.105 -61.920 1.00 26.82 232 THR B C 1
ATOM 5953 O O . THR B 1 232 ? -36.646 256.274 -61.591 1.00 26.00 232 THR B O 1
ATOM 5957 N N . VAL B 1 233 ? -37.443 254.185 -61.605 1.00 27.78 233 VAL B N 1
ATOM 5958 C CA . VAL B 1 233 ? -38.622 254.490 -60.819 1.00 28.04 233 VAL B CA 1
ATOM 5959 C C . VAL B 1 233 ? -38.184 254.917 -59.433 1.00 28.68 233 VAL B C 1
ATOM 5960 O O . VAL B 1 233 ? -38.626 255.938 -58.919 1.00 28.85 233 VAL B O 1
ATOM 5964 N N . HIS B 1 234 ? -37.310 254.124 -58.830 1.00 29.12 234 HIS B N 1
ATOM 5965 C CA . HIS B 1 234 ? -36.817 254.416 -57.490 1.00 30.78 234 HIS B CA 1
ATOM 5966 C C . HIS B 1 234 ? -35.298 254.487 -57.541 1.00 29.67 234 HIS B C 1
ATOM 5967 O O . HIS B 1 234 ? -34.634 253.463 -57.666 1.00 30.52 234 HIS B O 1
ATOM 5974 N N . PRO B 1 235 ? -34.728 255.701 -57.444 1.00 28.58 235 PRO B N 1
ATOM 5975 C CA . PRO B 1 235 ? -33.277 255.905 -57.483 1.00 26.10 235 PRO B CA 1
ATOM 5976 C C . PRO B 1 235 ? -32.504 255.000 -56.543 1.00 24.05 235 PRO B C 1
ATOM 5977 O O . PRO B 1 235 ? -32.976 254.627 -55.470 1.00 24.40 235 PRO B O 1
ATOM 5981 N N . PHE B 1 236 ? -31.305 254.641 -56.969 1.00 22.30 236 PHE B N 1
ATOM 5982 C CA . PHE B 1 236 ? -30.457 253.762 -56.189 1.00 20.16 236 PHE B CA 1
ATOM 5983 C C . PHE B 1 236 ? -29.069 253.848 -56.778 1.00 18.93 236 PHE B C 1
ATOM 5984 O O . PHE B 1 236 ? -28.880 254.403 -57.861 1.00 16.17 236 PHE B O 1
ATOM 5992 N N . ALA B 1 237 ? -28.098 253.322 -56.044 1.00 18.08 237 ALA B N 1
ATOM 5993 C CA . ALA B 1 237 ? -26.722 253.316 -56.505 1.00 17.70 237 ALA B CA 1
ATOM 5994 C C . ALA B 1 237 ? -26.244 251.892 -56.321 1.00 17.32 237 ALA B C 1
ATOM 5995 O O . ALA B 1 237 ? -26.432 251.295 -55.256 1.00 16.96 237 ALA B O 1
ATOM 5997 N N . THR B 1 238 ? -25.638 251.339 -57.362 1.00 16.34 238 THR B N 1
ATOM 5998 C CA . THR B 1 238 ? -25.162 249.974 -57.282 1.00 14.77 238 THR B CA 1
ATOM 5999 C C . THR B 1 238 ? -23.743 249.848 -57.767 1.00 14.08 238 THR B C 1
ATOM 6000 O O . THR B 1 238 ? -23.332 250.541 -58.697 1.00 14.91 238 THR B O 1
ATOM 6004 N N . THR B 1 239 ? -23.004 248.948 -57.133 1.00 13.75 239 THR B N 1
ATOM 6005 C CA . THR B 1 239 ? -21.623 248.674 -57.500 1.00 13.81 239 THR B CA 1
ATOM 6006 C C . THR B 1 239 ? -21.532 247.342 -58.244 1.00 13.84 239 THR B C 1
ATOM 6007 O O . THR B 1 239 ? -21.764 246.290 -57.649 1.00 15.62 239 THR B O 1
ATOM 6011 N N . LEU B 1 240 ? -21.211 247.379 -59.536 1.00 13.59 240 LEU B N 1
ATOM 6012 C CA . LEU B 1 240 ? -21.075 246.143 -60.304 1.00 15.04 240 LEU B CA 1
ATOM 6013 C C . LEU B 1 240 ? -19.687 245.571 -59.994 1.00 15.61 240 LEU B C 1
ATOM 6014 O O . LEU B 1 240 ? -19.531 244.384 -59.698 1.00 15.06 240 LEU B O 1
ATOM 6019 N N . ASN B 1 241 ? -18.688 246.441 -60.069 1.00 15.61 241 ASN B N 1
ATOM 6020 C CA . ASN B 1 241 ? -17.307 246.101 -59.758 1.00 15.79 241 ASN B CA 1
ATOM 6021 C C . ASN B 1 241 ? -16.628 247.437 -59.444 1.00 15.53 241 ASN B C 1
ATOM 6022 O O . ASN B 1 241 ? -17.103 248.483 -59.869 1.00 14.79 241 ASN B O 1
ATOM 6027 N N . ARG B 1 242 ? -15.531 247.404 -58.698 1.00 15.99 242 ARG B N 1
ATOM 6028 C CA . ARG B 1 242 ? -14.845 248.628 -58.290 1.00 16.30 242 ARG B CA 1
ATOM 6029 C C . ARG B 1 242 ? -14.744 249.718 -59.346 1.00 15.69 242 ARG B C 1
ATOM 6030 O O . ARG B 1 242 ? -14.765 250.911 -59.022 1.00 13.94 242 ARG B O 1
ATOM 6038 N N . GLY B 1 243 ? -14.636 249.312 -60.604 1.00 15.04 243 GLY B N 1
ATOM 6039 C CA . GLY B 1 243 ? -14.527 250.288 -61.672 1.00 14.80 243 GLY B CA 1
ATOM 6040 C C . GLY B 1 243 ? -15.854 250.607 -62.322 1.00 13.88 243 GLY B C 1
ATOM 6041 O O . GLY B 1 243 ? -15.908 251.299 -63.330 1.00 14.80 243 GLY B O 1
ATOM 6042 N N . ASP B 1 244 ? -16.935 250.117 -61.740 1.00 14.38 244 ASP B N 1
ATOM 6043 C CA . ASP B 1 244 ? -18.248 250.352 -62.308 1.00 15.39 244 ASP B CA 1
ATOM 6044 C C . ASP B 1 244 ? -19.264 250.548 -61.198 1.00 15.65 244 ASP B C 1
ATOM 6045 O O . ASP B 1 244 ? -19.849 249.582 -60.715 1.00 16.68 244 ASP B O 1
ATOM 6050 N N . VAL B 1 245 ? -19.457 251.796 -60.789 1.00 15.45 245 VAL B N 1
ATOM 6051 C CA . VAL B 1 245 ? -20.420 252.129 -59.744 1.00 15.06 245 VAL B CA 1
ATOM 6052 C C . VAL B 1 245 ? -21.452 253.030 -60.388 1.00 16.07 245 VAL B C 1
ATOM 6053 O O . VAL B 1 245 ? -21.175 254.190 -60.680 1.00 17.41 245 VAL B O 1
ATOM 6057 N N . ARG B 1 246 ? -22.647 252.498 -60.602 1.00 16.19 246 ARG B N 1
ATOM 6058 C CA . ARG B 1 246 ? -23.691 253.263 -61.260 1.00 16.27 246 ARG B CA 1
ATOM 6059 C C . ARG B 1 246 ? -24.719 253.902 -60.339 1.00 16.33 246 ARG B C 1
ATOM 6060 O O . ARG B 1 246 ? -25.039 253.384 -59.263 1.00 16.02 246 ARG B O 1
ATOM 6068 N N . VAL B 1 247 ? -25.227 255.045 -60.783 1.00 15.38 247 VAL B N 1
ATOM 6069 C CA . VAL B 1 247 ? -26.256 255.770 -60.057 1.00 14.75 247 VAL B CA 1
ATOM 6070 C C . VAL B 1 247 ? -27.439 256.024 -60.996 1.00 14.76 247 VAL B C 1
ATOM 6071 O O . VAL B 1 247 ? -27.289 256.080 -62.218 1.00 14.86 247 VAL B O 1
ATOM 6075 N N . THR B 1 248 ? -28.620 256.167 -60.415 1.00 14.41 248 THR B N 1
ATOM 6076 C CA . THR B 1 248 ? -29.816 256.408 -61.190 1.00 14.88 248 THR B CA 1
ATOM 6077 C C . THR B 1 248 ? -30.689 257.419 -60.475 1.00 15.84 248 THR B C 1
ATOM 6078 O O . THR B 1 248 ? -30.661 257.524 -59.251 1.00 15.82 248 THR B O 1
ATOM 6082 N N . THR B 1 249 ? -31.462 258.177 -61.239 1.00 17.74 249 THR B N 1
ATOM 6083 C CA . THR B 1 249 ? -32.351 259.155 -60.636 1.00 19.57 249 THR B CA 1
ATOM 6084 C C . THR B 1 249 ? -33.713 259.176 -61.313 1.00 21.41 249 THR B C 1
ATOM 6085 O O . THR B 1 249 ? -33.969 258.426 -62.254 1.00 21.40 249 THR B O 1
ATOM 6089 N N . ARG B 1 250 ? -34.570 260.060 -60.825 1.00 23.29 250 ARG B N 1
ATOM 6090 C CA . ARG B 1 250 ? -35.929 260.184 -61.306 1.00 25.91 250 ARG B CA 1
ATOM 6091 C C . ARG B 1 250 ? -36.235 261.664 -61.519 1.00 27.51 250 ARG B C 1
ATOM 6092 O O . ARG B 1 250 ? -35.884 262.497 -60.687 1.00 28.49 250 ARG B O 1
ATOM 6100 N N . TYR B 1 251 ? -36.877 261.997 -62.632 1.00 28.40 251 TYR B N 1
ATOM 6101 C CA . TYR B 1 251 ? -37.211 263.386 -62.881 1.00 29.70 251 TYR B CA 1
ATOM 6102 C C . TYR B 1 251 ? -38.693 263.654 -62.704 1.00 31.17 251 TYR B C 1
ATOM 6103 O O . TYR B 1 251 ? -39.531 262.784 -62.914 1.00 32.53 251 TYR B O 1
ATOM 6112 N N . ASP B 1 252 ? -39.000 264.872 -62.286 1.00 32.15 252 ASP B N 1
ATOM 6113 C CA . ASP B 1 252 ? -40.362 265.304 -62.055 1.00 30.88 252 ASP B CA 1
ATOM 6114 C C . ASP B 1 252 ? -40.368 266.746 -62.483 1.00 30.77 252 ASP B C 1
ATOM 6115 O O . ASP B 1 252 ? -39.752 267.599 -61.855 1.00 29.57 252 ASP B O 1
ATOM 6120 N N . GLU B 1 253 ? -41.047 267.011 -63.583 1.00 32.30 253 GLU B N 1
ATOM 6121 C CA . GLU B 1 253 ? -41.090 268.362 -64.098 1.00 34.23 253 GLU B CA 1
ATOM 6122 C C . GLU B 1 253 ? -41.813 269.372 -63.208 1.00 34.08 253 GLU B C 1
ATOM 6123 O O . GLU B 1 253 ? -41.725 270.582 -63.420 1.00 35.58 253 GLU B O 1
ATOM 6129 N N . LYS B 1 254 ? -42.508 268.884 -62.193 1.00 33.42 254 LYS B N 1
ATOM 6130 C CA . LYS B 1 254 ? -43.221 269.774 -61.292 1.00 34.17 254 LYS B CA 1
ATOM 6131 C C . LYS B 1 254 ? -42.499 269.880 -59.956 1.00 33.70 254 LYS B C 1
ATOM 6132 O O . LYS B 1 254 ? -43.066 270.336 -58.957 1.00 33.63 254 LYS B O 1
ATOM 6138 N N . ASP B 1 255 ? -41.245 269.437 -59.957 1.00 33.04 255 ASP B N 1
ATOM 6139 C CA . ASP B 1 255 ? -40.383 269.508 -58.785 1.00 32.52 255 ASP B CA 1
ATOM 6140 C C . ASP B 1 255 ? -38.937 269.072 -59.067 1.00 31.64 255 ASP B C 1
ATOM 6141 O O . ASP B 1 255 ? -38.549 267.940 -58.790 1.00 30.63 255 ASP B O 1
ATOM 6146 N N . PHE B 1 256 ? -38.149 270.000 -59.611 1.00 30.71 256 PHE B N 1
ATOM 6147 C CA . PHE B 1 256 ? -36.747 269.773 -59.965 1.00 28.83 256 PHE B CA 1
ATOM 6148 C C . PHE B 1 256 ? -35.951 269.265 -58.776 1.00 27.34 256 PHE B C 1
ATOM 6149 O O . PHE B 1 256 ? -34.894 268.653 -58.943 1.00 27.25 256 PHE B O 1
ATOM 6157 N N . ARG B 1 257 ? -36.464 269.513 -57.577 1.00 24.76 257 ARG B N 1
ATOM 6158 C CA . ARG B 1 257 ? -35.781 269.077 -56.372 1.00 23.37 257 ARG B CA 1
ATOM 6159 C C . ARG B 1 257 ? -35.557 267.579 -56.327 1.00 23.24 257 ARG B C 1
ATOM 6160 O O . ARG B 1 257 ? -34.445 267.123 -56.045 1.00 22.83 257 ARG B O 1
ATOM 6168 N N . THR B 1 258 ? -36.615 266.819 -56.595 1.00 22.99 258 THR B N 1
ATOM 6169 C CA . THR B 1 258 ? -36.530 265.363 -56.545 1.00 23.36 258 THR B CA 1
ATOM 6170 C C . THR B 1 258 ? -35.306 264.790 -57.256 1.00 21.58 258 THR B C 1
ATOM 6171 O O . THR B 1 258 ? -34.585 263.964 -56.694 1.00 21.43 258 THR B O 1
ATOM 6175 N N . ALA B 1 259 ? -35.068 265.230 -58.484 1.00 19.72 259 ALA B N 1
ATOM 6176 C CA . ALA B 1 259 ? -33.926 264.740 -59.233 1.00 19.64 259 ALA B CA 1
ATOM 6177 C C . ALA B 1 259 ? -32.616 265.212 -58.601 1.00 20.36 259 ALA B C 1
ATOM 6178 O O . ALA B 1 259 ? -31.719 264.411 -58.365 1.00 20.07 259 ALA B O 1
ATOM 6180 N N . ILE B 1 260 ? -32.520 266.511 -58.317 1.00 21.56 260 ILE B N 1
ATOM 6181 C CA . ILE B 1 260 ? -31.325 267.103 -57.708 1.00 20.52 260 ILE B CA 1
ATOM 6182 C C . ILE B 1 260 ? -30.855 266.341 -56.472 1.00 19.69 260 ILE B C 1
ATOM 6183 O O . ILE B 1 260 ? -29.768 265.758 -56.464 1.00 19.62 260 ILE B O 1
ATOM 6188 N N . PHE B 1 261 ? -31.672 266.353 -55.424 1.00 18.06 261 PHE B N 1
ATOM 6189 C CA . PHE B 1 261 ? -31.298 265.683 -54.187 1.00 18.75 261 PHE B CA 1
ATOM 6190 C C . PHE B 1 261 ? -31.219 264.171 -54.285 1.00 18.89 261 PHE B C 1
ATOM 6191 O O . PHE B 1 261 ? -30.504 263.525 -53.515 1.00 18.58 261 PHE B O 1
ATOM 6199 N N . GLY B 1 262 ? -31.946 263.603 -55.238 1.00 19.10 262 GLY B N 1
ATOM 6200 C CA . GLY B 1 262 ? -31.893 262.166 -55.412 1.00 17.75 262 GLY B CA 1
ATOM 6201 C C . GLY B 1 262 ? -30.545 261.852 -56.024 1.00 15.88 262 GLY B C 1
ATOM 6202 O O . GLY B 1 262 ? -29.810 260.986 -55.550 1.00 15.52 262 GLY B O 1
ATOM 6203 N N . THR B 1 263 ? -30.220 262.576 -57.086 1.00 13.53 263 THR B N 1
ATOM 6204 C CA . THR B 1 263 ? -28.955 262.388 -57.756 1.00 12.80 263 THR B CA 1
ATOM 6205 C C . THR B 1 263 ? -27.839 262.610 -56.755 1.00 12.91 263 THR B C 1
ATOM 6206 O O . THR B 1 263 ? -26.986 261.750 -56.579 1.00 13.72 263 THR B O 1
ATOM 6210 N N . ILE B 1 264 ? -27.846 263.751 -56.080 1.00 12.31 264 ILE B N 1
ATOM 6211 C CA . ILE B 1 264 ? -26.792 264.013 -55.115 1.00 13.28 264 ILE B CA 1
ATOM 6212 C C . ILE B 1 264 ? -26.741 262.932 -54.038 1.00 14.45 264 ILE B C 1
ATOM 6213 O O . ILE B 1 264 ? -25.658 262.535 -53.609 1.00 14.84 264 ILE B O 1
ATOM 6218 N N . HIS B 1 265 ? -27.902 262.450 -53.604 1.00 14.80 265 HIS B N 1
ATOM 6219 C CA . HIS B 1 265 ? -27.940 261.400 -52.592 1.00 15.76 265 HIS B CA 1
ATOM 6220 C C . HIS B 1 265 ? -27.146 260.191 -53.097 1.00 17.52 265 HIS B C 1
ATOM 6221 O O . HIS B 1 265 ? -26.236 259.687 -52.428 1.00 16.04 265 HIS B O 1
ATOM 6228 N N . GLU B 1 266 ? -27.511 259.731 -54.291 1.00 18.98 266 GLU B N 1
ATOM 6229 C CA . GLU B 1 266 ? -26.865 258.587 -54.913 1.00 18.82 266 GLU B CA 1
ATOM 6230 C C . GLU B 1 266 ? -25.404 258.877 -55.168 1.00 18.23 266 GLU B C 1
ATOM 6231 O O . GLU B 1 266 ? -24.554 257.991 -55.058 1.00 20.30 266 GLU B O 1
ATOM 6237 N N . CYS B 1 267 ? -25.114 260.120 -55.522 1.00 17.12 267 CYS B N 1
ATOM 6238 C CA . CYS B 1 267 ? -23.743 260.523 -55.776 1.00 16.25 267 CYS B CA 1
ATOM 6239 C C . CYS B 1 267 ? -22.937 260.264 -54.516 1.00 16.21 267 CYS B C 1
ATOM 6240 O O . CYS B 1 267 ? -21.744 259.973 -54.578 1.00 16.93 267 CYS B O 1
ATOM 6243 N N . GLY B 1 268 ? -23.601 260.375 -53.370 1.00 15.02 268 GLY B N 1
ATOM 6244 C CA . GLY B 1 268 ? -22.933 260.125 -52.110 1.00 15.85 268 GLY B CA 1
ATOM 6245 C C . GLY B 1 268 ? -22.419 258.700 -52.067 1.00 16.27 268 GLY B C 1
ATOM 6246 O O . GLY B 1 268 ? -21.224 258.479 -51.954 1.00 15.31 268 GLY B O 1
ATOM 6247 N N . HIS B 1 269 ? -23.325 257.731 -52.162 1.00 18.29 269 HIS B N 1
ATOM 6248 C CA . HIS B 1 269 ? -22.949 256.318 -52.147 1.00 19.94 269 HIS B CA 1
ATOM 6249 C C . HIS B 1 269 ? -21.845 256.029 -53.156 1.00 20.40 269 HIS B C 1
ATOM 6250 O O . HIS B 1 269 ? -20.851 255.371 -52.837 1.00 19.60 269 HIS B O 1
ATOM 6257 N N . ALA B 1 270 ? -22.036 256.515 -54.379 1.00 19.35 270 ALA B N 1
ATOM 6258 C CA . ALA B 1 270 ? -21.066 256.309 -55.442 1.00 19.62 270 ALA B CA 1
ATOM 6259 C C . ALA B 1 270 ? -19.658 256.773 -55.044 1.00 19.25 270 ALA B C 1
ATOM 6260 O O . ALA B 1 270 ? -18.708 255.997 -55.136 1.00 18.70 270 ALA B O 1
ATOM 6262 N N . ILE B 1 271 ? -19.531 258.029 -54.607 1.00 18.03 271 ILE B N 1
ATOM 6263 C CA . ILE B 1 271 ? -18.235 258.588 -54.202 1.00 16.94 271 ILE B CA 1
ATOM 6264 C C . ILE B 1 271 ? -17.556 257.647 -53.213 1.00 16.27 271 ILE B C 1
ATOM 6265 O O . ILE B 1 271 ? -16.360 257.375 -53.316 1.00 16.44 271 ILE B O 1
ATOM 6270 N N . TYR B 1 272 ? -18.336 257.168 -52.250 1.00 15.26 272 TYR B N 1
ATOM 6271 C CA . TYR B 1 272 ? -17.866 256.243 -51.220 1.00 14.46 272 TYR B CA 1
ATOM 6272 C C . TYR B 1 272 ? -17.270 255.012 -51.911 1.00 14.50 272 TYR B C 1
ATOM 6273 O O . TYR B 1 272 ? -16.103 254.682 -51.723 1.00 13.45 272 TYR B O 1
ATOM 6282 N N . GLU B 1 273 ? -18.098 254.355 -52.720 1.00 15.10 273 GLU B N 1
ATOM 6283 C CA . GLU B 1 273 ? -17.723 253.164 -53.461 1.00 14.38 273 GLU B CA 1
ATOM 6284 C C . GLU B 1 273 ? -16.549 253.385 -54.409 1.00 14.09 273 GLU B C 1
ATOM 6285 O O . GLU B 1 273 ? -15.700 252.510 -54.566 1.00 13.85 273 GLU B O 1
ATOM 6291 N N . GLN B 1 274 ? -16.507 254.553 -55.044 1.00 14.83 274 GLN B N 1
ATOM 6292 C CA . GLN B 1 274 ? -15.432 254.887 -55.982 1.00 14.07 274 GLN B CA 1
ATOM 6293 C C . GLN B 1 274 ? -14.152 255.318 -55.272 1.00 15.07 274 GLN B C 1
ATOM 6294 O O . GLN B 1 274 ? -13.241 255.855 -55.894 1.00 14.51 274 GLN B O 1
ATOM 6300 N N . ASN B 1 275 ? -14.083 255.096 -53.965 1.00 17.13 275 ASN B N 1
ATOM 6301 C CA . ASN B 1 275 ? -12.900 255.483 -53.222 1.00 18.08 275 ASN B CA 1
ATOM 6302 C C . ASN B 1 275 ? -12.486 254.500 -52.150 1.00 18.61 275 ASN B C 1
ATOM 6303 O O . ASN B 1 275 ? -11.582 254.782 -51.363 1.00 19.20 275 ASN B O 1
ATOM 6308 N N . ILE B 1 276 ? -13.144 253.345 -52.114 1.00 18.49 276 ILE B N 1
ATOM 6309 C CA . ILE B 1 276 ? -12.759 252.320 -51.162 1.00 18.50 276 ILE B CA 1
ATOM 6310 C C . ILE B 1 276 ? -11.420 251.863 -51.708 1.00 20.58 276 ILE B C 1
ATOM 6311 O O . ILE B 1 276 ? -11.263 251.719 -52.922 1.00 22.33 276 ILE B O 1
ATOM 6316 N N . ASP B 1 277 ? -10.459 251.643 -50.825 1.00 21.43 277 ASP B N 1
ATOM 6317 C CA . ASP B 1 277 ? -9.128 251.224 -51.239 1.00 23.37 277 ASP B CA 1
ATOM 6318 C C . ASP B 1 277 ? -9.125 250.197 -52.362 1.00 22.41 277 ASP B C 1
ATOM 6319 O O . ASP B 1 277 ? -9.760 249.155 -52.248 1.00 22.60 277 ASP B O 1
ATOM 6324 N N . GLU B 1 278 ? -8.388 250.480 -53.431 1.00 23.21 278 GLU B N 1
ATOM 6325 C CA . GLU B 1 278 ? -8.323 249.569 -54.576 1.00 25.26 278 GLU B CA 1
ATOM 6326 C C . GLU B 1 278 ? -7.659 248.253 -54.223 1.00 24.42 278 GLU B C 1
ATOM 6327 O O . GLU B 1 278 ? -7.828 247.261 -54.925 1.00 25.23 278 GLU B O 1
ATOM 6333 N N . ALA B 1 279 ? -6.897 248.250 -53.136 1.00 23.56 279 ALA B N 1
ATOM 6334 C CA . ALA B 1 279 ? -6.217 247.044 -52.688 1.00 22.18 279 ALA B CA 1
ATOM 6335 C C . ALA B 1 279 ? -7.256 246.027 -52.248 1.00 21.94 279 ALA B C 1
ATOM 6336 O O . ALA B 1 279 ? -7.079 244.829 -52.434 1.00 23.57 279 ALA B O 1
ATOM 6338 N N . LEU B 1 280 ? -8.344 246.517 -51.666 1.00 21.66 280 LEU B N 1
ATOM 6339 C CA . LEU B 1 280 ? -9.425 245.661 -51.196 1.00 21.32 280 LEU B CA 1
ATOM 6340 C C . LEU B 1 280 ? -10.299 245.139 -52.327 1.00 21.46 280 LEU B C 1
ATOM 6341 O O . LEU B 1 280 ? -11.090 244.219 -52.128 1.00 19.92 280 LEU B O 1
ATOM 6346 N N . SER B 1 281 ? -10.157 245.735 -53.507 1.00 21.74 281 SER B N 1
ATOM 6347 C CA . SER B 1 281 ? -10.941 245.333 -54.663 1.00 21.59 281 SER B CA 1
ATOM 6348 C C . SER B 1 281 ? -10.892 243.822 -54.841 1.00 21.63 281 SER B C 1
ATOM 6349 O O . SER B 1 281 ? -9.933 243.171 -54.445 1.00 21.78 281 SER B O 1
ATOM 6352 N N . GLY B 1 282 ? -11.943 243.264 -55.426 1.00 22.18 282 GLY B N 1
ATOM 6353 C CA . GLY B 1 282 ? -11.988 241.833 -55.634 1.00 21.44 282 GLY B CA 1
ATOM 6354 C C . GLY B 1 282 ? -12.079 241.019 -54.357 1.00 22.28 282 GLY B C 1
ATOM 6355 O O . GLY B 1 282 ? -12.130 239.793 -54.411 1.00 23.98 282 GLY B O 1
ATOM 6356 N N . THR B 1 283 ? -12.109 241.665 -53.201 1.00 23.39 283 THR B N 1
ATOM 6357 C CA . THR B 1 283 ? -12.186 240.894 -51.966 1.00 26.94 283 THR B CA 1
ATOM 6358 C C . THR B 1 283 ? -13.425 241.113 -51.123 1.00 29.26 283 THR B C 1
ATOM 6359 O O . THR B 1 283 ? -14.355 241.834 -51.474 1.00 31.83 283 THR B O 1
ATOM 6363 N N . ASN B 1 284 ? -13.371 240.482 -49.968 1.00 30.78 284 ASN B N 1
ATOM 6364 C CA . ASN B 1 284 ? -14.409 240.487 -48.966 1.00 30.21 284 ASN B CA 1
ATOM 6365 C C . ASN B 1 284 ? -14.622 241.870 -48.313 1.00 29.59 284 ASN B C 1
ATOM 6366 O O . ASN B 1 284 ? -15.716 242.191 -47.845 1.00 27.78 284 ASN B O 1
ATOM 6371 N N . LEU B 1 285 ? -13.579 242.691 -48.299 1.00 27.00 285 LEU B N 1
ATOM 6372 C CA . LEU B 1 285 ? -13.658 243.988 -47.649 1.00 25.93 285 LEU B CA 1
ATOM 6373 C C . LEU B 1 285 ? -13.869 245.184 -48.557 1.00 26.10 285 LEU B C 1
ATOM 6374 O O . LEU B 1 285 ? -13.760 246.322 -48.099 1.00 25.21 285 LEU B O 1
ATOM 6379 N N . SER B 1 286 ? -14.139 244.955 -49.836 1.00 25.38 286 SER B N 1
ATOM 6380 C CA . SER B 1 286 ? -14.365 246.078 -50.741 1.00 25.61 286 SER B CA 1
ATOM 6381 C C . SER B 1 286 ? -15.856 246.357 -50.738 1.00 26.38 286 SER B C 1
ATOM 6382 O O . SER B 1 286 ? -16.575 246.000 -51.675 1.00 26.13 286 SER B O 1
ATOM 6385 N N . ASP B 1 287 ? -16.314 247.006 -49.674 1.00 27.47 287 ASP B N 1
ATOM 6386 C CA . ASP B 1 287 ? -17.731 247.281 -49.503 1.00 28.69 287 ASP B CA 1
ATOM 6387 C C . ASP B 1 287 ? -17.900 248.305 -48.394 1.00 25.49 287 ASP B C 1
ATOM 6388 O O . ASP B 1 287 ? -16.976 248.554 -47.629 1.00 25.34 287 ASP B O 1
ATOM 6393 N N . GLY B 1 288 ? -19.078 248.901 -48.303 1.00 22.85 288 GLY B N 1
ATOM 6394 C CA . GLY B 1 288 ? -19.298 249.879 -47.259 1.00 20.81 288 GLY B CA 1
ATOM 6395 C C . GLY B 1 288 ? -19.274 249.218 -45.896 1.00 19.06 288 GLY B C 1
ATOM 6396 O O . GLY B 1 288 ? -19.721 248.084 -45.750 1.00 19.44 288 GLY B O 1
ATOM 6397 N N . ALA B 1 289 ? -18.764 249.926 -44.893 1.00 18.73 289 ALA B N 1
ATOM 6398 C CA . ALA B 1 289 ? -18.684 249.397 -43.533 1.00 17.96 289 ALA B CA 1
ATOM 6399 C C . ALA B 1 289 ? -20.022 248.867 -42.992 1.00 17.59 289 ALA B C 1
ATOM 6400 O O . ALA B 1 289 ? -20.049 247.967 -42.156 1.00 17.04 289 ALA B O 1
ATOM 6402 N N . SER B 1 290 ? -21.124 249.433 -43.473 1.00 17.85 290 SER B N 1
ATOM 6403 C CA . SER B 1 290 ? -22.470 249.031 -43.062 1.00 18.87 290 SER B CA 1
ATOM 6404 C C . SER B 1 290 ? -23.412 250.003 -43.732 1.00 19.58 290 SER B C 1
ATOM 6405 O O . SER B 1 290 ? -22.980 251.079 -44.144 1.00 19.44 290 SER B O 1
ATOM 6408 N N . MET B 1 291 ? -24.689 249.646 -43.844 1.00 20.97 291 MET B N 1
ATOM 6409 C CA . MET B 1 291 ? -25.641 250.557 -44.475 1.00 22.50 291 MET B CA 1
ATOM 6410 C C . MET B 1 291 ? -25.557 251.889 -43.773 1.00 21.36 291 MET B C 1
ATOM 6411 O O . MET B 1 291 ? -25.505 252.934 -44.415 1.00 22.68 291 MET B O 1
ATOM 6416 N N . GLY B 1 292 ? -25.535 251.840 -42.447 1.00 20.09 292 GLY B N 1
ATOM 6417 C CA . GLY B 1 292 ? -25.441 253.051 -41.663 1.00 18.55 292 GLY B CA 1
ATOM 6418 C C . GLY B 1 292 ? -24.305 253.957 -42.102 1.00 17.94 292 GLY B C 1
ATOM 6419 O O . GLY B 1 292 ? -24.515 255.143 -42.367 1.00 17.75 292 GLY B O 1
ATOM 6420 N N . ILE B 1 293 ? -23.093 253.423 -42.184 1.00 16.34 293 ILE B N 1
ATOM 6421 C CA . ILE B 1 293 ? -21.990 254.270 -42.596 1.00 17.51 293 ILE B CA 1
ATOM 6422 C C . ILE B 1 293 ? -22.149 254.655 -44.067 1.00 18.17 293 ILE B C 1
ATOM 6423 O O . ILE B 1 293 ? -21.723 255.734 -44.487 1.00 19.23 293 ILE B O 1
ATOM 6428 N N . HIS B 1 294 ? -22.785 253.787 -44.847 1.00 17.87 294 HIS B N 1
ATOM 6429 C CA . HIS B 1 294 ? -22.989 254.080 -46.258 1.00 18.49 294 HIS B CA 1
ATOM 6430 C C . HIS B 1 294 ? -23.974 255.234 -46.389 1.00 19.51 294 HIS B C 1
ATOM 6431 O O . HIS B 1 294 ? -23.777 256.162 -47.180 1.00 19.18 294 HIS B O 1
ATOM 6438 N N . GLU B 1 295 ? -25.034 255.180 -45.598 1.00 19.84 295 GLU B N 1
ATOM 6439 C CA . GLU B 1 295 ? -26.030 256.231 -45.632 1.00 21.43 295 GLU B CA 1
ATOM 6440 C C . GLU B 1 295 ? -25.480 257.550 -45.074 1.00 21.37 295 GLU B C 1
ATOM 6441 O O . GLU B 1 295 ? -26.005 258.630 -45.374 1.00 21.43 295 GLU B O 1
ATOM 6447 N N . SER B 1 296 ? -24.409 257.471 -44.288 1.00 20.25 296 SER B N 1
ATOM 6448 C CA . SER B 1 296 ? -23.823 258.683 -43.730 1.00 21.01 296 SER B CA 1
ATOM 6449 C C . SER B 1 296 ? -23.141 259.457 -44.851 1.00 21.77 296 SER B C 1
ATOM 6450 O O . SER B 1 296 ? -22.922 260.661 -44.750 1.00 21.86 296 SER B O 1
ATOM 6453 N N . GLN B 1 297 ? -22.807 258.753 -45.924 1.00 21.94 297 GLN B N 1
ATOM 6454 C CA . GLN B 1 297 ? -22.151 259.374 -47.057 1.00 21.38 297 GLN B CA 1
ATOM 6455 C C . GLN B 1 297 ? -23.144 259.984 -48.027 1.00 21.24 297 GLN B C 1
ATOM 6456 O O . GLN B 1 297 ? -22.943 261.091 -48.531 1.00 21.53 297 GLN B O 1
ATOM 6462 N N . SER B 1 298 ? -24.220 259.264 -48.300 1.00 20.83 298 SER B N 1
ATOM 6463 C CA . SER B 1 298 ? -25.229 259.784 -49.200 1.00 19.24 298 SER B CA 1
ATOM 6464 C C . SER B 1 298 ? -25.853 260.992 -48.521 1.00 19.00 298 SER B C 1
ATOM 6465 O O . SER B 1 298 ? -26.002 262.050 -49.135 1.00 17.39 298 SER B O 1
ATOM 6468 N N . LEU B 1 299 ? -26.199 260.847 -47.244 1.00 18.74 299 LEU B N 1
ATOM 6469 C CA . LEU B 1 299 ? -26.799 261.963 -46.528 1.00 19.98 299 LEU B CA 1
ATOM 6470 C C . LEU B 1 299 ? -25.817 263.113 -46.301 1.00 20.36 299 LEU B C 1
ATOM 6471 O O . LEU B 1 299 ? -26.222 264.275 -46.214 1.00 20.87 299 LEU B O 1
ATOM 6476 N N . PHE B 1 300 ? -24.527 262.812 -46.214 1.00 18.99 300 PHE B N 1
ATOM 6477 C CA . PHE B 1 300 ? -23.584 263.893 -46.030 1.00 18.59 300 PHE B CA 1
ATOM 6478 C C . PHE B 1 300 ? -23.626 264.766 -47.276 1.00 20.10 300 PHE B C 1
ATOM 6479 O O . PHE B 1 300 ? -23.634 265.989 -47.186 1.00 23.25 300 PHE B O 1
ATOM 6487 N N . TYR B 1 301 ? -23.653 264.145 -48.447 1.00 19.71 301 TYR B N 1
ATOM 6488 C CA . TYR B 1 301 ? -23.700 264.923 -49.670 1.00 19.02 301 TYR B CA 1
ATOM 6489 C C . TYR B 1 301 ? -25.034 265.604 -49.901 1.00 20.45 301 TYR B C 1
ATOM 6490 O O . TYR B 1 301 ? -25.088 266.810 -50.111 1.00 21.32 301 TYR B O 1
ATOM 6499 N N . GLU B 1 302 ? -26.116 264.839 -49.867 1.00 21.88 302 GLU B N 1
ATOM 6500 C CA . GLU B 1 302 ? -27.428 265.425 -50.077 1.00 22.32 302 GLU B CA 1
ATOM 6501 C C . GLU B 1 302 ? -27.707 266.552 -49.074 1.00 22.89 302 GLU B C 1
ATOM 6502 O O . GLU B 1 302 ? -27.950 267.693 -49.472 1.00 22.98 302 GLU B O 1
ATOM 6508 N N . ASN B 1 303 ? -27.640 266.241 -47.779 1.00 22.49 303 ASN B N 1
ATOM 6509 C CA . ASN B 1 303 ? -27.931 267.229 -46.743 1.00 22.35 303 ASN B CA 1
ATOM 6510 C C . ASN B 1 303 ? -26.863 268.224 -46.355 1.00 22.81 303 ASN B C 1
ATOM 6511 O O . ASN B 1 303 ? -27.092 269.425 -46.431 1.00 27.11 303 ASN B O 1
ATOM 6516 N N . PHE B 1 304 ? -25.705 267.751 -45.924 1.00 20.77 304 PHE B N 1
ATOM 6517 C CA . PHE B 1 304 ? -24.680 268.681 -45.495 1.00 18.96 304 PHE B CA 1
ATOM 6518 C C . PHE B 1 304 ? -23.925 269.421 -46.579 1.00 18.36 304 PHE B C 1
ATOM 6519 O O . PHE B 1 304 ? -22.890 270.029 -46.317 1.00 19.36 304 PHE B O 1
ATOM 6527 N N . ILE B 1 305 ? -24.446 269.375 -47.796 1.00 16.35 305 ILE B N 1
ATOM 6528 C CA . ILE B 1 305 ? -23.844 270.100 -48.897 1.00 15.80 305 ILE B CA 1
ATOM 6529 C C . ILE B 1 305 ? -24.961 270.609 -49.775 1.00 17.77 305 ILE B C 1
ATOM 6530 O O . ILE B 1 305 ? -25.134 271.811 -49.943 1.00 19.31 305 ILE B O 1
ATOM 6535 N N . GLY B 1 306 ? -25.725 269.678 -50.332 1.00 19.33 306 GLY B N 1
ATOM 6536 C CA . GLY B 1 306 ? -26.821 270.043 -51.204 1.00 19.01 306 GLY B CA 1
ATOM 6537 C C . GLY B 1 306 ? -27.804 270.966 -50.525 1.00 20.17 306 GLY B C 1
ATOM 6538 O O . GLY B 1 306 ? -28.396 271.829 -51.178 1.00 20.68 306 GLY B O 1
ATOM 6539 N N . ARG B 1 307 ? -27.986 270.790 -49.218 1.00 19.58 307 ARG B N 1
ATOM 6540 C CA . ARG B 1 307 ? -28.915 271.636 -48.482 1.00 20.29 307 ARG B CA 1
ATOM 6541 C C . ARG B 1 307 ? -28.240 272.725 -47.666 1.00 22.27 307 ARG B C 1
ATOM 6542 O O . ARG B 1 307 ? -28.806 273.241 -46.708 1.00 24.64 307 ARG B O 1
ATOM 6550 N N . ASN B 1 308 ? -27.019 273.071 -48.047 1.00 23.33 308 ASN B N 1
ATOM 6551 C CA . ASN B 1 308 ? -26.286 274.135 -47.385 1.00 23.77 308 ASN B CA 1
ATOM 6552 C C . ASN B 1 308 ? -26.422 275.309 -48.356 1.00 25.57 308 ASN B C 1
ATOM 6553 O O . ASN B 1 308 ? -26.048 275.202 -49.526 1.00 27.30 308 ASN B O 1
ATOM 6558 N N . LYS B 1 309 ? -26.971 276.420 -47.877 1.00 26.79 309 LYS B N 1
ATOM 6559 C CA . LYS B 1 309 ? -27.204 277.588 -48.726 1.00 27.80 309 LYS B CA 1
ATOM 6560 C C . LYS B 1 309 ? -26.006 278.122 -49.502 1.00 26.81 309 LYS B C 1
ATOM 6561 O O . LYS B 1 309 ? -26.177 278.762 -50.540 1.00 27.18 309 LYS B O 1
ATOM 6567 N N . HIS B 1 310 ? -24.797 277.871 -49.020 1.00 25.52 310 HIS B N 1
ATOM 6568 C CA . HIS B 1 310 ? -23.636 278.367 -49.736 1.00 25.42 310 HIS B CA 1
ATOM 6569 C C . HIS B 1 310 ? -23.384 277.507 -50.960 1.00 25.26 310 HIS B C 1
ATOM 6570 O O . HIS B 1 310 ? -22.759 277.948 -51.932 1.00 24.27 310 HIS B O 1
ATOM 6577 N N . PHE B 1 311 ? -23.896 276.282 -50.915 1.00 25.10 311 PHE B N 1
ATOM 6578 C CA . PHE B 1 311 ? -23.751 275.364 -52.031 1.00 25.15 311 PHE B CA 1
ATOM 6579 C C . PHE B 1 311 ? -24.469 275.932 -53.244 1.00 26.10 311 PHE B C 1
ATOM 6580 O O . PHE B 1 311 ? -24.092 275.673 -54.387 1.00 26.82 311 PHE B O 1
ATOM 6588 N N . TRP B 1 312 ? -25.502 276.726 -52.995 1.00 26.60 312 TRP B N 1
ATOM 6589 C CA . TRP B 1 312 ? -26.283 277.278 -54.087 1.00 26.92 312 TRP B CA 1
ATOM 6590 C C . TRP B 1 312 ? -25.851 278.615 -54.651 1.00 27.40 312 TRP B C 1
ATOM 6591 O O . TRP B 1 312 ? -26.318 279.022 -55.714 1.00 27.62 312 TRP B O 1
ATOM 6602 N N . THR B 1 313 ? -24.952 279.292 -53.954 1.00 28.39 313 THR B N 1
ATOM 6603 C CA . THR B 1 313 ? -24.486 280.588 -54.410 1.00 29.78 313 THR B CA 1
ATOM 6604 C C . THR B 1 313 ? -23.940 280.529 -55.835 1.00 30.45 313 THR B C 1
ATOM 6605 O O . THR B 1 313 ? -24.372 281.274 -56.712 1.00 31.73 313 THR B O 1
ATOM 6609 N N . PRO B 1 314 ? -22.986 279.630 -56.089 1.00 30.37 314 PRO B N 1
ATOM 6610 C CA . PRO B 1 314 ? -22.420 279.530 -57.434 1.00 30.45 314 PRO B CA 1
ATOM 6611 C C . PRO B 1 314 ? -23.313 278.869 -58.467 1.00 32.00 314 PRO B C 1
ATOM 6612 O O . PRO B 1 314 ? -23.238 279.176 -59.658 1.00 33.57 314 PRO B O 1
ATOM 6616 N N . TYR B 1 315 ? -24.174 277.973 -58.011 1.00 33.29 315 TYR B N 1
ATOM 6617 C CA . TYR B 1 315 ? -25.025 277.237 -58.928 1.00 34.88 315 TYR B CA 1
ATOM 6618 C C . TYR B 1 315 ? -26.392 277.818 -59.276 1.00 36.16 315 TYR B C 1
ATOM 6619 O O . TYR B 1 315 ? -26.944 277.510 -60.332 1.00 34.90 315 TYR B O 1
ATOM 6628 N N . TYR B 1 316 ? -26.936 278.670 -58.416 1.00 38.08 316 TYR B N 1
ATOM 6629 C CA . TYR B 1 316 ? -28.250 279.232 -58.696 1.00 40.29 316 TYR B CA 1
ATOM 6630 C C . TYR B 1 316 ? -28.333 279.910 -60.058 1.00 41.47 316 TYR B C 1
ATOM 6631 O O . TYR B 1 316 ? -29.394 279.929 -60.682 1.00 40.50 316 TYR B O 1
ATOM 6640 N N . LYS B 1 317 ? -27.219 280.467 -60.519 1.00 43.97 317 LYS B N 1
ATOM 6641 C CA . LYS B 1 317 ? -27.205 281.133 -61.816 1.00 46.49 317 LYS B CA 1
ATOM 6642 C C . LYS B 1 317 ? -27.626 280.146 -62.899 1.00 47.21 317 LYS B C 1
ATOM 6643 O O . LYS B 1 317 ? -28.418 280.473 -63.782 1.00 46.20 317 LYS B O 1
ATOM 6649 N N . LYS B 1 318 ? -27.083 278.935 -62.820 1.00 48.67 318 LYS B N 1
ATOM 6650 C CA . LYS B 1 318 ? -27.404 277.891 -63.780 1.00 48.97 318 LYS B CA 1
ATOM 6651 C C . LYS B 1 318 ? -28.873 277.518 -63.682 1.00 48.73 318 LYS B C 1
ATOM 6652 O O . LYS B 1 318 ? -29.585 277.537 -64.683 1.00 49.26 318 LYS B O 1
ATOM 6658 N N . ILE B 1 319 ? -29.328 277.185 -62.478 1.00 48.00 319 ILE B N 1
ATOM 6659 C CA . ILE B 1 319 ? -30.721 276.809 -62.292 1.00 48.27 319 ILE B CA 1
ATOM 6660 C C . ILE B 1 319 ? -31.665 277.825 -62.914 1.00 49.29 319 ILE B C 1
ATOM 6661 O O . ILE B 1 319 ? -32.622 277.455 -63.598 1.00 49.18 319 ILE B O 1
ATOM 6666 N N . GLN B 1 320 ? -31.401 279.105 -62.676 1.00 50.26 320 GLN B N 1
ATOM 6667 C CA . GLN B 1 320 ? -32.248 280.153 -63.226 1.00 51.37 320 GLN B CA 1
ATOM 6668 C C . GLN B 1 320 ? -32.274 280.133 -64.747 1.00 52.14 320 GLN B C 1
ATOM 6669 O O . GLN B 1 320 ? -33.312 280.386 -65.354 1.00 53.16 320 GLN B O 1
ATOM 6675 N N . GLU B 1 321 ? -31.137 279.830 -65.363 1.00 52.60 321 GLU B N 1
ATOM 6676 C CA . GLU B 1 321 ? -31.053 279.795 -66.816 1.00 52.89 321 GLU B CA 1
ATOM 6677 C C . GLU B 1 321 ? -31.688 278.551 -67.432 1.00 51.93 321 GLU B C 1
ATOM 6678 O O . GLU B 1 321 ? -32.177 278.605 -68.559 1.00 51.25 321 GLU B O 1
ATOM 6684 N N . ALA B 1 322 ? -31.688 277.439 -66.698 1.00 50.91 322 ALA B N 1
ATOM 6685 C CA . ALA B 1 322 ? -32.264 276.189 -67.196 1.00 50.59 322 ALA B CA 1
ATOM 6686 C C . ALA B 1 322 ? -33.778 276.307 -67.357 1.00 50.75 322 ALA B C 1
ATOM 6687 O O . ALA B 1 322 ? -34.343 275.873 -68.363 1.00 50.86 322 ALA B O 1
ATOM 6689 N N . SER B 1 323 ? -34.430 276.890 -66.356 1.00 50.31 323 SER B N 1
ATOM 6690 C CA . SER B 1 323 ? -35.874 277.098 -66.389 1.00 50.04 323 SER B CA 1
ATOM 6691 C C . SER B 1 323 ? -36.131 278.555 -65.994 1.00 50.17 323 SER B C 1
ATOM 6692 O O . SER B 1 323 ? -36.605 278.841 -64.893 1.00 50.08 323 SER B O 1
ATOM 6695 N N . PRO B 1 324 ? -35.823 279.495 -66.906 1.00 49.77 324 PRO B N 1
ATOM 6696 C CA . PRO B 1 324 ? -35.967 280.949 -66.760 1.00 50.31 324 PRO B CA 1
ATOM 6697 C C . PRO B 1 324 ? -37.270 281.503 -66.183 1.00 50.61 324 PRO B C 1
ATOM 6698 O O . PRO B 1 324 ? -37.282 282.060 -65.084 1.00 50.96 324 PRO B O 1
ATOM 6702 N N . VAL B 1 325 ? -38.356 281.361 -66.933 1.00 50.72 325 VAL B N 1
ATOM 6703 C CA . VAL B 1 325 ? -39.665 281.860 -66.517 1.00 51.01 325 VAL B CA 1
ATOM 6704 C C . VAL B 1 325 ? -40.061 281.486 -65.082 1.00 50.96 325 VAL B C 1
ATOM 6705 O O . VAL B 1 325 ? -40.852 282.187 -64.446 1.00 51.36 325 VAL B O 1
ATOM 6709 N N . GLN B 1 326 ? -39.508 280.386 -64.580 1.00 50.33 326 GLN B N 1
ATOM 6710 C CA . GLN B 1 326 ? -39.821 279.884 -63.243 1.00 49.11 326 GLN B CA 1
ATOM 6711 C C . GLN B 1 326 ? -39.113 280.610 -62.098 1.00 49.28 326 GLN B C 1
ATOM 6712 O O . GLN B 1 326 ? -39.747 280.982 -61.109 1.00 48.52 326 GLN B O 1
ATOM 6718 N N . PHE B 1 327 ? -37.806 280.815 -62.230 1.00 49.66 327 PHE B N 1
ATOM 6719 C CA . PHE B 1 327 ? -37.040 281.487 -61.187 1.00 50.43 327 PHE B CA 1
ATOM 6720 C C . PHE B 1 327 ? -36.763 282.940 -61.524 1.00 51.79 327 PHE B C 1
ATOM 6721 O O . PHE B 1 327 ? -35.945 283.587 -60.866 1.00 51.47 327 PHE B O 1
ATOM 6729 N N . LYS B 1 328 ? -37.441 283.457 -62.545 1.00 53.42 328 LYS B N 1
ATOM 6730 C CA . LYS B 1 328 ? -37.231 284.842 -62.938 1.00 54.79 328 LYS B CA 1
ATOM 6731 C C . LYS B 1 328 ? -37.555 285.777 -61.786 1.00 54.95 328 LYS B C 1
ATOM 6732 O O . LYS B 1 328 ? -38.664 285.771 -61.250 1.00 54.68 328 LYS B O 1
ATOM 6738 N N . ASP B 1 329 ? -36.564 286.575 -61.417 1.00 55.42 329 ASP B N 1
ATOM 6739 C CA . ASP B 1 329 ? -36.682 287.540 -60.337 1.00 55.50 329 ASP B CA 1
ATOM 6740 C C . ASP B 1 329 ? -36.928 286.941 -58.958 1.00 53.08 329 ASP B C 1
ATOM 6741 O O . ASP B 1 329 ? -37.540 287.573 -58.099 1.00 53.99 329 ASP B O 1
ATOM 6746 N N . ILE B 1 330 ? -36.458 285.713 -58.753 1.00 49.60 330 ILE B N 1
ATOM 6747 C CA . ILE B 1 330 ? -36.566 285.074 -57.449 1.00 45.63 330 ILE B CA 1
ATOM 6748 C C . ILE B 1 330 ? -35.191 285.284 -56.825 1.00 43.74 330 ILE B C 1
ATOM 6749 O O . ILE B 1 330 ? -34.161 285.014 -57.435 1.00 42.33 330 ILE B O 1
ATOM 6754 N N . SER B 1 331 ? -35.182 285.800 -55.611 1.00 42.70 331 SER B N 1
ATOM 6755 C CA . SER B 1 331 ? -33.940 286.064 -54.923 1.00 42.20 331 SER B CA 1
ATOM 6756 C C . SER B 1 331 ? -33.219 284.793 -54.535 1.00 42.16 331 SER B C 1
ATOM 6757 O O . SER B 1 331 ? -33.845 283.830 -54.108 1.00 42.35 331 SER B O 1
ATOM 6760 N N . LEU B 1 332 ? -31.900 284.792 -54.687 1.00 42.46 332 LEU B N 1
ATOM 6761 C CA . LEU B 1 332 ? -31.097 283.641 -54.299 1.00 43.55 332 LEU B CA 1
ATOM 6762 C C . LEU B 1 332 ? -31.520 283.262 -52.888 1.00 44.78 332 LEU B C 1
ATOM 6763 O O . LEU B 1 332 ? -31.682 282.088 -52.566 1.00 44.66 332 LEU B O 1
ATOM 6768 N N . ASP B 1 333 ? -31.700 284.283 -52.056 1.00 47.80 333 ASP B N 1
ATOM 6769 C CA . ASP B 1 333 ? -32.107 284.102 -50.667 1.00 50.03 333 ASP B CA 1
ATOM 6770 C C . ASP B 1 333 ? -33.458 283.390 -50.583 1.00 49.32 333 ASP B C 1
ATOM 6771 O O . ASP B 1 333 ? -33.630 282.461 -49.794 1.00 48.77 333 ASP B O 1
ATOM 6776 N N . ASP B 1 334 ? -34.418 283.822 -51.393 1.00 48.26 334 ASP B N 1
ATOM 6777 C CA . ASP B 1 334 ? -35.724 283.177 -51.390 1.00 47.59 334 ASP B CA 1
ATOM 6778 C C . ASP B 1 334 ? -35.582 281.732 -51.859 1.00 45.44 334 ASP B C 1
ATOM 6779 O O . ASP B 1 334 ? -36.192 280.826 -51.296 1.00 44.59 334 ASP B O 1
ATOM 6784 N N . PHE B 1 335 ? -34.774 281.529 -52.898 1.00 43.33 335 PHE B N 1
ATOM 6785 C CA . PHE B 1 335 ? -34.543 280.201 -53.459 1.00 40.39 335 PHE B CA 1
ATOM 6786 C C . PHE B 1 335 ? -34.157 279.203 -52.380 1.00 39.99 335 PHE B C 1
ATOM 6787 O O . PHE B 1 335 ? -34.846 278.207 -52.172 1.00 39.83 335 PHE B O 1
ATOM 6795 N N . VAL B 1 336 ? -33.055 279.465 -51.689 1.00 38.71 336 VAL B N 1
ATOM 6796 C CA . VAL B 1 336 ? -32.626 278.538 -50.661 1.00 39.53 336 VAL B CA 1
ATOM 6797 C C . VAL B 1 336 ? -33.685 278.356 -49.581 1.00 39.77 336 VAL B C 1
ATOM 6798 O O . VAL B 1 336 ? -33.909 277.241 -49.121 1.00 39.91 336 VAL B O 1
ATOM 6802 N N . ARG B 1 337 ? -34.350 279.436 -49.183 1.00 41.12 337 ARG B N 1
ATOM 6803 C CA . ARG B 1 337 ? -35.382 279.320 -48.156 1.00 41.51 337 ARG B CA 1
ATOM 6804 C C . ARG B 1 337 ? -36.475 278.396 -48.670 1.00 39.85 337 ARG B C 1
ATOM 6805 O O . ARG B 1 337 ? -37.063 277.641 -47.909 1.00 40.10 337 ARG B O 1
ATOM 6813 N N . ALA B 1 338 ? -36.739 278.452 -49.969 1.00 38.40 338 ALA B N 1
ATOM 6814 C CA . ALA B 1 338 ? -37.760 277.605 -50.568 1.00 38.42 338 ALA B CA 1
ATOM 6815 C C . ALA B 1 338 ? -37.312 276.142 -50.527 1.00 38.12 338 ALA B C 1
ATOM 6816 O O . ALA B 1 338 ? -38.074 275.257 -50.142 1.00 36.75 338 ALA B O 1
ATOM 6818 N N . ILE B 1 339 ? -36.068 275.901 -50.930 1.00 38.20 339 ILE B N 1
ATOM 6819 C CA . ILE B 1 339 ? -35.498 274.559 -50.936 1.00 37.09 339 ILE B CA 1
ATOM 6820 C C . ILE B 1 339 ? -35.625 273.919 -49.558 1.00 36.61 339 ILE B C 1
ATOM 6821 O O . ILE B 1 339 ? -36.243 272.862 -49.414 1.00 37.66 339 ILE B O 1
ATOM 6826 N N . ASN B 1 340 ? -35.056 274.570 -48.549 1.00 34.35 340 ASN B N 1
ATOM 6827 C CA . ASN B 1 340 ? -35.086 274.039 -47.197 1.00 35.27 340 ASN B CA 1
ATOM 6828 C C . ASN B 1 340 ? -36.370 274.235 -46.411 1.00 35.95 340 ASN B C 1
ATOM 6829 O O . ASN B 1 340 ? -36.348 274.309 -45.175 1.00 36.68 340 ASN B O 1
ATOM 6834 N N . GLU B 1 341 ? -37.486 274.305 -47.128 1.00 35.08 341 GLU B N 1
ATOM 6835 C CA . GLU B 1 341 ? -38.787 274.461 -46.500 1.00 35.01 341 GLU B CA 1
ATOM 6836 C C . GLU B 1 341 ? -39.099 273.182 -45.749 1.00 34.27 341 GLU B C 1
ATOM 6837 O O . GLU B 1 341 ? -39.065 272.095 -46.315 1.00 35.20 341 GLU B O 1
ATOM 6843 N N . SER B 1 342 ? -39.386 273.309 -44.465 1.00 33.62 342 SER B N 1
ATOM 6844 C CA . SER B 1 342 ? -39.712 272.149 -43.660 1.00 32.99 342 SER B CA 1
ATOM 6845 C C . SER B 1 342 ? -41.212 272.105 -43.457 1.00 32.89 342 SER B C 1
ATOM 6846 O O . SER B 1 342 ? -41.823 273.092 -43.065 1.00 33.05 342 SER B O 1
ATOM 6849 N N . LYS B 1 343 ? -41.805 270.955 -43.734 1.00 33.22 343 LYS B N 1
ATOM 6850 C CA . LYS B 1 343 ? -43.240 270.778 -43.574 1.00 31.94 343 LYS B CA 1
ATOM 6851 C C . LYS B 1 343 ? -43.487 269.303 -43.724 1.00 30.89 343 LYS B C 1
ATOM 6852 O O . LYS B 1 343 ? -42.848 268.652 -44.546 1.00 31.19 343 LYS B O 1
ATOM 6858 N N . PRO B 1 344 ? -44.406 268.744 -42.928 1.00 30.69 344 PRO B N 1
ATOM 6859 C CA . PRO B 1 344 ? -44.675 267.307 -43.048 1.00 30.79 344 PRO B CA 1
ATOM 6860 C C . PRO B 1 344 ? -45.209 266.922 -44.433 1.00 29.92 344 PRO B C 1
ATOM 6861 O O . PRO B 1 344 ? -46.107 267.579 -44.968 1.00 29.77 344 PRO B O 1
ATOM 6865 N N . SER B 1 345 ? -44.622 265.876 -45.016 1.00 28.90 345 SER B N 1
ATOM 6866 C CA . SER B 1 345 ? -45.026 265.382 -46.333 1.00 27.66 345 SER B CA 1
ATOM 6867 C C . SER B 1 345 ? -45.026 263.848 -46.362 1.00 25.57 345 SER B C 1
ATOM 6868 O O . SER B 1 345 ? -44.463 263.206 -45.481 1.00 23.94 345 SER B O 1
ATOM 6871 N N . PHE B 1 346 ? -45.658 263.273 -47.381 1.00 24.95 346 PHE B N 1
ATOM 6872 C CA . PHE B 1 346 ? -45.790 261.822 -47.513 1.00 24.63 346 PHE B CA 1
ATOM 6873 C C . PHE B 1 346 ? -44.598 261.007 -47.979 1.00 24.75 346 PHE B C 1
ATOM 6874 O O . PHE B 1 346 ? -44.460 259.840 -47.603 1.00 24.40 346 PHE B O 1
ATOM 6882 N N . ILE B 1 347 ? -43.741 261.599 -48.798 1.00 24.24 347 ILE B N 1
ATOM 6883 C CA . ILE B 1 347 ? -42.612 260.848 -49.318 1.00 25.07 347 ILE B CA 1
ATOM 6884 C C . ILE B 1 347 ? -41.288 261.068 -48.615 1.00 25.60 347 ILE B C 1
ATOM 6885 O O . ILE B 1 347 ? -40.747 262.172 -48.620 1.00 26.61 347 ILE B O 1
ATOM 6890 N N . ARG B 1 348 ? -40.771 259.993 -48.026 1.00 25.54 348 ARG B N 1
ATOM 6891 C CA . ARG B 1 348 ? -39.498 260.013 -47.308 1.00 24.67 348 ARG B CA 1
ATOM 6892 C C . ARG B 1 348 ? -38.397 260.574 -48.183 1.00 23.36 348 ARG B C 1
ATOM 6893 O O . ARG B 1 348 ? -37.737 261.537 -47.833 1.00 24.25 348 ARG B O 1
ATOM 6901 N N . VAL B 1 349 ? -38.201 259.941 -49.324 1.00 23.06 349 VAL B N 1
ATOM 6902 C CA . VAL B 1 349 ? -37.188 260.341 -50.279 1.00 23.78 349 VAL B CA 1
ATOM 6903 C C . VAL B 1 349 ? -37.203 261.833 -50.649 1.00 24.34 349 VAL B C 1
ATOM 6904 O O . VAL B 1 349 ? -36.170 262.396 -51.014 1.00 25.01 349 VAL B O 1
ATOM 6908 N N . GLU B 1 350 ? -38.361 262.477 -50.541 1.00 25.01 350 GLU B N 1
ATOM 6909 C CA . GLU B 1 350 ? -38.484 263.891 -50.897 1.00 25.67 350 GLU B CA 1
ATOM 6910 C C . GLU B 1 350 ? -38.722 264.816 -49.703 1.00 24.80 350 GLU B C 1
ATOM 6911 O O . GLU B 1 350 ? -38.888 266.018 -49.883 1.00 25.54 350 GLU B O 1
ATOM 6917 N N . ALA B 1 351 ? -38.736 264.257 -48.494 1.00 23.77 351 ALA B N 1
ATOM 6918 C CA . ALA B 1 351 ? -38.980 265.027 -47.275 1.00 22.82 351 ALA B CA 1
ATOM 6919 C C . ALA B 1 351 ? -37.868 266.007 -46.952 1.00 23.90 351 ALA B C 1
ATOM 6920 O O . ALA B 1 351 ? -36.758 265.885 -47.460 1.00 25.95 351 ALA B O 1
ATOM 6922 N N . ASP B 1 352 ? -38.179 266.982 -46.100 1.00 24.21 352 ASP B N 1
ATOM 6923 C CA . ASP B 1 352 ? -37.208 267.983 -45.677 1.00 23.16 352 ASP B CA 1
ATOM 6924 C C . ASP B 1 352 ? -36.311 267.356 -44.620 1.00 22.71 352 ASP B C 1
ATOM 6925 O O . ASP B 1 352 ? -36.595 266.262 -44.123 1.00 21.11 352 ASP B O 1
ATOM 6930 N N . GLU B 1 353 ? -35.242 268.067 -44.272 1.00 23.42 353 GLU B N 1
ATOM 6931 C CA . GLU B 1 353 ? -34.283 267.596 -43.280 1.00 24.12 353 GLU B CA 1
ATOM 6932 C C . GLU B 1 353 ? -34.860 267.405 -41.893 1.00 24.29 353 GLU B C 1
ATOM 6933 O O . GLU B 1 353 ? -34.461 266.490 -41.184 1.00 25.70 353 GLU B O 1
ATOM 6939 N N . LEU B 1 354 ? -35.794 268.266 -41.501 1.00 24.82 354 LEU B N 1
ATOM 6940 C CA . LEU B 1 354 ? -36.377 268.179 -40.169 1.00 25.07 354 LEU B CA 1
ATOM 6941 C C . LEU B 1 354 ? -37.368 267.042 -39.996 1.00 25.78 354 LEU B C 1
ATOM 6942 O O . LEU B 1 354 ? -37.318 266.318 -38.994 1.00 25.34 354 LEU B O 1
ATOM 6947 N N . THR B 1 355 ? -38.263 266.876 -40.965 1.00 25.97 355 THR B N 1
ATOM 6948 C CA . THR B 1 355 ? -39.261 265.817 -40.868 1.00 27.50 355 THR B CA 1
ATOM 6949 C C . THR B 1 355 ? -38.743 264.436 -41.277 1.00 27.34 355 THR B C 1
ATOM 6950 O O . THR B 1 355 ? -39.358 263.424 -40.937 1.00 28.05 355 THR B O 1
ATOM 6954 N N . TYR B 1 356 ? -37.614 264.396 -41.984 1.00 25.79 356 TYR B N 1
ATOM 6955 C CA . TYR B 1 356 ? -37.036 263.136 -42.451 1.00 25.23 356 TYR B CA 1
ATOM 6956 C C . TYR B 1 356 ? -36.915 262.010 -41.415 1.00 25.09 356 TYR B C 1
ATOM 6957 O O . TYR B 1 356 ? -37.417 260.912 -41.643 1.00 26.21 356 TYR B O 1
ATOM 6966 N N . PRO B 1 357 ? -36.250 262.258 -40.269 1.00 24.11 357 PRO B N 1
ATOM 6967 C CA . PRO B 1 357 ? -36.098 261.214 -39.247 1.00 23.32 357 PRO B CA 1
ATOM 6968 C C . PRO B 1 357 ? -37.384 260.487 -38.866 1.00 23.81 357 PRO B C 1
ATOM 6969 O O . PRO B 1 357 ? -37.377 259.274 -38.662 1.00 23.54 357 PRO B O 1
ATOM 6973 N N . LEU B 1 358 ? -38.479 261.236 -38.767 1.00 24.39 358 LEU B N 1
ATOM 6974 C CA . LEU B 1 358 ? -39.772 260.675 -38.390 1.00 23.69 358 LEU B CA 1
ATOM 6975 C C . LEU B 1 358 ? -40.160 259.527 -39.313 1.00 24.26 358 LEU B C 1
ATOM 6976 O O . LEU B 1 358 ? -40.716 258.522 -38.859 1.00 24.88 358 LEU B O 1
ATOM 6981 N N . HIS B 1 359 ? -39.862 259.682 -40.603 1.00 23.54 359 HIS B N 1
ATOM 6982 C CA . HIS B 1 359 ? -40.156 258.659 -41.609 1.00 23.00 359 HIS B CA 1
ATOM 6983 C C . HIS B 1 359 ? -39.441 257.354 -41.271 1.00 22.76 359 HIS B C 1
ATOM 6984 O O . HIS B 1 359 ? -40.023 256.267 -41.336 1.00 21.18 359 HIS B O 1
ATOM 6991 N N . ILE B 1 360 ? -38.171 257.471 -40.917 1.00 22.38 360 ILE B N 1
ATOM 6992 C CA . ILE B 1 360 ? -37.399 256.304 -40.563 1.00 24.21 360 ILE B CA 1
ATOM 6993 C C . ILE B 1 360 ? -38.067 255.675 -39.353 1.00 25.88 360 ILE B C 1
ATOM 6994 O O . ILE B 1 360 ? -38.325 254.470 -39.337 1.00 27.66 360 ILE B O 1
ATOM 6999 N N . ILE B 1 361 ? -38.373 256.493 -38.350 1.00 26.91 361 ILE B N 1
ATOM 7000 C CA . ILE B 1 361 ? -39.021 255.993 -37.140 1.00 28.94 361 ILE B CA 1
ATOM 7001 C C . ILE B 1 361 ? -40.310 255.213 -37.461 1.00 29.25 361 ILE B C 1
ATOM 7002 O O . ILE B 1 361 ? -40.538 254.123 -36.916 1.00 28.30 361 ILE B O 1
ATOM 7007 N N . ILE B 1 362 ? -41.140 255.769 -38.344 1.00 27.65 362 ILE B N 1
ATOM 7008 C CA . ILE B 1 362 ? -42.383 255.121 -38.736 1.00 26.06 362 ILE B CA 1
ATOM 7009 C C . ILE B 1 362 ? -42.100 253.731 -39.277 1.00 26.45 362 ILE B C 1
ATOM 7010 O O . ILE B 1 362 ? -42.716 252.753 -38.853 1.00 27.88 362 ILE B O 1
ATOM 7015 N N . ARG B 1 363 ? -41.166 253.645 -40.218 1.00 25.40 363 ARG B N 1
ATOM 7016 C CA . ARG B 1 363 ? -40.815 252.363 -40.814 1.00 24.57 363 ARG B CA 1
ATOM 7017 C C . ARG B 1 363 ? -40.223 251.406 -39.778 1.00 25.60 363 ARG B C 1
ATOM 7018 O O . ARG B 1 363 ? -40.543 250.209 -39.756 1.00 25.14 363 ARG B O 1
ATOM 7026 N N . TYR B 1 364 ? -39.372 251.939 -38.912 1.00 25.55 364 TYR B N 1
ATOM 7027 C CA . TYR B 1 364 ? -38.758 251.133 -37.868 1.00 26.65 364 TYR B CA 1
ATOM 7028 C C . TYR B 1 364 ? -39.811 250.425 -37.018 1.00 27.49 364 TYR B C 1
ATOM 7029 O O . TYR B 1 364 ? -39.730 249.223 -36.768 1.00 28.56 364 TYR B O 1
ATOM 7038 N N . GLU B 1 365 ? -40.795 251.189 -36.565 1.00 28.13 365 GLU B N 1
ATOM 7039 C CA . GLU B 1 365 ? -41.843 250.653 -35.721 1.00 27.51 365 GLU B CA 1
ATOM 7040 C C . GLU B 1 365 ? -42.752 249.679 -36.429 1.00 26.13 365 GLU B C 1
ATOM 7041 O O . GLU B 1 365 ? -43.114 248.645 -35.864 1.00 24.88 365 GLU B O 1
ATOM 7047 N N . ILE B 1 366 ? -43.126 249.998 -37.661 1.00 24.88 366 ILE B N 1
ATOM 7048 C CA . ILE B 1 366 ? -43.986 249.091 -38.400 1.00 25.30 366 ILE B CA 1
ATOM 7049 C C . ILE B 1 366 ? -43.259 247.754 -38.539 1.00 26.19 366 ILE B C 1
ATOM 7050 O O . ILE B 1 366 ? -43.845 246.697 -38.309 1.00 25.82 366 ILE B O 1
ATOM 7055 N N . GLU B 1 367 ? -41.979 247.798 -38.891 1.00 27.01 367 GLU B N 1
ATOM 7056 C CA . GLU B 1 367 ? -41.221 246.565 -39.032 1.00 29.33 367 GLU B CA 1
ATOM 7057 C C . GLU B 1 367 ? -41.084 245.862 -37.695 1.00 31.71 367 GLU B C 1
ATOM 7058 O O . GLU B 1 367 ? -41.182 244.633 -37.621 1.00 32.84 367 GLU B O 1
ATOM 7064 N N . LYS B 1 368 ? -40.861 246.634 -36.635 1.00 32.77 368 LYS B N 1
ATOM 7065 C CA . LYS B 1 368 ? -40.730 246.041 -35.312 1.00 33.44 368 LYS B CA 1
ATOM 7066 C C . LYS B 1 368 ? -41.984 245.227 -35.025 1.00 32.54 368 LYS B C 1
ATOM 7067 O O . LYS B 1 368 ? -41.928 244.190 -34.369 1.00 32.17 368 LYS B O 1
ATOM 7073 N N . ALA B 1 369 ? -43.113 245.696 -35.542 1.00 31.78 369 ALA B N 1
ATOM 7074 C CA . ALA B 1 369 ? -44.384 245.009 -35.361 1.00 32.26 369 ALA B CA 1
ATOM 7075 C C . ALA B 1 369 ? -44.462 243.757 -36.242 1.00 33.75 369 ALA B C 1
ATOM 7076 O O . ALA B 1 369 ? -44.663 242.645 -35.748 1.00 33.62 369 ALA B O 1
ATOM 7078 N N . ILE B 1 370 ? -44.301 243.945 -37.551 1.00 34.41 370 ILE B N 1
ATOM 7079 C CA . ILE B 1 370 ? -44.363 242.840 -38.498 1.00 33.29 370 ILE B CA 1
ATOM 7080 C C . ILE B 1 370 ? -43.567 241.622 -38.053 1.00 35.01 370 ILE B C 1
ATOM 7081 O O . ILE B 1 370 ? -43.945 240.494 -38.353 1.00 36.73 370 ILE B O 1
ATOM 7086 N N . PHE B 1 371 ? -42.472 241.826 -37.334 1.00 35.65 371 PHE B N 1
ATOM 7087 C CA . PHE B 1 371 ? -41.687 240.673 -36.952 1.00 37.02 371 PHE B CA 1
ATOM 7088 C C . PHE B 1 371 ? -41.852 240.152 -35.545 1.00 37.74 371 PHE B C 1
ATOM 7089 O O . PHE B 1 371 ? -41.172 239.210 -35.140 1.00 38.79 371 PHE B O 1
ATOM 7097 N N . SER B 1 372 ? -42.768 240.758 -34.801 1.00 38.53 372 SER B N 1
ATOM 7098 C CA . SER B 1 372 ? -43.080 240.282 -33.456 1.00 38.46 372 SER B CA 1
ATOM 7099 C C . SER B 1 372 ? -44.551 239.857 -33.547 1.00 36.93 372 SER B C 1
ATOM 7100 O O . SER B 1 372 ? -45.307 239.901 -32.579 1.00 36.16 372 SER B O 1
ATOM 7103 N N . ASN B 1 373 ? -44.918 239.457 -34.764 1.00 36.34 373 ASN B N 1
ATOM 7104 C CA . ASN B 1 373 ? -46.247 238.976 -35.129 1.00 36.70 373 ASN B CA 1
ATOM 7105 C C . ASN B 1 373 ? -47.424 239.817 -34.656 1.00 35.30 373 ASN B C 1
ATOM 7106 O O . ASN B 1 373 ? -48.482 239.287 -34.348 1.00 35.54 373 ASN B O 1
ATOM 7111 N N . GLU B 1 374 ? -47.257 241.131 -34.631 1.00 34.41 374 GLU B N 1
ATOM 7112 C CA . GLU B 1 374 ? -48.325 242.003 -34.170 1.00 32.91 374 GLU B CA 1
ATOM 7113 C C . GLU B 1 374 ? -49.208 242.549 -35.280 1.00 33.22 374 GLU B C 1
ATOM 7114 O O . GLU B 1 374 ? -50.250 243.136 -34.994 1.00 34.65 374 GLU B O 1
ATOM 7120 N N . VAL B 1 375 ? -48.806 242.364 -36.538 1.00 32.16 375 VAL B N 1
ATOM 7121 C CA . VAL B 1 375 ? -49.593 242.877 -37.661 1.00 30.42 375 VAL B CA 1
ATOM 7122 C C . VAL B 1 375 ? -49.582 241.973 -38.894 1.00 30.05 375 VAL B C 1
ATOM 7123 O O . VAL B 1 375 ? -48.581 241.335 -39.194 1.00 30.08 375 VAL B O 1
ATOM 7127 N N . SER B 1 376 ? -50.706 241.925 -39.603 1.00 30.58 376 SER B N 1
ATOM 7128 C CA . SER B 1 376 ? -50.832 241.105 -40.802 1.00 31.91 376 SER B CA 1
ATOM 7129 C C . SER B 1 376 ? -50.640 241.963 -42.040 1.00 33.55 376 SER B C 1
ATOM 7130 O O . SER B 1 376 ? -50.847 243.172 -41.998 1.00 34.79 376 SER B O 1
ATOM 7133 N N . VAL B 1 377 ? -50.257 241.337 -43.147 1.00 35.04 377 VAL B N 1
ATOM 7134 C CA . VAL B 1 377 ? -50.046 242.072 -44.388 1.00 36.33 377 VAL B CA 1
ATOM 7135 C C . VAL B 1 377 ? -51.279 242.896 -44.717 1.00 39.01 377 VAL B C 1
ATOM 7136 O O . VAL B 1 377 ? -51.182 244.016 -45.221 1.00 41.05 377 VAL B O 1
ATOM 7140 N N . GLU B 1 378 ? -52.442 242.341 -44.414 1.00 40.41 378 GLU B N 1
ATOM 7141 C CA . GLU B 1 378 ? -53.690 243.020 -44.705 1.00 41.88 378 GLU B CA 1
ATOM 7142 C C . GLU B 1 378 ? -53.881 244.338 -43.948 1.00 41.10 378 GLU B C 1
ATOM 7143 O O . GLU B 1 378 ? -54.416 245.300 -44.502 1.00 41.19 378 GLU B O 1
ATOM 7149 N N . ASP B 1 379 ? -53.439 244.390 -42.694 1.00 39.91 379 ASP B N 1
ATOM 7150 C CA . ASP B 1 379 ? -53.588 245.600 -41.891 1.00 38.73 379 ASP B CA 1
ATOM 7151 C C . ASP B 1 379 ? -52.398 246.545 -41.950 1.00 36.27 379 ASP B C 1
ATOM 7152 O O . ASP B 1 379 ? -52.373 247.558 -41.250 1.00 35.66 379 ASP B O 1
ATOM 7157 N N . LEU B 1 380 ? -51.409 246.214 -42.770 1.00 32.51 380 LEU B N 1
ATOM 7158 C CA . LEU B 1 380 ? -50.240 247.068 -42.885 1.00 29.36 380 LEU B CA 1
ATOM 7159 C C . LEU B 1 380 ? -50.571 248.468 -43.410 1.00 26.94 380 LEU B C 1
ATOM 7160 O O . LEU B 1 380 ? -50.179 249.461 -42.810 1.00 27.69 380 LEU B O 1
ATOM 7165 N N . PRO B 1 381 ? -51.305 248.573 -44.524 1.00 24.66 381 PRO B N 1
ATOM 7166 C CA . PRO B 1 381 ? -51.610 249.922 -45.009 1.00 25.15 381 PRO B CA 1
ATOM 7167 C C . PRO B 1 381 ? -52.272 250.794 -43.928 1.00 25.24 381 PRO B C 1
ATOM 7168 O O . PRO B 1 381 ? -51.939 251.969 -43.755 1.00 23.90 381 PRO B O 1
ATOM 7172 N N . SER B 1 382 ? -53.212 250.206 -43.202 1.00 25.76 382 SER B N 1
ATOM 7173 C CA . SER B 1 382 ? -53.908 250.915 -42.146 1.00 26.35 382 SER B CA 1
ATOM 7174 C C . SER B 1 382 ? -52.922 251.323 -41.048 1.00 26.66 382 SER B C 1
ATOM 7175 O O . SER B 1 382 ? -52.970 252.440 -40.537 1.00 26.78 382 SER B O 1
ATOM 7178 N N . LEU B 1 383 ? -52.029 250.408 -40.687 1.00 26.97 383 LEU B N 1
ATOM 7179 C CA . LEU B 1 383 ? -51.027 250.681 -39.664 1.00 26.46 383 LEU B CA 1
ATOM 7180 C C . LEU B 1 383 ? -50.066 251.759 -40.170 1.00 27.47 383 LEU B C 1
ATOM 7181 O O . LEU B 1 383 ? -49.685 252.682 -39.440 1.00 27.43 383 LEU B O 1
ATOM 7186 N N . TRP B 1 384 ? -49.680 251.634 -41.433 1.00 27.52 384 TRP B N 1
ATOM 7187 C CA . TRP B 1 384 ? -48.779 252.588 -42.055 1.00 27.10 384 TRP B CA 1
ATOM 7188 C C . TRP B 1 384 ? -49.392 253.978 -41.940 1.00 27.76 384 TRP B C 1
ATOM 7189 O O . TRP B 1 384 ? -48.819 254.874 -41.319 1.00 27.24 384 TRP B O 1
ATOM 7200 N N . ASN B 1 385 ? -50.574 254.137 -42.527 1.00 27.85 385 ASN B N 1
ATOM 7201 C CA . ASN B 1 385 ? -51.279 255.407 -42.526 1.00 27.35 385 ASN B CA 1
ATOM 7202 C C . ASN B 1 385 ? -51.453 255.995 -41.135 1.00 28.56 385 ASN B C 1
ATOM 7203 O O . ASN B 1 385 ? -51.320 257.202 -40.946 1.00 29.04 385 ASN B O 1
ATOM 7208 N N . GLN B 1 386 ? -51.728 255.144 -40.154 1.00 30.21 386 GLN B N 1
ATOM 7209 C CA . GLN B 1 386 ? -51.905 255.616 -38.786 1.00 31.31 386 GLN B CA 1
ATOM 7210 C C . GLN B 1 386 ? -50.642 256.273 -38.249 1.00 30.70 386 GLN B C 1
ATOM 7211 O O . GLN B 1 386 ? -50.714 257.350 -37.672 1.00 31.20 386 GLN B O 1
ATOM 7217 N N . LYS B 1 387 ? -49.495 255.618 -38.432 1.00 29.70 387 LYS B N 1
ATOM 7218 C CA . LYS B 1 387 ? -48.211 256.142 -37.967 1.00 27.52 387 LYS B CA 1
ATOM 7219 C C . LYS B 1 387 ? -47.887 257.499 -38.581 1.00 27.98 387 LYS B C 1
ATOM 7220 O O . LYS B 1 387 ? -47.412 258.395 -37.891 1.00 28.65 387 LYS B O 1
ATOM 7226 N N . TYR B 1 388 ? -48.126 257.657 -39.878 1.00 27.59 388 TYR B N 1
ATOM 7227 C CA . TYR B 1 388 ? -47.840 258.935 -40.520 1.00 28.84 388 TYR B CA 1
ATOM 7228 C C . TYR B 1 388 ? -48.669 260.052 -39.894 1.00 28.99 388 TYR B C 1
ATOM 7229 O O . TYR B 1 388 ? -48.270 261.212 -39.892 1.00 28.80 388 TYR B O 1
ATOM 7238 N N . GLN B 1 389 ? -49.824 259.688 -39.355 1.00 29.25 389 GLN B N 1
ATOM 7239 C CA . GLN B 1 389 ? -50.717 260.645 -38.722 1.00 29.65 389 GLN B CA 1
ATOM 7240 C C . GLN B 1 389 ? -50.207 260.985 -37.321 1.00 28.85 389 GLN B C 1
ATOM 7241 O O . GLN B 1 389 ? -50.200 262.141 -36.902 1.00 27.56 389 GLN B O 1
ATOM 7247 N N . ASP B 1 390 ? -49.765 259.959 -36.610 1.00 30.15 390 ASP B N 1
ATOM 7248 C CA . ASP B 1 390 ? -49.245 260.109 -35.260 1.00 31.52 390 ASP B CA 1
ATOM 7249 C C . ASP B 1 390 ? -48.015 261.005 -35.206 1.00 32.45 390 ASP B C 1
ATOM 7250 O O . ASP B 1 390 ? -47.891 261.840 -34.309 1.00 32.75 390 ASP B O 1
ATOM 7255 N N . TYR B 1 391 ? -47.116 260.840 -36.172 1.00 32.60 391 TYR B N 1
ATOM 7256 C CA . TYR B 1 391 ? -45.883 261.614 -36.201 1.00 32.84 391 TYR B CA 1
ATOM 7257 C C . TYR B 1 391 ? -45.844 262.808 -37.139 1.00 33.23 391 TYR B C 1
ATOM 7258 O O . TYR B 1 391 ? -45.069 263.738 -36.913 1.00 34.39 391 TYR B O 1
ATOM 7267 N N . LEU B 1 392 ? -46.661 262.794 -38.187 1.00 32.30 392 LEU B N 1
ATOM 7268 C CA . LEU B 1 392 ? -46.659 263.897 -39.142 1.00 30.99 392 LEU B CA 1
ATOM 7269 C C . LEU B 1 392 ? -48.001 264.596 -39.313 1.00 30.16 392 LEU B C 1
ATOM 7270 O O . LEU B 1 392 ? -48.099 265.588 -40.039 1.00 30.09 392 LEU B O 1
ATOM 7275 N N . GLY B 1 393 ? -49.032 264.073 -38.656 1.00 28.49 393 GLY B N 1
ATOM 7276 C CA . GLY B 1 393 ? -50.347 264.679 -38.736 1.00 27.84 393 GLY B CA 1
ATOM 7277 C C . GLY B 1 393 ? -50.986 264.681 -40.106 1.00 28.70 393 GLY B C 1
ATOM 7278 O O . GLY B 1 393 ? -51.894 265.463 -40.375 1.00 29.41 393 GLY B O 1
ATOM 7279 N N . ILE B 1 394 ? -50.507 263.813 -40.983 1.00 30.06 394 ILE B N 1
ATOM 7280 C CA . ILE B 1 394 ? -51.061 263.712 -42.323 1.00 31.25 394 ILE B CA 1
ATOM 7281 C C . ILE B 1 394 ? -51.331 262.235 -42.586 1.00 32.12 394 ILE B C 1
ATOM 7282 O O . ILE B 1 394 ? -50.696 261.365 -41.974 1.00 31.55 394 ILE B O 1
ATOM 7287 N N . THR B 1 395 ? -52.287 261.959 -43.475 1.00 31.82 395 THR B N 1
ATOM 7288 C CA . THR B 1 395 ? -52.657 260.586 -43.813 1.00 29.71 395 THR B CA 1
ATOM 7289 C C . THR B 1 395 ? -52.559 260.319 -45.310 1.00 28.48 395 THR B C 1
ATOM 7290 O O . THR B 1 395 ? -53.147 261.027 -46.114 1.00 27.68 395 THR B O 1
ATOM 7294 N N . PRO B 1 396 ? -51.808 259.280 -45.700 1.00 28.80 396 PRO B N 1
ATOM 7295 C CA . PRO B 1 396 ? -51.646 258.923 -47.113 1.00 28.40 396 PRO B CA 1
ATOM 7296 C C . PRO B 1 396 ? -53.003 258.600 -47.747 1.00 28.39 396 PRO B C 1
ATOM 7297 O O . PRO B 1 396 ? -53.752 257.780 -47.221 1.00 27.75 396 PRO B O 1
ATOM 7301 N N . GLN B 1 397 ? -53.307 259.240 -48.874 1.00 28.12 397 GLN B N 1
ATOM 7302 C CA . GLN B 1 397 ? -54.574 259.029 -49.571 1.00 27.02 397 GLN B CA 1
ATOM 7303 C C . GLN B 1 397 ? -54.491 257.994 -50.677 1.00 27.17 397 GLN B C 1
ATOM 7304 O O . GLN B 1 397 ? -55.506 257.441 -51.094 1.00 28.09 397 GLN B O 1
ATOM 7310 N N . THR B 1 398 ? -53.281 257.744 -51.161 1.00 27.87 398 THR B N 1
ATOM 7311 C CA . THR B 1 398 ? -53.066 256.768 -52.226 1.00 26.91 398 THR B CA 1
ATOM 7312 C C . THR B 1 398 ? -51.983 255.765 -51.822 1.00 25.67 398 THR B C 1
ATOM 7313 O O . THR B 1 398 ? -51.146 256.055 -50.960 1.00 24.36 398 THR B O 1
ATOM 7317 N N . ASP B 1 399 ? -52.002 254.583 -52.432 1.00 23.77 399 ASP B N 1
ATOM 7318 C CA . ASP B 1 399 ? -51.018 253.564 -52.086 1.00 23.00 399 ASP B CA 1
ATOM 7319 C C . ASP B 1 399 ? -49.615 253.952 -52.512 1.00 21.74 399 ASP B C 1
ATOM 7320 O O . ASP B 1 399 ? -48.642 253.598 -51.857 1.00 20.09 399 ASP B O 1
ATOM 7325 N N . ALA B 1 400 ? -49.530 254.695 -53.608 1.00 22.39 400 ALA B N 1
ATOM 7326 C CA . ALA B 1 400 ? -48.263 255.156 -54.163 1.00 21.76 400 ALA B CA 1
ATOM 7327 C C . ALA B 1 400 ? -47.488 256.067 -53.219 1.00 21.38 400 ALA B C 1
ATOM 7328 O O . ALA B 1 400 ? -46.266 256.023 -53.187 1.00 22.86 400 ALA B O 1
ATOM 7330 N N . GLU B 1 401 ? -48.194 256.900 -52.463 1.00 22.99 401 GLU B N 1
ATOM 7331 C CA . GLU B 1 401 ? -47.552 257.813 -51.522 1.00 24.32 401 GLU B CA 1
ATOM 7332 C C . GLU B 1 401 ? -47.605 257.217 -50.133 1.00 24.56 401 GLU B C 1
ATOM 7333 O O . GLU B 1 401 ? -47.097 257.791 -49.173 1.00 25.84 401 GLU B O 1
ATOM 7339 N N . GLY B 1 402 ? -48.232 256.053 -50.034 1.00 25.06 402 GLY B N 1
ATOM 7340 C CA . GLY B 1 402 ? -48.334 255.378 -48.759 1.00 23.46 402 GLY B CA 1
ATOM 7341 C C . GLY B 1 402 ? -47.316 254.264 -48.639 1.00 23.06 402 GLY B C 1
ATOM 7342 O O . GLY B 1 402 ? -46.148 254.432 -48.982 1.00 23.20 402 GLY B O 1
ATOM 7343 N N . ILE B 1 403 ? -47.778 253.119 -48.153 1.00 22.17 403 ILE B N 1
ATOM 7344 C CA . ILE B 1 403 ? -46.951 251.940 -47.949 1.00 20.77 403 ILE B CA 1
ATOM 7345 C C . ILE B 1 403 ? -46.108 251.525 -49.168 1.00 21.99 403 ILE B C 1
ATOM 7346 O O . ILE B 1 403 ? -44.985 251.061 -48.997 1.00 23.32 403 ILE B O 1
ATOM 7351 N N . LEU B 1 404 ? -46.628 251.701 -50.385 1.00 21.65 404 LEU B N 1
ATOM 7352 C CA . LEU B 1 404 ? -45.902 251.315 -51.606 1.00 22.62 404 LEU B CA 1
ATOM 7353 C C . LEU B 1 404 ? -44.750 252.241 -52.006 1.00 23.23 404 LEU B C 1
ATOM 7354 O O . LEU B 1 404 ? -43.960 251.923 -52.896 1.00 22.27 404 LEU B O 1
ATOM 7359 N N . GLN B 1 405 ? -44.680 253.387 -51.346 1.00 24.67 405 GLN B N 1
ATOM 7360 C CA . GLN B 1 405 ? -43.671 254.412 -51.583 1.00 25.52 405 GLN B CA 1
ATOM 7361 C C . GLN B 1 405 ? -42.225 253.957 -51.835 1.00 25.69 405 GLN B C 1
ATOM 7362 O O . GLN B 1 405 ? -41.632 254.352 -52.840 1.00 24.59 405 GLN B O 1
ATOM 7368 N N . ASP B 1 406 ? -41.664 253.142 -50.932 1.00 25.83 406 ASP B N 1
ATOM 7369 C CA . ASP B 1 406 ? -40.275 252.651 -51.050 1.00 25.23 406 ASP B CA 1
ATOM 7370 C C . ASP B 1 406 ? -40.137 251.208 -51.536 1.00 24.22 406 ASP B C 1
ATOM 7371 O O . ASP B 1 406 ? -41.000 250.378 -51.279 1.00 25.13 406 ASP B O 1
ATOM 7376 N N . VAL B 1 407 ? -39.019 250.916 -52.199 1.00 23.02 407 VAL B N 1
ATOM 7377 C CA . VAL B 1 407 ? -38.734 249.582 -52.746 1.00 21.60 407 VAL B CA 1
ATOM 7378 C C . VAL B 1 407 ? -38.068 248.586 -51.776 1.00 20.31 407 VAL B C 1
ATOM 7379 O O . VAL B 1 407 ? -37.985 247.384 -52.057 1.00 17.66 407 VAL B O 1
ATOM 7383 N N . HIS B 1 408 ? -37.599 249.084 -50.640 1.00 18.65 408 HIS B N 1
ATOM 7384 C CA . HIS B 1 408 ? -36.916 248.243 -49.676 1.00 19.51 408 HIS B CA 1
ATOM 7385 C C . HIS B 1 408 ? -37.571 246.911 -49.333 1.00 20.65 408 HIS B C 1
ATOM 7386 O O . HIS B 1 408 ? -36.900 245.877 -49.327 1.00 21.95 408 HIS B O 1
ATOM 7393 N N . TRP B 1 409 ? -38.864 246.904 -49.046 1.00 20.89 409 TRP B N 1
ATOM 7394 C CA . TRP B 1 409 ? -39.502 245.638 -48.719 1.00 20.52 409 TRP B CA 1
ATOM 7395 C C . TRP B 1 409 ? -39.546 244.703 -49.932 1.00 20.97 409 TRP B C 1
ATOM 7396 O O . TRP B 1 409 ? -39.230 243.517 -49.825 1.00 19.70 409 TRP B O 1
ATOM 7407 N N . ALA B 1 410 ? -39.918 245.247 -51.085 1.00 22.39 410 ALA B N 1
ATOM 7408 C CA . ALA B 1 410 ? -40.008 244.469 -52.316 1.00 23.63 410 ALA B CA 1
ATOM 7409 C C . ALA B 1 410 ? -38.709 243.730 -52.599 1.00 24.99 410 ALA B C 1
ATOM 7410 O O . ALA B 1 410 ? -38.711 242.646 -53.179 1.00 25.19 410 ALA B O 1
ATOM 7412 N N . GLY B 1 411 ? -37.594 244.324 -52.196 1.00 26.80 411 GLY B N 1
ATOM 7413 C CA . GLY B 1 411 ? -36.313 243.683 -52.420 1.00 27.87 411 GLY B CA 1
ATOM 7414 C C . GLY B 1 411 ? -35.934 242.757 -51.281 1.00 28.57 411 GLY B C 1
ATOM 7415 O O . GLY B 1 411 ? -34.874 242.135 -51.322 1.00 29.80 411 GLY B O 1
ATOM 7416 N N . GLY B 1 412 ? -36.793 242.672 -50.266 1.00 28.57 412 GLY B N 1
ATOM 7417 C CA . GLY B 1 412 ? -36.529 241.815 -49.123 1.00 28.99 412 GLY B CA 1
ATOM 7418 C C . GLY B 1 412 ? -35.675 242.454 -48.034 1.00 30.08 412 GLY B C 1
ATOM 7419 O O . GLY B 1 412 ? -35.291 241.790 -47.067 1.00 30.09 412 GLY B O 1
ATOM 7420 N N . ASP B 1 413 ? -35.389 243.747 -48.176 1.00 29.64 413 ASP B N 1
ATOM 7421 C CA . ASP B 1 413 ? -34.564 244.466 -47.209 1.00 28.74 413 ASP B CA 1
ATOM 7422 C C . ASP B 1 413 ? -35.271 244.907 -45.941 1.00 27.58 413 ASP B C 1
ATOM 7423 O O . ASP B 1 413 ? -35.589 246.078 -45.775 1.00 28.36 413 ASP B O 1
ATOM 7428 N N . PHE B 1 414 ? -35.509 243.969 -45.037 1.00 25.75 414 PHE B N 1
ATOM 7429 C CA . PHE B 1 414 ? -36.156 244.294 -43.781 1.00 23.20 414 PHE B CA 1
ATOM 7430 C C . PHE B 1 414 ? -35.064 244.523 -42.756 1.00 23.56 414 PHE B C 1
ATOM 7431 O O . PHE B 1 414 ? -34.064 243.811 -42.744 1.00 22.88 414 PHE B O 1
ATOM 7439 N N . GLY B 1 415 ? -35.253 245.527 -41.908 1.00 23.71 415 GLY B N 1
ATOM 7440 C CA . GLY B 1 415 ? -34.258 245.840 -40.898 1.00 24.69 415 GLY B CA 1
ATOM 7441 C C . GLY B 1 415 ? -33.246 246.837 -41.432 1.00 24.03 415 GLY B C 1
ATOM 7442 O O . GLY B 1 415 ? -32.299 247.220 -40.751 1.00 24.15 415 GLY B O 1
ATOM 7443 N N . TYR B 1 416 ? -33.468 247.265 -42.665 1.00 23.59 416 TYR B N 1
ATOM 7444 C CA . TYR B 1 416 ? -32.586 248.204 -43.332 1.00 24.47 416 TYR B CA 1
ATOM 7445 C C . TYR B 1 416 ? -32.811 249.642 -42.873 1.00 24.04 416 TYR B C 1
ATOM 7446 O O . TYR B 1 416 ? -31.909 250.280 -42.334 1.00 23.52 416 TYR B O 1
ATOM 7455 N N . PHE B 1 417 ? -34.025 250.133 -43.093 1.00 23.85 417 PHE B N 1
ATOM 7456 C CA . PHE B 1 417 ? -34.419 251.497 -42.756 1.00 23.72 417 PHE B CA 1
ATOM 7457 C C . PHE B 1 417 ? -33.772 252.215 -41.573 1.00 23.96 417 PHE B C 1
ATOM 7458 O O . PHE B 1 417 ? -33.385 253.373 -41.696 1.00 25.74 417 PHE B O 1
ATOM 7466 N N . PRO B 1 418 ? -33.654 251.561 -40.410 1.00 24.30 418 PRO B N 1
ATOM 7467 C CA . PRO B 1 418 ? -33.025 252.317 -39.321 1.00 24.18 418 PRO B CA 1
ATOM 7468 C C . PRO B 1 418 ? -31.649 252.890 -39.685 1.00 25.39 418 PRO B C 1
ATOM 7469 O O . PRO B 1 418 ? -31.233 253.914 -39.141 1.00 26.56 418 PRO B O 1
ATOM 7473 N N . SER B 1 419 ? -30.950 252.242 -40.615 1.00 25.18 419 SER B N 1
ATOM 7474 C CA . SER B 1 419 ? -29.636 252.718 -41.041 1.00 24.31 419 SER B CA 1
ATOM 7475 C C . SER B 1 419 ? -29.676 254.131 -41.620 1.00 23.34 419 SER B C 1
ATOM 7476 O O . SER B 1 419 ? -28.653 254.797 -41.690 1.00 24.35 419 SER B O 1
ATOM 7479 N N . TYR B 1 420 ? -30.841 254.591 -42.057 1.00 22.05 420 TYR B N 1
ATOM 7480 C CA . TYR B 1 420 ? -30.920 255.942 -42.585 1.00 20.67 420 TYR B CA 1
ATOM 7481 C C . TYR B 1 420 ? -30.816 256.887 -41.405 1.00 21.33 420 TYR B C 1
ATOM 7482 O O . TYR B 1 420 ? -30.133 257.910 -41.464 1.00 21.28 420 TYR B O 1
ATOM 7491 N N . ALA B 1 421 ? -31.503 256.535 -40.325 1.00 21.48 421 ALA B N 1
ATOM 7492 C CA . ALA B 1 421 ? -31.483 257.357 -39.124 1.00 21.13 421 ALA B CA 1
ATOM 7493 C C . ALA B 1 421 ? -30.053 257.452 -38.635 1.00 20.84 421 ALA B C 1
ATOM 7494 O O . ALA B 1 421 ? -29.499 258.541 -38.522 1.00 21.82 421 ALA B O 1
ATOM 7496 N N . LEU B 1 422 ? -29.456 256.300 -38.352 1.00 20.05 422 LEU B N 1
ATOM 7497 C CA . LEU B 1 422 ? -28.084 256.258 -37.879 1.00 19.20 422 LEU B CA 1
ATOM 7498 C C . LEU B 1 422 ? -27.195 257.040 -38.850 1.00 20.75 422 LEU B C 1
ATOM 7499 O O . LEU B 1 422 ? -26.428 257.923 -38.445 1.00 22.29 422 LEU B O 1
ATOM 7504 N N . GLY B 1 423 ? -27.318 256.724 -40.135 1.00 19.75 423 GLY B N 1
ATOM 7505 C CA . GLY B 1 423 ? -26.522 257.397 -41.140 1.00 19.34 423 GLY B CA 1
ATOM 7506 C C . GLY B 1 423 ? -26.624 258.900 -41.040 1.00 19.03 423 GLY B C 1
ATOM 7507 O O . GLY B 1 423 ? -25.638 259.609 -41.231 1.00 19.50 423 GLY B O 1
ATOM 7508 N N . TYR B 1 424 ? -27.820 259.393 -40.742 1.00 18.68 424 TYR B N 1
ATOM 7509 C CA . TYR B 1 424 ? -28.024 260.826 -40.615 1.00 17.89 424 TYR B CA 1
ATOM 7510 C C . TYR B 1 424 ? -27.235 261.321 -39.391 1.00 18.39 424 TYR B C 1
ATOM 7511 O O . TYR B 1 424 ? -26.605 262.382 -39.431 1.00 17.56 424 TYR B O 1
ATOM 7520 N N . MET B 1 425 ? -27.256 260.540 -38.314 1.00 18.15 425 MET B N 1
ATOM 7521 C CA . MET B 1 425 ? -26.530 260.903 -37.104 1.00 20.03 425 MET B CA 1
ATOM 7522 C C . MET B 1 425 ? -25.022 260.931 -37.368 1.00 20.81 425 MET B C 1
ATOM 7523 O O . MET B 1 425 ? -24.330 261.880 -36.977 1.00 21.23 425 MET B O 1
ATOM 7528 N N . TYR B 1 426 ? -24.516 259.896 -38.037 1.00 20.76 426 TYR B N 1
ATOM 7529 C CA . TYR B 1 426 ? -23.093 259.821 -38.370 1.00 19.57 426 TYR B CA 1
ATOM 7530 C C . TYR B 1 426 ? -22.680 261.045 -39.190 1.00 20.14 426 TYR B C 1
ATOM 7531 O O . TYR B 1 426 ? -21.625 261.634 -38.966 1.00 20.22 426 TYR B O 1
ATOM 7540 N N . ALA B 1 427 ? -23.521 261.417 -40.148 1.00 19.81 427 ALA B N 1
ATOM 7541 C CA . ALA B 1 427 ? -23.229 262.546 -41.008 1.00 21.63 427 ALA B CA 1
ATOM 7542 C C . ALA B 1 427 ? -23.111 263.819 -40.185 1.00 24.26 427 ALA B C 1
ATOM 7543 O O . ALA B 1 427 ? -22.208 264.631 -40.400 1.00 24.72 427 ALA B O 1
ATOM 7545 N N . ALA B 1 428 ? -24.035 263.992 -39.247 1.00 25.68 428 ALA B N 1
ATOM 7546 C CA . ALA B 1 428 ? -24.037 265.167 -38.390 1.00 26.40 428 ALA B CA 1
ATOM 7547 C C . ALA B 1 428 ? -22.743 265.230 -37.591 1.00 27.43 428 ALA B C 1
ATOM 7548 O O . ALA B 1 428 ? -22.118 266.289 -37.499 1.00 27.80 428 ALA B O 1
ATOM 7550 N N . GLN B 1 429 ? -22.344 264.094 -37.019 1.00 27.29 429 GLN B N 1
ATOM 7551 C CA . GLN B 1 429 ? -21.125 264.035 -36.223 1.00 26.44 429 GLN B CA 1
ATOM 7552 C C . GLN B 1 429 ? -19.879 264.236 -37.080 1.00 27.42 429 GLN B C 1
ATOM 7553 O O . GLN B 1 429 ? -18.949 264.921 -36.663 1.00 29.68 429 GLN B O 1
ATOM 7559 N N . LEU B 1 430 ? -19.854 263.654 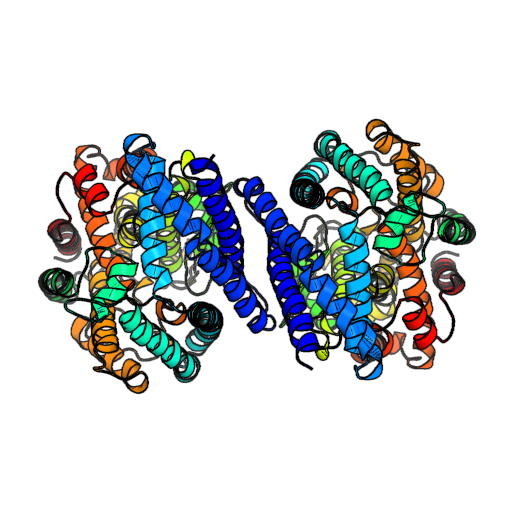-38.276 1.00 26.94 430 LEU B N 1
ATOM 7560 C CA . LEU B 1 430 ? -18.700 263.810 -39.158 1.00 26.00 430 LEU B CA 1
ATOM 7561 C C . LEU B 1 430 ? -18.582 265.270 -39.598 1.00 26.52 430 LEU B C 1
ATOM 7562 O O . LEU B 1 430 ? -17.488 265.830 -39.654 1.00 26.57 430 LEU B O 1
ATOM 7567 N N . LYS B 1 431 ? -19.714 265.888 -39.905 1.00 27.28 431 LYS B N 1
ATOM 7568 C CA . LYS B 1 431 ? -19.719 267.276 -40.352 1.00 29.83 431 LYS B CA 1
ATOM 7569 C C . LYS B 1 431 ? -19.084 268.254 -39.374 1.00 32.05 431 LYS B C 1
ATOM 7570 O O . LYS B 1 431 ? -18.223 269.047 -39.755 1.00 32.72 431 LYS B O 1
ATOM 7576 N N . GLN B 1 432 ? -19.512 268.208 -38.117 1.00 33.78 432 GLN B N 1
ATOM 7577 C CA . GLN B 1 432 ? -18.965 269.120 -37.122 1.00 35.96 432 GLN B CA 1
ATOM 7578 C C . GLN B 1 432 ? -17.473 268.906 -36.922 1.00 33.96 432 GLN B C 1
ATOM 7579 O O . GLN B 1 432 ? -16.703 269.862 -36.919 1.00 34.80 432 GLN B O 1
ATOM 7585 N N . LYS B 1 433 ? -17.065 267.653 -36.768 1.00 31.89 433 LYS B N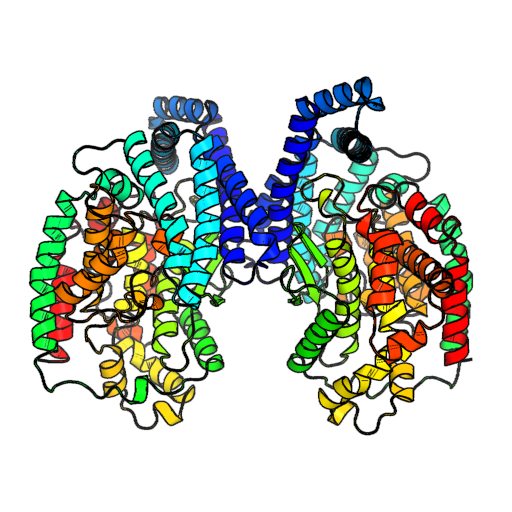 1
ATOM 7586 C CA . LYS B 1 433 ? -15.661 267.337 -36.562 1.00 30.34 433 LYS B CA 1
ATOM 7587 C C . LYS B 1 433 ? -14.840 267.759 -37.756 1.00 29.61 433 LYS B C 1
ATOM 7588 O O . LYS B 1 433 ? -13.655 268.050 -37.626 1.00 29.74 433 LYS B O 1
ATOM 7594 N N . MET B 1 434 ? -15.470 267.775 -38.924 1.00 28.38 434 MET B N 1
ATOM 7595 C CA . MET B 1 434 ? -14.778 268.164 -40.138 1.00 28.05 434 MET B CA 1
ATOM 7596 C C . MET B 1 434 ? -14.469 269.648 -40.109 1.00 28.23 434 MET B C 1
ATOM 7597 O O . MET B 1 434 ? -13.513 270.097 -40.735 1.00 29.46 434 MET B O 1
ATOM 7602 N N . LEU B 1 435 ? -15.277 270.415 -39.385 1.00 28.27 435 LEU B N 1
ATOM 7603 C CA . LEU B 1 435 ? -15.074 271.860 -39.318 1.00 28.90 435 LEU B CA 1
ATOM 7604 C C . LEU B 1 435 ? -13.719 272.253 -38.740 1.00 30.34 435 LEU B C 1
ATOM 7605 O O . LEU B 1 435 ? -13.124 273.259 -39.147 1.00 28.86 435 LEU B O 1
ATOM 7610 N N . GLU B 1 436 ? -13.235 271.456 -37.793 1.00 31.68 436 GLU B N 1
ATOM 7611 C CA . GLU B 1 436 ? -11.937 271.703 -37.188 1.00 33.16 436 GLU B CA 1
ATOM 7612 C C . GLU B 1 436 ? -10.869 271.784 -38.271 1.00 33.41 436 GLU B C 1
ATOM 7613 O O . GLU B 1 436 ? -10.080 272.727 -38.298 1.00 34.14 436 GLU B O 1
ATOM 7619 N N . ASP B 1 437 ? -10.859 270.796 -39.166 1.00 33.73 437 ASP B N 1
ATOM 7620 C CA . ASP B 1 437 ? -9.885 270.726 -40.260 1.00 33.18 437 ASP B CA 1
ATOM 7621 C C . ASP B 1 437 ? -10.258 271.613 -41.455 1.00 32.01 437 ASP B C 1
ATOM 7622 O O . ASP B 1 437 ? -9.387 272.095 -42.183 1.00 30.90 437 ASP B O 1
ATOM 7627 N N . LEU B 1 438 ? -11.553 271.824 -41.657 1.00 31.22 438 LEU B N 1
ATOM 7628 C CA . LEU B 1 438 ? -12.010 272.650 -42.765 1.00 31.07 438 LEU B CA 1
ATOM 7629 C C . LEU B 1 438 ? -13.020 273.712 -42.328 1.00 31.47 438 LEU B C 1
ATOM 7630 O O . LEU B 1 438 ? -14.199 273.644 -42.675 1.00 30.87 438 LEU B O 1
ATOM 7635 N N . PRO B 1 439 ? -12.562 274.711 -41.553 1.00 31.71 439 PRO B N 1
ATOM 7636 C CA . PRO B 1 439 ? -13.416 275.796 -41.067 1.00 31.71 439 PRO B CA 1
ATOM 7637 C C . PRO B 1 439 ? -14.036 276.535 -42.242 1.00 32.49 439 PRO B C 1
ATOM 7638 O O . PRO B 1 439 ? -15.173 276.999 -42.172 1.00 33.08 439 PRO B O 1
ATOM 7642 N N . GLU B 1 440 ? -13.269 276.632 -43.321 1.00 32.28 440 GLU B N 1
ATOM 7643 C CA . GLU B 1 440 ? -13.696 277.318 -44.530 1.00 32.64 440 GLU B CA 1
ATOM 7644 C C . GLU B 1 440 ? -14.705 276.493 -45.336 1.00 31.40 440 GLU B C 1
ATOM 7645 O O . GLU B 1 440 ? -14.874 276.714 -46.537 1.00 30.73 440 GLU B O 1
ATOM 7651 N N . PHE B 1 441 ? -15.378 275.554 -44.676 1.00 29.18 441 PHE B N 1
ATOM 7652 C CA . PHE B 1 441 ? -16.352 274.702 -45.344 1.00 27.72 441 PHE B CA 1
ATOM 7653 C C . PHE B 1 441 ? -17.305 275.473 -46.246 1.00 27.19 441 PHE B C 1
ATOM 7654 O O . PHE B 1 441 ? -17.280 275.313 -47.460 1.00 27.45 441 PHE B O 1
ATOM 7662 N N . ASP B 1 442 ? -18.152 276.306 -45.655 1.00 27.32 442 ASP B N 1
ATOM 7663 C CA . ASP B 1 442 ? -19.109 277.075 -46.438 1.00 28.54 442 ASP B CA 1
ATOM 7664 C C . ASP B 1 442 ? -18.407 277.872 -47.536 1.00 28.79 442 ASP B C 1
ATOM 7665 O O . ASP B 1 442 ? -18.980 278.135 -48.593 1.00 28.84 442 ASP B O 1
ATOM 7670 N N . ALA B 1 443 ? -17.160 278.250 -47.291 1.00 29.05 443 ALA B N 1
ATOM 7671 C CA . ALA B 1 443 ? -16.403 279.017 -48.277 1.00 28.61 443 ALA B CA 1
ATOM 7672 C C . ALA B 1 443 ? -16.115 278.162 -49.500 1.00 27.73 443 ALA B C 1
ATOM 7673 O O . ALA B 1 443 ? -16.214 278.626 -50.633 1.00 27.58 443 ALA B O 1
ATOM 7675 N N . LEU B 1 444 ? -15.756 276.907 -49.253 1.00 27.29 444 LEU B N 1
ATOM 7676 C CA . LEU B 1 444 ? -15.452 275.959 -50.318 1.00 26.09 444 LEU B CA 1
ATOM 7677 C C . LEU B 1 444 ? -16.646 275.790 -51.239 1.00 26.68 444 LEU B C 1
ATOM 7678 O O . LEU B 1 444 ? -16.510 275.870 -52.462 1.00 25.83 444 LEU B O 1
ATOM 7683 N N . LEU B 1 445 ? -17.817 275.563 -50.648 1.00 27.25 445 LEU B N 1
ATOM 7684 C CA . LEU B 1 445 ? -19.029 275.380 -51.433 1.00 28.38 445 LEU B CA 1
ATOM 7685 C C . LEU B 1 445 ? -19.277 276.566 -52.350 1.00 29.74 445 LEU B C 1
ATOM 7686 O O . LEU B 1 445 ? -19.667 276.389 -53.501 1.00 30.84 445 LEU B O 1
ATOM 7691 N N . GLU B 1 446 ? -19.045 277.774 -51.843 1.00 31.76 446 GLU B N 1
ATOM 7692 C CA . GLU B 1 446 ? -19.263 278.977 -52.636 1.00 34.07 446 GLU B CA 1
ATOM 7693 C C . GLU B 1 446 ? -18.296 279.076 -53.799 1.00 33.43 446 GLU B C 1
ATOM 7694 O O . GLU B 1 446 ? -18.601 279.701 -54.814 1.00 32.07 446 GLU B O 1
ATOM 7700 N N . ARG B 1 447 ? -17.129 278.459 -53.637 1.00 33.83 447 ARG B N 1
ATOM 7701 C CA . ARG B 1 447 ? -16.098 278.458 -54.667 1.00 34.07 447 ARG B CA 1
ATOM 7702 C C . ARG B 1 447 ? -16.263 277.232 -55.565 1.00 32.36 447 ARG B C 1
ATOM 7703 O O . ARG B 1 447 ? -15.496 277.034 -56.508 1.00 32.10 447 ARG B O 1
ATOM 7711 N N . GLY B 1 448 ? -17.269 276.415 -55.269 1.00 29.86 448 GLY B N 1
ATOM 7712 C CA . GLY B 1 448 ? -17.494 275.220 -56.056 1.00 27.83 448 GLY B CA 1
ATOM 7713 C C . GLY B 1 448 ? -16.280 274.315 -55.998 1.00 27.12 448 GLY B C 1
ATOM 7714 O O . GLY B 1 448 ? -15.927 273.686 -56.990 1.00 26.99 448 GLY B O 1
ATOM 7715 N N . GLU B 1 449 ? -15.642 274.263 -54.830 1.00 26.39 449 GLU B N 1
ATOM 7716 C CA . GLU B 1 449 ? -14.449 273.444 -54.590 1.00 25.71 449 GLU B CA 1
ATOM 7717 C C . GLU B 1 449 ? -14.790 272.300 -53.624 1.00 24.86 449 GLU B C 1
ATOM 7718 O O . GLU B 1 449 ? -14.970 272.523 -52.427 1.00 23.49 449 GLU B O 1
ATOM 7724 N N . PHE B 1 450 ? -14.854 271.073 -54.137 1.00 24.13 450 PHE B N 1
ATOM 7725 C CA . PHE B 1 450 ? -15.230 269.937 -53.298 1.00 23.61 450 PHE B CA 1
ATOM 7726 C C . PHE B 1 450 ? -14.193 268.869 -52.956 1.00 23.24 450 PHE B C 1
ATOM 7727 O O . PHE B 1 450 ? -14.497 267.962 -52.176 1.00 23.45 450 PHE B O 1
ATOM 7735 N N . HIS B 1 451 ? -12.988 268.951 -53.517 1.00 22.34 451 HIS B N 1
ATOM 7736 C CA . HIS B 1 451 ? -11.971 267.938 -53.225 1.00 20.28 451 HIS B CA 1
ATOM 7737 C C . HIS B 1 451 ? -11.502 267.929 -51.778 1.00 19.63 451 HIS B C 1
ATOM 7738 O O . HIS B 1 451 ? -11.136 266.885 -51.254 1.00 20.42 451 HIS B O 1
ATOM 7745 N N . PRO B 1 452 ? -11.482 269.094 -51.117 1.00 19.85 452 PRO B N 1
ATOM 7746 C CA . PRO B 1 452 ? -11.045 269.084 -49.718 1.00 20.28 452 PRO B CA 1
ATOM 7747 C C . PRO B 1 452 ? -12.009 268.224 -48.903 1.00 21.49 452 PRO B C 1
ATOM 7748 O O . PRO B 1 452 ? -11.605 267.360 -48.119 1.00 22.40 452 PRO B O 1
ATOM 7752 N N . ILE B 1 453 ? -13.298 268.472 -49.107 1.00 21.48 453 ILE B N 1
ATOM 7753 C CA . ILE B 1 453 ? -14.345 267.750 -48.399 1.00 21.00 453 ILE B CA 1
ATOM 7754 C C . ILE B 1 453 ? -14.290 266.264 -48.734 1.00 20.23 453 ILE B C 1
ATOM 7755 O O . ILE B 1 453 ? -14.262 265.417 -47.844 1.00 19.43 453 ILE B O 1
ATOM 7760 N N . LYS B 1 454 ? -14.265 265.961 -50.026 1.00 20.69 454 LYS B N 1
ATOM 7761 C CA . LYS B 1 454 ? -14.206 264.586 -50.507 1.00 20.39 454 LYS B CA 1
ATOM 7762 C C . LYS B 1 454 ? -12.987 263.880 -49.904 1.00 19.37 454 LYS B C 1
ATOM 7763 O O . LYS B 1 454 ? -13.096 262.777 -49.367 1.00 16.55 454 LYS B O 1
ATOM 7769 N N . GLN B 1 455 ? -11.827 264.522 -49.975 1.00 18.40 455 GLN B N 1
ATOM 7770 C CA . GLN B 1 455 ? -10.640 263.914 -49.423 1.00 18.46 455 GLN B CA 1
ATOM 7771 C C . GLN B 1 455 ? -10.799 263.630 -47.942 1.00 18.73 455 GLN B C 1
ATOM 7772 O O . GLN B 1 455 ? -10.347 262.592 -47.469 1.00 21.04 455 GLN B O 1
ATOM 7778 N N . TRP B 1 456 ? -11.425 264.545 -47.206 1.00 16.73 456 TRP B N 1
ATOM 7779 C CA . TRP B 1 456 ? -11.621 264.346 -45.771 1.00 16.18 456 TRP B CA 1
ATOM 7780 C C . TRP B 1 456 ? -12.381 263.055 -45.532 1.00 16.58 456 TRP B C 1
ATOM 7781 O O . TRP B 1 456 ? -12.019 262.250 -44.675 1.00 17.02 456 TRP B O 1
ATOM 7792 N N . LEU B 1 457 ? -13.447 262.867 -46.299 1.00 16.38 457 LEU B N 1
ATOM 7793 C CA . LEU B 1 457 ? -14.277 261.686 -46.161 1.00 17.75 457 LEU B CA 1
ATOM 7794 C C . LEU B 1 457 ? -13.577 260.410 -46.635 1.00 18.93 457 LEU B C 1
ATOM 7795 O O . LEU B 1 457 ? -13.747 259.348 -46.039 1.00 21.78 457 LEU B O 1
ATOM 7800 N N . THR B 1 458 ? -12.782 260.508 -47.692 1.00 18.37 458 THR B N 1
ATOM 7801 C CA . THR B 1 458 ? -12.088 259.338 -48.201 1.00 19.38 458 THR B CA 1
ATOM 7802 C C . THR B 1 458 ? -11.107 258.747 -47.193 1.00 20.54 458 THR B C 1
ATOM 7803 O O . THR B 1 458 ? -10.965 257.528 -47.114 1.00 21.63 458 THR B O 1
ATOM 7807 N N . GLU B 1 459 ? -10.437 259.604 -46.426 1.00 20.94 459 GLU B N 1
ATOM 7808 C CA . GLU B 1 459 ? -9.443 259.154 -45.453 1.00 21.80 459 GLU B CA 1
ATOM 7809 C C . GLU B 1 459 ? -10.047 258.739 -44.132 1.00 21.33 459 GLU B C 1
ATOM 7810 O O . GLU B 1 459 ? -9.478 257.930 -43.405 1.00 21.09 459 GLU B O 1
ATOM 7816 N N . LYS B 1 460 ? -11.207 259.297 -43.824 1.00 22.44 460 LYS B N 1
ATOM 7817 C CA . LYS B 1 460 ? -11.895 258.992 -42.579 1.00 22.72 460 LYS B CA 1
ATOM 7818 C C . LYS B 1 460 ? -12.863 257.819 -42.717 1.00 21.33 460 LYS B C 1
ATOM 7819 O O . LYS B 1 460 ? -13.056 257.050 -41.775 1.00 19.53 460 LYS B O 1
ATOM 7825 N N . VAL B 1 461 ? -13.469 257.684 -43.893 1.00 20.79 461 VAL B N 1
ATOM 7826 C CA . VAL B 1 461 ? -14.429 256.613 -44.120 1.00 21.55 461 VAL B CA 1
ATOM 7827 C C . VAL B 1 461 ? -14.190 255.743 -45.360 1.00 22.85 461 VAL B C 1
ATOM 7828 O O . VAL B 1 461 ? -13.894 254.548 -45.247 1.00 23.95 461 VAL B O 1
ATOM 7832 N N . HIS B 1 462 ? -14.326 256.346 -46.536 1.00 21.97 462 HIS B N 1
ATOM 7833 C CA . HIS B 1 462 ? -14.164 255.641 -47.803 1.00 21.36 462 HIS B CA 1
ATOM 7834 C C . HIS B 1 462 ? -13.082 254.561 -47.859 1.00 22.02 462 HIS B C 1
ATOM 7835 O O . HIS B 1 462 ? -13.375 253.367 -47.771 1.00 21.83 462 HIS B O 1
ATOM 7842 N N . ILE B 1 463 ? -11.836 254.996 -48.017 1.00 21.58 463 ILE B N 1
ATOM 7843 C CA . ILE B 1 463 ? -10.689 254.103 -48.134 1.00 22.42 463 ILE B CA 1
ATOM 7844 C C . ILE B 1 463 ? -10.723 252.825 -47.281 1.00 24.18 463 ILE B C 1
ATOM 7845 O O . ILE B 1 463 ? -10.396 251.745 -47.773 1.00 25.26 463 ILE B O 1
ATOM 7850 N N . HIS B 1 464 ? -11.129 252.930 -46.020 1.00 25.27 464 HIS B N 1
ATOM 7851 C CA . HIS B 1 464 ? -11.153 251.762 -45.146 1.00 26.18 464 HIS B CA 1
ATOM 7852 C C . HIS B 1 464 ? -12.030 250.609 -45.620 1.00 26.05 464 HIS B C 1
ATOM 7853 O O . HIS B 1 464 ? -11.746 249.450 -45.323 1.00 26.01 464 HIS B O 1
ATOM 7860 N N . GLY B 1 465 ? -13.093 250.911 -46.352 1.00 24.85 465 GLY B N 1
ATOM 7861 C CA . GLY B 1 465 ? -13.968 249.840 -46.777 1.00 24.57 465 GLY B CA 1
ATOM 7862 C C . GLY B 1 465 ? -14.417 249.093 -45.530 1.00 25.04 465 GLY B C 1
ATOM 7863 O O . GLY B 1 465 ? -14.931 249.693 -44.587 1.00 26.19 465 GLY B O 1
ATOM 7864 N N . LYS B 1 466 ? -14.218 247.784 -45.500 1.00 25.09 466 LYS B N 1
ATOM 7865 C CA . LYS B 1 466 ? -14.622 247.013 -44.334 1.00 26.09 466 LYS B CA 1
ATOM 7866 C C . LYS B 1 466 ? -13.465 246.663 -43.399 1.00 27.41 466 LYS B C 1
ATOM 7867 O O . LYS B 1 466 ? -13.528 245.685 -42.648 1.00 27.13 466 LYS B O 1
ATOM 7873 N N . ARG B 1 467 ? -12.407 247.463 -43.451 1.00 28.10 467 ARG B N 1
ATOM 7874 C CA . ARG B 1 467 ? -11.245 247.246 -42.599 1.00 29.07 467 ARG B CA 1
ATOM 7875 C C . ARG B 1 467 ? -11.543 247.715 -41.179 1.00 29.84 467 ARG B C 1
ATOM 7876 O O . ARG B 1 467 ? -10.786 247.431 -40.254 1.00 31.90 467 ARG B O 1
ATOM 7884 N N . LYS B 1 468 ? -12.628 248.463 -41.017 1.00 29.04 468 LYS B N 1
ATOM 7885 C CA . LYS B 1 468 ? -13.028 248.948 -39.705 1.00 28.70 468 LYS B CA 1
ATOM 7886 C C . LYS B 1 468 ? -14.524 248.779 -39.597 1.00 28.82 468 LYS B C 1
ATOM 7887 O O . LYS B 1 468 ? -15.228 248.769 -40.604 1.00 29.13 468 LYS B O 1
ATOM 7893 N N . LYS B 1 469 ? -15.014 248.643 -38.377 1.00 28.96 469 LYS B N 1
ATOM 7894 C CA . LYS B 1 469 ? -16.441 248.517 -38.176 1.00 30.26 469 LYS B CA 1
ATOM 7895 C C . LYS B 1 469 ? -16.974 249.917 -37.898 1.00 30.86 469 LYS B C 1
ATOM 7896 O O . LYS B 1 469 ? -16.227 250.800 -37.473 1.00 30.77 469 LYS B O 1
ATOM 7902 N N . PRO B 1 470 ? -18.269 250.148 -38.148 1.00 31.57 470 PRO B N 1
ATOM 7903 C CA . PRO B 1 470 ? -18.850 251.473 -37.905 1.00 32.62 470 PRO B CA 1
ATOM 7904 C C . PRO B 1 470 ? -18.339 252.182 -36.643 1.00 32.59 470 PRO B C 1
ATOM 7905 O O . PRO B 1 470 ? -17.876 253.318 -36.715 1.00 32.26 470 PRO B O 1
ATOM 7909 N N . LEU B 1 471 ? -18.409 251.508 -35.499 1.00 32.56 471 LEU B N 1
ATOM 7910 C CA . LEU B 1 471 ? -17.937 252.080 -34.236 1.00 32.74 471 LEU B CA 1
ATOM 7911 C C . LEU B 1 471 ? -16.532 252.692 -34.319 1.00 32.01 471 LEU B C 1
ATOM 7912 O O . LEU B 1 471 ? -16.296 253.806 -33.850 1.00 30.63 471 LEU B O 1
ATOM 7917 N N . ASP B 1 472 ? -15.601 251.944 -34.900 1.00 31.55 472 ASP B N 1
ATOM 7918 C CA . ASP B 1 472 ? -14.224 252.393 -35.022 1.00 31.84 472 ASP B CA 1
ATOM 7919 C C . ASP B 1 472 ? -14.112 253.471 -36.067 1.00 30.83 472 ASP B C 1
ATOM 7920 O O . ASP B 1 472 ? -13.275 254.357 -35.958 1.00 30.68 472 ASP B O 1
ATOM 7925 N N . ILE B 1 473 ? -14.958 253.390 -37.088 1.00 29.82 473 ILE B N 1
ATOM 7926 C CA . ILE B 1 473 ? -14.957 254.392 -38.148 1.00 28.04 473 ILE B CA 1
ATOM 7927 C C . ILE B 1 473 ? -15.232 255.766 -37.547 1.00 27.82 473 ILE B C 1
ATOM 7928 O O . ILE B 1 473 ? -14.471 256.711 -37.749 1.00 28.12 473 ILE B O 1
ATOM 7933 N N . ILE B 1 474 ? -16.314 255.859 -36.785 1.00 26.46 474 ILE B N 1
ATOM 7934 C CA . ILE B 1 474 ? -16.722 257.114 -36.178 1.00 26.40 474 ILE B CA 1
ATOM 7935 C C . ILE B 1 474 ? -15.841 257.553 -35.011 1.00 28.57 474 ILE B C 1
ATOM 7936 O O . ILE B 1 474 ? -15.494 258.732 -34.895 1.00 27.69 474 ILE B O 1
ATOM 7941 N N . LYS B 1 475 ? -15.466 256.615 -34.147 1.00 31.61 475 LYS B N 1
ATOM 7942 C CA . LYS B 1 475 ? -14.635 256.979 -33.017 1.00 33.42 475 LYS B CA 1
ATOM 7943 C C . LYS B 1 475 ? -13.308 257.499 -33.537 1.00 34.71 475 LYS B C 1
ATOM 7944 O O . LYS B 1 475 ? -12.844 258.529 -33.085 1.00 36.00 475 LYS B O 1
ATOM 7950 N N . ASP B 1 476 ? -12.709 256.810 -34.503 1.00 35.40 476 ASP B N 1
ATOM 7951 C CA . ASP B 1 476 ? -11.430 257.248 -35.062 1.00 35.55 476 ASP B CA 1
ATOM 7952 C C . ASP B 1 476 ? -11.495 258.613 -35.757 1.00 34.94 476 ASP B C 1
ATOM 7953 O O . ASP B 1 476 ? -10.566 259.402 -35.663 1.00 33.79 476 ASP B O 1
ATOM 7958 N N . ALA B 1 477 ? -12.598 258.887 -36.444 1.00 35.21 477 ALA B N 1
ATOM 7959 C CA . ALA B 1 477 ? -12.780 260.132 -37.186 1.00 35.86 477 ALA B CA 1
ATOM 7960 C C . ALA B 1 477 ? -13.130 261.355 -36.346 1.00 36.18 477 ALA B C 1
ATOM 7961 O O . ALA B 1 477 ? -12.686 262.475 -36.639 1.00 36.29 477 ALA B O 1
ATOM 7963 N N . THR B 1 478 ? -13.950 261.154 -35.323 1.00 36.30 478 THR B N 1
ATOM 7964 C CA . THR B 1 478 ? -14.344 262.263 -34.471 1.00 37.41 478 THR B CA 1
ATOM 7965 C C . THR B 1 478 ? -13.864 262.051 -33.039 1.00 37.27 478 THR B C 1
ATOM 7966 O O . THR B 1 478 ? -13.959 262.949 -32.218 1.00 36.60 478 THR B O 1
ATOM 7970 N N . GLY B 1 479 ? -13.329 260.867 -32.755 1.00 37.11 479 GLY B N 1
ATOM 7971 C CA . GLY B 1 479 ? -12.833 260.565 -31.422 1.00 38.00 479 GLY B CA 1
ATOM 7972 C C . GLY B 1 479 ? -13.890 260.537 -30.339 1.00 38.73 479 GLY B C 1
ATOM 7973 O O . GLY B 1 479 ? -13.632 260.956 -29.215 1.00 38.83 479 GLY B O 1
ATOM 7974 N N . GLU B 1 480 ? -15.071 260.031 -30.694 1.00 39.39 480 GLU B N 1
ATOM 7975 C CA . GLU B 1 480 ? -16.241 259.940 -29.824 1.00 39.57 480 GLU B CA 1
ATOM 7976 C C . GLU B 1 480 ? -17.265 259.021 -30.508 1.00 39.70 480 GLU B C 1
ATOM 7977 O O . GLU B 1 480 ? -17.525 259.154 -31.703 1.00 41.00 480 GLU B O 1
ATOM 7983 N N . GLU B 1 481 ? -17.835 258.080 -29.764 1.00 39.49 481 GLU B N 1
ATOM 7984 C CA . GLU B 1 481 ? -18.810 257.166 -30.357 1.00 39.53 481 GLU B CA 1
ATOM 7985 C C . GLU B 1 481 ? -20.033 257.894 -30.883 1.00 37.87 481 GLU B C 1
ATOM 7986 O O . GLU B 1 481 ? -20.244 259.063 -30.575 1.00 37.26 481 GLU B O 1
ATOM 7992 N N . LEU B 1 482 ? -20.832 257.203 -31.689 1.00 36.21 482 LEU B N 1
ATOM 7993 C CA . LEU B 1 482 ? -22.026 257.796 -32.267 1.00 34.39 482 LEU B CA 1
ATOM 7994 C C . LEU B 1 482 ? -22.852 258.485 -31.181 1.00 33.69 482 LEU B C 1
ATOM 7995 O O . LEU B 1 482 ? -23.271 257.856 -30.210 1.00 32.68 482 LEU B O 1
ATOM 8000 N N . ASN B 1 483 ? -23.056 259.788 -31.349 1.00 32.79 483 ASN B N 1
ATOM 8001 C CA . ASN B 1 483 ? -23.811 260.591 -30.393 1.00 32.99 483 ASN B CA 1
ATOM 8002 C C . ASN B 1 483 ? -24.858 261.410 -31.124 1.00 32.81 483 ASN B C 1
ATOM 8003 O O . ASN B 1 483 ? -24.528 262.241 -31.966 1.00 32.71 483 ASN B O 1
ATOM 8008 N N . VAL B 1 484 ? -26.120 261.189 -30.784 1.00 33.38 484 VAL B N 1
ATOM 8009 C CA . VAL B 1 484 ? -27.226 261.885 -31.432 1.00 33.08 484 VAL B CA 1
ATOM 8010 C C . VAL B 1 484 ? -27.239 263.394 -31.296 1.00 33.94 484 VAL B C 1
ATOM 8011 O O . VAL B 1 484 ? -27.679 264.095 -32.206 1.00 33.18 484 VAL B O 1
ATOM 8015 N N . ARG B 1 485 ? -26.763 263.897 -30.161 1.00 35.50 485 ARG B N 1
ATOM 8016 C CA . ARG B 1 485 ? -26.768 265.331 -29.928 1.00 34.86 485 ARG B CA 1
ATOM 8017 C C . ARG B 1 485 ? -26.454 266.138 -31.180 1.00 33.37 485 ARG B C 1
ATOM 8018 O O . ARG B 1 485 ? -27.144 267.114 -31.469 1.00 33.36 485 ARG B O 1
ATOM 8026 N N . TYR B 1 486 ? -25.434 265.718 -31.928 1.00 31.34 486 TYR B N 1
ATOM 8027 C CA . TYR B 1 486 ? -25.021 266.425 -33.143 1.00 29.65 486 TYR B CA 1
ATOM 8028 C C . TYR B 1 486 ? -26.124 266.650 -34.158 1.00 29.73 486 TYR B C 1
ATOM 8029 O O . TYR B 1 486 ? -26.323 267.778 -34.614 1.00 29.47 486 TYR B O 1
ATOM 8038 N N . LEU B 1 487 ? -26.833 265.583 -34.518 1.00 29.35 487 LEU B N 1
ATOM 8039 C CA . LEU B 1 487 ? -27.927 265.694 -35.478 1.00 28.62 487 LEU B CA 1
ATOM 8040 C C . LEU B 1 487 ? -28.998 266.624 -34.920 1.00 28.33 487 LEU B C 1
ATOM 8041 O O . LEU B 1 487 ? -29.485 267.529 -35.612 1.00 29.07 487 LEU B O 1
ATOM 8046 N N . ILE B 1 488 ? -29.356 266.398 -33.661 1.00 27.22 488 ILE B N 1
ATOM 8047 C CA . ILE B 1 488 ? -30.361 267.211 -32.995 1.00 27.05 488 ILE B CA 1
ATOM 8048 C C . ILE B 1 488 ? -29.951 268.681 -32.970 1.00 27.43 488 ILE B C 1
ATOM 8049 O O . ILE B 1 488 ? -30.782 269.562 -33.189 1.00 27.63 488 ILE B O 1
ATOM 8054 N N . ASP B 1 489 ? -28.675 268.954 -32.710 1.00 26.73 489 ASP B N 1
ATOM 8055 C CA . ASP B 1 489 ? -28.221 270.338 -32.687 1.00 26.43 489 ASP B CA 1
ATOM 8056 C C . ASP B 1 489 ? -28.265 270.923 -34.091 1.00 26.17 489 ASP B C 1
ATOM 8057 O O . ASP B 1 489 ? -28.791 272.015 -34.288 1.00 26.13 489 ASP B O 1
ATOM 8062 N N . TYR B 1 490 ? -27.723 270.193 -35.066 1.00 25.81 490 TYR B N 1
ATOM 8063 C CA . TYR B 1 490 ? -27.715 270.655 -36.454 1.00 25.27 490 TYR B CA 1
ATOM 8064 C C . TYR B 1 490 ? -29.113 271.063 -36.886 1.00 27.03 490 TYR B C 1
ATOM 8065 O O . TYR B 1 490 ? -29.346 272.202 -37.310 1.00 27.17 490 TYR B O 1
ATOM 8074 N N . LEU B 1 491 ? -30.031 270.107 -36.787 1.00 27.29 491 LEU B N 1
ATOM 8075 C CA . LEU B 1 491 ? -31.420 270.319 -37.164 1.00 28.29 491 LEU B CA 1
ATOM 8076 C C . LEU B 1 491 ? -32.054 271.472 -36.397 1.00 28.52 491 LEU B C 1
ATOM 8077 O O . LEU B 1 491 ? -32.583 272.421 -36.980 1.00 26.95 491 LEU B O 1
ATOM 8082 N N . SER B 1 492 ? -31.998 271.366 -35.077 1.00 29.99 492 SER B N 1
ATOM 8083 C CA . SER B 1 492 ? -32.563 272.367 -34.195 1.00 31.04 492 SER B CA 1
ATOM 8084 C C . SER B 1 492 ? -32.086 273.762 -34.569 1.00 30.49 492 SER B C 1
ATOM 8085 O O . SER B 1 492 ? -32.888 274.634 -34.902 1.00 30.44 492 SER B O 1
ATOM 8088 N N . ASN B 1 493 ? -30.775 273.962 -34.520 1.00 30.07 493 ASN B N 1
ATOM 8089 C CA . ASN B 1 493 ? -30.183 275.250 -34.847 1.00 31.36 493 ASN B CA 1
ATOM 8090 C C . ASN B 1 493 ? -30.549 275.762 -36.236 1.00 31.41 493 ASN B C 1
ATOM 8091 O O . ASN B 1 493 ? -30.791 276.952 -36.423 1.00 29.80 493 ASN B O 1
ATOM 8096 N N . LYS B 1 494 ? -30.591 274.859 -37.208 1.00 33.59 494 LYS B N 1
ATOM 8097 C CA . LYS B 1 494 ? -30.900 275.241 -38.579 1.00 33.97 494 LYS B CA 1
ATOM 8098 C C . LYS B 1 494 ? -32.351 275.614 -38.844 1.00 35.40 494 LYS B C 1
ATOM 8099 O O . LYS B 1 494 ? -32.619 276.501 -39.652 1.00 35.31 494 LYS B O 1
ATOM 8105 N N . TYR B 1 495 ? -33.291 274.947 -38.179 1.00 37.57 495 TYR B N 1
ATOM 8106 C CA . TYR B 1 495 ? -34.690 275.262 -38.414 1.00 40.95 495 TYR B CA 1
ATOM 8107 C C . TYR B 1 495 ? -35.318 276.180 -37.372 1.00 44.12 495 TYR B C 1
ATOM 8108 O O . TYR B 1 495 ? -36.533 276.356 -37.326 1.00 46.17 495 TYR B O 1
ATOM 8117 N N . SER B 1 496 ? -34.476 276.776 -36.538 1.00 46.64 496 SER B N 1
ATOM 8118 C CA . SER B 1 496 ? -34.945 277.730 -35.548 1.00 49.10 496 SER B CA 1
ATOM 8119 C C . SER B 1 496 ? -34.649 279.098 -36.142 1.00 51.86 496 SER B C 1
ATOM 8120 O O . SER B 1 496 ? -35.302 280.082 -35.819 1.00 52.92 496 SER B O 1
ATOM 8123 N N . ASN B 1 497 ? -33.659 279.142 -37.029 1.00 55.08 497 ASN B N 1
ATOM 8124 C CA . ASN B 1 497 ? -33.247 280.381 -37.678 1.00 58.30 497 ASN B CA 1
ATOM 8125 C C . ASN B 1 497 ? -34.066 280.690 -38.921 1.00 59.92 497 ASN B C 1
ATOM 8126 O O . ASN B 1 497 ? -34.343 281.851 -39.215 1.00 60.63 497 ASN B O 1
ATOM 8131 N N . LEU B 1 498 ? -34.447 279.650 -39.654 1.00 61.70 498 LEU B N 1
ATOM 8132 C CA . LEU B 1 498 ? -35.226 279.824 -40.877 1.00 63.31 498 LEU B CA 1
ATOM 8133 C C . LEU B 1 498 ? -36.659 280.238 -40.580 1.00 64.58 498 LEU B C 1
ATOM 8134 O O . LEU B 1 498 ? -37.269 280.981 -41.349 1.00 64.61 498 LEU B O 1
ATOM 8139 N N . TYR B 1 499 ? -37.198 279.739 -39.470 1.00 66.31 499 TYR B N 1
ATOM 8140 C CA . TYR B 1 499 ? -38.561 280.074 -39.074 1.00 67.98 499 TYR B CA 1
ATOM 8141 C C . TYR B 1 499 ? -38.565 281.039 -37.894 1.00 68.70 499 TYR B C 1
ATOM 8142 O O . TYR B 1 499 ? -38.674 282.253 -38.085 1.00 68.33 499 TYR B O 1
ATOM 8151 N N . LEU B 1 500 ? -38.442 280.498 -36.684 1.00 69.55 500 LEU B N 1
ATOM 8152 C CA . LEU B 1 500 ? -38.421 281.312 -35.471 1.00 70.05 500 LEU B CA 1
ATOM 8153 C C . LEU B 1 500 ? -37.543 282.542 -35.706 1.00 70.67 500 LEU B C 1
ATOM 8154 O O . LEU B 1 500 ? -36.353 282.506 -35.323 1.00 72.05 500 LEU B O 1
#

Sequence (993 aa):
TYEKEFFDLLKRISHYSEAVALMHWDSRTGAPKNGSEDRAESIGQLSTDIFNIQTSDRMKELIDVLYERFDDLSEDTKKAVELAKKEYEENKKIPEAEYKEYVILCSKAETAWEEAKGKSDFSLFSPYLEQLIEFNKRFITYWGYQEHPYDALLDLFEPGVTVKVLDQLFAELKEAIIPLVKQVTASGNKPDTSFITKAFPKEKQKELSLYFLQELGYDFDGGRLDETVHPFATTLNRGDVRVTTRYDEKDFRTAIFGTIHECGHAIYEQNIDEALSGTNLSDGASMGIHESQSLFYENFIGRNKHFWTPYYKKIQEASPVQFKDISLDDFVRAINESKPSFIRVEADELTYPLHIIIRYEIEKAIFSNEVSVEDLPSLWNQKYQDYLGITPQTDAEGILQDVHWAGGDFGYFPSYALGYMYAAQLKQKMLEDLPEFDALLERGEFHPIKQWLTEKVHIHGKRKKPLDIIKDATGEELNVRYLIDYLSNKYSNLYLHTYEKEFFDLLKRISHYSEAVALMHWDSRTGAPKNGSEDRAESIGQLSTDIFNIQTSDRMKELIDVLYERFDDLSEDTKKAVELAKKEYEENKKIPEAEYKEYVILCSKAETAWEEAKGKSDFSLFSPYLEQLIEFNKRFITYWGYQEHPYDALLDLFEPGVTVKVLDQLFAELKEAIIPLVKQVTASGNKPDTSFITKAFPKEKQKELSLYFLQELGYDFDGGRLDETVHPFATTLNRGDVRVTTRYDEKDFRTAIFGTIHECGHAIYEQNIDEALSGTNLSDGASMGIHESQSLFYENFIGRNKHFWTPYYKKIQEASPVQFKDISLDDFVRAINESKPSFIRVEADELTYPLHIIIRYEIEKAIFSNEVSVEDLPSLWNQKYQDYLGITPQTDAEGILQDVHWAGGDFGYFPSYALGYMYAAQLKQKMLEDLPEFDALLERGEFHPIKQWLTEKVHIHGKRKKPLDIIKDATGEELNVRYLIDYLSNKYSNLYL

GO terms:
  GO:0008270 zinc ion binding (F, IDA)
  GO:0004181 metallocarboxypeptidase activity (F, IDA)
  GO:0006508 proteolysis (P, IDA)

Solvent-accessible surface area: 38153 Å² total; per-residue (Å²): 147,104,66,125,56,0,48,70,34,8,83,69,16,30,9,8,46,1,1,29,14,1,0,56,5,0,19,18,27,45,26,8,143,66,3,34,110,29,9,0,52,0,14,0,5,0,11,1,15,25,6,48,22,31,19,39,102,103,3,48,86,0,0,58,44,6,75,150,154,56,135,102,19,64,98,44,4,54,55,0,0,82,25,6,55,95,50,18,84,40,26,100,89,10,56,76,71,31,57,66,92,22,16,23,15,18,11,67,0,18,48,10,2,39,73,0,50,67,135,44,45,22,78,52,4,25,74,60,0,88,76,0,8,90,15,6,76,72,4,5,101,64,36,35,103,167,94,37,25,0,14,8,0,3,55,68,32,6,59,63,23,36,13,141,69,0,55,114,28,3,32,74,0,48,131,28,2,56,58,16,14,139,68,0,70,77,24,90,67,110,19,96,36,66,8,2,90,92,72,0,54,84,112,87,3,89,91,10,0,64,61,1,0,108,59,2,27,2,62,62,77,2,3,40,28,33,80,15,64,27,21,34,28,23,46,4,12,40,13,2,0,0,0,0,0,73,24,42,77,145,24,2,35,18,0,4,9,10,2,0,23,11,0,0,18,0,0,0,12,23,28,1,34,117,77,3,34,10,39,24,2,26,68,4,11,13,46,0,3,18,2,0,0,0,3,0,1,22,7,3,0,0,14,26,110,38,0,2,58,44,8,14,124,84,0,44,101,16,6,74,126,4,0,149,136,38,57,62,81,65,0,11,66,0,3,6,20,5,101,36,33,46,41,8,55,77,10,15,3,0,0,20,1,1,0,0,0,0,0,3,27,0,0,44,15,2,5,31,104,126,31,54,12,148,68,0,22,78,44,5,31,98,39,0,72,85,33,14,47,43,57,11,148,64,45,26,44,0,6,0,5,11,20,13,12,0,26,13,47,2,2,27,4,2,0,16,1,6,0,0,0,15,0,2,0,3,22,57,50,0,69,112,88,20,95,79,0,49,42,7,0,79,169,19,65,7,139,44,0,49,113,20,0,23,104,61,1,0,56,32,0,63,53,55,133,17,93,54,1,3,97,85,3,10,60,64,115,44,40,8,119,25,0,34,72,46,2,43,97,37,0,27,112,35,14,105,114,106,95,38,131,58,0,47,64,35,12,88,65,17,36,11,7,43,2,0,30,16,0,0,57,6,0,19,16,28,44,26,9,146,74,2,36,118,29,7,0,53,0,16,0,4,0,10,1,12,25,3,51,23,34,24,39,106,98,2,56,84,0,0,56,50,0,74,160,124,45,135,98,16,72,94,42,4,52,59,0,0,85,25,6,51,84,50,21,81,40,28,100,84,10,62,77,76,31,56,60,99,26,18,22,17,18,13,68,0,18,50,9,2,33,84,0,41,68,137,41,42,27,81,44,6,26,73,64,0,91,84,0,8,97,12,5,78,77,5,7,97,63,39,34,106,174,95,42,28,0,14,10,0,2,54,75,35,8,68,55,20,33,9,140,82,0,59,113,20,3,34,64,0,56,130,26,2,44,56,17,12,138,76,3,81,87,28,84,71,104,25,94,31,69,4,3,86,89,58,0,55,84,113,78,2,90,86,9,0,64,60,1,0,111,56,2,20,3,64,71,69,3,4,43,26,31,80,13,62,22,19,35,34,21,48,5,15,43,12,2,0,0,0,1,0,72,24,44,82,130,21,3,42,12,0,2,8,9,1,1,22,12,0,0,18,0,0,0,15,22,31,0,29,124,75,2,33,12,37,23,1,31,70,6,10,12,44,0,2,18,2,0,0,0,1,0,1,17,9,3,0,0,17,25,118,44,0,2,56,46,7,11,122,88,0,44,108,16,7,74,131,5,0,149,132,37,52,66,86,66,0,15,62,0,3,12,22,4,102,39,32,50,34,7,51,70,9,12,3,0,0,17,2,1,0,0,0,0,0,2,22,0,0,46,13,2,6,32,114,131,21,55,12,148,77,1,29,77,45,3,37,99,39,0,77,90,29,11,48,38,55,9,142,67,48,29,42,1,11,1,4,10,24,15,10,0,26,9,51,2,2,24,4,2,1,14,2,11,0,0,0,14,0,3,0,2,26,54,52,0,72,112,84,23,92,73,1,57,43,5,0,74,166,28,64,6,121,39,0,46,107,13,0,23,99,57,0,0,55,31,0,60,55,54,140,14,86,56,2,2,90,89,4,10,61,61,108,44,48,10,122,30,0,35,68,49,1,36,97,33,0,26,107,40,13,110

Secondary structure (DSSP, 8-state):
-HHHHHHHHHHHHHHHHHHHHHHHHHHTTT--TTSHHHHHHHHHHHHHHHHHHHH-HHHHHHHHHHHHTGGGS-HHHHHHHHHHHHHHHHHTTS-HHHHHHHHHHHHHHHHHHHHHHHTT-HHHHHHHHHHHHHHHHHHHHHH--SS-TTHHHHHHHSTT--HHHHHHHHHHHHHHHHHHHHHHHSSTT----TTTSS---HHHHHHHHHHHHHHTT--TTS--EEE-SS--EEEEETTEEEEEE---TT-THHHHHHHHHHHHHHHHHTTS-GGGTTSSSSS-S-HHHHHHHHHHHHTTTTTSGGGGTTTHHHHHHHSTTTTTT--HHHHHHHHT-----S-GGG--TTTHHHHHHHHHHHHHHHHTT-S-GGGHHHHHHHHHHHHHS---SSTTTTTTS-STTTTT-TT-THHHHHHHHHHHHHHHHHHHH-TTHHHHHHHT--HHHHHHHIIIIITTTTSS-HHHHHHHHHSSS--HHHHHHHHHHHHHHHT-/-HHHHHHHHHHHHHHHHHHHHHHHHHHHTTT--GGGHHHHHHHHHHHHHHHHHHHH-HHHHHHHHHHHHTGGGS-HHHHHHHHHHHHHHHHHHTS-HHHHHHHHHHHHHHHHHHHHHHHHT-HHHHHHHHHHHHHHHHHHHHHH--SS-TTHHHHTTTSTT--HHHHHHHHHHHHHHHHHHHHHHHS-S-----TTTTS---HHHHHHHHHHHHHHHT--GGG--EEE-SS--EEEEETTEEEEEE---TT-HHHHHHHHHHHHHHHHHHTTS-GGGTTSTT-S-S-HHHHHHHHHHHIIIIITSGGGHHHHHHHHHHHSHHHHTT--HHHHHHHHT-----S-GGG--TTTHHHHHHHHHHHHHHHTTT---GGGHHHHHHHHHHHHHS----STTTTGGG-STTTTT-TT-THHHHHHHHHHHHHHHHHHHH-TTHHHHHHTT--HHHHHHHHHHTGGGTTSS-HHHHHHHHHSS---THHHHHHHHHHHHHTT-